Protein 7E0M (pdb70)

B-factor: mean 30.06, std 10.64, range [15.77, 100.34]

CATH classification: 3.30.870.10

Sequence (772 aa):
HHHHHRFDIPGYELVYTAPVETALQADDLRNTAEVWQQMFDAAKTRIDLGQFYVANQQGSLLDGVLQHLKAAGERGVKIRFLMEEKGIRLSTPETLEQLKAIPNLELRIIPYRRLSGGILHAKYLLVDGEQAFVGSQNFDWRALEHIHETGLRISDAGVVGQIQAIFEQDWRAQALLTADKPVPQLTYQPTAATPQGNYLVASPRAYNPAGVIDSQVELPRLLASAKQRVRVQVMDYAPLSYGPERSRPYYAVIDNALRSAAARGVQIELMVANWNTKKPDIAWLKSLALVPNVQIKVVTIPPASHGFIPFARVIHSKLMTIDGETAWVGTSNWTGGYLDNSRNLELVLHSPAMSQRLDTLYSQLWDSVYAEPIKLDYDYPAPKPGGEHRFDIPGYELVYTAPVETALQADDLRNTAEVWQQMFDAAKTRIDLGQFYVANQQGSLLDGVLQHLKAAGERGVKIRFLMEEKGIRLSTPETLEQLKAIPNLELRIIPYRRLSGGILHAKYLLVDGEQAFVGSQNFDWRALEHIHETGLRISDAGVVGQIQAIFEQDWRAQALLTADKPVPQLTYQPTAATPQGNYLVASPRAYNPAGVIDSQVELPRLLASAKQRVRVQVMMDYAPLSYGPERSRPYYAVIDNALRSAAARGVQIELMVANWNTKKPDIAWLKSLALVPNVQIKVVTIPPASHGFIPFARVIHSKLMTIDGETAWVGTSNWTGGYLDNSRNLELVLHSPAMSQRLDTLYSQLWDSVYAEPIKLDYDYPAPKPGGE

Foldseek 3Di:
DVQQQWDDDVFKTKEWDDAPPDPQDDRNHHHDLVVLLVLLQPFDAEKEWQAAAAADDPPFSLVSSLVSNLVSLVNVHAYEYEYEPVRVVVYDVVVVVSQVPRHNYDYFYAPLCVPQNFIAQWTKMAGPLQKMKTWQQGNYSQSRHFETIMIMIGRPNVQSNQVVLLSVLRVVVRVCVVVVHDRFFEDAAEDPDDDDFKHKAKDDRRRRHYHHHQVLVVLLVVLVPFDAEKEWEAQEAAQWDQDPPRDTDGHPSNVVSNLVSQVNVHAYEYEYELLRCAPPSVVVVLVVCVRHRYWYKYFFFDADPVDDDAQGRIYHWTWMAGPLFKIKGWNDGHYPRGSHRYIIMMMIGRHSSVSNVVVVSSCSRCVDPRIDTDDSPDNRPNDCSRHD/DWDDDVFKTKEWDDAPPFPQDDPHHHHDLVVLLVLLQPFDAEKEWQAAAAEDDPPFSLVSSLVSNLVSLVVPHAYEYEYEPVRVVVYDVVVVVSQVPRHNYDYFYAPLCVPQNFIAQWTKMAGPLQKMKTWQQGNYSQSRHFETIMIMIGRPNVQSNQVVVLRVLRSVVRVCVVVVHDRAWDDQDDDPDDDDAKHKAKDDRRRRPPPHHQPLVVLLVVLVPFDAEKEWEAQAAAQWDQDPPRDTDGHPSNVVSNLVSQVVPYAYEYEHELLNCAPPSVVRVLVSCPRHRYWYKYFAQDDDPVAFDAQGSIYHWTWMAGPLFKIKTWNDGHYPRGSHRYIIMMMIHRHSSVSVVVVVSSCSRCVDPRIDTDDSPDDRPNDDRRRD

Organism: NCBI:txid1348660

Structure (mmCIF, N/CA/C/O backbone):
data_7E0M
#
_entry.id   7E0M
#
_cell.length_a   78.780
_cell.length_b   97.570
_cell.length_c   117.030
_cell.angle_alpha   90.000
_cell.angle_beta   90.000
_cell.angle_gamma   90.000
#
_symmetry.space_group_name_H-M   'P 21 21 21'
#
loop_
_entity.id
_entity.type
_entity.pdbx_description
1 polymer Phospholipase
2 non-polymer 'SULFATE ION'
3 water water
#
loop_
_atom_site.group_PDB
_atom_site.id
_atom_site.type_symbol
_atom_site.label_atom_id
_atom_site.label_alt_id
_atom_site.label_comp_id
_atom_site.label_asym_id
_atom_site.label_entity_id
_atom_site.label_seq_id
_atom_site.pdbx_PDB_ins_code
_atom_site.Cartn_x
_atom_site.Cartn_y
_atom_site.Cartn_z
_atom_site.occupancy
_atom_site.B_iso_or_equiv
_atom_site.auth_seq_id
_atom_site.auth_comp_id
_atom_site.auth_asym_id
_atom_site.auth_atom_id
_atom_site.pdbx_PDB_model_num
ATOM 1 N N . HIS A 1 3 ? 48.42500 48.66300 34.28400 1.000 47.55280 -4 HIS A N 1
ATOM 2 C CA . HIS A 1 3 ? 49.24000 48.06300 33.23400 1.000 44.15699 -4 HIS A CA 1
ATOM 3 C C . HIS A 1 3 ? 50.60700 48.74600 33.36700 1.000 44.65231 -4 HIS A C 1
ATOM 4 O O . HIS A 1 3 ? 51.69500 48.15600 33.21800 1.000 41.11195 -4 HIS A O 1
ATOM 11 N N . HIS A 1 4 ? 50.48100 50.08000 33.50900 1.000 40.70759 -3 HIS A N 1
ATOM 12 C CA . HIS A 1 4 ? 51.55300 51.07600 33.57500 1.000 43.47566 -3 HIS A CA 1
ATOM 13 C C . HIS A 1 4 ? 52.57300 50.79100 34.67000 1.000 46.50395 -3 HIS A C 1
ATOM 14 O O . HIS A 1 4 ? 53.76600 51.08400 34.50600 1.000 41.76232 -3 HIS A O 1
ATOM 21 N N . HIS A 1 5 ? 52.15000 50.21200 35.78000 1.000 41.34466 -2 HIS A N 1
ATOM 22 C CA . HIS A 1 5 ? 53.11300 49.97600 36.84600 1.000 44.39405 -2 HIS A CA 1
ATOM 23 C C . HIS A 1 5 ? 53.72100 48.58300 36.82100 1.000 44.62481 -2 HIS A C 1
ATOM 24 O O . HIS A 1 5 ? 54.56800 48.28000 37.67000 1.000 44.47896 -2 HIS A O 1
ATOM 31 N N . HIS A 1 6 ? 53.37100 47.76900 35.83100 1.000 38.01421 -1 HIS A N 1
ATOM 32 C CA . HIS A 1 6 ? 54.03300 46.49300 35.62800 1.000 41.07833 -1 HIS A CA 1
ATOM 33 C C . HIS A 1 6 ? 55.47300 46.77400 35.21100 1.000 39.37757 -1 HIS A C 1
ATOM 34 O O . HIS A 1 6 ? 55.72000 47.55400 34.28500 1.000 39.73378 -1 HIS A O 1
ATOM 41 N N . HIS A 1 7 ? 56.42500 46.19900 35.93500 1.000 38.12523 0 HIS A N 1
ATOM 42 C CA . HIS A 1 7 ? 57.81400 46.62700 35.83400 1.000 36.06831 0 HIS A CA 1
ATOM 43 C C . HIS A 1 7 ? 58.68100 45.59900 35.11400 1.000 32.81861 0 HIS A C 1
ATOM 44 O O . HIS A 1 7 ? 59.89400 45.54300 35.33100 1.000 33.90982 0 HIS A O 1
ATOM 51 N N . ARG A 1 8 ? 58.07300 44.73800 34.30300 1.000 29.19229 1 ARG A N 1
ATOM 52 C CA . ARG A 1 8 ? 58.85900 43.83000 33.48000 1.000 30.70895 1 ARG A CA 1
ATOM 53 C C . ARG A 1 8 ? 58.11300 43.59400 32.17800 1.000 30.38284 1 ARG A C 1
ATOM 54 O O . ARG A 1 8 ? 56.92800 43.90700 32.04900 1.000 26.02778 1 ARG A O 1
ATOM 62 N N . PHE A 1 9 ? 58.82000 43.03900 31.20100 1.000 23.81811 2 PHE A N 1
ATOM 63 C CA . PHE A 1 9 ? 58.21900 42.72600 29.91000 1.000 20.91629 2 PHE A CA 1
ATOM 64 C C . PHE A 1 9 ? 58.58600 41.30300 29.54100 1.000 26.96387 2 PHE A C 1
ATOM 65 O O . PHE A 1 9 ? 59.77300 40.98100 29.39500 1.000 28.24603 2 PHE A O 1
ATOM 73 N N . ASP A 1 10 ? 57.57200 40.47500 29.34800 1.000 25.31809 3 ASP A N 1
ATOM 74 C CA . ASP A 1 10 ? 57.74700 39.07900 29.00900 1.000 24.54990 3 ASP A CA 1
ATOM 75 C C . ASP A 1 10 ? 56.87100 38.71900 27.82400 1.000 29.22465 3 ASP A C 1
ATOM 76 O O . ASP A 1 10 ? 55.77200 39.25600 27.65400 1.000 25.89721 3 ASP A O 1
ATOM 81 N N . ILE A 1 11 ? 57.33700 37.74300 27.05500 1.000 26.10945 4 ILE A N 1
ATOM 82 C CA . ILE A 1 11 ? 56.47500 36.91400 26.21600 1.000 25.01385 4 ILE A CA 1
ATOM 83 C C . ILE A 1 11 ? 56.70400 35.51200 26.77000 1.000 26.49308 4 ILE A C 1
ATOM 84 O O . ILE A 1 11 ? 57.62500 35.33300 27.59000 1.000 24.73090 4 ILE A O 1
ATOM 89 N N . PRO A 1 12 ? 55.91000 34.50400 26.40900 1.000 28.93696 5 PRO A N 1
ATOM 90 C CA . PRO A 1 12 ? 56.21100 33.14500 26.88600 1.000 30.12582 5 PRO A CA 1
ATOM 91 C C . PRO A 1 12 ? 57.64600 32.75900 26.54600 1.000 27.26076 5 PRO A C 1
ATOM 92 O O . PRO A 1 12 ? 58.07100 32.82300 25.38800 1.000 26.47592 5 PRO A O 1
ATOM 96 N N . GLY A 1 13 ? 58.40300 32.40700 27.58000 1.000 25.86202 6 GLY A N 1
ATOM 97 C CA . GLY A 1 13 ? 59.76000 31.92700 27.42100 1.000 29.53681 6 GLY A CA 1
ATOM 98 C C . GLY A 1 13 ? 60.83800 32.99500 27.38800 1.000 24.09629 6 GLY A C 1
ATOM 99 O O . GLY A 1 13 ? 62.02500 32.64800 27.42100 1.000 22.30023 6 GLY A O 1
ATOM 100 N N . TYR A 1 14 ? 60.48100 34.27800 27.28800 1.000 22.24270 7 TYR A N 1
ATOM 101 C CA . TYR A 1 14 ? 61.48500 35.32700 27.07700 1.000 22.61524 7 TYR A CA 1
ATOM 102 C C . TYR A 1 14 ? 61.12300 36.60800 27.80700 1.000 25.13883 7 TYR A C 1
ATOM 103 O O . TYR A 1 14 ? 59.99400 37.09100 27.69000 1.000 27.76422 7 TYR A O 1
ATOM 112 N N . GLU A 1 15 ? 62.08400 37.15400 28.54600 1.000 21.41358 8 GLU A N 1
ATOM 113 C CA . GLU A 1 15 ? 61.95700 38.45200 29.18900 1.000 22.72994 8 GLU A CA 1
ATOM 114 C C . GLU A 1 15 ? 62.95800 39.42700 28.58600 1.000 27.68368 8 GLU A C 1
ATOM 115 O O . GLU A 1 15 ? 64.15200 39.11800 28.50200 1.000 21.02258 8 GLU A O 1
ATOM 121 N N . LEU A 1 16 ? 62.49500 40.61700 28.22900 1.000 17.85814 9 LEU A N 1
ATOM 122 C CA . LEU A 1 16 ? 63.39600 41.64300 27.72000 1.000 20.41034 9 LEU A CA 1
ATOM 123 C C . LEU A 1 16 ? 64.07000 42.39500 28.86800 1.000 21.71077 9 LEU A C 1
ATOM 124 O O . LEU A 1 16 ? 63.39200 42.92800 29.75700 1.000 21.58918 9 LEU A O 1
ATOM 129 N N . VAL A 1 17 ? 65.40500 42.44900 28.84300 1.000 20.01383 10 VAL A N 1
ATOM 130 C CA . VAL A 1 17 ? 66.20500 43.01700 29.92500 1.000 20.70586 10 VAL A CA 1
ATOM 131 C C . VAL A 1 17 ? 67.04300 44.14400 29.33700 1.000 23.33144 10 VAL A C 1
ATOM 132 O O . VAL A 1 17 ? 67.65700 43.97700 28.27900 1.000 22.58768 10 VAL A O 1
ATOM 136 N N . TYR A 1 18 ? 67.08400 45.28700 30.02000 1.000 23.11863 11 TYR A N 1
ATOM 137 C CA . TYR A 1 18 ? 67.60600 46.48500 29.38300 1.000 23.43687 11 TYR A CA 1
ATOM 138 C C . TYR A 1 18 ? 68.33200 47.35300 30.38800 1.000 25.56155 11 TYR A C 1
ATOM 139 O O . TYR A 1 18 ? 67.83800 47.55900 31.49200 1.000 24.41541 11 TYR A O 1
ATOM 148 N N . THR A 1 19 ? 69.49600 47.86700 29.99600 1.000 23.32258 12 THR A N 1
ATOM 149 C CA . THR A 1 19 ? 70.14900 48.93400 30.75100 1.000 24.47437 12 THR A CA 1
ATOM 150 C C . THR A 1 19 ? 70.30800 50.16100 29.86600 1.000 22.43189 12 THR A C 1
ATOM 151 O O . THR A 1 19 ? 70.84600 50.06800 28.75800 1.000 20.74670 12 THR A O 1
ATOM 155 N N . ALA A 1 20 ? 69.86000 51.30000 30.36000 1.000 22.99185 13 ALA A N 1
ATOM 156 C CA . ALA A 1 20 ? 70.12500 52.57000 29.70800 1.000 23.30899 13 ALA A CA 1
ATOM 157 C C . ALA A 1 20 ? 71.30300 53.25100 30.38500 1.000 24.94643 13 ALA A C 1
ATOM 158 O O . ALA A 1 20 ? 71.51200 53.05000 31.58000 1.000 24.99372 13 ALA A O 1
ATOM 160 N N . PRO A 1 21 ? 72.12100 54.03500 29.67000 1.000 24.27861 14 PRO A N 1
ATOM 161 C CA . PRO A 1 21 ? 73.15500 54.82300 30.35300 1.000 22.75323 14 PRO A CA 1
ATOM 162 C C . PRO A 1 21 ? 72.49800 55.76600 31.35200 1.000 23.97684 14 PRO A C 1
ATOM 163 O O . PRO A 1 21 ? 71.50400 56.42300 31.03800 1.000 21.94445 14 PRO A O 1
ATOM 167 N N . VAL A 1 22 ? 73.08500 55.86300 32.54800 1.000 22.52442 15 VAL A N 1
ATOM 168 C CA . VAL A 1 22 ? 72.56400 56.82400 33.52000 1.000 22.99939 15 VAL A CA 1
ATOM 169 C C . VAL A 1 22 ? 72.70500 58.21400 32.93300 1.000 23.06377 15 VAL A C 1
ATOM 170 O O . VAL A 1 22 ? 73.57500 58.47100 32.09000 1.000 23.56530 15 VAL A O 1
ATOM 174 N N . GLU A 1 23 ? 71.81500 59.12100 33.35500 1.000 25.27349 16 GLU A N 1
ATOM 175 C CA . GLU A 1 23 ? 71.86100 60.51600 32.92200 1.000 26.66219 16 GLU A CA 1
ATOM 176 C C . GLU A 1 23 ? 71.52000 60.67800 31.45100 1.000 31.26072 16 GLU A C 1
ATOM 177 O O . GLU A 1 23 ? 72.03700 61.59400 30.79700 1.000 35.23709 16 GLU A O 1
ATOM 183 N N . THR A 1 24 ? 70.72700 59.76300 30.88800 1.000 27.17268 17 THR A N 1
ATOM 184 C CA . THR A 1 24 ? 70.18100 59.93100 29.54500 1.000 26.51964 17 THR A CA 1
ATOM 185 C C . THR A 1 24 ? 68.66800 59.79100 29.55000 1.000 25.53300 17 THR A C 1
ATOM 186 O O . THR A 1 24 ? 68.08200 59.14900 30.43000 1.000 26.95910 17 THR A O 1
ATOM 190 N N . ALA A 1 25 ? 68.04800 60.38400 28.53000 1.000 25.61574 18 ALA A N 1
ATOM 191 C CA . ALA A 1 25 ? 66.60800 60.30600 28.33300 1.000 29.07214 18 ALA A CA 1
ATOM 192 C C . ALA A 1 25 ? 66.24600 59.02600 27.58400 1.000 27.71621 18 ALA A C 1
ATOM 193 O O . ALA A 1 25 ? 65.49000 59.06200 26.60300 1.000 29.96628 18 ALA A O 1
ATOM 195 N N . LEU A 1 26 ? 66.75100 57.88100 28.07100 1.000 27.57239 19 LEU A N 1
ATOM 196 C CA . LEU A 1 26 ? 66.58400 56.58500 27.41500 1.000 25.42551 19 LEU A CA 1
ATOM 197 C C . LEU A 1 26 ? 66.06100 55.52500 28.38300 1.000 22.70946 19 LEU A C 1
ATOM 198 O O . LEU A 1 26 ? 66.14600 54.32600 28.09900 1.000 23.78917 19 LEU A O 1
ATOM 203 N N . GLN A 1 27 ? 65.49100 55.94400 29.51500 1.000 27.08393 20 GLN A N 1
ATOM 204 C CA . GLN A 1 27 ? 65.06300 55.01900 30.57100 1.000 26.81974 20 GLN A CA 1
ATOM 205 C C . GLN A 1 27 ? 63.78000 54.28400 30.15000 1.000 27.76883 20 GLN A C 1
ATOM 206 O O . GLN A 1 27 ? 62.98200 54.81100 29.37800 1.000 28.04091 20 GLN A O 1
ATOM 212 N N . ALA A 1 28 ? 63.67200 53.05600 30.59000 1.000 27.21269 21 ALA A N 1
ATOM 213 C CA . ALA A 1 28 ? 62.45900 52.28500 30.31100 1.000 31.03542 21 ALA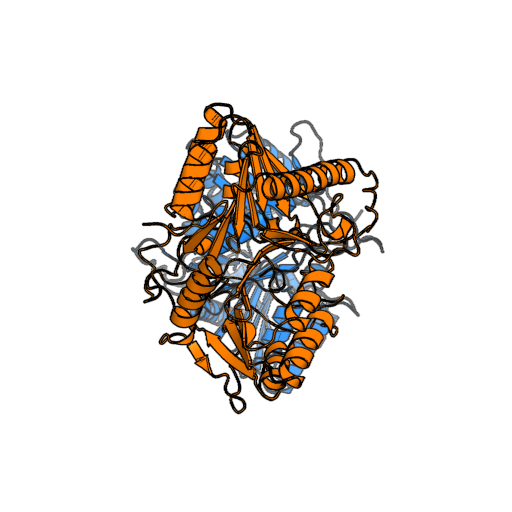 A CA 1
ATOM 214 C C . ALA A 1 28 ? 62.11900 51.63000 31.63100 1.000 34.51887 21 ALA A C 1
ATOM 215 O O . ALA A 1 28 ? 62.65200 50.60500 31.88800 1.000 30.93040 21 ALA A O 1
ATOM 217 N N . ASP A 1 29 ? 61.17200 52.18900 32.38900 1.000 38.78624 22 ASP A N 1
ATOM 218 C CA . ASP A 1 29 ? 60.81500 51.63800 33.73000 1.000 41.40212 22 ASP A CA 1
ATOM 219 C C . ASP A 1 29 ? 60.08300 50.30000 33.63400 1.000 41.26700 22 ASP A C 1
ATOM 220 O O . ASP A 1 29 ? 59.93300 49.67600 34.65600 1.000 53.08691 22 ASP A O 1
ATOM 225 N N . ASP A 1 30 ? 59.58900 49.92500 32.46700 1.000 31.07952 23 ASP A N 1
ATOM 226 C CA . ASP A 1 30 ? 58.89900 48.64400 32.27900 1.000 32.47394 23 ASP A CA 1
ATOM 227 C C . ASP A 1 30 ? 59.89000 47.52900 31.94300 1.000 30.62381 23 ASP A C 1
ATOM 228 O O . ASP A 1 30 ? 59.39800 46.45800 31.75600 1.000 31.27462 23 ASP A O 1
ATOM 233 N N . LEU A 1 31 ? 61.20600 47.77400 31.86500 1.000 22.54939 24 LEU A N 1
ATOM 234 C CA . LEU A 1 31 ? 62.07400 46.64600 31.54800 1.000 22.04270 24 LEU A CA 1
ATOM 235 C C . LEU A 1 31 ? 62.95800 46.46100 32.76600 1.000 25.24663 24 LEU A C 1
ATOM 236 O O . LEU A 1 31 ? 63.48200 47.44800 33.29500 1.000 29.77950 24 LEU A O 1
ATOM 241 N N . ARG A 1 32 ? 63.11900 45.22500 33.22200 1.000 20.78575 25 ARG A N 1
ATOM 242 C CA . ARG A 1 32 ? 64.03500 45.02400 34.32800 1.000 22.75774 25 ARG A CA 1
ATOM 243 C C . ARG A 1 32 ? 65.45200 45.28000 33.84900 1.000 29.87377 25 ARG A C 1
ATOM 244 O O . ARG A 1 32 ? 65.77100 45.08000 32.67700 1.000 24.30690 25 ARG A O 1
ATOM 252 N N . ASN A 1 33 ? 66.29200 45.76600 34.75300 1.000 26.04419 26 ASN A N 1
ATOM 253 C CA . ASN A 1 33 ? 67.64200 46.10500 34.33700 1.000 26.55977 26 ASN A CA 1
ATOM 254 C C . ASN A 1 33 ? 68.58500 44.92800 34.55900 1.000 24.28910 26 ASN A C 1
ATOM 255 O O . ASN A 1 33 ? 68.29000 43.97300 35.28600 1.000 23.05432 26 ASN A O 1
ATOM 260 N N . THR A 1 34 ? 69.73900 45.01400 33.90300 1.000 22.31516 27 THR A N 1
ATOM 261 C CA . THR A 1 34 ? 70.63200 43.86900 33.82400 1.000 24.70878 27 THR A CA 1
ATOM 262 C C . THR A 1 34 ? 71.05900 43.39800 35.21200 1.000 25.85932 27 THR A C 1
ATOM 263 O O . THR A 1 34 ? 71.01000 42.20000 35.51900 1.000 23.44502 27 THR A O 1
ATOM 267 N N . ALA A 1 35 ? 71.52200 44.32600 36.04800 1.000 23.35304 28 ALA A N 1
ATOM 268 C CA . ALA A 1 35 ? 72.08100 43.94500 37.34100 1.000 25.58033 28 ALA A CA 1
ATOM 269 C C . ALA A 1 35 ? 71.03700 43.24100 38.20100 1.000 24.87030 28 ALA A C 1
ATOM 270 O O . ALA A 1 35 ? 71.32000 42.20300 38.81200 1.000 25.06421 28 ALA A O 1
ATOM 272 N N . GLU A 1 36 ? 69.81300 43.78200 38.24300 1.000 26.92608 29 GLU A N 1
ATOM 273 C CA . GLU A 1 36 ? 68.78300 43.17400 39.08200 1.000 27.29532 29 GLU A CA 1
ATOM 274 C C . GLU A 1 36 ? 68.45500 41.77200 38.57200 1.000 26.15916 29 GLU A C 1
ATOM 275 O O . GLU A 1 36 ? 68.30200 40.82600 39.36000 1.000 25.88759 29 GLU A O 1
ATOM 281 N N . VAL A 1 37 ? 68.40500 41.60200 37.24700 1.000 23.69695 30 VAL A N 1
ATOM 282 C CA . VAL A 1 37 ? 68.08100 40.29000 36.69700 1.000 22.53509 30 VAL A CA 1
ATOM 283 C C . VAL A 1 37 ? 69.19700 39.29100 37.00000 1.000 22.99164 30 VAL A C 1
ATOM 284 O O . VAL A 1 37 ? 68.93000 38.15000 37.38300 1.000 25.83902 30 VAL A O 1
ATOM 288 N N . TRP A 1 38 ? 70.45500 39.67500 36.78400 1.000 22.46933 31 TRP A N 1
ATOM 289 C CA . TRP A 1 38 ? 71.55000 38.75000 37.07300 1.000 27.15025 31 TRP A CA 1
ATOM 290 C C . TRP A 1 38 ? 71.57000 38.34600 38.54700 1.000 24.10625 31 TRP A C 1
ATOM 291 O O . TRP A 1 38 ? 71.78100 37.17100 38.87400 1.000 27.00034 31 TRP A O 1
ATOM 302 N N . GLN A 1 39 ? 71.40600 39.30900 39.44900 1.000 24.10840 32 GLN A N 1
ATOM 303 C CA . GLN A 1 39 ? 71.40100 38.97900 40.87500 1.000 26.21922 32 GLN A CA 1
ATOM 304 C C . GLN A 1 39 ? 70.30600 37.98300 41.21500 1.000 27.23329 32 GLN A C 1
ATOM 305 O O . GLN A 1 39 ? 70.54400 37.01100 41.95000 1.000 27.51649 32 GLN A O 1
ATOM 311 N N . GLN A 1 40 ? 69.09700 38.20900 40.69000 1.000 26.01031 33 GLN A N 1
ATOM 312 C CA . GLN A 1 40 ? 68.00000 37.28400 40.95300 1.000 27.25979 33 GLN A CA 1
ATOM 313 C C . GLN A 1 40 ? 68.25100 35.91300 40.32600 1.000 28.90698 33 GLN A C 1
ATOM 314 O O . GLN A 1 40 ? 67.87800 34.88600 40.90500 1.000 28.93177 33 GLN A O 1
ATOM 320 N N . MET A 1 41 ? 68.84200 35.87300 39.12700 1.000 23.62744 34 MET A N 1
ATOM 321 C CA . MET A 1 41 ? 69.14500 34.58400 38.51000 1.000 24.81484 34 MET A CA 1
ATOM 322 C C . MET A 1 41 ? 70.14200 33.79800 39.35700 1.000 26.30665 34 MET A C 1
ATOM 323 O O . MET A 1 41 ? 70.00700 32.57700 39.49900 1.000 24.80474 34 MET A O 1
ATOM 328 N N . PHE A 1 42 ? 71.17900 34.47400 39.88900 1.000 24.25707 35 PHE A N 1
ATOM 329 C CA . PHE A 1 42 ? 72.15200 33.78600 40.74800 1.000 24.94081 35 PHE A CA 1
ATOM 330 C C . PHE A 1 42 ? 71.50500 33.33000 42.05400 1.000 29.23670 35 PHE A C 1
ATOM 331 O O . PHE A 1 42 ? 71.83200 32.25500 42.57100 1.000 28.97513 35 PHE A O 1
ATOM 339 N N . ASP A 1 43 ? 70.60400 34.14600 42.61000 1.000 27.05686 36 ASP A N 1
ATOM 340 C CA . ASP A 1 43 ? 69.94000 33.78800 43.86400 1.000 31.56669 36 ASP A CA 1
ATOM 341 C C . ASP A 1 43 ? 69.07300 32.55100 43.70400 1.000 32.95757 36 ASP A C 1
ATOM 342 O O . ASP A 1 43 ? 68.92400 31.76800 44.65200 1.000 34.63382 36 ASP A O 1
ATOM 347 N N . ALA A 1 44 ? 68.47600 32.37400 42.52700 1.000 25.38790 37 ALA A N 1
ATOM 348 C CA . ALA A 1 44 ? 67.61200 31.23600 42.26300 1.000 32.73476 37 ALA A CA 1
ATOM 349 C C . ALA A 1 44 ? 68.39600 29.97000 41.94500 1.000 29.55289 37 ALA A C 1
ATOM 350 O O . ALA A 1 44 ? 67.79800 28.88900 41.86900 1.000 31.23126 37 ALA A O 1
ATOM 352 N N . ALA A 1 45 ? 69.70800 30.07300 41.75000 1.000 28.36880 38 ALA A N 1
ATOM 353 C CA . ALA A 1 45 ? 70.47900 28.90400 41.35300 1.000 28.22442 38 ALA A CA 1
ATOM 354 C C . ALA A 1 45 ? 70.49600 27.86900 42.46600 1.000 31.54271 38 ALA A C 1
ATOM 355 O O . ALA A 1 45 ? 70.81100 28.18300 43.61700 1.000 30.56983 38 ALA A O 1
ATOM 357 N N . LYS A 1 46 ? 70.15200 26.63600 42.12500 1.000 31.26585 39 LYS A N 1
ATOM 358 C CA . LYS A 1 46 ? 70.23300 25.58600 43.12200 1.000 34.19872 39 LYS A CA 1
ATOM 359 C C . LYS A 1 46 ? 71.34300 24.58600 42.85500 1.000 35.19056 39 LYS A C 1
ATOM 360 O O . LYS A 1 46 ? 71.79500 23.92200 43.78800 1.000 35.84910 39 LYS A O 1
ATOM 366 N N . THR A 1 47 ? 71.84600 24.48900 41.62400 1.000 32.05747 40 THR A N 1
ATOM 367 C CA . THR A 1 47 ? 72.80200 23.43600 41.31000 1.000 34.64802 40 THR A CA 1
ATOM 368 C C . THR A 1 47 ? 74.02400 23.99300 40.59700 1.000 33.33735 40 THR A C 1
ATOM 369 O O . THR A 1 47 ? 75.14900 23.74600 41.03300 1.000 28.30555 40 THR A O 1
ATOM 373 N N . ARG A 1 48 ? 73.81300 24.71900 39.49700 1.000 29.33976 41 ARG A N 1
ATOM 374 C CA . ARG A 1 48 ? 74.89100 25.12600 38.60900 1.000 26.61076 41 ARG A CA 1
ATOM 375 C C . ARG A 1 48 ? 74.63600 26.52500 38.08300 1.000 27.56853 41 ARG A C 1
ATOM 376 O O . ARG A 1 48 ? 73.49700 26.87300 37.76800 1.000 24.40664 41 ARG A O 1
ATOM 384 N N . ILE A 1 49 ? 75.70500 27.31200 37.98600 1.000 23.24783 42 ILE A N 1
ATOM 385 C CA . ILE A 1 49 ? 75.72400 28.53100 37.19300 1.000 23.44578 42 ILE A CA 1
ATOM 386 C C . ILE A 1 49 ? 76.88700 28.41900 36.21500 1.000 25.58026 42 ILE A C 1
ATOM 387 O O . ILE A 1 49 ? 78.02000 28.13400 36.61400 1.000 23.18602 42 ILE A O 1
ATOM 392 N N . ASP A 1 50 ? 76.60700 28.63900 34.93800 1.000 24.48621 43 ASP A N 1
ATOM 393 C CA . ASP A 1 50 ? 77.62200 28.67700 33.88800 1.000 23.10039 43 ASP A CA 1
ATOM 394 C C . ASP A 1 50 ? 77.64200 30.06000 33.26000 1.000 24.39856 43 ASP A C 1
ATOM 395 O O . ASP A 1 50 ? 76.59000 30.66100 33.04100 1.000 20.90925 43 ASP A O 1
ATOM 400 N N . LEU A 1 51 ? 78.83900 30.59200 33.02500 1.000 21.24621 44 LEU A N 1
ATOM 401 C CA . LEU A 1 51 ? 78.97400 31.90200 32.41400 1.000 21.37079 44 LEU A CA 1
ATOM 402 C C . LEU A 1 51 ? 79.94700 31.79400 31.25700 1.000 21.70654 44 LEU A C 1
ATOM 403 O O . LEU A 1 51 ? 81.02800 31.22100 31.40000 1.000 20.93412 44 LEU A O 1
ATOM 408 N N . GLY A 1 52 ? 79.54400 32.32100 30.10800 1.000 22.11080 45 GLY A N 1
ATOM 409 C CA . GLY A 1 52 ? 80.44400 32.42500 28.97900 1.000 21.32634 45 GLY A CA 1
ATOM 410 C C . GLY A 1 52 ? 80.61600 33.89700 28.69500 1.000 22.89240 45 GLY A C 1
ATOM 411 O O . GLY A 1 52 ? 79.61100 34.59300 28.50600 1.000 23.76729 45 GLY A O 1
ATOM 412 N N . GLN A 1 53 ? 81.85600 34.40100 28.70900 1.000 21.20291 46 GLN A N 1
ATOM 413 C CA . GLN A 1 53 ? 82.07800 35.84500 28.65400 1.000 20.96810 46 GLN A CA 1
ATOM 414 C C . GLN A 1 53 ? 83.30600 36.16600 27.81100 1.000 22.64710 46 GLN A C 1
ATOM 415 O O . GLN A 1 53 ? 84.20900 35.34400 27.63200 1.000 23.12706 46 GLN A O 1
ATOM 421 N N . PHE A 1 54 ? 83.32300 37.39500 27.29800 1.000 20.45469 47 PHE A N 1
ATOM 422 C CA . PHE A 1 54 ? 84.48100 37.92300 26.58300 1.000 22.59081 47 PHE A CA 1
ATOM 423 C C . PHE A 1 54 ? 85.54200 38.39900 27.57600 1.000 24.17419 47 PHE A C 1
ATOM 424 O O . PHE A 1 54 ? 86.72000 38.02800 27.47800 1.000 20.68980 47 PHE A O 1
ATOM 432 N N . TYR A 1 55 ? 85.13900 39.19100 28.56000 1.000 20.86877 48 TYR A N 1
ATOM 433 C CA . TYR A 1 55 ? 86.08100 39.67700 29.56300 1.000 20.60504 48 TYR A CA 1
ATOM 434 C C . TYR A 1 55 ? 85.32100 40.02800 30.84100 1.000 23.81784 48 TYR A C 1
ATOM 435 O O . TYR A 1 55 ? 84.08800 39.98300 30.90000 1.000 24.84509 48 TYR A O 1
ATOM 444 N N . VAL A 1 56 ? 86.07500 40.41900 31.86600 1.000 23.81639 49 VAL A N 1
ATOM 445 C CA . VAL A 1 56 ? 85.51200 40.77400 33.16500 1.000 20.70477 49 VAL A CA 1
ATOM 446 C C . VAL A 1 56 ? 86.17800 42.07400 33.59600 1.000 24.81784 49 VAL A C 1
ATOM 447 O O . VAL A 1 56 ? 87.40000 42.10700 33.77600 1.000 23.70790 49 VAL A O 1
ATOM 451 N N . ALA A 1 57 ? 85.40100 43.14100 33.77500 1.000 22.53793 50 ALA A N 1
ATOM 452 C CA . ALA A 1 57 ? 85.97800 44.43100 34.15500 1.000 22.91038 50 ALA A CA 1
ATOM 453 C C . ALA A 1 57 ? 85.18200 45.00400 35.31500 1.000 24.86470 50 ALA A C 1
ATOM 454 O O . ALA A 1 57 ? 83.95000 45.02300 35.27100 1.000 21.10243 50 ALA A O 1
ATOM 456 N N . ASN A 1 58 ? 85.86800 45.46500 36.35700 1.000 27.24941 51 ASN A N 1
ATOM 457 C CA . ASN A 1 58 ? 85.14700 45.97500 37.52200 1.000 27.60910 51 ASN A CA 1
ATOM 458 C C . ASN A 1 58 ? 85.83500 47.21400 38.07200 1.000 29.48130 51 ASN A C 1
ATOM 459 O O . ASN A 1 58 ? 87.01400 47.46800 37.81300 1.000 31.88484 51 ASN A O 1
ATOM 464 N N . GLN A 1 59 ? 85.05100 48.00800 38.80000 1.000 28.75579 52 GLN A N 1
ATOM 465 C CA . GLN A 1 59 ? 85.51200 49.17900 39.53300 1.000 33.30808 52 GLN A CA 1
ATOM 466 C C . GLN A 1 59 ? 84.90900 49.10600 40.92300 1.000 34.67918 52 GLN A C 1
ATOM 467 O O . GLN A 1 59 ? 83.71400 48.83700 41.04500 1.000 31.53229 52 GLN A O 1
ATOM 473 N N . GLN A 1 60 ? 85.72000 49.28600 41.96800 1.000 34.66501 53 GLN A N 1
ATOM 474 C CA . GLN A 1 60 ? 85.16700 49.20600 43.32000 1.000 36.18142 53 GLN A CA 1
ATOM 475 C C . GLN A 1 60 ? 83.96500 50.13400 43.47000 1.000 34.36006 53 GLN A C 1
ATOM 476 O O . GLN A 1 60 ? 83.98300 51.27700 43.00900 1.000 37.06896 53 GLN A O 1
ATOM 482 N N . GLY A 1 61 ? 82.90600 49.61200 44.08700 1.000 34.68190 54 GLY A N 1
ATOM 483 C CA . GLY A 1 61 ? 81.69500 50.35900 44.36300 1.000 37.28467 54 GLY A CA 1
ATOM 484 C C . GLY A 1 61 ? 80.65700 50.33600 43.25800 1.000 35.58002 54 GLY A C 1
ATOM 485 O O . GLY A 1 61 ? 79.60700 50.97500 43.39800 1.000 32.10142 54 GLY A O 1
ATOM 486 N N . SER A 1 62 ? 80.93500 49.66400 42.14600 1.000 29.72959 55 SER A N 1
ATOM 487 C CA . SER A 1 62 ? 80.01200 49.61800 41.01400 1.000 30.21784 55 SER A CA 1
ATOM 488 C C . SER A 1 62 ? 78.82600 48.67600 41.27700 1.000 29.96287 55 SER A C 1
ATOM 489 O O . SER A 1 62 ? 78.77000 47.95400 42.27300 1.000 28.63337 55 SER A O 1
ATOM 492 N N . LEU A 1 63 ? 77.88100 48.63600 40.32300 1.000 26.43331 56 LEU A N 1
ATOM 493 C CA . LEU A 1 63 ? 76.78600 47.65600 40.35800 1.000 23.92058 56 LEU A CA 1
ATOM 494 C C . LEU A 1 63 ? 77.28100 46.22600 40.14200 1.000 25.95341 56 LEU A C 1
ATOM 495 O O . LEU A 1 63 ? 76.61900 45.24500 40.55500 1.000 25.34771 56 LEU A O 1
ATOM 500 N N . LEU A 1 64 ? 78.42100 46.07700 39.46600 1.000 24.91508 57 LEU A N 1
ATOM 501 C CA . LEU A 1 64 ? 78.94600 44.73400 39.30200 1.000 24.72571 57 LEU A CA 1
ATOM 502 C C . LEU A 1 64 ? 79.38000 44.16400 40.65700 1.000 28.46986 57 LEU A C 1
ATOM 503 O O . LEU A 1 64 ? 79.39900 42.94500 40.82800 1.000 28.71348 57 LEU A O 1
ATOM 508 N N . ASP A 1 65 ? 79.75100 45.01400 41.62500 1.000 30.15262 58 ASP A N 1
ATOM 509 C CA . ASP A 1 65 ? 80.04700 44.49800 42.96800 1.000 30.24718 58 ASP A CA 1
ATOM 510 C C . ASP A 1 65 ? 78.88700 43.68900 43.53300 1.000 29.83275 58 ASP A C 1
ATOM 511 O O . ASP A 1 65 ? 79.08900 42.60300 44.08600 1.000 28.69347 58 ASP A O 1
ATOM 516 N N . GLY A 1 66 ? 77.66300 44.22000 43.42100 1.000 29.45838 59 GLY A N 1
ATOM 517 C CA . GLY A 1 66 ? 76.49400 43.47400 43.85700 1.000 29.13290 59 GLY A CA 1
ATOM 518 C C . GLY A 1 66 ? 76.30700 42.19600 43.07100 1.000 28.73548 59 GLY A C 1
ATOM 519 O O . GLY A 1 66 ? 75.97700 41.14200 43.63700 1.000 31.34670 59 GLY A O 1
ATOM 520 N N . VAL A 1 67 ? 76.50900 42.26600 41.75300 1.000 24.54780 60 VAL A N 1
ATOM 521 C CA . VAL A 1 67 ? 76.41400 41.04000 40.95700 1.000 25.22751 60 VAL A CA 1
ATOM 522 C C . VAL A 1 67 ? 77.38200 39.97900 41.49000 1.000 27.11395 60 VAL A C 1
ATOM 523 O O . VAL A 1 67 ? 77.01000 38.81600 41.70400 1.000 24.80969 60 VAL A O 1
ATOM 527 N N . LEU A 1 68 ? 78.64000 40.37500 41.70800 1.000 24.21579 61 LEU A N 1
ATOM 528 C CA . LEU A 1 68 ? 79.68700 39.46000 42.17500 1.000 28.10564 61 LEU A CA 1
ATOM 529 C C . LEU A 1 68 ? 79.38400 38.92800 43.57200 1.000 28.69680 61 LEU A C 1
ATOM 530 O O . LEU A 1 68 ? 79.65000 37.76300 43.87600 1.000 31.65235 61 LEU A O 1
ATOM 535 N N . GLN A 1 69 ? 78.84500 39.78700 44.43200 1.000 29.28481 62 GLN A N 1
ATOM 536 C CA . GLN A 1 69 ? 78.32900 39.36700 45.73200 1.000 31.88315 62 GLN A CA 1
ATOM 537 C C . GLN A 1 69 ? 77.28100 38.27600 45.65300 1.000 33.89413 62 GLN A C 1
ATOM 538 O O . GLN A 1 69 ? 77.35700 37.28500 46.39100 1.000 31.14824 62 GLN A O 1
ATOM 544 N N . HIS A 1 70 ? 76.31100 38.41100 44.75600 1.000 26.84833 63 HIS A N 1
ATOM 545 C CA . HIS A 1 70 ? 75.32300 37.34500 44.62700 1.000 27.88083 63 HIS A CA 1
ATOM 546 C C . HIS A 1 70 ? 75.91600 36.07400 44.00600 1.000 25.23604 63 HIS A C 1
ATOM 547 O O . HIS A 1 70 ? 75.54400 34.95600 44.39200 1.000 27.43518 63 HIS A O 1
ATOM 554 N N . LEU A 1 71 ? 76.84700 36.21300 43.05100 1.000 24.67336 64 LEU A N 1
ATOM 555 C CA . LEU A 1 71 ? 77.51900 35.02600 42.51400 1.000 27.99804 64 LEU A CA 1
ATOM 556 C C . LEU A 1 71 ? 78.31800 34.30000 43.60200 1.000 28.39086 64 LEU A C 1
ATOM 557 O O . LEU A 1 71 ? 78.27800 33.06500 43.71400 1.000 27.10215 64 LEU A O 1
ATOM 562 N N . LYS A 1 72 ? 79.06200 35.05300 44.39600 1.000 26.29108 65 LYS A N 1
ATOM 563 C CA . LYS A 1 72 ? 79.80300 34.46800 45.50700 1.000 29.08463 65 LYS A CA 1
ATOM 564 C C . LYS A 1 72 ? 78.86000 33.77300 46.48300 1.000 29.28541 65 LYS A C 1
ATOM 565 O O . LYS A 1 72 ? 79.13600 32.65600 46.92800 1.000 28.68811 65 LYS A O 1
ATOM 571 N N . ALA A 1 73 ? 77.74000 34.42100 46.83500 1.000 29.20183 66 ALA A N 1
ATOM 572 C CA . ALA A 1 73 ? 76.78200 33.78600 47.73700 1.000 29.54900 66 ALA A CA 1
ATOM 573 C C . ALA A 1 73 ? 76.27200 32.47600 47.15800 1.000 33.44526 66 ALA A C 1
ATOM 574 O O . ALA A 1 73 ? 76.03800 31.51300 47.89900 1.000 31.04218 66 ALA A O 1
ATOM 576 N N . ALA A 1 74 ? 76.09600 32.41000 45.83500 1.000 29.30141 67 ALA A N 1
ATOM 577 C CA . ALA A 1 74 ? 75.66500 31.15100 45.23900 1.000 25.22675 67 ALA A CA 1
ATOM 578 C C . ALA A 1 74 ? 76.73700 30.08100 45.41300 1.000 26.65453 67 ALA A C 1
ATOM 579 O O . ALA A 1 74 ? 76.43500 28.94100 45.78800 1.000 30.14365 67 ALA A O 1
ATOM 581 N N . GLY A 1 75 ? 77.99200 30.42100 45.11300 1.000 28.03288 68 GLY A N 1
ATOM 582 C CA . GLY A 1 75 ? 79.08000 29.48000 45.36900 1.000 28.04195 68 GLY A CA 1
ATOM 583 C C . GLY A 1 75 ? 79.13400 29.01500 46.82200 1.000 33.52432 68 GLY A C 1
ATOM 584 O O . GLY A 1 75 ? 79.29100 27.82000 47.10500 1.000 31.24792 68 GLY A O 1
ATOM 585 N N . GLU A 1 76 ? 78.97900 29.95400 47.76400 1.000 29.65791 69 GLU A N 1
ATOM 586 C CA . GLU A 1 76 ? 79.00800 29.61200 49.18900 1.000 35.63881 69 GLU A CA 1
ATOM 587 C C . GLU A 1 76 ? 77.86700 28.67200 49.55900 1.000 38.37338 69 GLU A C 1
ATOM 588 O O . GLU A 1 76 ? 77.98400 27.88400 50.50600 1.000 39.87071 69 GLU A O 1
ATOM 594 N N . ARG A 1 77 ? 76.77100 28.72400 48.80900 1.000 32.16379 70 ARG A N 1
ATOM 595 C CA . ARG A 1 77 ? 75.62300 27.85900 49.01000 1.000 35.41807 70 ARG A CA 1
ATOM 596 C C . ARG A 1 77 ? 75.85200 26.46500 48.45000 1.000 33.77319 70 ARG A C 1
ATOM 597 O O . ARG A 1 77 ? 75.01300 25.58100 48.64600 1.000 33.47234 70 ARG A O 1
ATOM 605 N N . GLY A 1 78 ? 76.99700 26.22700 47.82600 1.000 29.66881 71 GLY A N 1
ATOM 606 C CA . GLY A 1 78 ? 77.28300 24.95000 47.21500 1.000 33.22247 71 GLY A CA 1
ATOM 607 C C . GLY A 1 78 ? 76.93000 24.86500 45.74000 1.000 31.58881 71 GLY A C 1
ATOM 608 O O . GLY A 1 78 ? 76.98400 23.77200 45.17100 1.000 33.02987 71 GLY A O 1
ATOM 609 N N . VAL A 1 79 ? 76.55400 25.97800 45.10600 1.000 30.55999 72 VAL A N 1
ATOM 610 C CA . VAL A 1 79 ? 76.31800 25.98100 43.66100 1.000 29.17463 72 VAL A CA 1
ATOM 611 C C . VAL A 1 79 ? 77.65400 25.89500 42.93400 1.000 28.51827 72 VAL A C 1
ATOM 612 O O . VAL A 1 79 ? 78.59100 26.64200 43.24400 1.000 27.70539 72 VAL A O 1
ATOM 616 N N . LYS A 1 80 ? 77.75900 24.94300 42.00300 1.000 27.83746 73 LYS A N 1
ATOM 617 C CA . LYS A 1 80 ? 78.93700 24.80300 41.15900 1.000 29.38031 73 LYS A CA 1
ATOM 618 C C . LYS A 1 80 ? 78.90800 25.86100 40.06200 1.000 26.40598 73 LYS A C 1
ATOM 619 O O . LYS A 1 80 ? 77.90200 26.00500 39.36500 1.000 25.01718 73 LYS A O 1
ATOM 625 N N . ILE A 1 81 ? 79.99500 26.62000 39.92100 1.000 26.12567 74 ILE A N 1
ATOM 626 C CA . ILE A 1 81 ? 80.06000 27.70400 38.94300 1.000 23.83726 74 ILE A CA 1
ATOM 627 C C . ILE A 1 81 ? 81.18100 27.43100 37.94800 1.000 23.80677 74 ILE A C 1
ATOM 628 O O . ILE A 1 81 ? 82.34300 27.22100 38.33100 1.000 26.12438 74 ILE A O 1
ATOM 633 N N . ARG A 1 82 ? 80.84300 27.46400 36.66300 1.000 22.86831 75 ARG A N 1
ATOM 634 C CA . ARG A 1 82 ? 81.83000 27.30700 35.60300 1.000 22.00764 75 ARG A CA 1
ATOM 635 C C . ARG A 1 82 ? 81.86900 28.58800 34.80500 1.000 25.15143 75 ARG A C 1
ATOM 636 O O . ARG A 1 82 ? 80.84100 29.00900 34.25300 1.000 22.53276 75 ARG A O 1
ATOM 644 N N . PHE A 1 83 ? 83.02700 29.24400 34.82500 1.000 21.54553 76 PHE A N 1
ATOM 645 C CA . PHE A 1 83 ? 83.23000 30.56000 34.18200 1.000 24.51919 76 PHE A CA 1
ATOM 646 C C . PHE A 1 83 ? 84.28000 30.40900 33.08700 1.000 25.39740 76 PHE A C 1
ATOM 647 O O . PHE A 1 83 ? 85.40100 30.19100 33.38700 1.000 24.91152 76 PHE A O 1
ATOM 655 N N . LEU A 1 84 ? 83.83800 30.55400 31.85300 1.000 20.16293 77 LEU A N 1
ATOM 656 C CA . LEU A 1 84 ? 84.62000 30.42000 30.63100 1.000 20.26696 77 LEU A CA 1
ATOM 657 C C . LEU A 1 84 ? 84.78700 31.80800 30.03000 1.000 21.34900 77 LEU A C 1
ATOM 658 O O . LEU A 1 84 ? 83.79600 32.50500 29.77900 1.000 20.64067 77 LEU A O 1
ATOM 663 N N . MET A 1 85 ? 86.03300 32.22000 29.81900 1.000 20.24097 78 MET A N 1
ATOM 664 C CA . MET A 1 85 ? 86.32600 33.56400 29.33500 1.000 21.04042 78 MET A CA 1
ATOM 665 C C . MET A 1 85 ? 87.30300 33.45200 28.17800 1.000 21.54468 78 MET A C 1
ATOM 666 O O . MET A 1 85 ? 88.10000 32.51900 28.13400 1.000 23.86024 78 MET A O 1
ATOM 671 N N . GLU A 1 86 ? 87.24600 34.41100 27.25300 1.000 19.84593 79 GLU A N 1
ATOM 672 C CA . GLU A 1 86 ? 88.15100 34.45700 26.10800 1.000 19.88466 79 GLU A CA 1
ATOM 673 C C . GLU A 1 86 ? 89.55400 34.90300 26.53800 1.000 21.93670 79 GLU A C 1
ATOM 674 O O . GLU A 1 86 ? 89.70200 35.88200 27.27100 1.000 20.56577 79 GLU A O 1
ATOM 680 N N . GLU A 1 87 ? 90.58500 34.22500 26.02300 1.000 22.56340 80 GLU A N 1
ATOM 681 C CA . GLU A 1 87 ? 91.96700 34.62700 26.31500 1.000 24.30088 80 GLU A CA 1
ATOM 682 C C . GLU A 1 87 ? 92.24600 36.05700 25.86300 1.000 24.18011 80 GLU A C 1
ATOM 683 O O . GLU A 1 87 ? 92.90700 36.82600 26.57700 1.000 28.10358 80 GLU A O 1
ATOM 689 N N . LYS A 1 88 ? 91.73400 36.44600 24.69200 1.000 25.57916 81 LYS A N 1
ATOM 690 C CA . LYS A 1 88 ? 91.93000 37.82000 24.23900 1.000 22.54188 81 LYS A CA 1
ATOM 691 C C . LYS A 1 88 ? 91.26200 38.82200 25.15400 1.000 22.33761 81 LYS A C 1
ATOM 692 O O . LYS A 1 88 ? 91.53700 40.02100 25.03700 1.000 26.81588 81 LYS A O 1
ATOM 698 N N . GLY A 1 89 ? 90.34800 38.36000 26.00900 1.000 21.35177 82 GLY A N 1
ATOM 699 C CA . GLY A 1 89 ? 89.69300 39.20100 26.99000 1.000 21.47072 82 GLY A CA 1
ATOM 700 C C . GLY A 1 89 ? 90.56700 39.55800 28.17600 1.000 25.64346 82 GLY A C 1
ATOM 701 O O . GLY A 1 89 ? 90.23400 40.48900 28.91900 1.000 22.11636 82 GLY A O 1
ATOM 702 N N . ILE A 1 90 ? 91.62900 38.78900 28.42200 1.000 20.33665 83 ILE A N 1
ATOM 703 C CA . ILE A 1 90 ? 92.47200 39.07300 29.58800 1.000 25.23488 83 ILE A CA 1
ATOM 704 C C . ILE A 1 90 ? 92.95400 40.51800 29.55900 1.000 26.35842 83 ILE A C 1
ATOM 705 O O . ILE A 1 90 ? 92.90300 41.23200 30.57400 1.000 27.38610 83 ILE A O 1
ATOM 710 N N . ARG A 1 91 ? 93.44700 40.96500 28.40300 1.000 24.29305 84 ARG A N 1
ATOM 711 C CA . ARG A 1 91 ? 93.95800 42.33000 28.28800 1.000 26.51749 84 ARG A CA 1
ATOM 712 C C . ARG A 1 91 ? 92.87300 43.36800 28.53400 1.000 30.87984 84 ARG A C 1
ATOM 713 O O . ARG A 1 91 ? 93.19500 44.53700 28.76800 1.000 31.21973 84 ARG A O 1
ATOM 721 N N . LEU A 1 92 ? 91.59900 42.98500 28.44100 1.000 26.18425 85 LEU A N 1
ATOM 722 C CA . LEU A 1 92 ? 90.48800 43.89000 28.71400 1.000 27.29146 85 LEU A CA 1
ATOM 723 C C . LEU A 1 92 ? 89.97300 43.78600 30.14200 1.000 24.86277 85 LEU A C 1
ATOM 724 O O . LEU A 1 92 ? 89.03800 44.50900 30.50200 1.000 26.95626 85 LEU A O 1
ATOM 729 N N . SER A 1 93 ? 90.49000 42.85200 30.92800 1.000 23.18915 86 SER A N 1
ATOM 730 C CA . SER A 1 93 ? 89.91500 42.49400 32.21200 1.000 24.03380 86 SER A CA 1
ATOM 731 C C . SER A 1 93 ? 90.61300 43.19900 33.36900 1.000 27.72594 86 SER A C 1
ATOM 732 O O . SER A 1 93 ? 91.71700 43.72400 33.23400 1.000 31.03553 86 SER A O 1
ATOM 735 N N . THR A 1 94 ? 89.91100 43.23900 34.50000 1.000 24.18411 87 THR A N 1
ATOM 736 C CA . THR A 1 94 ? 90.46400 43.70100 35.76800 1.000 24.64952 87 THR A CA 1
ATOM 737 C C . THR A 1 94 ? 91.09100 42.53200 36.51100 1.000 25.19664 87 THR A C 1
ATOM 738 O O . THR A 1 94 ? 90.35500 41.64700 36.98200 1.000 23.95999 87 THR A O 1
ATOM 742 N N . PRO A 1 95 ? 92.41400 42.48300 36.65400 1.000 27.18898 88 PRO A N 1
ATOM 743 C CA . PRO A 1 95 ? 93.03700 41.28400 37.23800 1.000 28.17328 88 PRO A CA 1
ATOM 744 C C . PRO A 1 95 ? 92.54600 40.96600 38.63900 1.000 29.23475 88 PRO A C 1
ATOM 745 O O . PRO A 1 95 ? 92.34300 39.78700 38.98000 1.000 33.30268 88 PRO A O 1
ATOM 749 N N . GLU A 1 96 ? 92.29900 42.00200 39.45000 1.000 27.70689 89 GLU A N 1
ATOM 750 C CA . GLU A 1 96 ? 91.79900 41.77200 40.80300 1.000 31.97046 89 GLU A CA 1
ATOM 751 C C . GLU A 1 96 ? 90.43700 41.08000 40.77200 1.000 32.07387 89 GLU A C 1
ATOM 752 O O . GLU A 1 96 ? 90.14700 40.23100 41.62500 1.000 27.90751 89 GLU A O 1
ATOM 758 N N . THR A 1 97 ? 89.60300 41.40000 39.78000 1.000 27.15231 90 THR A N 1
ATOM 759 C CA . THR A 1 97 ? 88.28400 40.77000 39.68900 1.000 28.30922 90 THR A CA 1
ATOM 760 C C . THR A 1 97 ? 88.40800 39.29700 39.30900 1.000 25.82399 90 THR A C 1
ATOM 761 O O . THR A 1 97 ? 87.63600 38.45800 39.78400 1.000 25.95083 90 THR A O 1
ATOM 765 N N . LEU A 1 98 ? 89.36700 38.96400 38.44000 1.000 29.00046 91 LEU A N 1
ATOM 766 C CA . LEU A 1 98 ? 89.60600 37.56400 38.10300 1.000 27.80479 91 LEU A CA 1
ATOM 767 C C . LEU A 1 98 ? 90.03700 36.78400 39.33900 1.000 31.16618 91 LEU A C 1
ATOM 768 O O . LEU A 1 98 ? 89.59300 35.64300 39.55400 1.000 30.21931 91 LEU A O 1
ATOM 773 N N . GLU A 1 99 ? 90.89100 37.38900 40.17800 1.000 29.60107 92 GLU A N 1
ATOM 774 C CA . GLU A 1 99 ? 91.26200 36.71600 41.42300 1.000 34.55767 92 GLU A CA 1
ATOM 775 C C . GLU A 1 99 ? 90.05100 36.56500 42.34500 1.000 27.64099 92 GLU A C 1
ATOM 776 O O . GLU A 1 99 ? 89.85200 35.50600 42.94900 1.000 30.88679 92 GLU A O 1
ATOM 782 N N . GLN A 1 100 ? 89.20200 37.58800 42.42500 1.000 27.61613 93 GLN A N 1
ATOM 783 C CA . GLN A 1 100 ? 87.98800 37.45600 43.22900 1.000 30.37284 93 GLN A CA 1
ATOM 784 C C . GLN A 1 100 ? 87.11400 36.30100 42.74700 1.000 29.09310 93 GLN A C 1
ATOM 785 O O . GLN A 1 100 ? 86.52600 35.57800 43.56500 1.000 27.77810 93 GLN A O 1
ATOM 791 N N . LEU A 1 101 ? 86.94500 36.16400 41.42300 1.000 26.89161 94 LEU A N 1
ATOM 792 C CA . LEU A 1 101 ? 86.15000 35.05800 40.88000 1.000 28.46575 94 LEU A CA 1
ATOM 793 C C . LEU A 1 101 ? 86.75400 33.72400 41.29900 1.000 28.61677 94 LEU A C 1
ATOM 794 O O . LEU A 1 101 ? 86.03200 32.82200 41.73500 1.000 27.09487 94 LEU A O 1
ATOM 799 N N . LYS A 1 102 ? 88.08400 33.56800 41.12400 1.000 25.95791 95 LYS A N 1
ATOM 800 C CA . LYS A 1 102 ? 88.71700 32.29400 41.46100 1.000 31.09738 95 LYS A CA 1
ATOM 801 C C . LYS A 1 102 ? 88.59900 31.98500 42.93900 1.000 30.98800 95 LYS A C 1
ATOM 802 O O . LYS A 1 102 ? 88.65100 30.80900 43.32100 1.000 32.95582 95 LYS A O 1
ATOM 808 N N . ALA A 1 103 ? 88.46700 33.00300 43.77600 1.000 29.59421 96 ALA A N 1
ATOM 809 C CA . ALA A 1 103 ? 88.31700 32.78200 45.21300 1.000 32.53647 96 ALA A CA 1
ATOM 810 C C . ALA A 1 103 ? 86.89400 32.39600 45.63200 1.000 32.00715 96 ALA A C 1
ATOM 811 O O . ALA A 1 103 ? 86.67600 32.06000 46.80300 1.000 32.09153 96 ALA A O 1
ATOM 813 N N . ILE A 1 104 ? 85.91700 32.45000 44.72900 1.000 28.53845 97 ILE A N 1
ATOM 814 C CA . ILE A 1 104 ? 84.56100 32.02600 45.09700 1.000 29.14046 97 ILE A CA 1
ATOM 815 C C . ILE A 1 104 ? 84.52600 30.51200 45.27300 1.000 29.73470 97 ILE A C 1
ATOM 816 O O . ILE A 1 104 ? 84.91500 29.77500 44.34900 1.000 29.04899 97 ILE A O 1
ATOM 821 N N . PRO A 1 105 ? 84.01000 30.00400 46.39400 1.000 32.00412 98 PRO A N 1
ATOM 822 C CA . PRO A 1 105 ? 83.89500 28.55100 46.56200 1.000 29.93739 98 PRO A CA 1
ATOM 823 C C . PRO A 1 105 ? 83.12800 27.92700 45.40700 1.000 30.49559 98 PRO A C 1
ATOM 824 O O . PRO A 1 105 ? 82.11500 28.46100 44.94800 1.000 26.09307 98 PRO A O 1
ATOM 828 N N . ASN A 1 106 ? 83.65300 26.81000 44.91300 1.000 29.04283 99 ASN A N 1
ATOM 829 C CA . ASN A 1 106 ? 83.01700 25.97500 43.90200 1.000 32.88105 99 ASN A CA 1
ATOM 830 C C . ASN A 1 106 ? 83.02600 26.60500 42.51500 1.000 29.50689 99 ASN A C 1
ATOM 831 O O . ASN A 1 106 ? 82.28300 26.15400 41.62800 1.000 28.31282 99 ASN A O 1
ATOM 836 N N . LEU A 1 107 ? 83.83000 27.64200 42.30400 1.000 28.49779 100 LEU A N 1
ATOM 837 C CA . LEU A 1 107 ? 83.98100 28.26200 40.98800 1.000 26.02720 100 LEU A CA 1
ATOM 838 C C . LEU A 1 107 ? 85.25600 27.77000 40.31100 1.000 27.55120 100 LEU A C 1
ATOM 839 O O . LEU A 1 107 ? 86.33000 27.74600 40.92400 1.000 29.51988 100 LEU A O 1
ATOM 844 N N . GLU A 1 108 ? 85.11700 27.34100 39.06200 1.000 25.01061 101 GLU A N 1
ATOM 845 C CA . GLU A 1 108 ? 86.22800 27.03700 38.17300 1.000 25.56763 101 GLU A CA 1
ATOM 846 C C . GLU A 1 108 ? 86.23900 28.06500 37.05700 1.000 26.28836 101 GLU A C 1
ATOM 847 O O . GLU A 1 108 ? 85.22100 28.24000 36.37800 1.000 22.82882 101 GLU A O 1
ATOM 853 N N . LEU A 1 109 ? 87.37700 28.72900 36.87400 1.000 23.43221 102 LEU A N 1
ATOM 854 C CA . LEU A 1 109 ? 87.56900 29.71800 35.81400 1.000 21.92714 102 LEU A CA 1
ATOM 855 C C . LEU A 1 109 ? 88.46800 29.10100 34.75200 1.000 27.09379 102 LEU A C 1
ATOM 856 O O . LEU A 1 109 ? 89.57200 28.64500 35.06900 1.000 28.05402 102 LEU A O 1
ATOM 861 N N . ARG A 1 110 ? 87.97700 29.02800 33.50800 1.000 22.81323 103 ARG A N 1
ATOM 862 C CA . ARG A 1 110 ? 88.76500 28.55300 32.37400 1.000 22.28644 103 ARG A CA 1
ATOM 863 C C . ARG A 1 110 ? 88.89600 29.64400 31.32400 1.000 27.22880 103 ARG A C 1
ATOM 864 O O . ARG A 1 110 ? 87.93000 30.35000 31.02000 1.000 25.59639 103 ARG A O 1
ATOM 872 N N . ILE A 1 111 ? 90.09000 29.76500 30.76700 1.000 20.73187 104 ILE A N 1
ATOM 873 C CA . ILE A 1 111 ? 90.39700 30.75800 29.75200 1.000 21.34246 104 ILE A CA 1
ATOM 874 C C . ILE A 1 111 ? 90.58900 30.00200 28.44800 1.000 25.37662 104 ILE A C 1
ATOM 875 O O . ILE A 1 111 ? 91.43600 29.10200 28.36300 1.000 27.08232 104 ILE A O 1
ATOM 880 N N . ILE A 1 112 ? 89.80700 30.35200 27.43900 1.000 21.70829 105 ILE A N 1
ATOM 881 C CA . ILE A 1 112 ? 89.84200 29.65200 26.16400 1.000 21.37081 105 ILE A CA 1
ATOM 882 C C . ILE A 1 112 ? 90.36500 30.59800 25.08900 1.000 24.20968 105 ILE A C 1
ATOM 883 O O . ILE A 1 112 ? 89.81600 31.69000 24.89800 1.000 21.97336 105 ILE A O 1
ATOM 888 N N . PRO A 1 113 ? 91.42800 30.22100 24.37400 1.000 25.97320 106 PRO A N 1
ATOM 889 C CA . PRO A 1 113 ? 91.88100 30.97600 23.19500 1.000 27.15923 106 PRO A CA 1
ATOM 890 C C . PRO A 1 113 ? 91.11300 30.54100 21.96000 1.000 25.35560 106 PRO A C 1
ATOM 891 O O . PRO A 1 113 ? 91.47800 29.55400 21.30400 1.000 25.99996 106 PRO A O 1
ATOM 895 N N . TYR A 1 114 ? 90.02100 31.24100 21.63700 1.000 22.82648 107 TYR A N 1
ATOM 896 C CA . TYR A 1 114 ? 89.03400 30.51500 20.87600 1.000 26.93237 107 TYR A CA 1
ATOM 897 C C . TYR A 1 114 ? 89.59000 30.52900 19.42900 1.000 26.49163 107 TYR A C 1
ATOM 898 O O . TYR A 1 114 ? 89.12100 29.81300 18.53500 1.000 28.12477 107 TYR A O 1
ATOM 907 N N . ARG A 1 115 ? 90.59100 31.40600 19.18500 1.000 27.03608 108 ARG A N 1
ATOM 908 C CA . ARG A 1 115 ? 91.26100 31.50200 17.88600 1.000 28.98428 108 ARG A CA 1
ATOM 909 C C . ARG A 1 115 ? 91.89000 30.17600 17.46000 1.000 29.76963 108 ARG A C 1
ATOM 910 O O . ARG A 1 115 ? 92.02200 29.91700 16.25900 1.000 28.06906 108 ARG A O 1
ATOM 918 N N . ARG A 1 116 ? 92.24800 29.31200 18.40600 1.000 24.37522 109 ARG A N 1
ATOM 919 C CA . ARG A 1 116 ? 92.80800 28.01000 18.05400 1.000 25.91278 109 ARG A CA 1
ATOM 920 C C . ARG A 1 116 ? 91.75400 27.08000 17.46500 1.000 31.02653 109 ARG A C 1
ATOM 921 O O . ARG A 1 116 ? 92.09500 26.00700 16.95100 1.000 25.42724 109 ARG A O 1
ATOM 929 N N . LEU A 1 117 ? 90.48100 27.45600 17.56800 1.000 27.72580 110 LEU A N 1
ATOM 930 C CA . LEU A 1 117 ? 89.38200 26.66800 17.04200 1.000 26.37150 110 LEU A CA 1
ATOM 931 C C . LEU A 1 117 ? 88.94100 27.20000 15.68500 1.000 29.39412 110 LEU A C 1
ATOM 932 O O . LEU A 1 117 ? 88.97700 26.48700 14.67900 1.000 36.51540 110 LEU A O 1
ATOM 937 N N . SER A 1 118 ? 88.48000 28.44400 15.64700 1.000 29.93063 111 SER A N 1
ATOM 938 C CA . SER A 1 118 ? 87.86700 28.98400 14.44200 1.000 29.52451 111 SER A CA 1
ATOM 939 C C . SER A 1 118 ? 88.51700 30.27800 13.98700 1.000 29.81514 111 SER A C 1
ATOM 940 O O . SER A 1 118 ? 88.09800 30.83700 12.97000 1.000 27.72365 111 SER A O 1
ATOM 943 N N . GLY A 1 119 ? 89.51500 30.77800 14.70900 1.000 28.04983 112 GLY A N 1
ATOM 944 C CA . GLY A 1 119 ? 90.22100 31.96600 14.28800 1.000 26.30365 112 GLY A CA 1
ATOM 945 C C . GLY A 1 119 ? 89.74200 33.25000 14.92900 1.000 27.90937 112 GLY A C 1
ATOM 946 O O . GLY A 1 119 ? 90.45400 34.25900 14.86800 1.000 27.52550 112 GLY A O 1
ATOM 947 N N . GLY A 1 120 ? 88.58600 33.24100 15.57800 1.000 24.41633 113 GLY A N 1
ATOM 948 C CA . GLY A 1 120 ? 88.06100 34.44600 16.18700 1.000 25.10516 113 GLY A CA 1
ATOM 949 C C . GLY A 1 120 ? 88.16600 34.41900 17.69700 1.000 25.37632 113 GLY A C 1
ATOM 950 O O . GLY A 1 120 ? 89.22600 34.09600 18.25800 1.000 24.96540 113 GLY A O 1
ATOM 951 N N . ILE A 1 121 ? 87.09200 34.81400 18.37500 1.000 21.07532 114 ILE A N 1
ATOM 952 C CA . ILE A 1 121 ? 87.09400 34.90600 19.82900 1.000 22.04129 114 ILE A CA 1
ATOM 953 C C . ILE A 1 121 ? 85.82000 34.29100 20.38600 1.000 23.83744 114 ILE A C 1
ATOM 954 O O . ILE A 1 121 ? 84.81000 34.13900 19.69200 1.000 20.69520 114 ILE A O 1
ATOM 959 N N . LEU A 1 122 ? 85.86300 33.97500 21.67400 1.000 19.31804 115 LEU A N 1
ATOM 960 C CA . LEU A 1 122 ? 84.63600 33.80400 22.44600 1.000 21.57688 115 LEU A CA 1
ATOM 961 C C . LEU A 1 122 ? 84.08400 35.18700 22.76500 1.000 23.81225 115 LEU A C 1
ATOM 962 O O . LEU A 1 122 ? 84.52600 35.85700 23.69400 1.000 22.55560 115 LEU A O 1
ATOM 967 N N . HIS A 1 123 ? 83.11300 35.62600 21.98400 1.000 20.99925 116 HIS A N 1
ATOM 968 C CA . HIS A 1 123 ? 82.56100 36.95900 22.14100 1.000 19.74118 116 HIS A CA 1
ATOM 969 C C . HIS A 1 123 ? 81.21200 36.93300 22.84100 1.000 23.13091 116 HIS A C 1
ATOM 970 O O . HIS A 1 123 ? 80.80300 37.95400 23.40000 1.000 22.53853 116 HIS A O 1
ATOM 977 N N . ALA A 1 124 ? 80.50500 35.81500 22.78400 1.000 19.03607 117 ALA A N 1
ATOM 978 C CA . ALA A 1 124 ? 79.19800 35.71700 23.39000 1.000 21.74312 117 ALA A CA 1
ATOM 979 C C . ALA A 1 124 ? 79.23500 36.07700 24.85600 1.000 22.40625 117 ALA A C 1
ATOM 980 O O . ALA A 1 124 ? 80.21600 35.84200 25.56600 1.000 23.28818 117 ALA A O 1
ATOM 982 N N . LYS A 1 125 ? 78.13800 36.67700 25.29800 1.000 22.04704 118 LYS A N 1
ATOM 983 C CA . LYS A 1 125 ? 77.94300 37.10400 26.70200 1.000 20.18076 118 LYS A CA 1
ATOM 984 C C . LYS A 1 125 ? 76.68400 36.39400 27.21900 1.000 19.88921 118 LYS A C 1
ATOM 985 O O . LYS A 1 125 ? 75.56200 36.82300 26.87200 1.000 21.35148 118 LYS A O 1
ATOM 991 N N . TYR A 1 126 ? 76.85000 35.32200 28.00400 1.000 19.89577 119 TYR A N 1
ATOM 992 C CA . TYR A 1 126 ? 75.68300 34.57700 28.38700 1.000 23.09381 119 TYR A CA 1
ATOM 993 C C . TYR A 1 126 ? 75.87200 33.89300 29.72800 1.000 21.98414 119 TYR A C 1
ATOM 994 O O . TYR A 1 126 ? 76.98400 33.70400 30.22500 1.000 20.21801 119 TYR A O 1
ATOM 1003 N N . LEU A 1 127 ? 74.72400 33.52200 30.30400 1.000 20.97402 120 LEU A N 1
ATOM 1004 C CA . LEU A 1 127 ? 74.61100 32.88200 31.61400 1.000 21.69510 120 LEU A CA 1
ATOM 1005 C C . LEU A 1 127 ? 73.66800 31.70700 31.46800 1.000 21.54298 120 LEU A C 1
ATOM 1006 O O . LEU A 1 127 ? 72.73800 31.75500 30.67300 1.000 20.99285 120 LEU A O 1
ATOM 1011 N N . LEU A 1 128 ? 73.93100 30.65800 32.22100 1.000 21.21073 121 LEU A N 1
ATOM 1012 C CA . LEU A 1 128 ? 73.03200 29.52600 32.34900 1.000 24.45288 121 LEU A CA 1
ATOM 1013 C C . LEU A 1 128 ? 72.85500 29.23700 33.82700 1.000 25.31180 121 LEU A C 1
ATOM 1014 O O . LEU A 1 128 ? 73.83300 29.24700 34.57200 1.000 24.40774 121 LEU A O 1
ATOM 1019 N N . VAL A 1 129 ? 71.62500 28.95800 34.25000 1.000 22.32338 122 VAL A N 1
ATOM 1020 C CA . VAL A 1 129 ? 71.34200 28.58600 35.64100 1.000 25.56840 122 VAL A CA 1
ATOM 1021 C C . VAL A 1 129 ? 70.56900 27.27300 35.63200 1.000 28.55462 122 VAL A C 1
ATOM 1022 O O . VAL A 1 129 ? 69.46100 27.20300 35.07300 1.000 25.03199 122 VAL A O 1
ATOM 1026 N N . ASP A 1 130 ? 71.17300 26.23300 36.22600 1.000 25.69925 123 ASP A N 1
ATOM 1027 C CA . ASP A 1 130 ? 70.56500 24.92200 36.45400 1.000 28.49838 123 ASP A CA 1
ATOM 1028 C C . ASP A 1 130 ? 70.10700 24.25100 35.16000 1.000 33.63090 123 ASP A C 1
ATOM 1029 O O . ASP A 1 130 ? 69.21900 23.39100 35.18800 1.000 31.30066 123 ASP A O 1
ATOM 1034 N N . GLY A 1 131 ? 70.66100 24.65100 34.01600 1.000 30.79106 124 GLY A N 1
ATOM 1035 C CA . GLY A 1 131 ? 70.16300 24.14800 32.75000 1.000 30.59032 124 GLY A CA 1
ATOM 1036 C C . GLY A 1 131 ? 68.70300 24.46100 32.49600 1.000 28.66276 124 GLY A C 1
ATOM 1037 O O . GLY A 1 131 ? 68.08900 23.86500 31.60900 1.000 34.21973 124 GLY A O 1
ATOM 1038 N N . GLU A 1 132 ? 68.15400 25.43000 33.20000 1.000 27.46944 125 GLU A N 1
ATOM 1039 C CA . GLU A 1 132 ? 66.74200 25.77300 33.15500 1.000 28.15603 125 GLU A CA 1
ATOM 1040 C C . GLU A 1 132 ? 66.50300 27.17600 32.64400 1.000 29.54703 125 GLU A C 1
ATOM 1041 O O . GLU A 1 132 ? 65.46200 27.43400 32.03300 1.000 23.32662 125 GLU A O 1
ATOM 1047 N N . GLN A 1 133 ? 67.41700 28.10300 32.92900 1.000 26.68425 126 GLN A N 1
ATOM 1048 C CA . GLN A 1 133 ? 67.26600 29.47300 32.46700 1.000 25.49515 126 GLN A CA 1
ATOM 1049 C C . GLN A 1 133 ? 68.58000 29.92200 31.86100 1.000 24.69894 126 GLN A C 1
ATOM 1050 O O . GLN A 1 133 ? 69.64200 29.40900 32.20800 1.000 22.51849 126 GLN A O 1
ATOM 1056 N N . ALA A 1 134 ? 68.48900 30.83800 30.91100 1.000 23.07131 127 ALA A N 1
ATOM 1057 C CA . ALA A 1 134 ? 69.68900 31.39500 30.30800 1.000 19.48662 127 ALA A CA 1
ATOM 1058 C C . ALA A 1 134 ? 69.51400 32.89600 30.21200 1.000 23.29142 127 ALA A C 1
ATOM 1059 O O . ALA A 1 134 ? 68.40700 33.40900 30.25700 1.000 21.90789 127 ALA A O 1
ATOM 1061 N N . PHE A 1 135 ? 70.62000 33.60000 30.10700 1.000 21.38532 128 PHE A N 1
ATOM 1062 C CA . PHE A 1 135 ? 70.62400 35.00100 29.72300 1.000 20.15008 128 PHE A CA 1
ATOM 1063 C C . PHE A 1 135 ? 71.54900 35.15300 28.53500 1.000 21.32736 128 PHE A C 1
ATOM 1064 O O . PHE A 1 135 ? 72.67200 34.63900 28.56500 1.000 21.02508 128 PHE A O 1
ATOM 1072 N N . VAL A 1 136 ? 71.08800 35.85200 27.49700 1.000 19.31914 129 VAL A N 1
ATOM 1073 C CA . VAL A 1 136 ? 71.93400 36.18000 26.35000 1.000 19.90075 129 VAL A CA 1
ATOM 1074 C C . VAL A 1 136 ? 71.76600 37.66100 26.06500 1.000 19.83739 129 VAL A C 1
ATOM 1075 O O . VAL A 1 136 ? 70.63900 38.14500 26.00900 1.000 21.42444 129 VAL A O 1
ATOM 1079 N N . GLY A 1 137 ? 72.86400 38.38700 25.89600 1.000 19.82295 130 GLY A N 1
ATOM 1080 C CA . GLY A 1 137 ? 72.68000 39.79100 25.60300 1.000 18.69455 130 GLY A CA 1
ATOM 1081 C C . GLY A 1 137 ? 73.95600 40.45900 25.15900 1.000 21.97981 130 GLY A C 1
ATOM 1082 O O . GLY A 1 137 ? 75.01300 39.83300 25.07900 1.000 20.67148 130 GLY A O 1
ATOM 1083 N N . SER A 1 138 ? 73.84700 41.76900 24.93200 1.000 20.04147 131 SER A N 1
ATOM 1084 C CA . SER A 1 138 ? 75.01400 42.56700 24.60200 1.000 21.87403 131 SER A CA 1
ATOM 1085 C C . SER A 1 138 ? 75.88600 42.83400 25.82300 1.000 24.29682 131 SER A C 1
ATOM 1086 O O . SER A 1 138 ? 77.05400 43.19700 25.64400 1.000 24.50333 131 SER A O 1
ATOM 1089 N N . GLN A 1 139 ? 75.35000 42.63200 27.03400 1.000 23.28794 132 GLN A N 1
ATOM 1090 C CA . GLN A 1 139 ? 75.98800 43.02800 28.29500 1.000 23.77072 132 GLN A CA 1
ATOM 1091 C C . GLN A 1 139 ? 77.20800 42.16000 28.58700 1.000 26.67202 132 GLN A C 1
ATOM 1092 O O . GLN A 1 139 ? 77.08000 40.96200 28.87000 1.000 25.63419 132 GLN A O 1
ATOM 1098 N N . ASN A 1 140 ? 78.38500 42.76600 28.53700 1.000 24.33992 133 ASN A N 1
ATOM 1099 C CA . ASN A 1 140 ? 79.59100 42.13700 29.05000 1.000 23.17694 133 ASN A CA 1
ATOM 1100 C C . ASN A 1 140 ? 79.56100 42.08400 30.57400 1.000 24.13792 133 ASN A C 1
ATOM 1101 O O . ASN A 1 140 ? 78.77800 42.76900 31.24100 1.000 23.91645 133 ASN A O 1
ATOM 1106 N N . PHE A 1 141 ? 80.43500 41.24300 31.12700 1.000 24.31683 134 PHE A N 1
ATOM 1107 C CA . PHE A 1 141 ? 80.57600 41.13000 32.58100 1.000 22.98197 134 PHE A CA 1
ATOM 1108 C C . PHE A 1 141 ? 81.45200 42.29400 33.05100 1.000 24.74617 134 PHE A C 1
ATOM 1109 O O . PHE A 1 141 ? 82.62700 42.14500 33.37400 1.000 23.35235 134 PHE A O 1
ATOM 1117 N N . ASP A 1 142 ? 80.85800 43.48900 33.02000 1.000 22.79379 135 ASP A N 1
ATOM 1118 C CA . ASP A 1 142 ? 81.59500 44.74900 32.97900 1.000 23.69137 135 ASP A CA 1
ATOM 1119 C C . ASP A 1 142 ? 80.74000 45.76200 33.72600 1.000 25.70118 135 ASP A C 1
ATOM 1120 O O . ASP A 1 142 ? 79.54200 45.86900 33.45400 1.000 23.63978 135 ASP A O 1
ATOM 1125 N N . TRP A 1 143 ? 81.33400 46.46100 34.70300 1.000 18.67337 136 TRP A N 1
ATOM 1126 C CA . TRP A 1 143 ? 80.55800 47.43300 35.47000 1.000 21.58827 136 TRP A CA 1
ATOM 1127 C C . TRP A 1 143 ? 79.92700 48.49500 34.57700 1.000 21.31628 136 TRP A C 1
ATOM 1128 O O . TRP A 1 143 ? 78.80200 48.94900 34.84000 1.000 23.47243 136 TRP A O 1
ATOM 1139 N N . ARG A 1 144 ? 80.59500 48.83900 33.47600 1.000 21.49053 137 ARG A N 1
ATOM 1140 C CA . ARG A 1 144 ? 80.07500 49.85300 32.57100 1.000 20.71045 137 ARG A CA 1
ATOM 1141 C C . ARG A 1 144 ? 78.82300 49.37700 31.84500 1.000 23.07979 137 ARG A C 1
ATOM 1142 O O . ARG A 1 144 ? 77.99900 50.19800 31.45400 1.000 20.43976 137 ARG A O 1
ATOM 1150 N N . ALA A 1 145 ? 78.68300 48.06700 31.63000 1.000 21.49159 138 ALA A N 1
ATOM 1151 C CA . ALA A 1 145 ? 77.51500 47.53100 30.95500 1.000 24.03916 138 ALA A CA 1
ATOM 1152 C C . ALA A 1 145 ? 76.28600 47.66200 31.82300 1.000 27.84113 138 ALA A C 1
ATOM 1153 O O . ALA A 1 145 ? 75.16400 47.48900 31.33500 1.000 25.51108 138 ALA A O 1
ATOM 1155 N N . LEU A 1 146 ? 76.48400 47.91500 33.11100 1.000 19.66130 139 LEU A N 1
ATOM 1156 C CA . LEU A 1 146 ? 75.40400 47.91100 34.06700 1.000 22.19283 139 LEU A CA 1
ATOM 1157 C C . LEU A 1 146 ? 74.90000 49.31400 34.35000 1.000 26.78939 139 LEU A C 1
ATOM 1158 O O . LEU A 1 146 ? 73.87100 49.46800 35.03300 1.000 27.58773 139 LEU A O 1
ATOM 1163 N N . GLU A 1 147 ? 75.58000 50.33000 33.80400 1.000 20.84985 140 GLU A N 1
ATOM 1164 C CA . GLU A 1 147 ? 75.40600 51.71300 34.23300 1.000 23.59311 140 GLU A CA 1
ATOM 1165 C C . GLU A 1 147 ? 75.55200 52.73800 33.12000 1.000 23.13615 140 GLU A C 1
ATOM 1166 O O . GLU A 1 147 ? 74.90400 53.78600 33.14900 1.000 25.55598 140 GLU A O 1
ATOM 1172 N N . HIS A 1 148 ? 76.44100 52.48500 32.16400 1.000 18.46509 141 HIS A N 1
ATOM 1173 C CA . HIS A 1 148 ? 76.89900 53.55000 31.28200 1.000 22.06524 141 HIS A CA 1
ATOM 1174 C C . HIS A 1 148 ? 76.69900 53.24900 29.80900 1.000 22.58223 141 HIS A C 1
ATOM 1175 O O . HIS A 1 148 ? 77.14700 54.03100 28.96400 1.000 22.53353 141 HIS A O 1
ATOM 1182 N N . ILE A 1 149 ? 76.01600 52.16900 29.47900 1.000 19.98741 142 ILE A N 1
ATOM 1183 C CA . ILE A 1 149 ? 75.93500 51.69400 28.10700 1.000 21.57191 142 ILE A CA 1
ATOM 1184 C C . ILE A 1 149 ? 74.49100 51.29900 27.81500 1.000 20.97973 142 ILE A C 1
ATOM 1185 O O . ILE A 1 149 ? 73.80400 50.73200 28.67300 1.000 21.29312 142 ILE A O 1
ATOM 1190 N N . HIS A 1 150 ? 74.02900 51.60500 26.60600 1.000 18.96280 143 HIS A N 1
ATOM 1191 C CA . HIS A 1 150 ? 72.73400 51.10400 26.14600 1.000 19.99429 143 HIS A CA 1
ATOM 1192 C C . HIS A 1 150 ? 72.88600 49.62300 25.81800 1.000 21.44745 143 HIS A C 1
ATOM 1193 O O . HIS A 1 150 ? 73.56700 49.27300 24.84900 1.000 22.04616 143 HIS A O 1
ATOM 1200 N N . GLU A 1 151 ? 72.23900 48.75400 26.59300 1.000 18.54002 144 GLU A N 1
ATOM 1201 C CA . GLU A 1 151 ? 72.48500 47.31900 26.54800 1.000 20.92053 144 GLU A CA 1
ATOM 1202 C C . GLU A 1 151 ? 71.15200 46.59200 26.55800 1.000 24.11578 144 GLU A C 1
ATOM 1203 O O . GLU A 1 151 ? 70.25600 46.96900 27.31600 1.000 21.56339 144 GLU A O 1
ATOM 1209 N N . THR A 1 152 ? 71.04300 45.51400 25.77700 1.000 21.58700 145 THR A N 1
ATOM 1210 C CA . THR A 1 152 ? 69.79600 44.75600 25.70200 1.000 21.47401 145 THR A CA 1
ATOM 1211 C C . THR A 1 152 ? 70.08900 43.26200 25.67400 1.000 21.91615 145 THR A C 1
ATOM 1212 O O . THR A 1 152 ? 70.97400 42.79800 24.94300 1.000 21.91139 145 THR A O 1
ATOM 1216 N N . GLY A 1 153 ? 69.29600 42.50800 26.42700 1.000 18.73908 146 GLY A N 1
ATOM 1217 C CA . GLY A 1 153 ? 69.44200 41.07200 26.46700 1.000 18.11126 146 GLY A CA 1
ATOM 1218 C C . GLY A 1 153 ? 68.10000 40.42800 26.74600 1.000 20.77103 146 GLY A C 1
ATOM 1219 O O . GLY A 1 153 ? 67.07300 41.10000 26.89200 1.000 19.98962 146 GLY A O 1
ATOM 1220 N N . LEU A 1 154 ? 68.11800 39.10200 26.80600 1.000 20.54017 147 LEU A N 1
ATOM 1221 C CA . LEU A 1 154 ? 66.92400 38.30400 27.04000 1.000 18.79362 147 LEU A CA 1
ATOM 1222 C C . LEU A 1 154 ? 67.22500 37.30800 28.14100 1.000 20.54795 147 LEU A C 1
ATOM 1223 O O . LEU A 1 154 ? 68.26400 36.63800 28.10300 1.000 19.89880 147 LEU A O 1
ATOM 1228 N N . ARG A 1 155 ? 66.32500 37.22500 29.12700 1.000 20.89609 148 ARG A N 1
ATOM 1229 C CA . ARG A 1 155 ? 66.31700 36.10000 30.04500 1.000 19.96645 148 ARG A CA 1
ATOM 1230 C C . ARG A 1 155 ? 65.37700 35.05600 29.46000 1.000 24.33096 148 ARG A C 1
ATOM 1231 O O . ARG A 1 155 ? 64.20600 35.34500 29.19200 1.000 23.09762 148 ARG A O 1
ATOM 1239 N N . ILE A 1 156 ? 65.88500 33.84900 29.27500 1.000 21.73693 149 ILE A N 1
ATOM 1240 C CA . ILE A 1 156 ? 65.25900 32.81100 28.47500 1.000 19.86827 149 ILE A CA 1
ATOM 1241 C C . ILE A 1 156 ? 64.86500 31.66500 29.38800 1.000 24.00398 149 ILE A C 1
ATOM 1242 O O . ILE A 1 156 ? 65.70200 31.13800 30.12900 1.000 20.95247 149 ILE A O 1
ATOM 1247 N N . SER A 1 157 ? 63.59600 31.26300 29.31800 1.000 24.58942 150 SER A N 1
ATOM 1248 C CA . SER A 1 157 ? 63.10800 30.08800 30.02900 1.000 24.76730 150 SER A CA 1
ATOM 1249 C C . SER A 1 157 ? 62.51500 29.05800 29.06500 1.000 31.02236 150 SER A C 1
ATOM 1250 O O . SER A 1 157 ? 61.97200 28.03900 29.50500 1.000 31.40611 150 SER A O 1
ATOM 1253 N N . ASP A 1 158 ? 62.61400 29.31200 27.76100 1.000 24.63610 151 ASP A N 1
ATOM 1254 C CA . ASP A 1 158 ? 62.23200 28.38400 26.69800 1.000 25.66329 151 ASP A CA 1
ATOM 1255 C C . ASP A 1 158 ? 63.17800 27.17800 26.74700 1.000 29.23522 151 ASP A C 1
ATOM 1256 O O . ASP A 1 158 ? 64.36500 27.29600 26.41700 1.000 25.18274 151 ASP A O 1
ATOM 1261 N N . ALA A 1 159 ? 62.66500 26.02400 27.20600 1.000 26.89582 152 ALA A N 1
ATOM 1262 C CA . ALA A 1 159 ? 63.52200 24.86800 27.48800 1.000 29.39448 152 ALA A CA 1
ATOM 1263 C C . ALA A 1 159 ? 64.34200 24.42900 26.27700 1.000 28.71539 152 ALA A C 1
ATOM 1264 O O . ALA A 1 159 ? 65.51900 24.06200 26.42200 1.000 28.00419 152 ALA A O 1
ATOM 1266 N N . GLY A 1 160 ? 63.74300 24.41700 25.08000 1.000 24.76068 153 GLY A N 1
ATOM 1267 C CA . GLY A 1 160 ? 64.49600 23.97900 23.90800 1.000 29.74998 153 GLY A CA 1
ATOM 1268 C C . GLY A 1 160 ? 65.72100 24.85000 23.68300 1.000 28.64870 153 GLY A C 1
ATOM 1269 O O . GLY A 1 160 ? 66.85000 24.35800 23.51900 1.000 28.19894 153 GLY A O 1
ATOM 1270 N N . VAL A 1 161 ? 65.52200 26.16400 23.75400 1.000 25.26821 154 VAL A N 1
ATOM 1271 C CA . VAL A 1 161 ? 66.61500 27.09300 23.51100 1.000 22.80108 154 VAL A CA 1
ATOM 1272 C C . VAL A 1 161 ? 67.64800 26.99900 24.62700 1.000 21.66156 154 VAL A C 1
ATOM 1273 O O . VAL A 1 161 ? 68.85600 27.03000 24.36600 1.000 23.63328 154 VAL A O 1
ATOM 1277 N N . VAL A 1 162 ? 67.20100 26.93200 25.88700 1.000 22.75501 155 VAL A N 1
ATOM 1278 C CA . VAL A 1 162 ? 68.15000 26.78600 26.99100 1.000 21.98362 155 VAL A CA 1
ATOM 1279 C C . VAL A 1 162 ? 68.98800 25.52600 26.80900 1.000 23.94546 155 VAL A C 1
ATOM 1280 O O . VAL A 1 162 ? 70.20000 25.52300 27.06000 1.000 24.36788 155 VAL A O 1
ATOM 1284 N N . GLY A 1 163 ? 68.36300 24.43700 26.37000 1.000 22.81188 156 GLY A N 1
ATOM 1285 C CA . GLY A 1 163 ? 69.12100 23.21400 26.13900 1.000 23.34304 156 GLY A CA 1
ATOM 1286 C C . GLY A 1 163 ? 70.20100 23.39100 25.08400 1.000 24.89766 156 GLY A C 1
ATOM 1287 O O . GLY A 1 163 ? 71.31000 22.86400 25.22000 1.000 26.02203 156 GLY A O 1
ATOM 1288 N N . GLN A 1 164 ? 69.90100 24.16300 24.03200 1.000 20.45558 157 GLN A N 1
ATOM 1289 C CA . GLN A 1 164 ? 70.90600 24.39000 22.99300 1.000 21.96515 157 GLN A CA 1
ATOM 1290 C C . GLN A 1 164 ? 72.04600 25.25700 23.51600 1.000 21.59350 157 GLN A C 1
ATOM 1291 O O . GLN A 1 164 ? 73.22100 24.98700 23.24000 1.000 20.83849 157 GLN A O 1
ATOM 1297 N N . ILE A 1 165 ? 71.71300 26.28000 24.30900 1.000 22.01054 158 ILE A N 1
ATOM 1298 C CA . ILE A 1 165 ? 72.75200 27.12700 24.88800 1.000 21.62172 158 ILE A CA 1
ATOM 1299 C C . ILE A 1 165 ? 73.61900 26.32500 25.85300 1.000 22.66675 158 ILE A C 1
ATOM 1300 O O . ILE A 1 165 ? 74.84700 26.46600 25.87100 1.000 20.92647 158 ILE A O 1
ATOM 1305 N N . GLN A 1 166 ? 72.99200 25.46900 26.65600 1.000 21.88964 159 GLN A N 1
ATOM 1306 C CA . GLN A 1 166 ? 73.72400 24.57200 27.53800 1.000 23.61714 159 GLN A CA 1
ATOM 1307 C C . GLN A 1 166 ? 74.67000 23.68600 26.73900 1.000 24.42754 159 GLN A C 1
ATOM 1308 O O . GLN A 1 166 ? 75.81700 23.46800 27.15500 1.000 21.45988 159 GLN A O 1
ATOM 1314 N N . ALA A 1 167 ? 74.20000 23.14000 25.60300 1.000 21.16353 160 ALA A N 1
ATOM 1315 C CA . ALA A 1 167 ? 75.05800 22.27600 24.78700 1.000 23.39952 160 ALA A CA 1
ATOM 1316 C C . ALA A 1 167 ? 76.24100 23.05100 24.22000 1.000 23.70246 160 ALA A C 1
ATOM 1317 O O . ALA A 1 167 ? 77.35200 22.51200 24.10500 1.000 21.43832 160 ALA A O 1
ATOM 1319 N N . ILE A 1 168 ? 76.01900 24.31500 23.84900 1.000 22.28189 161 ILE A N 1
ATOM 1320 C CA . ILE A 1 168 ? 77.11600 25.15600 23.36900 1.000 20.08236 161 ILE A CA 1
ATOM 1321 C C . ILE A 1 168 ? 78.13100 25.38900 24.48400 1.000 22.43127 161 ILE A C 1
ATOM 1322 O O . ILE A 1 168 ? 79.34900 25.28200 24.27400 1.000 21.21419 161 ILE A O 1
ATOM 1327 N N . PHE A 1 169 ? 77.64800 25.72400 25.68600 1.000 20.06635 162 PHE A N 1
ATOM 1328 C CA . PHE A 1 169 ? 78.57300 25.91100 26.79700 1.000 19.59097 162 PHE A CA 1
ATOM 1329 C C . PHE A 1 169 ? 79.38700 24.64400 27.03700 1.000 21.84997 162 PHE A C 1
ATOM 1330 O O . PHE A 1 169 ? 80.60100 24.71700 27.23900 1.000 20.83019 162 PHE A O 1
ATOM 1338 N N . GLU A 1 170 ? 78.72700 23.48000 27.06600 1.000 22.14280 163 GLU A N 1
ATOM 1339 C CA . GLU A 1 170 ? 79.43800 22.22800 27.33500 1.000 24.82270 163 GLU A CA 1
ATOM 1340 C C . GLU A 1 170 ? 80.50600 21.99200 26.28500 1.000 24.13693 163 GLU A C 1
ATOM 1341 O O . GLU A 1 170 ? 81.62200 21.55300 26.59400 1.000 23.36284 163 GLU A O 1
ATOM 1347 N N . GLN A 1 171 ? 80.14600 22.23100 25.02000 1.000 22.65222 164 GLN A N 1
ATOM 1348 C CA . GLN A 1 171 ? 81.08200 22.11100 23.91100 1.000 25.16876 164 GLN A CA 1
ATOM 1349 C C . GLN A 1 171 ? 82.31700 22.97500 24.13900 1.000 26.03978 164 GLN A C 1
ATOM 1350 O O . GLN A 1 171 ? 83.44800 22.49600 24.04100 1.000 22.68981 164 GLN A O 1
ATOM 1356 N N . ASP A 1 172 ? 82.12000 24.25200 24.47300 1.000 23.03590 165 ASP A N 1
ATOM 1357 C CA . ASP A 1 172 ? 83.26900 25.15000 24.59000 1.000 22.00829 165 ASP A CA 1
ATOM 1358 C C . ASP A 1 172 ? 84.07000 24.88600 25.87300 1.000 22.02472 165 ASP A C 1
ATOM 1359 O O . ASP A 1 172 ? 85.29900 25.01300 25.88100 1.000 20.36958 165 ASP A O 1
ATOM 1364 N N . TRP A 1 173 ? 83.39100 24.51400 26.95900 1.000 20.27374 166 TRP A N 1
ATOM 1365 C CA . TRP A 1 173 ? 84.06900 24.13100 28.19800 1.000 22.72360 166 TRP A CA 1
ATOM 1366 C C . TRP A 1 173 ? 85.02200 22.96000 27.96300 1.000 22.92820 166 TRP A C 1
ATOM 1367 O O . TRP A 1 173 ? 86.20500 22.98200 28.37800 1.000 22.13770 166 TRP A O 1
ATOM 1378 N N . ARG A 1 174 ? 84.50900 21.90400 27.31500 1.000 25.23457 167 ARG A N 1
ATOM 1379 C CA . ARG A 1 174 ? 85.35500 20.74400 27.06500 1.000 28.75588 167 ARG A CA 1
ATOM 1380 C C . ARG A 1 174 ? 86.44600 21.09200 26.05500 1.000 25.81693 167 ARG A C 1
ATOM 1381 O O . ARG A 1 174 ? 87.58800 20.61300 26.16900 1.000 25.49058 167 ARG A O 1
ATOM 1389 N N . ALA A 1 175 ? 86.11400 21.90600 25.04100 1.000 24.58319 168 ALA A N 1
ATOM 1390 C CA . ALA A 1 175 ? 87.14500 22.36300 24.10600 1.000 22.21524 168 ALA A CA 1
ATOM 1391 C C . ALA A 1 175 ? 88.27900 23.06900 24.84500 1.000 24.15811 168 ALA A C 1
ATOM 1392 O O . ALA A 1 175 ? 89.45600 22.89700 24.50200 1.000 23.68627 168 ALA A O 1
ATOM 1394 N N . GLN A 1 176 ? 87.95000 23.89400 25.84500 1.000 20.54680 169 GLN A N 1
ATOM 1395 C CA . GLN A 1 176 ? 89.02400 24.59800 26.54200 1.000 23.72991 169 GLN A CA 1
ATOM 1396 C C . GLN A 1 176 ? 89.96300 23.58700 27.17700 1.000 24.47474 169 GLN A C 1
ATOM 1397 O O . GLN A 1 176 ? 91.19700 23.72000 27.07100 1.000 25.88256 169 GLN A O 1
ATOM 1403 N N . ALA A 1 177 ? 89.39400 22.53700 27.78900 1.000 25.24123 170 ALA A N 1
ATOM 1404 C CA . ALA A 1 177 ? 90.26300 21.54900 28.44400 1.000 25.56458 170 ALA A CA 1
ATOM 1405 C C . ALA A 1 177 ? 91.11500 20.78900 27.42500 1.000 26.85601 170 ALA A C 1
ATOM 1406 O O . ALA A 1 177 ? 92.28700 20.47600 27.68700 1.000 27.73426 170 ALA A O 1
ATOM 1408 N N . LEU A 1 178 ? 90.54200 20.47900 26.26400 1.000 21.63670 171 LEU A N 1
ATOM 1409 C CA . LEU A 1 178 ? 91.30100 19.79500 25.21600 1.000 26.65955 171 LEU A CA 1
ATOM 1410 C C . LEU A 1 178 ? 92.44600 20.66400 24.69300 1.000 27.38671 171 LEU A C 1
ATOM 1411 O O . LEU A 1 178 ? 93.56700 20.17500 24.47100 1.000 26.25221 171 LEU A O 1
ATOM 1416 N N . LEU A 1 179 ? 92.17400 21.95000 24.46500 1.000 23.04057 172 LEU A N 1
ATOM 1417 C CA . LEU A 1 179 ? 93.21800 22.87200 24.01400 1.000 24.39914 172 LEU A CA 1
ATOM 1418 C C . LEU A 1 179 ? 94.32500 22.99800 25.05300 1.000 29.98813 172 LEU A C 1
ATOM 1419 O O . LEU A 1 179 ? 95.50600 23.08800 24.69600 1.000 27.53855 172 LEU A O 1
ATOM 1424 N N . THR A 1 180 ? 93.96300 23.04800 26.34000 1.000 28.10929 173 THR A N 1
ATOM 1425 C CA . THR A 1 180 ? 94.98500 23.14400 27.38700 1.000 30.37732 173 THR A CA 1
ATOM 1426 C C . THR A 1 180 ? 95.96200 21.96900 27.32200 1.000 35.41405 173 THR A C 1
ATOM 1427 O O . THR A 1 180 ? 97.14900 22.12700 27.63200 1.000 35.69760 173 THR A O 1
ATOM 1431 N N . ALA A 1 181 ? 95.47700 20.78600 26.95000 1.000 28.07404 174 ALA A N 1
ATOM 1432 C CA . ALA A 1 181 ? 96.29500 19.58400 26.83900 1.000 29.64826 174 ALA A CA 1
ATOM 1433 C C . ALA A 1 181 ? 96.87300 19.37100 25.44700 1.000 38.25604 174 ALA A C 1
ATOM 1434 O O . ALA A 1 181 ? 97.44400 18.30700 25.19400 1.000 37.92152 174 ALA A O 1
ATOM 1436 N N . ASP A 1 182 ? 96.76200 20.35600 24.55400 1.000 30.45788 175 ASP A N 1
ATOM 1437 C CA . ASP A 1 182 ? 97.16900 20.22400 23.15300 1.000 36.83108 175 ASP A CA 1
ATOM 1438 C C . ASP A 1 182 ? 96.63700 18.92700 22.52700 1.000 36.52246 175 ASP A C 1
ATOM 1439 O O . ASP A 1 182 ? 97.35500 18.17800 21.86400 1.000 33.14638 175 ASP A O 1
ATOM 1444 N N . LYS A 1 183 ? 95.31800 18.64700 22.75900 1.000 29.84316 176 LYS A N 1
ATOM 1445 C CA . LYS A 1 183 ? 94.52100 17.57400 22.17600 1.000 29.44087 176 LYS A CA 1
ATOM 1446 C C . LYS A 1 183 ? 93.63900 18.15900 21.08300 1.000 36.37222 176 LYS A C 1
ATOM 1447 O O . LYS A 1 183 ? 93.24200 19.32800 21.16000 1.000 30.01153 176 LYS A O 1
ATOM 1453 N N . PRO A 1 184 ? 93.30700 17.38300 20.05700 1.000 34.74430 177 PRO A N 1
ATOM 1454 C CA . PRO A 1 184 ? 92.46500 17.91300 18.97800 1.000 36.42916 177 PRO A CA 1
ATOM 1455 C C . PRO A 1 184 ? 91.06900 18.24900 19.48300 1.000 29.99960 177 PRO A C 1
ATOM 1456 O O . PRO A 1 184 ? 90.55600 17.63700 20.42600 1.000 31.06252 177 PRO A O 1
ATOM 1460 N N . VAL A 1 185 ? 90.48600 19.29200 18.90500 1.000 28.54484 178 VAL A N 1
ATOM 1461 C CA . VAL A 1 185 ? 89.07500 19.57200 19.15100 1.000 27.51828 178 VAL A CA 1
ATOM 1462 C C . VAL A 1 185 ? 88.32200 19.29600 17.85700 1.000 29.38083 178 VAL A C 1
ATOM 1463 O O . VAL A 1 185 ? 88.35500 20.12400 16.93600 1.000 29.90213 178 VAL A O 1
ATOM 1467 N N . PRO A 1 186 ? 87.66600 18.15200 17.73200 1.000 27.48184 179 PRO A N 1
ATOM 1468 C CA . PRO A 1 186 ? 86.99600 17.82300 16.46600 1.000 31.94447 179 PRO A CA 1
ATOM 1469 C C . PRO A 1 186 ? 85.88900 18.82200 16.13000 1.000 33.39549 179 PRO A C 1
ATOM 1470 O O . PRO A 1 186 ? 85.14900 19.27700 17.00700 1.000 32.18869 179 PRO A O 1
ATOM 1474 N N . GLN A 1 187 ? 85.79000 19.15800 14.84300 1.000 29.28768 180 GLN A N 1
ATOM 1475 C CA . GLN A 1 187 ? 84.68600 19.97500 14.35400 1.000 32.90543 180 GLN A CA 1
ATOM 1476 C C . GLN A 1 187 ? 83.40100 19.16400 14.39200 1.000 33.48708 180 GLN A C 1
ATOM 1477 O O . GLN A 1 187 ? 83.41600 17.93100 14.43400 1.000 34.13685 180 GLN A O 1
ATOM 1483 N N . LEU A 1 188 ? 82.28100 19.86500 14.45400 1.000 28.99478 181 LEU A N 1
ATOM 1484 C CA . LEU A 1 188 ? 80.98700 19.21200 14.56700 1.000 30.81795 181 LEU A CA 1
ATOM 1485 C C . LEU A 1 188 ? 80.33300 19.14400 13.19500 1.000 31.22611 181 LEU A C 1
ATOM 1486 O O . LEU A 1 188 ? 80.36000 20.11500 12.43000 1.000 30.16410 181 LEU A O 1
ATOM 1491 N N . THR A 1 189 ? 79.73600 17.99400 12.89000 1.000 31.18099 182 THR A N 1
ATOM 1492 C CA . THR A 1 189 ? 79.06300 17.84100 11.61000 1.000 34.27018 182 THR A CA 1
ATOM 1493 C C . THR A 1 189 ? 77.88500 18.80700 11.50700 1.000 28.85869 182 THR A C 1
ATOM 1494 O O . THR A 1 189 ? 77.06800 18.92600 12.42600 1.000 29.40537 182 THR A O 1
ATOM 1498 N N . TYR A 1 190 ? 77.77500 19.44500 10.34300 1.000 29.23901 183 TYR A N 1
ATOM 1499 C CA . TYR A 1 190 ? 76.70600 20.39300 10.02900 1.000 30.62451 183 TYR A CA 1
ATOM 1500 C C . TYR A 1 190 ? 75.50100 19.60300 9.55200 1.000 35.06363 183 TYR A C 1
ATOM 1501 O O . TYR A 1 190 ? 75.56000 18.97600 8.48400 1.000 38.28642 183 TYR A O 1
ATOM 1510 N N . GLN A 1 191 ? 74.40400 19.65600 10.31100 1.000 36.93438 184 GLN A N 1
ATOM 1511 C CA . GLN A 1 191 ? 73.27100 18.76300 10.10900 1.000 40.76573 184 GLN A CA 1
ATOM 1512 C C . GLN A 1 191 ? 72.01700 19.63300 10.15300 1.000 36.04831 184 GLN A C 1
ATOM 1513 O O . GLN A 1 191 ? 71.22100 19.50300 11.09500 1.000 38.64479 184 GLN A O 1
ATOM 1519 N N . PRO A 1 192 ? 71.82000 20.56700 9.20700 1.000 33.75824 185 PRO A N 1
ATOM 1520 C CA . PRO A 1 192 ? 70.68600 21.50100 9.36600 1.000 37.05097 185 PRO A CA 1
ATOM 1521 C C . PRO A 1 192 ? 69.34700 20.81900 9.11500 1.000 38.86257 185 PRO A C 1
ATOM 1522 O O . PRO A 1 192 ? 69.22600 19.95300 8.24500 1.000 40.57762 185 PRO A O 1
ATOM 1526 N N . THR A 1 193 ? 68.32400 21.25300 9.85500 1.000 41.22936 186 THR A N 1
ATOM 1527 C CA . THR A 1 193 ? 66.97100 20.77800 9.57600 1.000 46.85856 186 THR A CA 1
ATOM 1528 C C . THR A 1 193 ? 66.50400 21.38200 8.26100 1.000 49.40295 186 THR A C 1
ATOM 1529 O O . THR A 1 193 ? 66.71600 22.57300 8.00200 1.000 43.57515 186 THR A O 1
ATOM 1533 N N . ALA A 1 194 ? 65.86100 20.55100 7.43100 1.000 48.74044 187 ALA A N 1
ATOM 1534 C CA . ALA A 1 194 ? 65.35200 21.01700 6.14600 1.000 45.59734 187 ALA A CA 1
ATOM 1535 C C . ALA A 1 194 ? 64.18000 21.98300 6.28800 1.000 45.62386 187 ALA A C 1
ATOM 1536 O O . ALA A 1 194 ? 64.00000 22.85800 5.43400 1.000 44.11531 187 ALA A O 1
ATOM 1538 N N . ALA A 1 195 ? 63.37700 21.84400 7.34000 1.000 42.03828 188 ALA A N 1
ATOM 1539 C CA . ALA A 1 195 ? 62.24700 22.74100 7.55800 1.000 40.82843 188 ALA A CA 1
ATOM 1540 C C . ALA A 1 195 ? 62.71500 24.15900 7.87700 1.000 42.62233 188 ALA A C 1
ATOM 1541 O O . ALA A 1 195 ? 63.66300 24.35600 8.64300 1.000 38.62378 188 ALA A O 1
ATOM 1543 N N . THR A 1 196 ? 62.07200 25.14800 7.25800 1.000 39.71024 189 THR A N 1
ATOM 1544 C CA . THR A 1 196 ? 62.42300 26.53100 7.53800 1.000 39.50080 189 THR A CA 1
ATOM 1545 C C . THR A 1 196 ? 62.14300 26.84800 9.00700 1.000 37.04113 189 THR A C 1
ATOM 1546 O O . THR A 1 196 ? 61.11800 26.42400 9.55900 1.000 38.13035 189 THR A O 1
ATOM 1550 N N . PRO A 1 197 ? 63.03700 27.57700 9.66900 1.000 36.52161 190 PRO A N 1
ATOM 1551 C CA . PRO A 1 197 ? 62.85600 27.82400 11.10400 1.000 33.28788 190 PRO A CA 1
ATOM 1552 C C . PRO A 1 197 ? 61.55200 28.56600 11.34800 1.000 33.67832 190 PRO A C 1
ATOM 1553 O O . PRO A 1 197 ? 61.17700 29.46100 10.57400 1.000 37.81086 190 PRO A O 1
ATOM 1557 N N . GLN A 1 198 ? 60.90800 28.29500 12.46200 1.000 30.50271 191 GLN A N 1
ATOM 1558 C CA . GLN A 1 198 ? 59.67100 29.04400 12.76100 1.000 37.46770 191 GLN A CA 1
ATOM 1559 C C . GLN A 1 198 ? 59.66000 29.40700 14.23100 1.000 31.00081 191 GLN A C 1
ATOM 1560 O O . GLN A 1 198 ? 60.35400 28.78100 14.99500 1.000 35.07885 191 GLN A O 1
ATOM 1566 N N . GLY A 1 199 ? 58.89300 30.41100 14.57800 1.000 26.64810 192 GLY A N 1
ATOM 1567 C CA . GLY A 1 199 ? 58.73100 30.65100 16.00700 1.000 29.93262 192 GLY A CA 1
ATOM 1568 C C . GLY A 1 199 ? 59.92800 31.30900 16.69300 1.000 26.93816 192 GLY A C 1
ATOM 1569 O O . GLY A 1 199 ? 60.47300 32.29100 16.19700 1.000 24.83182 192 GLY A O 1
ATOM 1570 N N . ASN A 1 200 ? 60.33200 30.79500 17.85700 1.000 22.01565 193 ASN A N 1
ATOM 1571 C CA . ASN A 1 200 ? 61.44300 31.37300 18.62200 1.000 21.23129 193 ASN A CA 1
ATOM 1572 C C . ASN A 1 200 ? 62.58800 30.38400 18.65500 1.000 23.51708 193 ASN A C 1
ATOM 1573 O O . ASN A 1 200 ? 62.38500 29.22100 19.01200 1.000 23.99001 193 ASN A O 1
ATOM 1578 N N . TYR A 1 201 ? 63.79000 30.84300 18.30200 1.000 21.36308 194 TYR A N 1
ATOM 1579 C CA . TYR A 1 201 ? 64.89300 29.90600 18.22200 1.000 23.07854 194 TYR A CA 1
ATOM 1580 C C . TYR A 1 201 ? 66.23400 30.60900 18.34700 1.000 20.81429 194 TYR A C 1
ATOM 1581 O O . TYR A 1 201 ? 66.35700 31.82000 18.13900 1.000 19.72932 194 TYR A O 1
ATOM 1590 N N . LEU A 1 202 ? 67.20900 29.82500 18.78000 1.000 20.38755 195 LEU A N 1
ATOM 1591 C CA . LEU A 1 202 ? 68.59900 30.25000 18.85700 1.000 19.96271 195 LEU A CA 1
ATOM 1592 C C . LEU A 1 202 ? 69.24000 30.20500 17.48500 1.000 22.01454 195 LEU A C 1
ATOM 1593 O O . LEU A 1 202 ? 68.93700 29.31300 16.68400 1.000 19.80634 195 LEU A O 1
ATOM 1598 N N . VAL A 1 203 ? 70.12100 31.17000 17.20700 1.000 19.13177 196 VAL A N 1
ATOM 1599 C CA . VAL A 1 203 ? 71.11200 31.01200 16.15000 1.000 17.49100 196 VAL A CA 1
ATOM 1600 C C . VAL A 1 203 ? 72.48400 31.24900 16.77800 1.000 18.98036 196 VAL A C 1
ATOM 1601 O O . VAL A 1 203 ? 72.62200 31.92100 17.80300 1.000 20.80254 196 VAL A O 1
ATOM 1605 N N . ALA A 1 204 ? 73.50100 30.62400 16.20300 1.000 18.90093 197 ALA A N 1
ATOM 1606 C CA . ALA A 1 204 ? 74.80600 30.69400 16.83700 1.000 21.12931 197 ALA A CA 1
ATOM 1607 C C . ALA A 1 204 ? 75.90500 30.58500 15.79900 1.000 19.82847 197 ALA A C 1
ATOM 1608 O O . ALA A 1 204 ? 75.69900 30.11900 14.67500 1.000 19.25193 197 ALA A O 1
ATOM 1610 N N . SER A 1 205 ? 77.10100 30.95500 16.23700 1.000 19.04760 198 SER A N 1
ATOM 1611 C CA . SER A 1 205 ? 78.30900 30.81800 15.44800 1.000 19.88083 198 SER A CA 1
ATOM 1612 C C . SER A 1 205 ? 79.41100 30.34100 16.38000 1.000 19.06268 198 SER A C 1
ATOM 1613 O O . SER A 1 205 ? 79.33500 30.55500 17.59900 1.000 18.21762 198 SER A O 1
ATOM 1616 N N . PRO A 1 206 ? 80.47300 29.70400 15.83400 1.000 18.30960 199 PRO A N 1
ATOM 1617 C CA . PRO A 1 206 ? 80.67200 29.36700 14.42000 1.000 19.03782 199 PRO A CA 1
ATOM 1618 C C . PRO A 1 206 ? 80.10400 28.00900 14.09000 1.000 20.20512 199 PRO A C 1
ATOM 1619 O O . PRO A 1 206 ? 80.06600 27.15300 14.96600 1.000 22.42826 199 PRO A O 1
ATOM 1623 N N . ARG A 1 207 ? 79.68700 27.83500 12.83800 1.000 22.32324 200 ARG A N 1
ATOM 1624 C CA . ARG A 1 207 ? 79.10900 26.57000 12.38500 1.000 25.08976 200 ARG A CA 1
ATOM 1625 C C . ARG A 1 207 ? 79.91400 25.36400 12.86000 1.000 24.65060 200 ARG A C 1
ATOM 1626 O O . ARG A 1 207 ? 79.34500 24.36700 13.31900 1.000 20.66454 200 ARG A O 1
ATOM 1634 N N . ALA A 1 208 ? 81.24400 25.42800 12.71500 1.000 22.95364 201 ALA A N 1
ATOM 1635 C CA . ALA A 1 208 ? 82.08200 24.25800 12.96400 1.000 27.96145 201 ALA A CA 1
ATOM 1636 C C . ALA A 1 208 ? 81.99400 23.74900 14.39600 1.000 26.93351 201 ALA A C 1
ATOM 1637 O O . ALA A 1 208 ? 82.31100 22.57600 14.63900 1.000 27.11475 201 ALA A O 1
ATOM 1639 N N . TYR A 1 209 ? 81.54900 24.57500 15.35200 1.000 24.27974 202 TYR A N 1
ATOM 1640 C CA . TYR A 1 209 ? 81.42200 24.13900 16.74100 1.000 23.23887 202 TYR A CA 1
ATOM 1641 C C . TYR A 1 209 ? 80.00200 24.32200 17.25800 1.000 20.30968 202 TYR A C 1
ATOM 1642 O O . TYR A 1 209 ? 79.78600 24.46500 18.46300 1.000 23.78302 202 TYR A O 1
ATOM 1651 N N . ASN A 1 210 ? 79.03800 24.30600 16.36200 1.000 24.35938 203 AS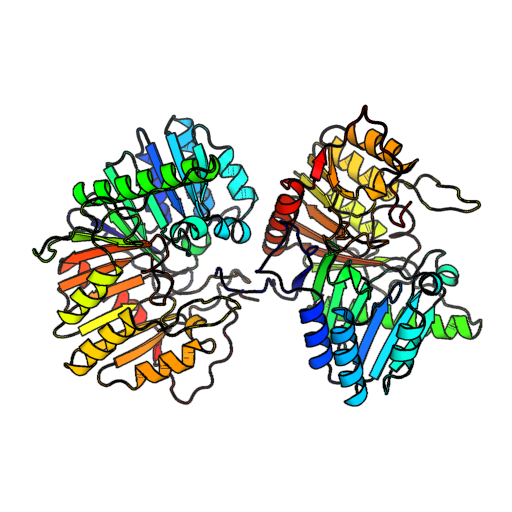N A N 1
ATOM 1652 C CA . ASN A 1 210 ? 77.63300 24.33600 16.75600 1.000 20.15402 203 ASN A CA 1
ATOM 1653 C C . ASN A 1 210 ? 77.12500 22.91200 16.93900 1.000 21.80356 203 ASN A C 1
ATOM 1654 O O . ASN A 1 210 ? 77.22000 22.10600 16.00700 1.000 25.80266 203 ASN A O 1
ATOM 1659 N N . PRO A 1 211 ? 76.55800 22.57500 18.09000 1.000 24.51813 204 PRO A N 1
ATOM 1660 C CA . PRO A 1 211 ? 75.96400 21.24400 18.25100 1.000 27.03676 204 PRO A CA 1
ATOM 1661 C C . PRO A 1 211 ? 74.84800 21.00700 17.23500 1.000 31.13543 204 PRO A C 1
ATOM 1662 O O . PRO A 1 211 ? 74.32300 21.93100 16.59600 1.000 23.22333 204 PRO A O 1
ATOM 1666 N N . ALA A 1 212 ? 74.51000 19.72800 17.08000 1.000 27.87000 205 ALA A N 1
ATOM 1667 C CA . ALA A 1 212 ? 73.59000 19.30600 16.02900 1.000 32.01784 205 ALA A CA 1
ATOM 1668 C C . ALA A 1 212 ? 72.27100 20.04300 16.15100 1.000 26.61572 205 ALA A C 1
ATOM 1669 O O . ALA A 1 212 ? 71.70000 20.12200 17.23600 1.000 30.35284 205 ALA A O 1
ATOM 1671 N N . GLY A 1 213 ? 71.77200 20.56300 15.02800 1.000 32.98111 206 GLY A N 1
ATOM 1672 C CA . GLY A 1 213 ? 70.48400 21.23000 15.04100 1.000 33.72584 206 GLY A CA 1
ATOM 1673 C C . GLY A 1 213 ? 70.51100 22.69400 15.45100 1.000 31.67338 206 GLY A C 1
ATOM 1674 O O . GLY A 1 213 ? 69.46400 23.35300 15.40400 1.000 34.30959 206 GLY A O 1
ATOM 1675 N N . VAL A 1 214 ? 71.64500 23.21600 15.89900 1.000 26.10550 207 VAL A N 1
ATOM 1676 C CA . VAL A 1 214 ? 71.74200 24.64300 16.19900 1.000 23.73038 207 VAL A CA 1
ATOM 1677 C C . VAL A 1 214 ? 71.88000 25.38400 14.87300 1.000 23.79495 207 VAL A C 1
ATOM 1678 O O . VAL A 1 214 ? 72.74700 25.05700 14.04800 1.000 21.71406 207 VAL A O 1
ATOM 1682 N N . ILE A 1 215 ? 70.99800 26.35400 14.64500 1.000 22.91104 208 ILE A N 1
ATOM 1683 C CA . ILE A 1 215 ? 70.99900 27.09000 13.38800 1.000 20.72904 208 ILE A CA 1
ATOM 1684 C C . ILE A 1 215 ? 72.23600 27.97800 13.30500 1.000 21.14739 208 ILE A C 1
ATOM 1685 O O . ILE A 1 215 ? 72.57100 28.69400 14.25600 1.000 20.11601 208 ILE A O 1
ATOM 1690 N N . ASP A 1 216 ? 72.92800 27.92300 12.15900 1.000 20.92937 209 ASP A N 1
ATOM 1691 C CA . ASP A 1 216 ? 74.07900 28.77600 11.87200 1.000 20.05347 209 ASP A CA 1
ATOM 1692 C C . ASP A 1 216 ? 73.60000 30.21300 11.62900 1.000 22.46521 209 ASP A C 1
ATOM 1693 O O . ASP A 1 216 ? 72.85700 30.46200 10.67900 1.000 21.46939 209 ASP A O 1
ATOM 1698 N N . SER A 1 217 ? 74.02100 31.16100 12.48100 1.000 19.82527 210 SER A N 1
ATOM 1699 C CA . SER A 1 217 ? 73.56300 32.54400 12.34600 1.000 19.47030 210 SER A CA 1
ATOM 1700 C C . SER A 1 217 ? 74.00700 33.15700 11.02800 1.000 20.54994 210 SER A C 1
ATOM 1701 O O . SER A 1 217 ? 73.33800 34.05500 10.50000 1.000 20.27843 210 SER A O 1
ATOM 1704 N N . GLN A 1 218 ? 75.15100 32.71900 10.49400 1.000 18.71943 211 GLN A N 1
ATOM 1705 C CA . GLN A 1 218 ? 75.60800 33.29400 9.24300 1.000 21.90653 211 GLN A CA 1
ATOM 1706 C C . GLN A 1 218 ? 74.71300 32.86900 8.07900 1.000 20.96903 211 GLN A C 1
ATOM 1707 O O . GLN A 1 218 ? 74.72000 33.52400 7.03800 1.000 21.20790 211 GLN A O 1
ATOM 1713 N N . VAL A 1 219 ? 73.96500 31.77700 8.23400 1.000 21.32789 212 VAL A N 1
ATOM 1714 C CA . VAL A 1 219 ? 72.95800 31.39000 7.24900 1.000 20.80414 212 VAL A CA 1
ATOM 1715 C C . VAL A 1 219 ? 71.64700 32.09800 7.52600 1.000 24.13250 212 VAL A C 1
ATOM 1716 O O . VAL A 1 219 ? 70.98700 32.60200 6.60700 1.000 22.07842 212 VAL A O 1
ATOM 1720 N N . GLU A 1 220 ? 71.25500 32.14500 8.80600 1.000 23.15238 213 GLU A N 1
ATOM 1721 C CA . GLU A 1 220 ? 69.93000 32.62300 9.17100 1.000 23.72466 213 GLU A CA 1
ATOM 1722 C C . GLU A 1 220 ? 69.77500 34.12400 8.97200 1.000 22.63674 213 GLU A C 1
ATOM 1723 O O . GLU A 1 220 ? 68.69400 34.58300 8.57800 1.000 21.47141 213 GLU A O 1
ATOM 1729 N N . LEU A 1 221 ? 70.79800 34.91800 9.29100 1.000 20.64733 214 LEU A N 1
ATOM 1730 C CA . LEU A 1 221 ? 70.59600 36.35700 9.14500 1.000 22.43998 214 LEU A CA 1
ATOM 1731 C C . LEU A 1 221 ? 70.29400 36.71500 7.69400 1.000 20.38890 214 LEU A C 1
ATOM 1732 O O . LEU A 1 221 ? 69.29900 37.41900 7.45000 1.000 21.09535 214 LEU A O 1
ATOM 1737 N N . PRO A 1 222 ? 71.05600 36.27500 6.69600 1.000 19.06433 215 PRO A N 1
ATOM 1738 C CA . PRO A 1 222 ? 70.63200 36.58000 5.31700 1.000 21.22936 215 PRO A CA 1
ATOM 1739 C C . PRO A 1 222 ? 69.27200 35.99600 4.94300 1.000 22.23670 215 PRO A C 1
ATOM 1740 O O . PRO A 1 222 ? 68.55500 36.64300 4.18600 1.000 19.94846 215 PRO A O 1
ATOM 1744 N N . ARG A 1 223 ? 68.88100 34.81800 5.45100 1.000 23.89724 216 ARG A N 1
ATOM 1745 C CA . ARG A 1 223 ? 67.54400 34.29100 5.14500 1.000 22.09178 216 ARG A CA 1
ATOM 1746 C C . ARG A 1 223 ? 66.45600 35.22000 5.67500 1.000 21.01443 216 ARG A C 1
ATOM 1747 O O . ARG A 1 223 ? 65.46100 35.51200 4.98100 1.000 22.64653 216 ARG A O 1
ATOM 1755 N N . LEU A 1 224 ? 66.64200 35.69700 6.91400 1.000 19.81095 217 LEU A N 1
ATOM 1756 C CA . LEU A 1 224 ? 65.68200 36.59400 7.54000 1.000 19.70022 217 LEU A CA 1
ATOM 1757 C C . LEU A 1 224 ? 65.57600 37.88400 6.75400 1.000 21.12341 217 LEU A C 1
ATOM 1758 O O . LEU A 1 224 ? 64.46200 38.38700 6.51700 1.000 20.62684 217 LEU A O 1
ATOM 1763 N N . LEU A 1 225 ? 66.72600 38.42800 6.33600 1.000 19.74901 218 LEU A N 1
ATOM 1764 C CA . LEU A 1 225 ? 66.70500 39.67600 5.58400 1.000 18.91747 218 LEU A CA 1
ATOM 1765 C C . LEU A 1 225 ? 66.05500 39.47400 4.21900 1.000 20.08931 218 LEU A C 1
ATOM 1766 O O . LEU A 1 225 ? 65.34800 40.36100 3.74100 1.000 20.09960 218 LEU A O 1
ATOM 1771 N N . ALA A 1 226 ? 66.27700 38.31200 3.58200 1.000 17.14007 219 ALA A N 1
ATOM 1772 C CA . ALA A 1 226 ? 65.63500 38.03600 2.29500 1.000 20.64674 219 ALA A CA 1
ATOM 1773 C C . ALA A 1 226 ? 64.12400 37.95600 2.43900 1.000 21.53014 219 ALA A C 1
ATOM 1774 O O . ALA A 1 226 ? 63.39900 38.22600 1.47300 1.000 23.39530 219 ALA A O 1
ATOM 1776 N N . SER A 1 227 ? 63.63000 37.62400 3.63100 1.000 23.18612 220 SER A N 1
ATOM 1777 C CA . SER A 1 227 ? 62.18200 37.49900 3.81000 1.000 21.14512 220 SER A CA 1
ATOM 1778 C C . SER A 1 227 ? 61.49900 38.81400 4.18200 1.000 23.82980 220 SER A C 1
ATOM 1779 O O . SER A 1 227 ? 60.25600 38.87600 4.18800 1.000 26.35092 220 SER A O 1
ATOM 1782 N N . ALA A 1 228 ? 62.26400 39.86800 4.46300 1.000 20.04228 221 ALA A N 1
ATOM 1783 C CA . ALA A 1 228 ? 61.67800 41.15000 4.83100 1.000 21.61247 221 ALA A CA 1
ATOM 1784 C C . ALA A 1 228 ? 60.88100 41.73700 3.67400 1.000 22.25020 221 ALA A C 1
ATOM 1785 O O . ALA A 1 228 ? 61.34100 41.74300 2.53100 1.000 21.14542 221 ALA A O 1
ATOM 1787 N N . LYS A 1 229 ? 59.70700 42.30000 3.99500 1.000 21.78814 222 LYS A N 1
ATOM 1788 C CA . LYS A 1 229 ? 58.80000 42.85200 2.99600 1.000 26.06122 222 LYS A CA 1
ATOM 1789 C C . LYS A 1 229 ? 58.64700 44.36300 3.06900 1.000 27.86747 222 LYS A C 1
ATOM 1790 O O . LYS A 1 229 ? 58.34200 44.98400 2.04300 1.000 27.49832 222 LYS A O 1
ATOM 1796 N N . GLN A 1 230 ? 58.85800 44.97000 4.23800 1.000 23.63511 223 GLN A N 1
ATOM 1797 C CA . GLN A 1 230 ? 58.49800 46.36900 4.42200 1.000 25.19324 223 GLN A CA 1
ATOM 1798 C C . GLN A 1 230 ? 59.61800 47.17600 5.05200 1.000 20.94842 223 GLN A C 1
ATOM 1799 O O . GLN A 1 230 ? 60.00600 48.21300 4.51400 1.000 23.11438 223 GLN A O 1
ATOM 1805 N N . ARG A 1 231 ? 60.10400 46.75000 6.21800 1.000 23.72310 224 ARG A N 1
ATOM 1806 C CA . ARG A 1 231 ? 61.08900 47.55000 6.94600 1.000 21.90097 224 ARG A CA 1
ATOM 1807 C C . ARG A 1 231 ? 61.98600 46.67200 7.81100 1.000 19.99750 224 ARG A C 1
ATOM 1808 O O . ARG A 1 231 ? 61.52000 45.75800 8.48900 1.000 21.78400 224 ARG A O 1
ATOM 1816 N N . VAL A 1 232 ? 63.27900 46.93500 7.74300 1.000 22.61330 225 VAL A N 1
ATOM 1817 C CA . VAL A 1 232 ? 64.26100 46.32400 8.62100 1.000 20.50263 225 VAL A CA 1
ATOM 1818 C C . VAL A 1 232 ? 64.84600 47.44300 9.46800 1.000 18.49360 225 VAL A C 1
ATOM 1819 O O . VAL A 1 232 ? 65.30700 48.45500 8.92700 1.000 22.32393 225 VAL A O 1
ATOM 1823 N N . ARG A 1 233 ? 64.81900 47.28000 10.78800 1.000 20.66525 226 ARG A N 1
ATOM 1824 C CA . ARG A 1 233 ? 65.47600 48.22200 11.68600 1.000 18.36016 226 ARG A CA 1
ATOM 1825 C C . ARG A 1 233 ? 66.60200 47.49500 12.39900 1.000 19.79606 226 ARG A C 1
ATOM 1826 O O . ARG A 1 233 ? 66.37300 46.43600 12.99200 1.000 24.04985 226 ARG A O 1
ATOM 1834 N N . VAL A 1 234 ? 67.79900 48.07900 12.37000 1.000 19.09239 227 VAL A N 1
ATOM 1835 C CA . VAL A 1 234 ? 68.99600 47.46800 12.93400 1.000 16.53164 227 VAL A CA 1
ATOM 1836 C C . VAL A 1 234 ? 69.65800 48.46100 13.86900 1.000 17.77706 227 VAL A C 1
ATOM 1837 O O . VAL A 1 234 ? 69.82700 49.63400 13.52000 1.000 17.75426 227 VAL A O 1
ATOM 1841 N N . GLN A 1 235 ? 70.08500 47.95200 15.01300 1.000 18.99626 228 GLN A N 1
ATOM 1842 C CA . GLN A 1 235 ? 70.90500 48.74800 15.94400 1.000 19.40309 228 GLN A CA 1
ATOM 1843 C C . GLN A 1 235 ? 72.09500 47.87900 16.33300 1.000 18.94154 228 GLN A C 1
ATOM 1844 O O . GLN A 1 235 ? 71.86700 46.79200 16.70100 1.000 17.23479 228 GLN A O 1
ATOM 1850 N N . VAL A 1 236 ? 73.30300 48.36800 16.11600 1.000 20.44808 229 VAL A N 1
ATOM 1851 C CA . VAL A 1 236 ? 74.52100 47.68600 16.53600 1.000 18.76769 229 VAL A CA 1
ATOM 1852 C C . VAL A 1 236 ? 75.46100 48.74300 17.08600 1.000 22.20273 229 VAL A C 1
ATOM 1853 O O . VAL A 1 236 ? 75.21300 49.94300 16.96700 1.000 24.88725 229 VAL A O 1
ATOM 1857 N N . MET A 1 237 ? 76.55900 48.29200 17.68700 1.000 24.33970 230 MET A N 1
ATOM 1858 C CA . MET A 1 237 ? 77.60500 49.25500 17.98300 1.000 22.34259 230 MET A CA 1
ATOM 1859 C C . MET A 1 237 ? 78.34200 49.58800 16.71500 1.000 25.02387 230 MET A C 1
ATOM 1860 O O . MET A 1 237 ? 78.47100 50.76600 16.35200 1.000 27.29863 230 MET A O 1
ATOM 1865 N N . ASP A 1 238 ? 78.74300 48.53300 15.99400 1.000 24.18465 231 ASP A N 1
ATOM 1866 C CA . ASP A 1 238 ? 79.57500 48.60800 14.80400 1.000 23.24174 231 ASP A CA 1
ATOM 1867 C C . ASP A 1 238 ? 78.89600 47.93100 13.62700 1.000 19.80834 231 ASP A C 1
ATOM 1868 O O . ASP A 1 238 ? 78.45000 46.79300 13.73800 1.000 20.11591 231 ASP A O 1
ATOM 1873 N N . TYR A 1 239 ? 78.87800 48.60600 12.48800 1.000 21.55160 232 TYR A N 1
ATOM 1874 C CA . TYR A 1 239 ? 78.48600 48.00600 11.22400 1.000 23.27459 232 TYR A CA 1
ATOM 1875 C C . TYR A 1 239 ? 79.63500 48.25000 10.26000 1.000 21.03528 232 TYR A C 1
ATOM 1876 O O . TYR A 1 239 ? 80.00600 49.40300 10.02700 1.000 21.41732 232 TYR A O 1
ATOM 1885 N N . ALA A 1 240 ? 80.15400 47.18000 9.64700 1.000 20.69243 233 ALA A N 1
ATOM 1886 C CA . ALA A 1 240 ? 81.15200 47.37200 8.59300 1.000 21.75886 233 ALA A CA 1
ATOM 1887 C C . ALA A 1 240 ? 81.20200 46.11800 7.74500 1.000 20.86743 233 ALA A C 1
ATOM 1888 O O . ALA A 1 240 ? 81.22800 45.01500 8.30400 1.000 22.61025 233 ALA A O 1
ATOM 1890 N N . PRO A 1 241 ? 81.24600 46.23800 6.41600 1.000 20.19724 234 PRO A N 1
ATOM 1891 C CA . PRO A 1 241 ? 81.41800 45.07500 5.53500 1.000 20.13633 234 PRO A CA 1
ATOM 1892 C C . PRO A 1 241 ? 82.88700 44.66700 5.44800 1.000 20.50478 234 PRO A C 1
ATOM 1893 O O . PRO A 1 241 ? 83.45400 44.51600 4.35300 1.000 19.70748 234 PRO A O 1
ATOM 1897 N N . LEU A 1 242 ? 83.50500 44.47100 6.61000 1.000 19.79726 235 LEU A N 1
ATOM 1898 C CA . LEU A 1 242 ? 84.93800 44.25600 6.72100 1.000 21.48904 235 LEU A CA 1
ATOM 1899 C C . LEU A 1 242 ? 85.20000 43.25500 7.82300 1.000 22.24482 235 LEU A C 1
ATOM 1900 O O . LEU A 1 242 ? 84.44700 43.17700 8.80000 1.000 23.40134 235 LEU A O 1
ATOM 1905 N N . SER A 1 243 ? 86.26900 42.49500 7.65200 1.000 21.19944 236 SER A N 1
ATOM 1906 C CA . SER A 1 243 ? 86.83800 41.66000 8.69500 1.000 22.10731 236 SER A CA 1
ATOM 1907 C C . SER A 1 243 ? 88.10700 42.31900 9.22600 1.000 29.47903 236 SER A C 1
ATOM 1908 O O . SER A 1 243 ? 88.65000 43.23900 8.61400 1.000 26.83958 236 SER A O 1
ATOM 1911 N N . TYR A 1 244 ? 88.58500 41.83000 10.37200 1.000 33.06595 237 TYR A N 1
ATOM 1912 C CA . TYR A 1 244 ? 89.89400 42.21600 10.90200 1.000 39.07078 237 TYR A CA 1
ATOM 1913 C C . TYR A 1 244 ? 90.83400 41.06000 10.58500 1.000 36.75843 237 TYR A C 1
ATOM 1914 O O . TYR A 1 244 ? 90.74700 39.99600 11.20500 1.000 39.48712 237 TYR A O 1
ATOM 1923 N N . GLY A 1 245 ? 91.68800 41.25000 9.57100 1.000 38.47918 238 GLY A N 1
ATOM 1924 C CA . GLY A 1 245 ? 92.62400 40.24000 9.12400 1.000 43.09721 238 GLY A CA 1
ATOM 1925 C C . GLY A 1 245 ? 94.06700 40.47900 9.56800 1.000 51.84945 238 GLY A C 1
ATOM 1926 O O . GLY A 1 245 ? 94.36300 41.40200 10.33700 1.000 50.58520 238 GLY A O 1
ATOM 1927 N N . PRO A 1 246 ? 94.98500 39.63300 9.08200 1.000 53.08348 239 PRO A N 1
ATOM 1928 C CA . PRO A 1 246 ? 96.43100 39.77700 9.37000 1.000 62.36373 239 PRO A CA 1
ATOM 1929 C C . PRO A 1 246 ? 97.00700 41.13400 8.96400 1.000 65.99342 239 PRO A C 1
ATOM 1930 O O . PRO A 1 246 ? 96.40100 41.90600 8.22300 1.000 63.06156 239 PRO A O 1
ATOM 1934 N N . GLU A 1 247 ? 98.15000 41.46200 9.58400 1.000 66.65943 240 GLU A N 1
ATOM 1935 C CA . GLU A 1 247 ? 98.95000 42.68900 9.44400 1.000 71.95024 240 GLU A CA 1
ATOM 1936 C C . GLU A 1 247 ? 98.00300 43.89300 9.43600 1.000 67.71618 240 GLU A C 1
ATOM 1937 O O . GLU A 1 247 ? 98.17300 44.82400 8.63900 1.000 67.89510 240 GLU A O 1
ATOM 1943 N N . ARG A 1 248 ? 96.98900 43.89800 10.30100 1.000 64.40309 241 ARG A N 1
ATOM 1944 C CA . ARG A 1 248 ? 96.07800 45.03200 10.45800 1.000 64.62384 241 ARG A CA 1
ATOM 1945 C C . ARG A 1 248 ? 95.18200 45.22300 9.23400 1.000 56.47916 241 ARG A C 1
ATOM 1946 O O . ARG A 1 248 ? 94.51300 46.25700 9.11900 1.000 53.11055 241 ARG A O 1
ATOM 1954 N N . SER A 1 249 ? 95.16500 44.26100 8.30800 1.000 53.69690 242 SER A N 1
ATOM 1955 C CA . SER A 1 249 ? 94.31300 44.36100 7.12700 1.000 43.13251 242 SER A CA 1
ATOM 1956 C C . SER A 1 249 ? 92.83700 44.26400 7.50300 1.000 40.54020 242 SER A C 1
ATOM 1957 O O . SER A 1 249 ? 92.46800 43.71600 8.54900 1.000 35.05436 242 SER A O 1
ATOM 1960 N N . ARG A 1 250 ? 91.98900 44.82200 6.63300 1.000 33.69027 243 ARG A N 1
ATOM 1961 C CA . ARG A 1 250 ? 90.53600 44.82100 6.80900 1.000 28.04978 243 ARG A CA 1
ATOM 1962 C C . ARG A 1 250 ? 89.92000 44.31700 5.50500 1.000 25.08478 243 ARG A C 1
ATOM 1963 O O . ARG A 1 250 ? 89.44400 45.11600 4.69700 1.000 27.72590 243 ARG A O 1
ATOM 1971 N N . PRO A 1 251 ? 89.94700 43.00500 5.25400 1.000 25.61415 244 PRO A N 1
ATOM 1972 C CA . PRO A 1 251 ? 89.36300 42.47500 4.01000 1.000 24.93603 244 PRO A CA 1
ATOM 1973 C C . PRO A 1 251 ? 87.85500 42.67200 3.97000 1.000 26.28772 244 PRO A C 1
ATOM 1974 O O . PRO A 1 251 ? 87.18700 42.72600 5.00800 1.000 23.02005 244 PRO A O 1
ATOM 1978 N N . TYR A 1 252 ? 87.32600 42.79300 2.74700 1.000 19.35574 245 TYR A N 1
ATOM 1979 C CA . TYR A 1 252 ? 85.88200 42.91900 2.55500 1.000 21.58510 245 TYR A CA 1
ATOM 1980 C C . TYR A 1 252 ? 85.15500 41.68200 3.09100 1.000 22.96339 245 TYR A C 1
ATOM 1981 O O . TYR A 1 252 ? 85.63400 40.55000 2.97000 1.000 26.67683 245 TYR A O 1
ATOM 1990 N N . TYR A 1 253 ? 83.99100 41.90700 3.70600 1.000 19.49415 246 TYR A N 1
ATOM 1991 C CA . TYR A 1 253 ? 83.12200 40.84400 4.20400 1.000 21.08730 246 TYR A CA 1
ATOM 1992 C C . TYR A 1 253 ? 81.71600 41.12200 3.70000 1.000 18.72956 246 TYR A C 1
ATOM 1993 O O . TYR A 1 253 ? 81.11300 42.12900 4.08200 1.000 19.22495 246 TYR A O 1
ATOM 2002 N N . ALA A 1 254 ? 81.19600 40.24800 2.84600 1.000 18.55200 247 ALA A N 1
ATOM 2003 C CA . ALA A 1 254 ? 80.03000 40.60900 2.03900 1.000 22.12460 247 ALA A CA 1
ATOM 2004 C C . ALA A 1 254 ? 78.70300 40.08300 2.57200 1.000 21.08082 247 ALA A C 1
ATOM 2005 O O . ALA A 1 254 ? 77.66400 40.59000 2.14700 1.000 19.90731 247 ALA A O 1
ATOM 2007 N N . VAL A 1 255 ? 78.71100 39.07200 3.45100 1.000 17.32817 248 VAL A N 1
ATOM 2008 C CA . VAL A 1 255 ? 77.50700 38.28200 3.77200 1.000 21.74821 248 VAL A CA 1
ATOM 2009 C C . VAL A 1 255 ? 76.34600 39.18800 4.19900 1.000 23.12547 248 VAL A C 1
ATOM 2010 O O . VAL A 1 255 ? 75.23500 39.16400 3.62500 1.000 22.89171 248 VAL A O 1
ATOM 2014 N N . ILE A 1 256 ? 76.59200 40.02100 5.21000 1.000 20.44151 249 ILE A N 1
ATOM 2015 C CA . ILE A 1 256 ? 75.50900 40.82500 5.76600 1.000 20.61866 249 ILE A CA 1
ATOM 2016 C C . ILE A 1 256 ? 75.17100 41.96800 4.82500 1.000 22.06467 249 ILE A C 1
ATOM 2017 O O . ILE A 1 256 ? 73.99300 42.26500 4.58200 1.000 20.55933 249 ILE A O 1
ATOM 2022 N N . ASP A 1 257 ? 76.20900 42.65700 4.33800 1.000 20.96918 250 ASP A N 1
ATOM 2023 C CA . ASP A 1 257 ? 76.00900 43.80900 3.46900 1.000 21.44645 250 ASP A CA 1
ATOM 2024 C C . ASP A 1 257 ? 75.25000 43.42400 2.20400 1.000 21.25335 250 ASP A C 1
ATOM 2025 O O . ASP A 1 257 ? 74.37400 44.17100 1.74900 1.000 21.03727 250 ASP A O 1
ATOM 2030 N N . ASN A 1 258 ? 75.58100 42.27200 1.61000 1.000 17.38004 251 ASN A N 1
ATOM 2031 C CA . ASN A 1 258 ? 74.80800 41.79200 0.47000 1.000 19.90734 251 ASN A CA 1
ATOM 2032 C C . ASN A 1 258 ? 73.34700 41.62300 0.83400 1.000 20.13978 251 ASN A C 1
ATOM 2033 O O . ASN A 1 258 ? 72.46600 41.95400 0.02400 1.000 19.86359 251 ASN A O 1
ATOM 2038 N N . ALA A 1 259 ? 73.06700 41.05400 2.01300 1.000 19.91914 252 ALA A N 1
ATOM 2039 C CA . ALA A 1 259 ? 71.65700 40.86400 2.38200 1.000 19.88772 252 ALA A CA 1
ATOM 2040 C C . ALA A 1 259 ? 70.92100 42.19800 2.58800 1.000 20.63961 252 ALA A C 1
ATOM 2041 O O . ALA A 1 259 ? 69.74200 42.33900 2.20400 1.000 19.77657 252 ALA A O 1
ATOM 2043 N N . LEU A 1 260 ? 71.59300 43.18800 3.18700 1.000 17.57988 253 LEU A N 1
ATOM 2044 C CA . LEU A 1 260 ? 70.96600 44.49600 3.39200 1.000 19.44175 253 LEU A CA 1
ATOM 2045 C C . LEU A 1 260 ? 70.73500 45.21200 2.07100 1.000 18.93383 253 LEU A C 1
ATOM 2046 O O . LEU A 1 260 ? 69.65300 45.76800 1.83300 1.000 17.31344 253 LEU A O 1
ATOM 2051 N N . ARG A 1 261 ? 71.74900 45.22500 1.20100 1.000 19.28579 254 ARG A N 1
ATOM 2052 C CA . ARG A 1 261 ? 71.60200 45.86100 -0.09900 1.000 18.52354 254 ARG A CA 1
ATOM 2053 C C . ARG A 1 261 ? 70.54100 45.15400 -0.93100 1.000 18.87395 254 ARG A C 1
ATOM 2054 O O . ARG A 1 261 ? 69.81600 45.80200 -1.68600 1.000 18.98532 254 ARG A O 1
ATOM 2062 N N . SER A 1 262 ? 70.46200 43.82200 -0.84600 1.000 17.97180 255 SER A N 1
ATOM 2063 C CA . SER A 1 262 ? 69.42100 43.10900 -1.57400 1.000 17.75217 255 SER A CA 1
ATOM 2064 C C . SER A 1 262 ? 68.04300 43.51500 -1.08200 1.000 19.92967 255 SER A C 1
ATOM 2065 O O . SER A 1 262 ? 67.13300 43.74700 -1.88800 1.000 20.73107 255 SER A O 1
ATOM 2068 N N . ALA A 1 263 ? 67.86800 43.60400 0.23800 1.000 17.13443 256 ALA A N 1
ATOM 2069 C CA . ALA A 1 263 ? 66.57300 44.02200 0.77400 1.000 18.87947 256 ALA A CA 1
ATOM 2070 C C . ALA A 1 263 ? 66.23800 45.44000 0.32200 1.000 20.93770 256 ALA A C 1
ATOM 2071 O O . ALA A 1 263 ? 65.10600 45.72300 -0.10000 1.000 20.94239 256 ALA A O 1
ATOM 2073 N N . ALA A 1 264 ? 67.22100 46.34000 0.37600 1.000 19.30009 257 ALA A N 1
ATOM 2074 C CA . ALA A 1 264 ? 66.99600 47.70600 -0.08100 1.000 19.70294 257 ALA A CA 1
ATOM 2075 C C . ALA A 1 264 ? 66.60700 47.72800 -1.55400 1.000 20.37905 257 ALA A C 1
ATOM 2076 O O . ALA A 1 264 ? 65.69600 48.46500 -1.95900 1.000 20.12183 257 ALA A O 1
ATOM 2078 N N . ALA A 1 265 ? 67.26100 46.90000 -2.36500 1.000 19.43079 258 ALA A N 1
ATOM 2079 C CA . ALA A 1 265 ? 66.96000 46.88800 -3.79100 1.000 20.48851 258 ALA A CA 1
ATOM 2080 C C . ALA A 1 265 ? 65.55700 46.35800 -4.06600 1.000 20.49960 258 ALA A C 1
ATOM 2081 O O . ALA A 1 265 ? 64.97200 46.68600 -5.10500 1.000 19.90401 258 ALA A O 1
ATOM 2083 N N . ARG A 1 266 ? 64.99800 45.54300 -3.15900 1.000 18.15549 259 ARG A N 1
ATOM 2084 C CA . ARG A 1 266 ? 63.61900 45.08400 -3.31300 1.000 19.95095 259 ARG A CA 1
ATOM 2085 C C . ARG A 1 266 ? 62.62800 46.12200 -2.81000 1.000 24.76559 259 ARG A C 1
ATOM 2086 O O . ARG A 1 266 ? 61.41700 45.92200 -2.95200 1.000 23.97419 259 ARG A O 1
ATOM 2094 N N . GLY A 1 267 ? 63.10900 47.26000 -2.32800 1.000 20.79757 260 GLY A N 1
ATOM 2095 C CA . GLY A 1 267 ? 62.24800 48.32100 -1.85100 1.000 23.33341 260 GLY A CA 1
ATOM 2096 C C . GLY A 1 267 ? 61.98100 48.27700 -0.36200 1.000 24.68642 260 GLY A C 1
ATOM 2097 O O . GLY A 1 267 ? 61.13500 49.03900 0.12300 1.000 25.75245 260 GLY A O 1
ATOM 2098 N N . VAL A 1 268 ? 62.67100 47.40900 0.37900 1.000 19.94582 261 VAL A N 1
ATOM 2099 C CA . VAL A 1 268 ? 62.50400 47.34800 1.82900 1.000 21.37711 261 VAL A CA 1
ATOM 2100 C C . VAL A 1 268 ? 63.20000 48.55500 2.44100 1.000 22.19076 261 VAL A C 1
ATOM 2101 O O . VAL A 1 268 ? 64.32200 48.90000 2.05500 1.000 22.05977 261 VAL A O 1
ATOM 2105 N N . GLN A 1 269 ? 62.53000 49.22900 3.37000 1.000 20.03475 262 GLN A N 1
ATOM 2106 C CA . GLN A 1 269 ? 63.14400 50.36700 4.04200 1.000 23.23722 262 GLN A CA 1
ATOM 2107 C C . GLN A 1 269 ? 64.13000 49.83800 5.07600 1.000 22.39726 262 GLN A C 1
ATOM 2108 O O . GLN A 1 269 ? 63.80200 48.91500 5.82400 1.000 19.47647 262 GLN A O 1
ATOM 2114 N N . ILE A 1 270 ? 65.34300 50.38500 5.10100 1.000 20.64720 263 ILE A N 1
ATOM 2115 C CA . ILE A 1 270 ? 66.37400 49.95400 6.03500 1.000 20.25751 263 ILE A CA 1
ATOM 2116 C C . ILE A 1 270 ? 66.64400 51.11600 6.97200 1.000 19.87385 263 ILE A C 1
ATOM 2117 O O . ILE A 1 270 ? 66.87800 52.23900 6.50900 1.000 22.95436 263 ILE A O 1
ATOM 2122 N N . GLU A 1 271 ? 66.58700 50.86200 8.27700 1.000 21.18677 264 GLU A N 1
ATOM 2123 C CA . GLU A 1 271 ? 67.02200 51.84000 9.26500 1.000 19.65032 264 GLU A CA 1
ATOM 2124 C C . GLU A 1 271 ? 68.18200 51.21900 10.02200 1.000 18.25200 264 GLU A C 1
ATOM 2125 O O . GLU A 1 271 ? 68.11500 50.05200 10.42600 1.000 19.41131 264 GLU A O 1
ATOM 2131 N N . LEU A 1 272 ? 69.25000 51.97900 10.15100 1.000 18.10781 265 LEU A N 1
ATOM 2132 C CA . LEU A 1 272 ? 70.43700 51.45900 10.84400 1.000 19.31677 265 LEU A CA 1
ATOM 2133 C C . LEU A 1 272 ? 70.93800 52.49800 11.83600 1.000 22.13532 265 LEU A C 1
ATOM 2134 O O . LEU A 1 272 ? 71.07200 53.61300 11.45800 1.000 21.46178 265 LEU A O 1
ATOM 2139 N N . MET A 1 273 ? 71.13800 52.07500 13.07300 1.000 20.72516 266 MET A N 1
ATOM 2140 C CA . MET A 1 273 ? 71.73400 52.94100 14.10500 1.000 20.43126 266 MET A CA 1
ATOM 2141 C C . MET A 1 273 ? 73.07500 52.33400 14.51800 1.000 22.28902 266 MET A C 1
ATOM 2142 O O . MET A 1 273 ? 73.11900 51.17700 14.73400 1.000 21.68079 266 MET A O 1
ATOM 2147 N N . VAL A 1 274 ? 74.12500 53.14100 14.53200 1.000 20.35330 267 VAL A N 1
ATOM 2148 C CA . VAL A 1 274 ? 75.43700 52.72300 15.00000 1.000 20.82964 267 VAL A CA 1
ATOM 2149 C C . VAL A 1 274 ? 75.94500 53.71900 16.03600 1.000 22.06594 267 VAL A C 1
ATOM 2150 O O . VAL A 1 274 ? 75.45100 54.84200 16.15200 1.000 19.32900 267 VAL A O 1
ATOM 2154 N N . ALA A 1 275 ? 76.96400 53.29500 16.77700 1.000 19.22771 268 ALA A N 1
ATOM 2155 C CA . ALA A 1 275 ? 77.61000 54.19000 17.72500 1.000 23.50421 268 ALA A CA 1
ATOM 2156 C C . ALA A 1 275 ? 78.52300 55.16900 16.99900 1.000 22.30379 268 ALA A C 1
ATOM 2157 O O . ALA A 1 275 ? 79.01400 54.89800 15.89700 1.000 23.62676 268 ALA A O 1
ATOM 2159 N N . ASN A 1 276 ? 78.78800 56.30900 17.64500 1.000 21.75292 269 ASN A N 1
ATOM 2160 C CA . ASN A 1 276 ? 79.80000 57.21500 17.09400 1.000 25.90699 269 ASN A CA 1
ATOM 2161 C C . ASN A 1 276 ? 81.19300 56.58200 17.00800 1.000 24.16755 269 ASN A C 1
ATOM 2162 O O . ASN A 1 276 ? 82.00500 57.04700 16.19200 1.000 25.36168 269 ASN A O 1
ATOM 2167 N N . TRP A 1 277 ? 81.47700 55.52100 17.78400 1.000 21.14318 270 TRP A N 1
ATOM 2168 C CA . TRP A 1 277 ? 82.77000 54.83700 17.69200 1.000 25.16894 270 TRP A CA 1
ATOM 2169 C C . TRP A 1 277 ? 83.01200 54.28200 16.28800 1.000 29.12875 270 TRP A C 1
ATOM 2170 O O . TRP A 1 277 ? 84.17000 54.10100 15.86900 1.000 29.42722 270 TRP A O 1
ATOM 2181 N N . ASN A 1 278 ? 81.91400 54.01900 15.59700 1.000 23.70234 271 ASN A N 1
ATOM 2182 C CA . ASN A 1 278 ? 81.88700 53.42800 14.24100 1.000 27.86619 271 ASN A CA 1
ATOM 2183 C C . ASN A 1 278 ? 82.22000 54.49300 13.19500 1.000 28.55233 271 ASN A C 1
ATOM 2184 O O . ASN A 1 278 ? 82.30900 54.12300 12.08300 1.000 31.05315 271 ASN A O 1
ATOM 2189 N N . THR A 1 279 ? 82.35100 55.77000 13.55600 1.000 25.89873 272 THR A N 1
ATOM 2190 C CA . THR A 1 279 ? 82.69000 56.78100 12.56100 1.000 22.82207 272 THR A CA 1
ATOM 2191 C C . THR A 1 279 ? 84.19600 56.91600 12.39200 1.000 26.58227 272 THR A C 1
ATOM 2192 O O . THR A 1 279 ? 84.65000 57.86000 11.74400 1.000 25.69094 272 THR A O 1
ATOM 2196 N N . LYS A 1 280 ? 84.97000 55.99100 12.95000 1.000 23.86055 273 LYS A N 1
ATOM 2197 C CA . LYS A 1 280 ? 86.39100 55.94300 12.65000 1.000 26.70285 273 LYS A CA 1
ATOM 2198 C C . LYS A 1 280 ? 86.63900 55.51200 11.19600 1.000 26.90025 273 LYS A C 1
ATOM 2199 O O . LYS A 1 280 ? 85.78300 54.92700 10.52900 1.000 29.06764 273 LYS A O 1
ATOM 2205 N N . LYS A 1 281 ? 87.83900 55.82600 10.70000 1.000 27.49659 274 LYS A N 1
ATOM 2206 C CA . LYS A 1 281 ? 88.29300 55.31000 9.41000 1.000 29.48552 274 LYS A CA 1
ATOM 2207 C C . LYS A 1 281 ? 88.84500 53.90500 9.56400 1.000 29.51777 274 LYS A C 1
ATOM 2208 O O . LYS A 1 281 ? 89.34000 53.54300 10.62700 1.000 32.47996 274 LYS A O 1
ATOM 2214 N N . PRO A 1 282 ? 88.69400 53.07200 8.53500 1.000 31.84840 275 PRO A N 1
ATOM 2215 C CA . PRO A 1 282 ? 88.00700 53.38500 7.27700 1.000 31.26047 275 PRO A CA 1
ATOM 2216 C C . PRO A 1 282 ? 86.49000 53.18700 7.32200 1.000 25.84053 275 PRO A C 1
ATOM 2217 O O . PRO A 1 282 ? 85.79100 53.37400 6.32600 1.000 27.40484 275 PRO A O 1
ATOM 2221 N N . ASP A 1 283 ? 86.00400 52.76800 8.49100 1.000 26.01471 276 ASP A N 1
ATOM 2222 C CA . ASP A 1 283 ? 84.65100 52.22600 8.55000 1.000 24.63524 276 ASP A CA 1
ATOM 2223 C C . ASP A 1 283 ? 83.63400 53.28600 8.07000 1.000 23.44673 276 ASP A C 1
ATOM 2224 O O . ASP A 1 283 ? 82.59400 52.96100 7.47800 1.000 23.80151 276 ASP A O 1
ATOM 2229 N N . ILE A 1 284 ? 83.84800 54.56100 8.44900 1.000 21.20565 277 ILE A N 1
ATOM 2230 C CA . ILE A 1 284 ? 82.91500 55.63800 8.10200 1.000 22.01658 277 ILE A CA 1
ATOM 2231 C C . ILE A 1 284 ? 82.69700 55.74100 6.58900 1.000 22.45543 277 ILE A C 1
ATOM 2232 O O . ILE A 1 284 ? 81.59600 56.08600 6.13400 1.000 24.03103 277 ILE A O 1
ATOM 2237 N N . ALA A 1 285 ? 83.73500 55.47500 5.78800 1.000 21.40677 278 ALA A N 1
ATOM 2238 C CA . ALA A 1 285 ? 83.59100 55.58100 4.33800 1.000 24.52820 278 ALA A CA 1
ATOM 2239 C C . ALA A 1 285 ? 82.58800 54.55900 3.82400 1.000 22.63721 278 ALA A C 1
ATOM 2240 O O . ALA A 1 285 ? 81.70300 54.88600 3.02600 1.000 20.62838 278 ALA A O 1
ATOM 2242 N N . TRP A 1 286 ? 82.71300 53.31300 4.27700 1.000 20.82678 279 TRP A N 1
ATOM 2243 C CA . TRP A 1 286 ? 81.74800 52.27800 3.92600 1.000 23.34000 279 TRP A CA 1
ATOM 2244 C C . TRP A 1 286 ? 80.35800 52.58700 4.46400 1.000 21.77855 279 TRP A C 1
ATOM 2245 O O . TRP A 1 286 ? 79.34900 52.23700 3.83300 1.000 21.40023 279 TRP A O 1
ATOM 2256 N N . LEU A 1 287 ? 80.27500 53.23300 5.62900 1.000 22.53486 280 LEU A N 1
ATOM 2257 C CA . LEU A 1 287 ? 78.96800 53.60000 6.14900 1.000 23.28387 280 LEU A CA 1
ATOM 2258 C C . LEU A 1 287 ? 78.31900 54.67100 5.26900 1.000 22.92773 280 LEU A C 1
ATOM 2259 O O . LEU A 1 287 ? 77.12100 54.60900 4.97500 1.000 20.85949 280 LEU A O 1
ATOM 2264 N N . LYS A 1 288 ? 79.09900 55.65200 4.81900 1.000 21.53418 281 LYS A N 1
ATOM 2265 C CA . LYS A 1 288 ? 78.56400 56.64400 3.88500 1.000 22.33288 281 LYS A CA 1
ATOM 2266 C C . LYS A 1 288 ? 78.13000 55.96900 2.58700 1.000 21.63426 281 LYS A C 1
ATOM 2267 O O . LYS A 1 288 ? 77.06000 56.27300 2.03100 1.000 21.65679 281 LYS A O 1
ATOM 2273 N N . SER A 1 289 ? 78.93800 55.01200 2.12500 1.000 21.94871 282 SER A N 1
ATOM 2274 C CA . SER A 1 289 ? 78.58200 54.23000 0.94100 1.000 21.18442 282 SER A CA 1
ATOM 2275 C C . SER A 1 289 ? 77.20800 53.59300 1.11500 1.000 19.12334 282 SER A C 1
ATOM 2276 O O . SER A 1 289 ? 76.37000 53.63900 0.20400 1.000 20.60599 282 SER A O 1
ATOM 2279 N N . LEU A 1 290 ? 76.97100 52.96400 2.27900 1.000 19.24214 283 LEU A N 1
ATOM 2280 C CA . LEU A 1 290 ? 75.65800 52.35000 2.53000 1.000 19.99349 283 LEU A CA 1
ATOM 2281 C C . LEU A 1 290 ? 74.55800 53.39800 2.60900 1.000 20.98987 283 LEU A C 1
ATOM 2282 O O . LEU A 1 290 ? 73.40700 53.13800 2.21800 1.000 21.02335 283 LEU A O 1
ATOM 2287 N N . ALA A 1 291 ? 74.88200 54.58300 3.12000 1.000 20.76692 284 ALA A N 1
ATOM 2288 C CA . ALA A 1 291 ? 73.86300 55.62600 3.20900 1.000 26.03433 284 ALA A CA 1
ATOM 2289 C C . ALA A 1 291 ? 73.37700 56.08100 1.82900 1.000 24.94696 284 ALA A C 1
ATOM 2290 O O . ALA A 1 291 ? 72.28700 56.65400 1.73100 1.000 25.74716 284 ALA A O 1
ATOM 2292 N N . LEU A 1 292 ? 74.15000 55.87500 0.76700 1.000 21.09579 285 LEU A N 1
ATOM 2293 C CA . LEU A 1 292 ? 73.60500 56.25800 -0.54100 1.000 21.10791 285 LEU A CA 1
ATOM 2294 C C . LEU A 1 292 ? 72.72100 55.19400 -1.18500 1.000 23.50669 285 LEU A C 1
ATOM 2295 O O . LEU A 1 292 ? 72.12500 55.44700 -2.24200 1.000 24.14862 285 LEU A O 1
ATOM 2300 N N . VAL A 1 293 ? 72.64000 54.01200 -0.60300 1.000 22.75791 286 VAL A N 1
ATOM 2301 C CA . VAL A 1 293 ? 71.80100 52.94600 -1.16500 1.000 20.90799 286 VAL A CA 1
ATOM 2302 C C . VAL A 1 293 ? 70.33100 53.35400 -1.05500 1.000 20.81065 286 VAL A C 1
ATOM 2303 O O . VAL A 1 293 ? 69.91900 53.90800 -0.00700 1.000 19.31091 286 VAL A O 1
ATOM 2307 N N . PRO A 1 294 ? 69.51000 53.14400 -2.09400 1.000 21.00591 287 PRO A N 1
ATOM 2308 C CA . PRO A 1 294 ? 68.08600 53.49900 -1.99200 1.000 22.90127 287 PRO A CA 1
ATOM 2309 C C . PRO A 1 294 ? 67.42000 52.85000 -0.78300 1.000 20.86501 287 PRO A C 1
ATOM 2310 O O . PRO A 1 294 ? 67.67000 51.68600 -0.45900 1.000 21.70438 287 PRO A O 1
ATOM 2314 N N . ASN A 1 295 ? 66.61200 53.63500 -0.07600 1.000 19.87901 288 ASN A N 1
ATOM 2315 C CA . ASN A 1 295 ? 65.72500 53.15800 0.97800 1.000 21.62344 288 ASN A CA 1
ATOM 2316 C C . ASN A 1 295 ? 66.46200 52.94600 2.29400 1.000 21.62593 288 ASN A C 1
ATOM 2317 O O . ASN A 1 295 ? 65.87400 52.36000 3.20800 1.000 20.93331 288 ASN A O 1
ATOM 2322 N N . VAL A 1 296 ? 67.71100 53.39500 2.41400 1.000 19.02647 289 VAL A N 1
ATOM 2323 C CA . VAL A 1 296 ? 68.51600 53.22100 3.61900 1.000 19.95245 289 VAL A CA 1
ATOM 2324 C C . VAL A 1 296 ? 68.58500 54.55800 4.34100 1.000 21.97347 289 VAL A C 1
ATOM 2325 O O . VAL A 1 296 ? 68.81400 55.61000 3.72300 1.000 24.95890 289 VAL A O 1
ATOM 2329 N N . GLN A 1 297 ? 68.40500 54.51000 5.65300 1.000 18.46223 290 GLN A N 1
ATOM 2330 C CA . GLN A 1 297 ? 68.61900 55.65300 6.52400 1.000 23.37872 290 GLN A CA 1
ATOM 2331 C C . GLN A 1 297 ? 69.55300 55.20200 7.63600 1.000 22.94654 290 GLN A C 1
ATOM 2332 O O . GLN A 1 297 ? 69.27800 54.19300 8.29100 1.000 21.37220 290 GLN A O 1
ATOM 2338 N N . ILE A 1 298 ? 70.60700 55.96700 7.89600 1.000 21.65919 291 ILE A N 1
ATOM 2339 C CA . ILE A 1 298 ? 71.55800 55.64400 8.95400 1.000 21.41274 291 ILE A CA 1
ATOM 2340 C C . ILE A 1 298 ? 71.60200 56.80900 9.92700 1.000 20.81470 291 ILE A C 1
ATOM 2341 O O . ILE A 1 298 ? 71.71300 57.97000 9.51100 1.000 23.64457 291 ILE A O 1
ATOM 2346 N N . LYS A 1 299 ? 71.55600 56.49800 11.21600 1.000 19.67426 292 LYS A N 1
ATOM 2347 C CA . LYS A 1 299 ? 71.85100 57.47900 12.24600 1.000 21.81956 292 LYS A CA 1
ATOM 2348 C C . LYS A 1 299 ? 73.04000 57.02900 13.09100 1.000 22.47594 292 LYS A C 1
ATOM 2349 O O . LYS A 1 299 ? 73.25700 55.83100 13.33200 1.000 24.47992 292 LYS A O 1
ATOM 2355 N N . VAL A 1 300 ? 73.79700 58.01200 13.54300 1.000 20.77890 293 VAL A N 1
ATOM 2356 C CA . VAL A 1 300 ? 74.93600 57.80500 14.41200 1.000 18.81022 293 VAL A CA 1
ATOM 2357 C C . VAL A 1 300 ? 74.50300 58.28300 15.78800 1.000 21.59084 293 VAL A C 1
ATOM 2358 O O . VAL A 1 300 ? 73.93300 59.37500 15.91400 1.000 22.03916 293 VAL A O 1
ATOM 2362 N N . VAL A 1 301 ? 74.72500 57.45800 16.81200 1.000 18.73602 294 VAL A N 1
ATOM 2363 C CA . VAL A 1 301 ? 74.28700 57.76700 18.17400 1.000 21.93347 294 VAL A CA 1
ATOM 2364 C C . VAL A 1 301 ? 75.49400 58.15500 19.00800 1.000 22.07514 294 VAL A C 1
ATOM 2365 O O . VAL A 1 301 ? 76.48300 57.41100 19.06900 1.000 21.99706 294 VAL A O 1
ATOM 2369 N N . THR A 1 302 ? 75.38900 59.28900 19.69800 1.000 20.83179 295 THR A N 1
ATOM 2370 C CA . THR A 1 302 ? 76.41600 59.75300 20.62500 1.000 21.50405 295 THR A CA 1
ATOM 2371 C C . THR A 1 302 ? 75.81900 59.88600 22.02200 1.000 22.51422 295 THR A C 1
ATOM 2372 O O . THR A 1 302 ? 74.88600 60.66600 22.23600 1.000 23.48907 295 THR A O 1
ATOM 2376 N N . ILE A 1 303 ? 76.31700 59.08700 22.95500 1.000 22.58200 296 ILE A N 1
ATOM 2377 C CA . ILE A 1 303 ? 75.90000 59.17800 24.35400 1.000 23.78435 296 ILE A CA 1
ATOM 2378 C C . ILE A 1 303 ? 76.81800 60.17800 25.06600 1.000 23.66480 296 ILE A C 1
ATOM 2379 O O . ILE A 1 303 ? 78.04300 60.03100 25.01200 1.000 24.17356 296 ILE A O 1
ATOM 2384 N N . PRO A 1 304 ? 76.27100 61.21000 25.73800 1.000 28.21682 297 PRO A N 1
ATOM 2385 C CA . PRO A 1 304 ? 77.15600 62.20200 26.35600 1.000 25.82603 297 PRO A CA 1
ATOM 2386 C C . PRO A 1 304 ? 77.91600 61.60500 27.55400 1.000 27.53952 297 PRO A C 1
ATOM 2387 O O . PRO A 1 304 ? 77.44400 60.66100 28.18500 1.000 26.68525 297 PRO A O 1
ATOM 2391 N N . PRO A 1 305 ? 79.08900 62.18300 27.85800 1.000 27.80879 298 PRO A N 1
ATOM 2392 C CA . PRO A 1 305 ? 79.80800 61.77100 29.08000 1.000 28.12822 298 PRO A CA 1
ATOM 2393 C C . PRO A 1 305 ? 78.95700 61.88300 30.34100 1.000 28.77141 298 PRO A C 1
ATOM 2394 O O . PRO A 1 305 ? 78.05100 62.71600 30.45000 1.000 28.79807 298 PRO A O 1
ATOM 2398 N N . ALA A 1 306 ? 79.24200 60.99900 31.29600 1.000 27.55716 299 ALA A N 1
ATOM 2399 C CA . ALA A 1 306 ? 78.62100 61.09500 32.60900 1.000 27.32026 299 ALA A CA 1
ATOM 2400 C C . ALA A 1 306 ? 79.10900 62.36100 33.30700 1.000 28.20177 299 ALA A C 1
ATOM 2401 O O . ALA A 1 306 ? 80.20800 62.85100 33.05200 1.000 29.20438 299 ALA A O 1
ATOM 2403 N N . SER A 1 307 ? 78.26500 62.91200 34.17300 1.000 30.06016 300 SER A N 1
ATOM 2404 C CA . SER A 1 307 ? 78.56600 64.21600 34.76600 1.000 32.43545 300 SER A CA 1
ATOM 2405 C C . SER A 1 307 ? 79.82600 64.21700 35.62200 1.000 34.22642 300 SER A C 1
ATOM 2406 O O . SER A 1 307 ? 80.52200 65.23300 35.68500 1.000 38.78294 300 SER A O 1
ATOM 2409 N N . HIS A 1 308 ? 80.12200 63.12200 36.30900 1.000 33.90462 301 HIS A N 1
ATOM 2410 C CA . HIS A 1 308 ? 81.30400 63.08100 37.16500 1.000 38.00369 301 HIS A CA 1
ATOM 2411 C C . HIS A 1 308 ? 82.61800 62.98800 36.39100 1.000 40.83041 301 HIS A C 1
ATOM 2412 O O . HIS A 1 308 ? 83.68100 63.16700 36.99200 1.000 42.17435 301 HIS A O 1
ATOM 2419 N N . GLY A 1 309 ? 82.58800 62.67600 35.10100 1.000 36.19060 302 GLY A N 1
ATOM 2420 C CA . GLY A 1 309 ? 83.80800 62.69700 34.30900 1.000 37.99694 302 GLY A CA 1
ATOM 2421 C C . GLY A 1 309 ? 83.93900 61.61500 33.25500 1.000 35.74024 302 GLY A C 1
ATOM 2422 O O . GLY A 1 309 ? 83.11600 60.70100 33.17800 1.000 32.99021 302 GLY A O 1
ATOM 2423 N N . PHE A 1 310 ? 84.96100 61.74800 32.41300 1.000 34.01372 303 PHE A N 1
ATOM 2424 C CA . PHE A 1 310 ? 85.22800 60.78200 31.35600 1.000 33.00276 303 PHE A CA 1
ATOM 2425 C C . PHE A 1 310 ? 85.42900 59.37400 31.90300 1.000 34.35005 303 PHE A C 1
ATOM 2426 O O . PHE A 1 310 ? 86.12600 59.16400 32.90300 1.000 32.79699 303 PHE A O 1
ATOM 2434 N N . ILE A 1 311 ? 84.80600 58.40500 31.22800 1.000 27.68554 304 ILE A N 1
ATOM 2435 C CA . ILE A 1 311 ? 84.98000 56.99100 31.52400 1.000 28.59546 304 ILE A CA 1
ATOM 2436 C C . ILE A 1 311 ? 85.41700 56.26300 30.25500 1.000 28.94530 304 ILE A C 1
ATOM 2437 O O . ILE A 1 311 ? 84.69300 56.28400 29.25500 1.000 27.66720 304 ILE A O 1
ATOM 2442 N N . PRO A 1 312 ? 86.59100 55.62900 30.24000 1.000 30.79741 305 PRO A N 1
ATOM 2443 C CA . PRO A 1 312 ? 87.05600 54.94000 29.02900 1.000 30.89733 305 PRO A CA 1
ATOM 2444 C C . PRO A 1 312 ? 86.13000 53.79600 28.65300 1.000 28.48289 305 PRO A C 1
ATOM 2445 O O . PRO A 1 312 ? 85.62900 53.07100 29.51400 1.000 28.45731 305 PRO A O 1
ATOM 2449 N N . PHE A 1 313 ? 85.88800 53.66200 27.34900 1.000 23.91304 306 PHE A N 1
ATOM 2450 C CA . PHE A 1 313 ? 85.08100 52.57100 26.78500 1.000 25.23516 306 PHE A CA 1
ATOM 2451 C C . PHE A 1 313 ? 83.72600 52.47000 27.48500 1.000 27.12693 306 PHE A C 1
ATOM 2452 O O . PHE A 1 313 ? 83.28300 51.40100 27.91900 1.000 28.73345 306 PHE A O 1
ATOM 2460 N N . ALA A 1 314 ? 83.06100 53.61400 27.59300 1.000 27.98766 307 ALA A N 1
ATOM 2461 C CA . ALA A 1 314 ? 81.71600 53.66400 28.13700 1.000 27.66315 307 ALA A CA 1
ATOM 2462 C C . ALA A 1 314 ? 80.98400 54.80700 27.45200 1.000 26.95328 307 ALA A C 1
ATOM 2463 O O . ALA A 1 314 ? 81.54600 55.50500 26.60200 1.000 24.77403 307 ALA A O 1
ATOM 2465 N N . ARG A 1 315 ? 79.72900 55.02000 27.86600 1.000 24.65539 308 ARG A N 1
ATOM 2466 C CA . ARG A 1 315 ? 78.86400 56.06000 27.31200 1.000 20.33936 308 ARG A CA 1
ATOM 2467 C C . ARG A 1 315 ? 78.69700 55.85100 25.80100 1.000 23.14354 308 ARG A C 1
ATOM 2468 O O . ARG A 1 315 ? 79.18300 56.61600 24.96700 1.000 24.50916 308 ARG A O 1
ATOM 2476 N N . VAL A 1 316 ? 78.01200 54.76100 25.46900 1.000 22.40906 309 VAL A N 1
ATOM 2477 C CA . VAL A 1 316 ? 77.95700 54.31800 24.08500 1.000 19.17763 309 VAL A CA 1
ATOM 2478 C C . VAL A 1 316 ? 76.75500 53.40000 23.97600 1.000 20.49533 309 VAL A C 1
ATOM 2479 O O . VAL A 1 316 ? 76.24400 52.91000 24.99200 1.000 20.54998 309 VAL A O 1
ATOM 2483 N N . ILE A 1 317 ? 76.27900 53.14900 22.75900 1.000 18.76144 310 ILE A N 1
ATOM 2484 C CA . ILE A 1 317 ? 75.25200 52.13500 22.56700 1.000 18.09188 310 ILE A CA 1
ATOM 2485 C C . ILE A 1 317 ? 75.91600 50.82100 22.18200 1.000 23.05769 310 ILE A C 1
ATOM 2486 O O . ILE A 1 317 ? 76.86300 50.78100 21.38600 1.000 22.09268 310 ILE A O 1
ATOM 2491 N N . HIS A 1 318 ? 75.39400 49.75600 22.76900 1.000 20.02437 311 HIS A N 1
ATOM 2492 C CA . HIS A 1 318 ? 75.98200 48.41500 22.62800 1.000 23.85718 311 HIS A CA 1
ATOM 2493 C C . HIS A 1 318 ? 74.93800 47.37300 22.24400 1.000 26.72776 311 HIS A C 1
ATOM 2494 O O . HIS A 1 318 ? 75.33300 46.35700 21.74800 1.000 26.95486 311 HIS A O 1
ATOM 2501 N N . SER A 1 319 ? 73.65100 47.66300 22.39600 1.000 21.51686 312 SER A N 1
ATOM 2502 C CA . SER A 1 319 ? 72.59900 46.72100 22.03500 1.000 21.46581 312 SER A CA 1
ATOM 2503 C C . SER A 1 319 ? 72.75800 46.26300 20.58300 1.000 19.91683 312 SER A C 1
ATOM 2504 O O . SER A 1 319 ? 73.11400 47.06900 19.70500 1.000 22.36281 312 SER A O 1
ATOM 2507 N N . LYS A 1 320 ? 72.53500 44.95700 20.33800 1.000 18.40269 313 LYS A N 1
ATOM 2508 C CA . LYS A 1 320 ? 72.57400 44.38100 18.97300 1.000 19.04110 313 LYS A CA 1
ATOM 2509 C C . LYS A 1 320 ? 71.15900 43.88800 18.69000 1.000 21.32205 313 LYS A C 1
ATOM 2510 O O . LYS A 1 320 ? 70.82700 42.74400 19.03600 1.000 20.47654 313 LYS A O 1
ATOM 2516 N N . LEU A 1 321 ? 70.34800 44.72700 18.03700 1.000 18.64170 314 LEU A N 1
ATOM 2517 C CA . LEU A 1 321 ? 68.92100 44.49900 17.87200 1.000 22.99347 314 LEU A CA 1
ATOM 2518 C C . LEU A 1 321 ? 68.55000 44.57400 16.39900 1.000 19.34794 314 LEU A C 1
ATOM 2519 O O . LEU A 1 321 ? 69.11600 45.34600 15.63700 1.000 20.16846 314 LEU A O 1
ATOM 2524 N N . MET A 1 322 ? 67.52300 43.82900 16.04000 1.000 19.17733 315 MET A N 1
ATOM 2525 C CA . MET A 1 322 ? 66.89100 43.99500 14.73900 1.000 17.94843 315 MET A CA 1
ATOM 2526 C C . MET A 1 322 ? 65.40900 43.69600 14.87000 1.000 19.65616 315 MET A C 1
ATOM 2527 O O . MET A 1 322 ? 65.01500 42.81600 15.63600 1.000 21.83470 315 MET A O 1
ATOM 2532 N N . THR A 1 323 ? 64.58900 44.47000 14.17100 1.000 20.44869 316 THR A N 1
ATOM 2533 C CA . THR A 1 323 ? 63.21000 44.08400 13.92300 1.000 18.54458 316 THR A CA 1
ATOM 2534 C C . THR A 1 323 ? 62.97100 44.04600 12.42600 1.000 20.98609 316 THR A C 1
ATOM 2535 O O . THR A 1 323 ? 63.52800 44.85300 11.67200 1.000 19.96238 316 THR A O 1
ATOM 2539 N N . ILE A 1 324 ? 62.14600 43.09200 12.00600 1.000 19.15500 317 ILE A N 1
ATOM 2540 C CA . ILE A 1 324 ? 61.71800 42.97100 10.62200 1.000 19.56967 317 ILE A CA 1
ATOM 2541 C C . ILE A 1 324 ? 60.20000 43.06200 10.57700 1.000 22.37059 317 ILE A C 1
ATOM 2542 O O . ILE A 1 324 ? 59.50900 42.24400 11.20000 1.000 22.17502 317 ILE A O 1
ATOM 2547 N N . ASP A 1 325 ? 59.68800 44.06000 9.84400 1.000 21.53386 318 ASP A N 1
ATOM 2548 C CA . ASP A 1 325 ? 58.26200 44.15800 9.50800 1.000 25.36947 318 ASP A CA 1
ATOM 2549 C C . ASP A 1 325 ? 57.39600 44.28500 10.76500 1.000 28.13205 318 ASP A C 1
ATOM 2550 O O . ASP A 1 325 ? 56.22100 43.91400 10.77000 1.000 26.43280 318 ASP A O 1
ATOM 2555 N N . GLY A 1 326 ? 58.00100 44.79700 11.83300 1.000 26.52321 319 GLY A N 1
ATOM 2556 C CA . GLY A 1 326 ? 57.37300 44.89600 13.13900 1.000 28.04270 319 GLY A CA 1
ATOM 2557 C C . GLY A 1 326 ? 56.87900 43.59100 13.72300 1.000 28.96187 319 GLY A C 1
ATOM 2558 O O . GLY A 1 326 ? 56.13000 43.61000 14.71100 1.000 29.57916 319 GLY A O 1
ATOM 2559 N N . GLU A 1 327 ? 57.33900 42.45600 13.19200 1.000 24.39554 320 GLU A N 1
ATOM 2560 C CA . GLU A 1 327 ? 56.80600 41.13900 13.52500 1.000 24.47299 320 GLU A CA 1
ATOM 2561 C C . GLU A 1 327 ? 57.87100 40.16800 14.00200 1.000 29.97144 320 GLU A C 1
ATOM 2562 O O . GLU A 1 327 ? 57.54700 39.19100 14.69100 1.000 25.74461 320 GLU A O 1
ATOM 2568 N N . THR A 1 328 ? 59.11600 40.35100 13.55700 1.000 25.33511 321 THR A N 1
ATOM 2569 C CA . THR A 1 328 ? 60.21100 39.45600 13.92800 1.000 22.76732 321 THR A CA 1
ATOM 2570 C C . THR A 1 328 ? 61.26800 40.26200 14.66800 1.000 25.16440 321 THR A C 1
ATOM 2571 O O . THR A 1 328 ? 61.56900 41.39800 14.28200 1.000 23.76996 321 THR A O 1
ATOM 2575 N N . ALA A 1 329 ? 61.79100 39.69600 15.75300 1.000 19.86983 322 ALA A N 1
ATOM 2576 C CA . ALA A 1 329 ? 62.80700 40.34100 16.57200 1.000 21.72030 322 ALA A CA 1
ATOM 2577 C C . ALA A 1 329 ? 64.09500 39.52500 16.59100 1.000 22.74936 322 ALA A C 1
ATOM 2578 O O . ALA A 1 329 ? 64.06800 38.30100 16.56600 1.000 21.83534 322 ALA A O 1
ATOM 2580 N N . TRP A 1 330 ? 65.21600 40.23300 16.66000 1.000 22.68667 323 TRP A N 1
ATOM 2581 C CA . TRP A 1 330 ? 66.58000 39.72400 16.75800 1.000 23.31212 323 TRP A CA 1
ATOM 2582 C C . TRP A 1 330 ? 67.26100 40.40200 17.93000 1.000 20.90581 323 TRP A C 1
ATOM 2583 O O . TRP A 1 330 ? 67.35200 41.62900 17.94200 1.000 21.98314 323 TRP A O 1
ATOM 2594 N N . VAL A 1 331 ? 67.77500 39.63400 18.88800 1.000 17.54092 324 VAL A N 1
ATOM 2595 C CA . VAL A 1 331 ? 68.58000 40.20300 19.97500 1.000 21.05705 324 VAL A CA 1
ATOM 2596 C C . VAL A 1 331 ? 69.83300 39.35500 20.07200 1.000 22.17688 324 VAL A C 1
ATOM 2597 O O . VAL A 1 331 ? 69.74100 38.14500 20.29300 1.000 19.66369 324 VAL A O 1
ATOM 2601 N N . GLY A 1 332 ? 71.00000 39.96000 19.88200 1.000 24.71277 325 GLY A N 1
ATOM 2602 C CA . GLY A 1 332 ? 72.19500 39.16100 19.72300 1.000 21.05537 325 GLY A CA 1
ATOM 2603 C C . GLY A 1 332 ? 73.40100 39.68600 20.47400 1.000 21.65727 325 GLY A C 1
ATOM 2604 O O . GLY A 1 332 ? 73.34100 40.69900 21.17500 1.000 21.34911 325 GLY A O 1
ATOM 2605 N N . THR A 1 333 ? 74.49400 38.93200 20.34200 1.000 19.66287 326 THR A N 1
ATOM 2606 C CA . THR A 1 333 ? 75.77700 39.29900 20.92000 1.000 17.46249 326 THR A CA 1
ATOM 2607 C C . THR A 1 333 ? 76.72800 39.89500 19.89400 1.000 20.47674 326 THR A C 1
ATOM 2608 O O . THR A 1 333 ? 77.78600 40.40900 20.27700 1.000 19.17754 326 THR A O 1
ATOM 2612 N N . SER A 1 334 ? 76.37800 39.85200 18.60400 1.000 20.78341 327 SER A N 1
ATOM 2613 C CA . SER A 1 334 ? 77.29700 40.16600 17.51200 1.000 23.43080 327 SER A CA 1
ATOM 2614 C C . SER A 1 334 ? 77.08800 41.58200 16.99500 1.000 21.77593 327 SER A C 1
ATOM 2615 O O . SER A 1 334 ? 75.95400 41.95500 16.67700 1.000 20.45188 327 SER A O 1
ATOM 2618 N N . ASN A 1 335 ? 78.18300 42.31200 16.78400 1.000 24.06645 328 ASN A N 1
ATOM 2619 C CA . ASN A 1 335 ? 78.11300 43.43700 15.86500 1.000 22.60473 328 ASN A CA 1
ATOM 2620 C C . ASN A 1 335 ? 78.09800 42.91600 14.43600 1.000 21.32936 328 ASN A C 1
ATOM 2621 O O . ASN A 1 335 ? 78.36000 41.73800 14.18400 1.000 23.15483 328 ASN A O 1
ATOM 2626 N N . TRP A 1 336 ? 77.78900 43.80100 13.49200 1.000 19.31244 329 TRP A N 1
ATOM 2627 C CA . TRP A 1 336 ? 77.54600 43.36500 12.11500 1.000 19.89927 329 TRP A CA 1
ATOM 2628 C C . TRP A 1 336 ? 78.74300 43.70800 11.23000 1.000 19.46870 329 TRP A C 1
ATOM 2629 O O . TRP A 1 336 ? 78.71000 44.56100 10.33700 1.000 23.26340 329 TRP A O 1
ATOM 2640 N N . THR A 1 337 ? 79.83000 43.01100 11.52600 1.000 22.83152 330 THR A N 1
ATOM 2641 C CA . THR A 1 337 ? 81.04800 43.04600 10.73000 1.000 19.38044 330 THR A CA 1
ATOM 2642 C C . THR A 1 337 ? 81.49300 41.60800 10.52300 1.000 18.11567 330 THR A C 1
ATOM 2643 O O . THR A 1 337 ? 80.90500 40.66700 11.08000 1.000 20.70542 330 THR A O 1
ATOM 2647 N N . GLY A 1 338 ? 82.52200 41.42300 9.70600 1.000 20.18062 331 GLY A N 1
ATOM 2648 C CA . GLY A 1 338 ? 83.17200 40.12600 9.65800 1.000 19.65814 331 GLY A CA 1
ATOM 2649 C C . GLY A 1 338 ? 83.82800 39.80500 10.99000 1.000 23.17546 331 GLY A C 1
ATOM 2650 O O . GLY A 1 338 ? 84.20400 40.69300 11.76200 1.000 23.05362 331 GLY A O 1
ATOM 2651 N N . GLY A 1 339 ? 83.93500 38.50700 11.26900 1.000 20.67050 332 GLY A N 1
ATOM 2652 C CA . GLY A 1 339 ? 84.55200 38.01000 12.48700 1.000 26.95933 332 GLY A CA 1
ATOM 2653 C C . GLY A 1 339 ? 83.54200 37.47700 13.49700 1.000 29.76978 332 GLY A C 1
ATOM 2654 O O . GLY A 1 339 ? 83.78800 36.44500 14.12600 1.000 38.80865 332 GLY A O 1
ATOM 2655 N N . TYR A 1 340 ? 82.33900 38.04000 13.53300 1.000 19.64365 333 TYR A N 1
ATOM 2656 C CA . TYR A 1 340 ? 81.32500 37.61500 14.50500 1.000 21.10030 333 TYR A CA 1
ATOM 2657 C C . TYR A 1 340 ? 80.57700 36.35500 14.13000 1.000 24.57854 333 TYR A C 1
ATOM 2658 O O . TYR A 1 340 ? 80.51500 35.40900 14.92700 1.000 22.11979 333 TYR A O 1
ATOM 2667 N N . LEU A 1 341 ? 79.91900 36.36000 12.98400 1.000 20.43414 334 LEU A N 1
ATOM 2668 C CA . LEU A 1 341 ? 79.07700 35.23500 12.62700 1.000 20.99883 334 LEU A CA 1
ATOM 2669 C C . LEU A 1 341 ? 79.85600 34.12200 11.95800 1.000 20.43074 334 LEU A C 1
ATOM 2670 O O . LEU A 1 341 ? 79.30900 33.03000 11.78400 1.000 20.97506 334 LEU A O 1
ATOM 2675 N N . ASP A 1 342 ? 81.09100 34.38100 11.52900 1.000 22.25998 335 ASP A N 1
ATOM 2676 C CA . ASP A 1 342 ? 81.84000 33.37200 10.78700 1.000 22.80595 335 ASP A CA 1
ATOM 2677 C C . ASP A 1 342 ? 82.82400 32.60200 11.66800 1.000 27.11403 335 ASP A C 1
ATOM 2678 O O . ASP A 1 342 ? 82.84900 31.36700 11.64900 1.000 29.23716 335 ASP A O 1
ATOM 2683 N N . ASN A 1 343 ? 83.64900 33.29200 12.44000 1.000 24.07040 336 ASN A N 1
ATOM 2684 C CA . ASN A 1 343 ? 84.74100 32.59500 13.10700 1.000 24.15312 336 ASN A CA 1
ATOM 2685 C C . ASN A 1 343 ? 84.79500 32.82000 14.61600 1.000 25.52608 336 ASN A C 1
ATOM 2686 O O . ASN A 1 343 ? 85.80300 32.46600 15.24700 1.000 25.01915 336 ASN A O 1
ATOM 2691 N N . SER A 1 344 ? 83.75200 33.40100 15.21200 1.000 19.01017 337 SER A N 1
ATOM 2692 C CA . SER A 1 344 ? 83.70900 33.64300 16.64600 1.000 20.44059 337 SER A CA 1
ATOM 2693 C C . SER A 1 344 ? 82.48500 32.95700 17.24400 1.000 20.14006 337 SER A C 1
ATOM 2694 O O . SER A 1 344 ? 81.49500 32.68100 16.55100 1.000 17.55974 337 SER A O 1
ATOM 2697 N N . ARG A 1 345 ? 82.57500 32.64900 18.53300 1.000 17.08056 338 ARG A N 1
ATOM 2698 C CA . ARG A 1 345 ? 81.42000 32.16900 19.27600 1.000 16.95581 338 ARG A CA 1
ATOM 2699 C C . ARG A 1 345 ? 80.53600 33.34900 19.61400 1.000 20.78282 338 ARG A C 1
ATOM 2700 O O . ARG A 1 345 ? 80.92500 34.21800 20.41500 1.000 18.71418 338 ARG A O 1
ATOM 2708 N N . ASN A 1 346 ? 79.34100 33.35500 19.01800 1.000 18.97444 339 ASN A N 1
ATOM 2709 C CA . ASN A 1 346 ? 78.33500 34.37200 19.25500 1.000 20.18808 339 ASN A CA 1
ATOM 2710 C C . ASN A 1 346 ? 76.98200 33.66300 19.27900 1.000 19.94856 339 ASN A C 1
ATOM 2711 O O . ASN A 1 346 ? 76.84900 32.56600 18.73200 1.000 18.50534 339 ASN A O 1
ATOM 2716 N N . LEU A 1 347 ? 75.99100 34.28500 19.93100 1.000 19.73310 340 LEU A N 1
ATOM 2717 C CA . LEU A 1 347 ? 74.64000 33.73900 20.09500 1.000 20.77617 340 LEU A CA 1
ATOM 2718 C C . LEU A 1 347 ? 73.65000 34.81200 19.70700 1.000 20.98971 340 LEU A C 1
ATOM 2719 O O . LEU A 1 347 ? 73.88200 35.99700 20.01500 1.000 18.19127 340 LEU A O 1
ATOM 2724 N N . GLU A 1 348 ? 72.58400 34.47100 19.02100 1.000 20.56752 341 GLU A N 1
ATOM 2725 C CA . GLU A 1 348 ? 71.57000 35.49200 18.72200 1.000 22.16693 341 GLU A CA 1
ATOM 2726 C C . GLU A 1 348 ? 70.19700 34.84000 18.91800 1.000 21.67492 341 GLU A C 1
ATOM 2727 O O . GLU A 1 348 ? 70.07300 33.67100 18.67300 1.000 20.59037 341 GLU A O 1
ATOM 2733 N N . LEU A 1 349 ? 69.23200 35.60200 19.39300 1.000 21.49425 342 LEU A N 1
ATOM 2734 C CA . LEU A 1 349 ? 67.88600 35.02700 19.51600 1.000 20.09655 342 LEU A CA 1
ATOM 2735 C C . LEU A 1 349 ? 66.97800 35.60100 18.43400 1.000 21.93552 342 LEU A C 1
ATOM 2736 O O . LEU A 1 349 ? 66.96100 36.82400 18.21900 1.000 20.96436 342 LEU A O 1
ATOM 2741 N N . VAL A 1 350 ? 66.24300 34.72100 17.75000 1.000 19.45861 343 VAL A N 1
ATOM 2742 C CA . VAL A 1 350 ? 65.25000 35.11800 16.75500 1.000 20.28157 343 VAL A CA 1
ATOM 2743 C C . VAL A 1 350 ? 63.87900 34.81000 17.33900 1.000 20.92950 343 VAL A C 1
ATOM 2744 O O . VAL A 1 350 ? 63.58500 33.66100 17.68000 1.000 19.75873 343 VAL A O 1
ATOM 2748 N N . LEU A 1 351 ? 63.04900 35.82700 17.47000 1.000 20.61806 344 LEU A N 1
ATOM 2749 C CA . LEU A 1 351 ? 61.71700 35.67700 18.05400 1.000 21.56990 344 LEU A CA 1
ATOM 2750 C C . LEU A 1 351 ? 60.68900 36.13100 17.03100 1.000 23.77050 344 LEU A C 1
ATOM 2751 O O . LEU A 1 351 ? 60.57700 37.32600 16.74900 1.000 25.15838 344 LEU A O 1
ATOM 2756 N N . HIS A 1 352 ? 59.96100 35.18900 16.44100 1.000 24.29867 345 HIS A N 1
ATOM 2757 C CA . HIS A 1 352 ? 58.83300 35.56200 15.58900 1.000 21.60057 345 HIS A CA 1
ATOM 2758 C C . HIS A 1 352 ? 57.63800 35.86800 16.48900 1.000 27.92618 345 HIS A C 1
ATOM 2759 O O . HIS A 1 352 ? 56.69800 35.08700 16.64100 1.000 26.96336 345 HIS A O 1
ATOM 2766 N N . SER A 1 353 ? 57.70400 37.04900 17.09700 1.000 21.29999 346 SER A N 1
ATOM 2767 C CA . SER A 1 353 ? 56.81600 37.45600 18.18100 1.000 25.43935 346 SER A CA 1
ATOM 2768 C C . SER A 1 353 ? 56.40200 38.89300 17.91800 1.000 24.87583 346 SER A C 1
ATOM 2769 O O . SER A 1 353 ? 57.21400 39.81700 18.10700 1.000 23.03323 346 SER A O 1
ATOM 2772 N N . PRO A 1 354 ? 55.17000 39.13000 17.46900 1.000 26.60779 347 PRO A N 1
ATOM 2773 C CA . PRO A 1 354 ? 54.72500 40.52500 17.33200 1.000 27.14339 347 PRO A CA 1
ATOM 2774 C C . PRO A 1 354 ? 54.85000 41.31000 18.62600 1.000 24.39167 347 PRO A C 1
ATOM 2775 O O . PRO A 1 354 ? 55.26100 42.47000 18.57700 1.000 24.02424 347 PRO A O 1
ATOM 2779 N N . ALA A 1 355 ? 54.56500 40.70400 19.78400 1.000 24.79154 348 ALA A N 1
ATOM 2780 C CA . ALA A 1 355 ? 54.63800 41.43300 21.05200 1.000 22.79847 348 ALA A CA 1
ATOM 2781 C C . ALA A 1 355 ? 56.06200 41.90700 21.35000 1.000 23.25113 348 ALA A C 1
ATOM 2782 O O . ALA A 1 355 ? 56.29600 43.07900 21.70600 1.000 20.29166 348 ALA A O 1
ATOM 2784 N N . MET A 1 356 ? 57.03100 41.00300 21.21200 1.000 21.77973 349 MET A N 1
ATOM 2785 C CA . MET A 1 356 ? 58.41500 41.38000 21.48400 1.000 22.35716 349 MET A CA 1
ATOM 2786 C C . MET A 1 356 ? 58.91000 42.38600 20.45500 1.000 21.94392 349 MET A C 1
ATOM 2787 O O . MET A 1 356 ? 59.61700 43.33700 20.80400 1.000 24.02906 349 MET A O 1
ATOM 2792 N N . SER A 1 357 ? 58.55300 42.18400 19.17700 1.000 19.26905 350 SER A N 1
ATOM 2793 C CA . SER A 1 357 ? 58.97100 43.10700 18.12300 1.000 22.06027 350 SER A CA 1
ATOM 2794 C C . SER A 1 357 ? 58.42500 44.50600 18.35400 1.000 24.60191 350 SER A C 1
ATOM 2795 O O . SER A 1 357 ? 59.12000 45.49500 18.10100 1.000 21.79221 350 SER A O 1
ATOM 2798 N N . GLN A 1 358 ? 57.16500 44.61000 18.77900 1.000 22.36638 351 GLN A N 1
ATOM 2799 C CA . GLN A 1 358 ? 56.57400 45.91100 19.05900 1.000 20.58731 351 GLN A CA 1
ATOM 2800 C C . GLN A 1 358 ? 57.30400 46.59900 20.20400 1.000 18.04761 351 GLN A C 1
ATOM 2801 O O . GLN A 1 358 ? 57.57300 47.80300 20.13800 1.000 21.38847 351 GLN A O 1
ATOM 2807 N N . ARG A 1 359 ? 57.59200 45.86100 21.29200 1.000 18.79040 352 ARG A N 1
ATOM 2808 C CA . ARG A 1 359 ? 58.31700 46.49500 22.39800 1.000 23.48538 352 ARG A CA 1
ATOM 2809 C C . ARG A 1 359 ? 59.72400 46.90100 21.96200 1.000 24.35101 352 ARG A C 1
ATOM 2810 O O . ARG A 1 359 ? 60.22500 47.97900 22.32400 1.000 21.11818 352 ARG A O 1
ATOM 2818 N N . LEU A 1 360 ? 60.37600 46.06100 21.16100 1.000 22.41546 353 LEU A N 1
ATOM 2819 C CA . LEU A 1 360 ? 61.70500 46.42600 20.67400 1.000 19.69715 353 LEU A CA 1
ATOM 2820 C C . LEU A 1 360 ? 61.64200 47.59900 19.70500 1.000 20.33903 353 LEU A C 1
ATOM 2821 O O . LEU A 1 360 ? 62.54000 48.43600 19.70400 1.000 21.14491 353 LEU A O 1
ATOM 2826 N N . ASP A 1 361 ? 60.58500 47.69200 18.89500 1.000 21.82660 354 ASP A N 1
ATOM 2827 C CA . ASP A 1 361 ? 60.42300 48.84000 18.01100 1.000 21.77002 354 ASP A CA 1
ATOM 2828 C C . ASP A 1 361 ? 60.20600 50.11200 18.81000 1.000 20.78247 354 ASP A C 1
ATOM 2829 O O . ASP A 1 361 ? 60.66700 51.18200 18.40500 1.000 20.17301 354 ASP A O 1
ATOM 2834 N N . THR A 1 362 ? 59.50500 50.01400 19.94500 1.000 19.65722 355 THR A N 1
ATOM 2835 C CA . THR A 1 362 ? 59.36900 51.18400 20.81500 1.000 18.38739 355 THR A CA 1
ATOM 2836 C C . THR A 1 362 ? 60.72100 51.60300 21.37500 1.000 22.50103 355 THR A C 1
ATOM 2837 O O . THR A 1 362 ? 61.06500 52.79600 21.38200 1.000 21.74331 355 THR A O 1
ATOM 2841 N N . LEU A 1 363 ? 61.52200 50.62700 21.79900 1.000 19.63061 356 LEU A N 1
ATOM 2842 C CA . LEU A 1 363 ? 62.86300 50.92700 22.30400 1.000 21.97586 356 LEU A CA 1
ATOM 2843 C C . LEU A 1 363 ? 63.73800 51.53600 21.20700 1.000 19.56895 356 LEU A C 1
ATOM 2844 O O . LEU A 1 363 ? 64.47100 52.52600 21.42800 1.000 22.32237 356 LEU A O 1
ATOM 2849 N N . TYR A 1 364 ? 63.61300 50.99800 19.99300 1.000 18.34016 357 TYR A N 1
ATOM 2850 C CA . TYR A 1 364 ? 64.39600 51.48400 18.87300 1.000 21.55310 357 TYR A CA 1
ATOM 2851 C C . TYR A 1 364 ? 64.00900 52.91600 18.56200 1.000 22.32103 357 TYR A C 1
ATOM 2852 O O . TYR A 1 364 ? 64.87700 53.77400 18.39900 1.000 20.78762 357 TYR A O 1
ATOM 2861 N N . SER A 1 365 ? 62.69600 53.18400 18.49500 1.000 22.66295 358 SER A N 1
ATOM 2862 C CA . SER A 1 365 ? 62.18800 54.52400 18.20200 1.000 22.09707 358 SER A CA 1
ATOM 2863 C C . SER A 1 365 ? 62.61400 55.51800 19.26500 1.000 23.29471 358 SER A C 1
ATOM 2864 O O . SER A 1 365 ? 62.91200 56.67600 18.95700 1.000 23.62631 358 SER A O 1
ATOM 2867 N N . GLN A 1 366 ? 62.58500 55.09800 20.52900 1.000 21.56762 359 GLN A N 1
ATOM 2868 C CA . GLN A 1 366 ? 63.06800 55.94600 21.61300 1.000 22.94802 359 GLN A CA 1
ATOM 2869 C C . GLN A 1 366 ? 64.47700 56.43600 21.31600 1.000 23.48097 359 GLN A C 1
ATOM 2870 O O . GLN A 1 366 ? 64.78500 57.62600 21.45900 1.000 24.09917 359 GLN A O 1
ATOM 2876 N N . LEU A 1 367 ? 65.34800 55.52700 20.87700 1.000 22.88383 360 LEU A N 1
ATOM 2877 C CA . LEU A 1 367 ? 66.71500 55.97300 20.59600 1.000 18.98998 360 LEU A CA 1
ATOM 2878 C C . LEU A 1 367 ? 66.79700 56.77500 19.28600 1.000 23.74979 360 LEU A C 1
ATOM 2879 O O . LEU A 1 367 ? 67.45500 57.82000 19.22100 1.000 22.41156 360 LEU A O 1
ATOM 2884 N N . TRP A 1 368 ? 66.14900 56.27700 18.23500 1.000 21.17238 361 TRP A N 1
ATOM 2885 C CA . TRP A 1 368 ? 66.12900 56.91200 16.91600 1.000 23.93648 361 TRP A CA 1
ATOM 2886 C C . TRP A 1 368 ? 65.60700 58.34200 16.98600 1.000 26.36597 361 TRP A C 1
ATOM 2887 O O . TRP A 1 368 ? 66.06900 59.22600 16.24600 1.000 24.49802 361 TRP A O 1
ATOM 2898 N N . ASP A 1 369 ? 64.61700 58.57800 17.84200 1.000 22.14372 362 ASP A N 1
ATOM 2899 C CA . ASP A 1 369 ? 63.94600 59.86800 17.94200 1.000 27.26567 362 ASP A CA 1
ATOM 2900 C C . ASP A 1 369 ? 64.60600 60.78300 18.97000 1.000 25.94757 362 ASP A C 1
ATOM 2901 O O . ASP A 1 369 ? 64.13700 61.90900 19.17200 1.000 29.51752 362 ASP A O 1
ATOM 2906 N N . SER A 1 370 ? 65.65100 60.31500 19.64200 1.000 21.47931 363 SER A N 1
ATOM 2907 C CA . SER A 1 370 ? 66.24800 61.05200 20.74700 1.000 24.90176 363 SER A CA 1
ATOM 2908 C C . SER A 1 370 ? 67.23700 62.09100 20.23700 1.000 22.94059 363 SER A C 1
ATOM 2909 O O . SER A 1 370 ? 67.67400 62.07300 19.08500 1.000 24.19647 363 SER A O 1
ATOM 2912 N N . VAL A 1 371 ? 67.64100 62.97400 21.15300 1.000 25.57974 364 VAL A N 1
ATOM 2913 C CA . VAL A 1 371 ? 68.66000 63.96700 20.86000 1.000 26.75190 364 VAL A CA 1
ATOM 2914 C C . VAL A 1 371 ? 70.02300 63.33700 20.66300 1.000 24.71627 364 VAL A C 1
ATOM 2915 O O . VAL A 1 371 ? 70.93300 64.01500 20.18800 1.000 28.93932 364 VAL A O 1
ATOM 2919 N N . TYR A 1 372 ? 70.18800 62.05100 21.00700 1.000 21.99412 365 TYR A N 1
ATOM 2920 C CA . TYR A 1 372 ? 71.48800 61.39000 20.89700 1.000 21.24978 365 TYR A CA 1
ATOM 2921 C C . TYR A 1 372 ? 71.74700 60.84800 19.50000 1.000 23.30393 365 TYR A C 1
ATOM 2922 O O . TYR A 1 372 ? 72.90400 60.58200 19.15900 1.000 25.73416 365 TYR A O 1
ATOM 2931 N N . ALA A 1 373 ? 70.70000 60.65100 18.70100 1.000 21.87547 366 ALA A N 1
ATOM 2932 C CA . ALA A 1 373 ? 70.82800 60.06300 17.37800 1.000 24.33281 366 ALA A CA 1
ATOM 2933 C C . ALA A 1 373 ? 70.77200 61.17700 16.35100 1.000 28.21311 366 ALA A C 1
ATOM 2934 O O . ALA A 1 373 ? 69.96700 62.10000 16.47700 1.000 29.03274 366 ALA A O 1
ATOM 2936 N N . GLU A 1 374 ? 71.65700 61.12500 15.36200 1.000 26.87376 367 GLU A N 1
ATOM 2937 C CA . GLU A 1 374 ? 71.54900 62.10500 14.28700 1.000 25.41588 367 GLU A CA 1
ATOM 2938 C C . GLU A 1 374 ? 71.90700 61.47200 12.95100 1.000 23.27912 367 GLU A C 1
ATOM 2939 O O . GLU A 1 374 ? 72.73600 60.55700 12.89300 1.000 23.27366 367 GLU A O 1
ATOM 2945 N N . PRO A 1 375 ? 71.27200 61.91700 11.87400 1.000 23.64720 368 PRO A N 1
ATOM 2946 C CA . PRO A 1 375 ? 71.55400 61.36300 10.54500 1.000 23.09775 368 PRO A CA 1
ATOM 2947 C C . PRO A 1 375 ? 73.03300 61.41800 10.20500 1.000 23.74640 368 PRO A C 1
ATOM 2948 O O . PRO A 1 375 ? 73.74100 62.37000 10.54500 1.000 26.32186 368 PRO A O 1
ATOM 2952 N N . ILE A 1 376 ? 73.51400 60.36200 9.55600 1.000 23.60504 369 ILE A N 1
ATOM 2953 C CA . ILE A 1 376 ? 74.84600 60.41200 8.98700 1.000 22.09820 369 ILE A CA 1
ATOM 2954 C C . ILE A 1 376 ? 74.94000 61.62600 8.06500 1.000 25.73457 369 ILE A C 1
ATOM 2955 O O . ILE A 1 376 ? 73.96100 62.01500 7.41100 1.000 27.16770 369 ILE A O 1
ATOM 2960 N N . LYS A 1 377 ? 76.09800 62.28300 8.07700 1.000 25.42107 370 LYS A N 1
ATOM 2961 C CA . LYS A 1 377 ? 76.33400 63.50400 7.30000 1.000 27.28935 370 LYS A CA 1
ATOM 2962 C C . LYS A 1 377 ? 77.36500 63.16400 6.23600 1.000 25.36605 370 LYS A C 1
ATOM 2963 O O . LYS A 1 377 ? 78.54000 62.96900 6.54900 1.000 28.50333 370 LYS A O 1
ATOM 2969 N N . LEU A 1 378 ? 76.90600 63.05500 4.99000 1.000 28.35222 371 LEU A N 1
ATOM 2970 C CA . LEU A 1 378 ? 77.76100 62.59100 3.90100 1.000 26.84658 371 LEU A CA 1
ATOM 2971 C C . LEU A 1 378 ? 78.97100 63.49600 3.69000 1.000 31.63022 371 LEU A C 1
ATOM 2972 O O . LEU A 1 378 ? 80.05800 63.01500 3.34200 1.000 33.78818 371 LEU A O 1
ATOM 2977 N N . ASP A 1 379 ? 78.81400 64.79200 3.92200 1.000 33.91418 372 ASP A N 1
ATOM 2978 C CA . ASP A 1 379 ? 79.84400 65.77900 3.60800 1.000 40.16226 372 ASP A CA 1
ATOM 2979 C C . ASP A 1 379 ? 80.77800 66.06200 4.78100 1.000 38.22522 372 ASP A C 1
ATOM 2980 O O . ASP A 1 379 ? 81.71100 66.85500 4.63200 1.000 39.79467 372 ASP A O 1
ATOM 2985 N N . TYR A 1 380 ? 80.54200 65.44400 5.93400 1.000 32.38993 373 TYR A N 1
ATOM 2986 C CA . TYR A 1 380 ? 81.22700 65.78600 7.17500 1.000 32.68002 373 TYR A CA 1
ATOM 2987 C C . TYR A 1 380 ? 82.43500 64.87900 7.40000 1.000 33.79971 373 TYR A C 1
ATOM 2988 O O . TYR A 1 380 ? 82.35400 63.65600 7.22500 1.000 30.80944 373 TYR A O 1
ATOM 2997 N N . ASP A 1 381 ? 83.56100 65.48300 7.77100 1.000 29.99164 374 ASP A N 1
ATOM 2998 C CA . ASP A 1 381 ? 84.76900 64.73200 8.10300 1.000 32.84001 374 ASP A CA 1
ATOM 2999 C C . ASP A 1 381 ? 84.68200 64.37800 9.57900 1.000 36.28193 374 ASP A C 1
ATOM 3000 O O . ASP A 1 381 ? 84.92700 65.21800 10.44900 1.000 34.80424 374 ASP A O 1
ATOM 3005 N N . TYR A 1 382 ? 84.27400 63.15000 9.86200 1.000 31.53479 375 TYR A N 1
ATOM 3006 C CA . TYR A 1 382 ? 84.05600 62.74400 11.23800 1.000 31.75002 375 TYR A CA 1
ATOM 3007 C C . TYR A 1 382 ? 85.38400 62.69800 11.98900 1.000 30.89453 375 TYR A C 1
ATOM 3008 O O . TYR A 1 382 ? 86.33500 62.06000 11.51900 1.000 31.91169 375 TYR A O 1
ATOM 3017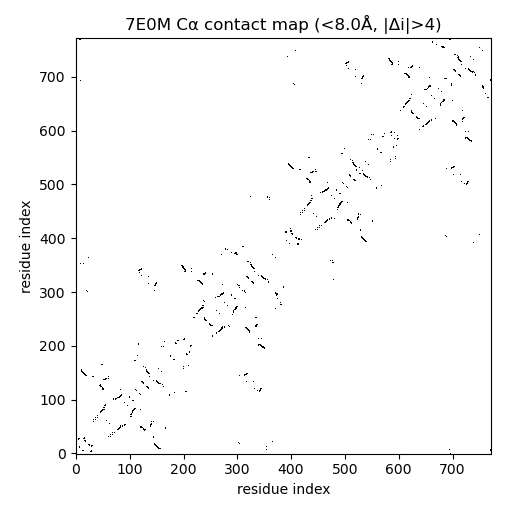 N N . PRO A 1 383 ? 85.50300 63.38300 13.12800 1.000 31.81630 376 PRO A N 1
ATOM 3018 C CA . PRO A 1 383 ? 86.73100 63.27000 13.91500 1.000 37.83861 376 PRO A CA 1
ATOM 3019 C C . PRO A 1 383 ? 86.90400 61.84200 14.39900 1.000 37.46585 376 PRO A C 1
ATOM 3020 O O . PRO A 1 383 ? 85.92700 61.12200 14.63500 1.000 37.42745 376 PRO A O 1
ATOM 3024 N N . ALA A 1 384 ? 88.16000 61.44000 14.55000 1.000 35.25720 377 ALA A N 1
ATOM 3025 C CA . ALA A 1 384 ? 88.46000 60.11700 15.06500 1.000 38.15658 377 ALA A CA 1
ATOM 3026 C C . ALA A 1 384 ? 87.79400 59.95600 16.42700 1.000 38.60593 377 ALA A C 1
ATOM 3027 O O . ALA A 1 384 ? 87.97900 60.81900 17.30000 1.000 39.55793 377 ALA A O 1
ATOM 3029 N N . PRO A 1 385 ? 86.95400 58.93800 16.62100 1.000 34.34499 378 PRO A N 1
ATOM 3030 C CA . PRO A 1 385 ? 86.41200 58.70800 17.95700 1.000 35.71216 378 PRO A CA 1
ATOM 3031 C C . PRO A 1 385 ? 87.58000 58.37900 18.86100 1.000 33.08743 378 PRO A C 1
ATOM 3032 O O . PRO A 1 385 ? 88.59500 57.83300 18.42300 1.000 39.22903 378 PRO A O 1
ATOM 3036 N N . LYS A 1 386 ? 87.44700 58.69800 20.12900 1.000 36.39950 379 LYS A N 1
ATOM 3037 C CA . LYS A 1 386 ? 88.51500 58.40000 21.07600 1.000 37.03867 379 LYS A CA 1
ATOM 3038 C C . LYS A 1 386 ? 87.86800 57.66700 22.23800 1.000 33.35897 379 LYS A C 1
ATOM 3039 O O . LYS A 1 386 ? 87.74000 58.22000 23.33500 1.000 36.57103 379 LYS A O 1
ATOM 3045 N N . PRO A 1 387 ? 87.44400 56.41100 22.02900 1.000 31.20893 380 PRO A N 1
ATOM 3046 C CA . PRO A 1 387 ? 86.68000 55.72400 23.08700 1.000 34.49491 380 PRO A CA 1
ATOM 3047 C C . PRO A 1 387 ? 87.47900 55.56600 24.36100 1.000 34.32418 380 PRO A C 1
ATOM 3048 O O . PRO A 1 387 ? 86.88700 55.53700 25.44400 1.000 35.46601 380 PRO A O 1
ATOM 3052 N N . GLY A 1 388 ? 88.80900 55.44400 24.25700 1.000 34.12555 381 GLY A N 1
ATOM 3053 C CA . GLY A 1 388 ? 89.77900 55.37000 25.33800 1.000 34.93708 381 GLY A CA 1
ATOM 3054 C C . GLY A 1 388 ? 90.21200 56.69900 25.88400 1.000 35.77651 381 GLY A C 1
ATOM 3055 O O . GLY A 1 388 ? 90.94500 56.79100 26.87600 1.000 40.84308 381 GLY A O 1
ATOM 3056 N N . GLY A 1 389 ? 89.76000 57.75600 25.24200 1.000 36.26959 382 GLY A N 1
ATOM 3057 C CA . GLY A 1 389 ? 90.34300 59.05500 25.45000 1.000 43.71294 382 GLY A CA 1
ATOM 3058 C C . GLY A 1 389 ? 91.53200 59.30900 24.53400 1.000 47.95264 382 GLY A C 1
ATOM 3059 O O . GLY A 1 389 ? 92.30200 58.41500 24.16900 1.000 54.50816 382 GLY A O 1
ATOM 3060 N N . GLU A 1 390 ? 91.51400 60.51800 23.99200 1.000 58.85774 383 GLU A N 1
ATOM 3061 C CA . GLU A 1 390 ? 92.64200 61.45300 24.07200 1.000 62.41145 383 GLU A CA 1
ATOM 3062 C C . GLU A 1 390 ? 94.05300 60.94900 24.14500 1.000 59.66451 383 GLU A C 1
ATOM 3063 O O . GLU A 1 390 ? 94.72800 60.69000 23.13900 1.000 58.66991 383 GLU A O 1
ATOM 3069 N N . HIS B 1 7 ? 17.97400 45.85900 19.87000 1.000 39.34662 0 HIS B N 1
ATOM 3070 C CA . HIS B 1 7 ? 19.34700 45.36200 19.93000 1.000 42.16672 0 HIS B CA 1
ATOM 3071 C C . HIS B 1 7 ? 20.28400 46.34400 20.63000 1.000 42.25595 0 HIS B C 1
ATOM 3072 O O . HIS B 1 7 ? 21.49800 46.20900 20.55000 1.000 42.18844 0 HIS B O 1
ATOM 3079 N N . ARG B 1 8 ? 19.70300 47.30300 21.35200 1.000 37.47596 1 ARG B N 1
ATOM 3080 C CA . ARG B 1 8 ? 20.44700 48.26100 22.16300 1.000 35.23332 1 ARG B CA 1
ATOM 3081 C C . ARG B 1 8 ? 19.67800 48.62400 23.43200 1.000 36.03693 1 ARG B C 1
ATOM 3082 O O . ARG B 1 8 ? 18.50100 48.30400 23.59700 1.000 32.69222 1 ARG B O 1
ATOM 3090 N N . PHE B 1 9 ? 20.39200 49.27000 24.35600 1.000 31.26536 2 PHE B N 1
ATOM 3091 C CA . PHE B 1 9 ? 19.80300 49.75000 25.60000 1.000 31.05196 2 PHE B CA 1
ATOM 3092 C C . PHE B 1 9 ? 20.17800 51.20300 25.79200 1.000 34.80314 2 PHE B C 1
ATOM 3093 O O . PHE B 1 9 ? 21.36700 51.56400 25.77700 1.000 29.02329 2 PHE B O 1
ATOM 3101 N N . ASP B 1 10 ? 19.15900 52.00900 25.96600 1.000 30.98116 3 ASP B N 1
ATOM 3102 C CA . ASP B 1 10 ? 19.43200 53.42700 26.20600 1.000 32.53989 3 ASP B CA 1
ATOM 3103 C C . ASP B 1 10 ? 18.35200 54.03200 27.08400 1.000 33.34322 3 ASP B C 1
ATOM 3104 O O . ASP B 1 10 ? 17.31700 53.44100 27.28800 1.000 35.46281 3 ASP B O 1
ATOM 3109 N N . ILE B 1 11 ? 18.75300 55.10800 27.70100 1.000 30.81845 4 ILE B N 1
ATOM 3110 C CA . ILE B 1 11 ? 17.84700 56.04500 28.33100 1.000 29.13811 4 ILE B CA 1
ATOM 3111 C C . ILE B 1 11 ? 18.04100 57.35600 27.58100 1.000 33.01875 4 ILE B C 1
ATOM 3112 O O . ILE B 1 11 ? 19.00200 57.48100 26.80000 1.000 29.80622 4 ILE B O 1
ATOM 3117 N N . PRO B 1 12 ? 17.16300 58.35100 27.75700 1.000 32.81498 5 PRO B N 1
ATOM 3118 C CA . PRO B 1 12 ? 17.40200 59.63500 27.08600 1.000 31.57044 5 PRO B CA 1
ATOM 3119 C C . PRO B 1 12 ? 18.79900 60.15300 27.37400 1.000 30.63256 5 PRO B C 1
ATOM 3120 O O . PRO B 1 12 ? 19.18400 60.33900 28.53400 1.000 31.19502 5 PRO B O 1
ATOM 3124 N N . GLY B 1 13 ? 19.56200 60.37700 26.30100 1.000 31.02736 6 GLY B N 1
ATOM 3125 C CA . GLY B 1 13 ? 20.89700 60.92100 26.36800 1.000 30.86082 6 GLY B CA 1
ATOM 3126 C C . GLY B 1 13 ? 22.01200 59.90000 26.51800 1.000 25.79425 6 GLY B C 1
ATOM 3127 O O . GLY B 1 13 ? 23.17200 60.25800 26.29500 1.000 26.99102 6 GLY B O 1
ATOM 3128 N N . TYR B 1 14 ? 21.70500 58.63700 26.83700 1.000 27.62374 7 TYR B N 1
ATOM 3129 C CA . TYR B 1 14 ? 22.74300 57.64700 27.15000 1.000 26.59069 7 TYR B CA 1
ATOM 3130 C C . TYR B 1 14 ? 22.44100 56.27200 26.58300 1.000 27.50616 7 TYR B C 1
ATOM 3131 O O . TYR B 1 14 ? 21.36800 55.72200 26.82200 1.000 31.16874 7 TYR B O 1
ATOM 3140 N N . GLU B 1 15 ? 23.41200 55.70000 25.87800 1.000 26.60353 8 GLU B N 1
ATOM 3141 C CA . GLU B 1 15 ? 23.34800 54.31700 25.42400 1.000 27.03580 8 GLU B CA 1
ATOM 3142 C C . GLU B 1 15 ? 24.42900 53.51900 26.13700 1.000 25.25146 8 GLU B C 1
ATOM 3143 O O . GLU B 1 15 ? 25.59300 53.93000 26.13800 1.000 21.59921 8 GLU B O 1
ATOM 3149 N N . LEU B 1 16 ? 24.04700 52.38000 26.71700 1.000 24.56453 9 LEU B N 1
ATOM 3150 C CA . LEU B 1 16 ? 25.02000 51.48500 27.35300 1.000 22.76155 9 LEU B CA 1
ATOM 3151 C C . LEU B 1 16 ? 25.69100 50.61100 26.29800 1.000 26.38572 9 LEU B C 1
ATOM 3152 O O . LEU B 1 16 ? 25.01200 49.92500 25.52700 1.000 24.60026 9 LEU B O 1
ATOM 3157 N N . VAL B 1 17 ? 27.02200 50.60700 26.28000 1.000 23.01164 10 VAL B N 1
ATOM 3158 C CA . VAL B 1 17 ? 27.80800 49.92100 25.25900 1.000 20.05203 10 VAL B CA 1
ATOM 3159 C C . VAL B 1 17 ? 28.69800 48.90700 25.96000 1.000 24.82194 10 VAL B C 1
ATOM 3160 O O . VAL B 1 17 ? 29.34400 49.23900 26.95600 1.000 21.46580 10 VAL B O 1
ATOM 3164 N N . TYR B 1 18 ? 28.75200 47.68600 25.44100 1.000 21.09363 11 TYR B N 1
ATOM 3165 C CA . TYR B 1 18 ? 29.35400 46.59500 26.19200 1.000 22.12534 11 TYR B CA 1
ATOM 3166 C C . TYR B 1 18 ? 30.09200 45.63800 25.26900 1.000 25.59095 11 TYR B C 1
ATOM 3167 O O . TYR B 1 18 ? 29.59900 45.29100 24.18800 1.000 27.08081 11 TYR B O 1
ATOM 3176 N N . THR B 1 19 ? 31.28900 45.23100 25.69100 1.000 23.57768 12 THR B N 1
ATOM 3177 C CA . THR B 1 19 ? 31.98900 44.12200 25.06100 1.000 24.35145 12 THR B CA 1
ATOM 3178 C C . THR B 1 19 ? 32.24600 43.05400 26.11000 1.000 25.59919 12 THR B C 1
ATOM 3179 O O . THR B 1 19 ? 32.73200 43.36400 27.20400 1.000 23.79209 12 THR B O 1
ATOM 3183 N N . ALA B 1 20 ? 31.91200 41.83500 25.78700 1.000 24.19377 13 ALA B N 1
ATOM 3184 C CA . ALA B 1 20 ? 32.27100 40.66400 26.57200 1.000 25.06215 13 ALA B CA 1
ATOM 3185 C C . ALA B 1 20 ? 33.51800 40.00000 25.99000 1.000 22.40961 13 ALA B C 1
ATOM 3186 O O . ALA B 1 20 ? 33.76600 40.08200 24.78700 1.000 23.19063 13 ALA B O 1
ATOM 3188 N N . PRO B 1 21 ? 34.35400 39.36400 26.79900 1.000 24.47713 14 PRO B N 1
ATOM 3189 C CA . PRO B 1 21 ? 35.45100 38.58000 26.23300 1.000 24.34947 14 PRO B CA 1
ATOM 3190 C C . PRO B 1 21 ? 34.88800 37.46500 25.36500 1.000 26.23189 14 PRO B C 1
ATOM 3191 O O . PRO B 1 21 ? 33.91500 36.80200 25.74200 1.000 25.10431 14 PRO B O 1
ATOM 3195 N N . VAL B 1 22 ? 35.51500 37.25100 24.20500 1.000 23.23807 15 VAL B N 1
ATOM 3196 C CA . VAL B 1 22 ? 35.09000 36.14700 23.35100 1.000 25.27028 15 VAL B CA 1
ATOM 3197 C C . VAL B 1 22 ? 35.29300 34.83800 24.10800 1.000 26.84315 15 VAL B C 1
ATOM 3198 O O . VAL B 1 22 ? 36.14700 34.73600 24.99200 1.000 23.10092 15 VAL B O 1
ATOM 3202 N N . GLU B 1 23 ? 34.47800 33.83000 23.77400 1.000 25.31344 16 GLU B N 1
ATOM 3203 C CA . GLU B 1 23 ? 34.57100 32.50300 24.37900 1.000 25.96526 16 GLU B CA 1
ATOM 3204 C C . GLU B 1 23 ? 34.18600 32.51000 25.85400 1.000 27.19481 16 GLU B C 1
ATOM 3205 O O . GLU B 1 23 ? 34.63000 31.65400 26.62200 1.000 29.14315 16 GLU B O 1
ATOM 3211 N N . THR B 1 24 ? 33.38300 33.47300 26.28500 1.000 21.85811 17 THR B N 1
ATOM 3212 C CA . THR B 1 24 ? 32.81900 33.41200 27.62200 1.000 25.43782 17 THR B CA 1
ATOM 3213 C C . THR B 1 24 ? 31.30800 33.48700 27.51100 1.000 23.63063 17 THR B C 1
ATOM 3214 O O . THR B 1 24 ? 30.75800 33.99200 26.53200 1.000 24.54430 17 THR B O 1
ATOM 3218 N N . ALA B 1 25 ? 30.64100 32.96900 28.52900 1.000 22.84950 18 ALA B N 1
ATOM 3219 C CA . ALA B 1 25 ? 29.18000 33.02200 28.57300 1.000 24.89880 18 ALA B CA 1
ATOM 3220 C C . ALA B 1 25 ? 28.69600 34.33900 29.18500 1.000 25.87076 18 ALA B C 1
ATOM 3221 O O . ALA B 1 25 ? 27.92400 34.36800 30.13900 1.000 27.54243 18 ALA B O 1
ATOM 3223 N N . LEU B 1 26 ? 29.18500 35.45700 28.64000 1.000 24.50624 19 LEU B N 1
ATOM 3224 C CA . LEU B 1 26 ? 28.92900 36.77500 29.21400 1.000 24.87462 19 LEU B CA 1
ATOM 3225 C C . LEU B 1 26 ? 28.36200 37.72100 28.16800 1.000 24.92370 19 LEU B C 1
ATOM 3226 O O . LEU B 1 26 ? 28.36600 38.94300 28.37500 1.000 28.50954 19 LEU B O 1
ATOM 3231 N N . GLN B 1 27 ? 27.86300 37.17400 27.06000 1.000 23.28064 20 GLN B N 1
ATOM 3232 C CA . GLN B 1 27 ? 27.33400 37.98800 25.97500 1.000 25.44557 20 GLN B CA 1
ATOM 3233 C C . GLN B 1 27 ? 26.00100 38.61000 26.39000 1.000 26.45404 20 GLN B C 1
ATOM 3234 O O . GLN B 1 27 ? 25.27200 38.07500 27.23200 1.000 25.92751 20 GLN B O 1
ATOM 3240 N N . ALA B 1 28 ? 25.69500 39.76500 25.80900 1.000 27.30559 21 ALA B N 1
ATOM 3241 C CA . ALA B 1 28 ? 24.44000 40.46700 26.07200 1.000 29.01324 21 ALA B CA 1
ATOM 3242 C C . ALA B 1 28 ? 23.86000 40.87900 24.72100 1.000 30.72107 21 ALA B C 1
ATOM 3243 O O . ALA B 1 28 ? 24.35100 41.81100 24.08000 1.000 31.36590 21 ALA B O 1
ATOM 3245 N N . ASP B 1 29 ? 22.83400 40.15200 24.27800 1.000 34.53152 22 ASP B N 1
ATOM 3246 C CA . ASP B 1 29 ? 22.29600 40.34200 22.93100 1.000 39.88436 22 ASP B CA 1
ATOM 3247 C C . ASP B 1 29 ? 21.64800 41.71300 22.75300 1.000 38.60175 22 ASP B C 1
ATOM 3248 O O . ASP B 1 29 ? 21.53600 42.21100 21.62200 1.000 39.49294 22 ASP B O 1
ATOM 3253 N N . ASP B 1 30 ? 21.26700 42.35300 23.85000 1.000 26.22535 23 ASP B N 1
ATOM 3254 C CA . ASP B 1 30 ? 20.56200 43.62600 23.80600 1.000 29.35751 23 ASP B CA 1
ATOM 3255 C C . ASP B 1 30 ? 21.46700 44.84900 23.92800 1.000 33.42903 23 ASP B C 1
ATOM 3256 O O . ASP B 1 30 ? 20.94800 45.96700 24.02000 1.000 31.17898 23 ASP B O 1
ATOM 3261 N N . LEU B 1 31 ? 22.78100 44.67800 24.05000 1.000 29.35112 24 LEU B N 1
ATOM 3262 C CA . LEU B 1 31 ? 23.69500 45.80900 24.11200 1.000 26.95653 24 LEU B CA 1
ATOM 3263 C C . LEU B 1 31 ? 24.56000 45.84700 22.86300 1.000 25.07129 24 LEU B C 1
ATOM 3264 O O . LEU B 1 31 ? 25.08900 44.81900 22.43300 1.000 29.67038 24 LEU B O 1
ATOM 3269 N N . ARG B 1 32 ? 24.71400 47.02700 22.287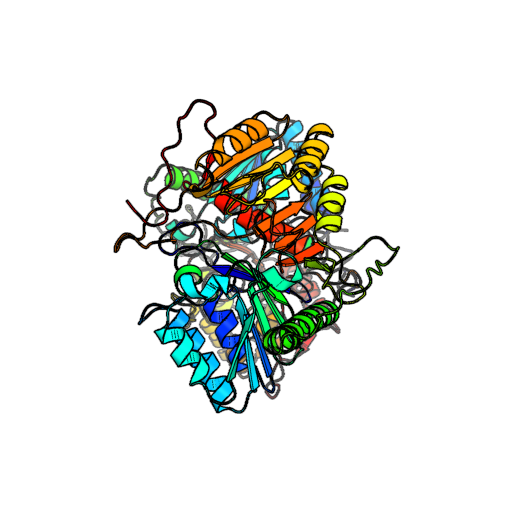00 1.000 22.83245 25 ARG B N 1
ATOM 3270 C CA . ARG B 1 32 ? 25.63200 47.16200 21.17700 1.000 24.30684 25 ARG B CA 1
ATOM 3271 C C . ARG B 1 32 ? 27.06000 47.07000 21.68600 1.000 28.91198 25 ARG B C 1
ATOM 3272 O O . ARG B 1 32 ? 27.35900 47.46200 22.81500 1.000 27.68896 25 ARG B O 1
ATOM 3280 N N . ASN B 1 33 ? 27.93800 46.54200 20.84600 1.000 24.51553 26 ASN B N 1
ATOM 3281 C CA . ASN B 1 33 ? 29.31200 46.32700 21.27500 1.000 25.78360 26 ASN B CA 1
ATOM 3282 C C . ASN B 1 33 ? 30.18400 47.51700 20.89700 1.000 23.38742 26 ASN B C 1
ATOM 3283 O O . ASN B 1 33 ? 29.85300 48.30900 20.01200 1.000 24.86183 26 ASN B O 1
ATOM 3288 N N . THR B 1 34 ? 31.34400 47.60300 21.55200 1.000 22.46363 27 THR B N 1
ATOM 3289 C CA . THR B 1 34 ? 32.19100 48.78300 21.40100 1.000 20.73931 27 THR B CA 1
ATOM 3290 C C . THR B 1 34 ? 32.57300 49.03500 19.94500 1.000 23.09141 27 THR B C 1
ATOM 3291 O O . THR B 1 34 ? 32.55300 50.18200 19.48100 1.000 21.59465 27 THR B O 1
ATOM 3295 N N . ALA B 1 35 ? 33.01000 47.98900 19.23600 1.000 22.29829 28 ALA B N 1
ATOM 3296 C CA . ALA B 1 35 ? 33.54000 48.20100 17.89200 1.000 26.83809 28 ALA B CA 1
ATOM 3297 C C . ALA B 1 35 ? 32.47300 48.80700 16.96100 1.000 26.06864 28 ALA B C 1
ATOM 3298 O O . ALA B 1 35 ? 32.74700 49.78500 16.25000 1.000 29.04481 28 ALA B O 1
ATOM 3300 N N . GLU B 1 36 ? 31.24700 48.26700 16.96700 1.000 26.00508 29 GLU B N 1
ATOM 3301 C CA . GLU B 1 36 ? 30.21500 48.82700 16.09800 1.000 29.43554 29 GLU B CA 1
ATOM 3302 C C . GLU B 1 36 ? 29.88300 50.24700 16.47500 1.000 31.50909 29 GLU B C 1
ATOM 3303 O O . GLU B 1 36 ? 29.71600 51.09200 15.58700 1.000 26.87589 29 GLU B O 1
ATOM 3309 N N . VAL B 1 37 ? 29.81900 50.55300 17.77100 1.000 25.09937 30 VAL B N 1
ATOM 3310 C CA . VAL B 1 37 ? 29.44800 51.90400 18.17200 1.000 23.49552 30 VAL B CA 1
ATOM 3311 C C . VAL B 1 37 ? 30.51400 52.90100 17.71800 1.000 26.56522 30 VAL B C 1
ATOM 3312 O O . VAL B 1 37 ? 30.18200 53.95000 17.16700 1.000 27.11031 30 VAL B O 1
ATOM 3316 N N . TRP B 1 38 ? 31.80600 52.60200 17.95300 1.000 25.41341 31 TRP B N 1
ATOM 3317 C CA . TRP B 1 38 ? 32.87500 53.49700 17.50500 1.000 26.35978 31 TRP B CA 1
ATOM 3318 C C . TRP B 1 38 ? 32.86900 53.67800 15.98600 1.000 28.46452 31 TRP B C 1
ATOM 3319 O O . TRP B 1 38 ? 33.02700 54.80200 15.48800 1.000 24.26329 31 TRP B O 1
ATOM 3330 N N . GLN B 1 39 ? 32.72900 52.58200 15.23200 1.000 25.15745 32 GLN B N 1
ATOM 3331 C CA . GLN B 1 39 ? 32.67500 52.71600 13.77600 1.000 30.89581 32 GLN B CA 1
ATOM 3332 C C . GLN B 1 39 ? 31.53600 53.63900 13.34800 1.000 29.49187 32 GLN B C 1
ATOM 3333 O O . GLN B 1 39 ? 31.72900 54.54500 12.52200 1.000 30.75154 32 GLN B O 1
ATOM 3339 N N . GLN B 1 40 ? 30.35100 53.44300 13.92600 1.000 28.97113 33 GLN B N 1
ATOM 3340 C CA . GLN B 1 40 ? 29.20800 54.27200 13.55000 1.000 28.52719 33 GLN B CA 1
ATOM 3341 C C . GLN B 1 40 ? 29.40700 55.71800 13.98300 1.000 32.99324 33 GLN B C 1
ATOM 3342 O O . GLN B 1 40 ? 29.05400 56.64600 13.24900 1.000 30.08801 33 GLN B O 1
ATOM 3348 N N . MET B 1 41 ? 29.99400 55.93200 15.16500 1.000 29.57614 34 MET B N 1
ATOM 3349 C CA . MET B 1 41 ? 30.25400 57.29200 15.62200 1.000 28.47205 34 MET B CA 1
ATOM 3350 C C . MET B 1 41 ? 31.19700 58.01600 14.66300 1.000 28.74709 34 MET B C 1
ATOM 3351 O O . MET B 1 41 ? 30.97800 59.19100 14.33600 1.000 29.94580 34 MET B O 1
ATOM 3356 N N . PHE B 1 42 ? 32.25500 57.33500 14.20200 1.000 28.50972 35 PHE B N 1
ATOM 3357 C CA . PHE B 1 42 ? 33.18600 57.97000 13.27000 1.000 24.33923 35 PHE B CA 1
ATOM 3358 C C . PHE B 1 42 ? 32.50800 58.22800 11.92700 1.000 32.22716 35 PHE B C 1
ATOM 3359 O O . PHE B 1 42 ? 32.76100 59.25100 11.27300 1.000 28.76062 35 PHE B O 1
ATOM 3367 N N . ASP B 1 43 ? 31.65000 57.30500 11.49900 1.000 31.53386 36 ASP B N 1
ATOM 3368 C CA . ASP B 1 43 ? 30.97600 57.46200 10.21100 1.000 35.56088 36 ASP B CA 1
ATOM 3369 C C . ASP B 1 43 ? 30.06000 58.67700 10.20500 1.000 35.74764 36 ASP B C 1
ATOM 3370 O O . ASP B 1 43 ? 29.92300 59.34800 9.17500 1.000 39.71759 36 ASP B O 1
ATOM 3375 N N . ALA B 1 44 ? 29.44700 58.98500 11.34800 1.000 35.30455 37 ALA B N 1
ATOM 3376 C CA . ALA B 1 44 ? 28.51200 60.09700 11.45600 1.000 38.52662 37 ALA B CA 1
ATOM 3377 C C . ALA B 1 44 ? 29.20300 61.44500 11.60200 1.000 35.78309 37 ALA B C 1
ATOM 3378 O O . ALA B 1 44 ? 28.52000 62.47400 11.58300 1.000 37.50051 37 ALA B O 1
ATOM 3380 N N . ALA B 1 45 ? 30.52100 61.46600 11.79500 1.000 34.83461 38 ALA B N 1
ATOM 3381 C CA . ALA B 1 45 ? 31.22300 62.72000 12.02000 1.000 29.65923 38 ALA B CA 1
ATOM 3382 C C . ALA B 1 45 ? 31.16200 63.60500 10.78200 1.000 36.95185 38 ALA B C 1
ATOM 3383 O O . ALA B 1 45 ? 31.52600 63.18200 9.67900 1.000 33.85816 38 ALA B O 1
ATOM 3385 N N . LYS B 1 46 ? 30.77000 64.86000 10.98600 1.000 35.59329 39 LYS B N 1
ATOM 3386 C CA . LYS B 1 46 ? 30.69300 65.84800 9.91500 1.000 36.21016 39 LYS B CA 1
ATOM 3387 C C . LYS B 1 46 ? 31.88500 66.79500 9.90800 1.000 37.51413 39 LYS B C 1
ATOM 3388 O O . LYS B 1 46 ? 32.33300 67.21700 8.83900 1.000 35.33684 39 LYS B O 1
ATOM 3394 N N . THR B 1 47 ? 32.45800 67.08400 11.07800 1.000 29.82387 40 THR B N 1
ATOM 3395 C CA . THR B 1 47 ? 33.41200 68.17200 11.23700 1.000 31.11140 40 THR B CA 1
ATOM 3396 C C . THR B 1 47 ? 34.65100 67.79100 12.04700 1.000 30.71187 40 THR B C 1
ATOM 3397 O O . THR B 1 47 ? 35.78000 68.12100 11.67300 1.000 28.51645 40 THR B O 1
ATOM 3401 N N . ARG B 1 48 ? 34.43600 67.19500 13.21700 1.000 35.49758 41 ARG B N 1
ATOM 3402 C CA . ARG B 1 48 ? 35.51800 67.00500 14.17000 1.000 29.00955 41 ARG B CA 1
ATOM 3403 C C . ARG B 1 48 ? 35.34100 65.67700 14.89900 1.000 28.20611 41 ARG B C 1
ATOM 3404 O O . ARG B 1 48 ? 34.21900 65.29400 15.24400 1.000 28.39196 41 ARG B O 1
ATOM 3412 N N . ILE B 1 49 ? 36.45800 64.98300 15.12900 1.000 27.29951 42 ILE B N 1
ATOM 3413 C CA . ILE B 1 49 ? 36.53800 63.88500 16.08600 1.000 24.51597 42 ILE B CA 1
ATOM 3414 C C . ILE B 1 49 ? 37.68900 64.19300 17.02600 1.000 23.51903 42 ILE B C 1
ATOM 3415 O O . ILE B 1 49 ? 38.79000 64.53300 16.57900 1.000 28.14117 42 ILE B O 1
ATOM 3420 N N . ASP B 1 50 ? 37.43100 64.11000 18.32500 1.000 24.21064 43 ASP B N 1
ATOM 3421 C CA . ASP B 1 50 ? 38.46900 64.28600 19.32700 1.000 23.42903 43 ASP B CA 1
ATOM 3422 C C . ASP B 1 50 ? 38.57100 62.99200 20.11500 1.000 23.67074 43 ASP B C 1
ATOM 3423 O O . ASP B 1 50 ? 37.56100 62.35200 20.38200 1.000 21.21066 43 ASP B O 1
ATOM 3428 N N . LEU B 1 51 ? 39.78900 62.56600 20.42100 1.000 21.64107 44 LEU B N 1
ATOM 3429 C CA . LEU B 1 51 ? 39.98500 61.33400 21.16900 1.000 22.55267 44 LEU B CA 1
ATOM 3430 C C . LEU B 1 51 ? 40.93700 61.63900 22.30800 1.000 21.65890 44 LEU B C 1
ATOM 3431 O O . LEU B 1 51 ? 41.95000 62.29900 22.09100 1.000 24.39410 44 LEU B O 1
ATOM 3436 N N . GLY B 1 52 ? 40.59100 61.20300 23.51800 1.000 22.09327 45 GLY B N 1
ATOM 3437 C CA . GLY B 1 52 ? 41.49100 61.26800 24.65700 1.000 20.56686 45 GLY B CA 1
ATOM 3438 C C . GLY B 1 52 ? 41.76000 59.84600 25.09400 1.000 23.83501 45 GLY B C 1
ATOM 3439 O O . GLY B 1 52 ? 40.81200 59.11500 25.38300 1.000 23.51855 45 GLY B O 1
ATOM 3440 N N . GLN B 1 53 ? 43.02200 59.41500 25.10900 1.000 20.32966 46 GLN B N 1
ATOM 3441 C CA . GLN B 1 53 ? 43.32400 58.00700 25.31100 1.000 20.48859 46 GLN B CA 1
ATOM 3442 C C . GLN B 1 53 ? 44.59000 57.86100 26.14400 1.000 22.71756 46 GLN B C 1
ATOM 3443 O O . GLN B 1 53 ? 45.45600 58.73500 26.15600 1.000 21.05569 46 GLN B O 1
ATOM 3449 N N . PHE B 1 54 ? 44.68500 56.72400 26.81600 1.000 20.96390 47 PHE B N 1
ATOM 3450 C CA . PHE B 1 54 ? 45.87700 56.34800 27.57000 1.000 22.72486 47 PHE B CA 1
ATOM 3451 C C . PHE B 1 54 ? 46.95100 55.79700 26.63400 1.000 22.79514 47 PHE B C 1
ATOM 3452 O O . PHE B 1 54 ? 48.11100 56.21600 26.68700 1.000 23.12097 47 PHE B O 1
ATOM 3460 N N . TYR B 1 55 ? 46.58200 54.87400 25.75100 1.000 18.50258 48 TYR B N 1
ATOM 3461 C CA . TYR B 1 55 ? 47.54100 54.29300 24.81800 1.000 21.78159 48 TYR B CA 1
ATOM 3462 C C . TYR B 1 55 ? 46.77800 53.74500 23.61500 1.000 21.27368 48 TYR B C 1
ATOM 3463 O O . TYR B 1 55 ? 45.55200 53.77600 23.56400 1.000 22.01309 48 TYR B O 1
ATOM 3472 N N . VAL B 1 56 ? 47.52000 53.25000 22.63500 1.000 23.60394 49 VAL B N 1
ATOM 3473 C CA . VAL B 1 56 ? 46.93600 52.73700 21.40800 1.000 21.43564 49 VAL B CA 1
ATOM 3474 C C . VAL B 1 56 ? 47.61800 51.41700 21.08600 1.000 23.99898 49 VAL B C 1
ATOM 3475 O O . VAL B 1 56 ? 48.84600 51.37300 20.97600 1.000 24.32206 49 VAL B O 1
ATOM 3479 N N . ALA B 1 57 ? 46.85100 50.33500 20.98300 1.000 21.09965 50 ALA B N 1
ATOM 3480 C CA . ALA B 1 57 ? 47.47600 49.04100 20.70700 1.000 24.34836 50 ALA B CA 1
ATOM 3481 C C . ALA B 1 57 ? 46.66700 48.29200 19.65400 1.000 25.08960 50 ALA B C 1
ATOM 3482 O O . ALA B 1 57 ? 45.45300 48.15400 19.78700 1.000 24.04986 50 ALA B O 1
ATOM 3484 N N . ASN B 1 58 ? 47.33400 47.74500 18.64800 1.000 26.28552 51 ASN B N 1
ATOM 3485 C CA . ASN B 1 58 ? 46.60200 47.11100 17.56100 1.000 29.55654 51 ASN B CA 1
ATOM 3486 C C . ASN B 1 58 ? 47.26000 45.80300 17.16100 1.000 33.41908 51 ASN B C 1
ATOM 3487 O O . ASN B 1 58 ? 48.43400 45.55800 17.44600 1.000 31.12769 51 ASN B O 1
ATOM 3492 N N . GLN B 1 59 ? 46.44200 44.93700 16.56200 1.000 36.52580 52 GLN B N 1
ATOM 3493 C CA . GLN B 1 59 ? 46.85800 43.69000 15.93500 1.000 39.24494 52 GLN B CA 1
ATOM 3494 C C . GLN B 1 59 ? 46.18200 43.61800 14.57600 1.000 40.10163 52 GLN B C 1
ATOM 3495 O O . GLN B 1 59 ? 44.99000 43.92200 14.46100 1.000 39.98654 52 GLN B O 1
ATOM 3501 N N . GLN B 1 60 ? 46.95800 43.32400 13.53700 1.000 43.22723 53 GLN B N 1
ATOM 3502 C CA . GLN B 1 60 ? 46.39400 43.26000 12.19500 1.000 47.21303 53 GLN B CA 1
ATOM 3503 C C . GLN B 1 60 ? 45.24800 42.25000 12.18500 1.000 37.60095 53 GLN B C 1
ATOM 3504 O O . GLN B 1 60 ? 45.36500 41.16600 12.76200 1.000 42.14356 53 GLN B O 1
ATOM 3510 N N . GLY B 1 61 ? 44.12700 42.62500 11.57600 1.000 38.98706 54 GLY B N 1
ATOM 3511 C CA . GLY B 1 61 ? 42.96300 41.76500 11.45000 1.000 43.73709 54 GLY B CA 1
ATOM 3512 C C . GLY B 1 61 ? 41.98000 41.83900 12.60500 1.000 38.05187 54 GLY B C 1
ATOM 3513 O O . GLY B 1 61 ? 40.92600 41.18600 12.55100 1.000 38.58706 54 GLY B O 1
ATOM 3514 N N . SER B 1 62 ? 42.28400 42.62000 13.63700 1.000 32.20908 55 SER B N 1
ATOM 3515 C CA . SER B 1 62 ? 41.41900 42.74300 14.79700 1.000 34.92688 55 SER B CA 1
ATOM 3516 C C . SER B 1 62 ? 40.20000 43.61400 14.47800 1.000 31.66361 55 SER B C 1
ATOM 3517 O O . SER B 1 62 ? 40.10600 44.23800 13.42100 1.000 31.86622 55 SER B O 1
ATOM 3520 N N . LEU B 1 63 ? 39.29100 43.71200 15.45700 1.000 29.86507 56 LEU B N 1
ATOM 3521 C CA . LEU B 1 63 ? 38.15400 44.62700 15.33600 1.000 27.30690 56 LEU B CA 1
ATOM 3522 C C . LEU B 1 63 ? 38.60200 46.08300 15.38400 1.000 27.76490 56 LEU B C 1
ATOM 3523 O O . LEU B 1 63 ? 38.00200 46.96000 14.73300 1.000 30.15115 56 LEU B O 1
ATOM 3528 N N . LEU B 1 64 ? 39.67100 46.35700 16.12800 1.000 28.24215 57 LEU B N 1
ATOM 3529 C CA . LEU B 1 64 ? 40.18100 47.72100 16.17200 1.000 29.95743 57 LEU B CA 1
ATOM 3530 C C . LEU B 1 64 ? 40.71800 48.13300 14.82100 1.000 31.64206 57 LEU B C 1
ATOM 3531 O O . LEU B 1 64 ? 40.70400 49.31100 14.46500 1.000 28.14850 57 LEU B O 1
ATOM 3536 N N . ASP B 1 65 ? 41.22000 47.18100 14.06400 1.000 31.88786 58 ASP B N 1
ATOM 3537 C CA . ASP B 1 65 ? 41.78900 47.52100 12.77900 1.000 37.67740 58 ASP B CA 1
ATOM 3538 C C . ASP B 1 65 ? 40.65700 48.11300 11.88000 1.000 31.49287 58 ASP B C 1
ATOM 3539 O O . ASP B 1 65 ? 40.84300 49.12800 11.19800 1.000 32.23844 58 ASP B O 1
ATOM 3544 N N . GLY B 1 66 ? 39.43800 47.54100 11.94400 1.000 32.06259 59 GLY B N 1
ATOM 3545 C CA . GLY B 1 66 ? 38.27100 48.15200 11.28700 1.000 32.19063 59 GLY B CA 1
ATOM 3546 C C . GLY B 1 66 ? 37.87700 49.51000 11.86500 1.000 32.66764 59 GLY B C 1
ATOM 3547 O O . GLY B 1 66 ? 37.50100 50.43600 11.13100 1.000 33.99303 59 GLY B O 1
ATOM 3548 N N . VAL B 1 67 ? 37.90700 49.63700 13.19500 1.000 30.93309 60 VAL B N 1
ATOM 3549 C CA . VAL B 1 67 ? 37.66500 50.95600 13.80000 1.000 28.62621 60 VAL B CA 1
ATOM 3550 C C . VAL B 1 67 ? 38.62200 51.98600 13.20500 1.000 26.68809 60 VAL B C 1
ATOM 3551 O O . VAL B 1 67 ? 38.23800 53.10800 12.83900 1.000 26.72593 60 VAL B O 1
ATOM 3555 N N . LEU B 1 68 ? 39.89300 51.62000 13.12700 1.000 26.59635 61 LEU B N 1
ATOM 3556 C CA . LEU B 1 68 ? 40.88700 52.52200 12.58400 1.000 25.35489 61 LEU B CA 1
ATOM 3557 C C . LEU B 1 68 ? 40.57000 52.83500 11.14500 1.000 31.12518 61 LEU B C 1
ATOM 3558 O O . LEU B 1 68 ? 40.88600 53.92500 10.65800 1.000 31.22803 61 LEU B O 1
ATOM 3563 N N . GLN B 1 69 ? 39.99100 51.87800 10.42500 1.000 30.82544 62 GLN B N 1
ATOM 3564 C CA . GLN B 1 69 ? 39.83900 52.18200 9.02200 1.000 35.83590 62 GLN B CA 1
ATOM 3565 C C . GLN B 1 69 ? 38.73800 53.23000 8.87100 1.000 32.69017 62 GLN B C 1
ATOM 3566 O O . GLN B 1 69 ? 38.79500 54.08900 7.98600 1.000 34.70520 62 GLN B O 1
ATOM 3572 N N . HIS B 1 70 ? 37.69400 53.12600 9.71400 1.000 30.25383 63 HIS B N 1
ATOM 3573 C CA . HIS B 1 70 ? 36.61800 54.12300 9.71800 1.000 30.82421 63 HIS B CA 1
ATOM 3574 C C . HIS B 1 70 ? 37.11000 55.49300 10.19000 1.000 31.76910 63 HIS B C 1
ATOM 3575 O O . HIS B 1 70 ? 36.67200 56.53900 9.67600 1.000 31.37876 63 HIS B O 1
ATOM 3582 N N . LEU B 1 71 ? 38.02400 55.51900 11.16200 1.000 27.19446 64 LEU B N 1
ATOM 3583 C CA . LEU B 1 71 ? 38.63400 56.79400 11.53400 1.000 29.87836 64 LEU B CA 1
ATOM 3584 C C . LEU B 1 71 ? 39.41200 57.39000 10.35800 1.000 30.26957 64 LEU B C 1
ATOM 3585 O O . LEU B 1 71 ? 39.32100 58.59900 10.07800 1.000 29.44942 64 LEU B O 1
ATOM 3590 N N . LYS B 1 72 ? 40.17900 56.55300 9.65600 1.000 30.09906 65 LYS B N 1
ATOM 3591 C CA . LYS B 1 72 ? 40.90200 57.01400 8.47600 1.000 33.78826 65 LYS B CA 1
ATOM 3592 C C . LYS B 1 72 ? 39.94100 57.57400 7.43000 1.000 33.16286 65 LYS B C 1
ATOM 3593 O O . LYS B 1 72 ? 40.20400 58.62500 6.84200 1.000 35.75609 65 LYS B O 1
ATOM 3599 N N . ALA B 1 73 ? 38.83500 56.86800 7.16800 1.000 33.58430 66 ALA B N 1
ATOM 3600 C CA . ALA B 1 73 ? 37.84900 57.35800 6.20000 1.000 35.25830 66 ALA B CA 1
ATOM 3601 C C . ALA B 1 73 ? 37.26400 58.70600 6.61400 1.000 38.43762 66 ALA B C 1
ATOM 3602 O O . ALA B 1 73 ? 36.96700 59.54600 5.75200 1.000 31.94988 66 ALA B O 1
ATOM 3604 N N . ALA B 1 74 ? 37.07800 58.93100 7.92000 1.000 32.81359 67 ALA B N 1
ATOM 3605 C CA . ALA B 1 74 ? 36.59000 60.23400 8.36800 1.000 33.08321 67 ALA B CA 1
ATOM 3606 C C . ALA B 1 74 ? 37.60700 61.31800 8.04400 1.000 34.76694 67 ALA B C 1
ATOM 3607 O O . ALA B 1 74 ? 37.25600 62.38500 7.51800 1.000 34.29288 67 ALA B O 1
ATOM 3609 N N . GLY B 1 75 ? 38.87800 61.06200 8.36500 1.000 32.29309 68 GLY B N 1
ATOM 3610 C CA . GLY B 1 75 ? 39.93500 61.99100 7.98700 1.000 32.09590 68 GLY B CA 1
ATOM 3611 C C . GLY B 1 75 ? 39.98300 62.26900 6.48800 1.000 38.79205 68 GLY B C 1
ATOM 3612 O O . GLY B 1 75 ? 40.25400 63.39600 6.05900 1.000 33.44614 68 GLY B O 1
ATOM 3613 N N . GLU B 1 76 ? 39.80800 61.22400 5.67800 1.000 36.17870 69 GLU B N 1
ATOM 3614 C CA . GLU B 1 76 ? 39.84100 61.36900 4.22200 1.000 40.91322 69 GLU B CA 1
ATOM 3615 C C . GLU B 1 76 ? 38.70500 62.23000 3.68400 1.000 40.07041 69 GLU B C 1
ATOM 3616 O O . GLU B 1 76 ? 38.87600 62.90000 2.66000 1.000 46.20937 69 GLU B O 1
ATOM 3622 N N . ARG B 1 77 ? 37.53900 62.21600 4.31900 1.000 38.04670 70 ARG B N 1
ATOM 3623 C CA . ARG B 1 77 ? 36.44500 63.07400 3.87500 1.000 38.09331 70 ARG B CA 1
ATOM 3624 C C . ARG B 1 77 ? 36.51500 64.47900 4.48400 1.000 39.76694 70 ARG B C 1
ATOM 3625 O O . ARG B 1 77 ? 35.57300 65.26900 4.33200 1.000 41.80623 70 ARG B O 1
ATOM 3633 N N . GLY B 1 78 ? 37.60700 64.78900 5.18000 1.000 35.50061 71 GLY B N 1
ATOM 3634 C CA . GLY B 1 78 ? 37.88000 66.10900 5.71000 1.000 39.53043 71 GLY B CA 1
ATOM 3635 C C . GLY B 1 78 ? 37.54500 66.35100 7.16600 1.000 35.67057 71 GLY B C 1
ATOM 3636 O O . GLY B 1 78 ? 37.66700 67.49500 7.62100 1.000 32.33155 71 GLY B O 1
ATOM 3637 N N . VAL B 1 79 ? 37.18200 65.31400 7.92300 1.000 34.13459 72 VAL B N 1
ATOM 3638 C CA . VAL B 1 79 ? 36.96500 65.47800 9.35600 1.000 31.67874 72 VAL B CA 1
ATOM 3639 C C . VAL B 1 79 ? 38.29900 65.74700 10.03200 1.000 29.76610 72 VAL B C 1
ATOM 3640 O O . VAL B 1 79 ? 39.28100 65.02000 9.82100 1.000 29.16991 72 VAL B O 1
ATOM 3644 N N . LYS B 1 80 ? 38.35700 66.82900 10.80800 1.000 31.44603 73 LYS B N 1
ATOM 3645 C CA . LYS B 1 80 ? 39.54800 67.14000 11.59000 1.000 29.27608 73 LYS B CA 1
ATOM 3646 C C . LYS B 1 80 ? 39.56600 66.25900 12.83500 1.000 24.59016 73 LYS B C 1
ATOM 3647 O O . LYS B 1 80 ? 38.57500 66.17400 13.55800 1.000 26.23453 73 LYS B O 1
ATOM 3653 N N . ILE B 1 81 ? 40.67500 65.56600 13.05600 1.000 28.61862 74 ILE B N 1
ATOM 3654 C CA . ILE B 1 81 ? 40.79100 64.63600 14.17000 1.000 24.78998 74 ILE B CA 1
ATOM 3655 C C . ILE B 1 81 ? 41.88100 65.14100 15.09500 1.000 24.46394 74 ILE B C 1
ATOM 3656 O O . ILE B 1 81 ? 42.99200 65.43300 14.64900 1.000 26.39680 74 ILE B O 1
ATOM 3661 N N . ARG B 1 82 ? 41.56000 65.26000 16.37800 1.000 26.05420 75 ARG B N 1
ATOM 3662 C CA . ARG B 1 82 ? 42.53900 65.61400 17.38900 1.000 21.44989 75 ARG B CA 1
ATOM 3663 C C . ARG B 1 82 ? 42.66500 64.41400 18.31400 1.000 20.54927 75 ARG B C 1
ATOM 3664 O O . ARG B 1 82 ? 41.70400 64.04800 18.98600 1.000 23.06793 75 ARG B O 1
ATOM 3672 N N . PHE B 1 83 ? 43.84000 63.81200 18.33900 1.000 25.70278 76 PHE B N 1
ATOM 3673 C CA . PHE B 1 83 ? 44.08800 62.60300 19.10900 1.000 25.13323 76 PHE B CA 1
ATOM 3674 C C . PHE B 1 83 ? 45.06600 62.97800 20.21000 1.000 21.48186 76 PHE B C 1
ATOM 3675 O O . PHE B 1 83 ? 46.21900 63.29800 19.92800 1.000 24.07260 76 PHE B O 1
ATOM 3683 N N . LEU B 1 84 ? 44.60000 62.94100 21.45700 1.000 22.28515 77 LEU B N 1
ATOM 3684 C CA . LEU B 1 84 ? 45.39100 63.29300 22.63400 1.000 18.65962 77 LEU B CA 1
ATOM 3685 C C . LEU B 1 84 ? 45.70400 62.02400 23.41700 1.000 18.72635 77 LEU B C 1
ATOM 3686 O O . LEU B 1 84 ? 44.78700 61.31600 23.84100 1.000 23.53861 77 LEU B O 1
ATOM 3691 N N . MET B 1 85 ? 46.99000 61.75600 23.64500 1.000 20.73488 78 MET B N 1
ATOM 3692 C CA . MET B 1 85 ? 47.38000 60.51100 24.29600 1.000 20.89099 78 MET B CA 1
ATOM 3693 C C . MET B 1 85 ? 48.38300 60.78800 25.40300 1.000 21.27952 78 MET B C 1
ATOM 3694 O O . MET B 1 85 ? 49.24600 61.66100 25.26600 1.000 21.47408 78 MET B O 1
ATOM 3699 N N . GLU B 1 86 ? 48.34300 59.94400 26.44000 1.000 19.20845 79 GLU B N 1
ATOM 3700 C CA . GLU B 1 86 ? 49.27000 60.03300 27.56400 1.000 21.09967 79 GLU B CA 1
ATOM 3701 C C . GLU B 1 86 ? 50.68800 59.64900 27.15700 1.000 22.40388 79 GLU B C 1
ATOM 3702 O O . GLU B 1 86 ? 50.89700 58.62200 26.50600 1.000 22.87156 79 GLU B O 1
ATOM 3708 N N . GLU B 1 87 ? 51.67100 60.44800 27.59400 1.000 21.57397 80 GLU B N 1
ATOM 3709 C CA . GLU B 1 87 ? 53.07300 60.14600 27.29500 1.000 24.32037 80 GLU B CA 1
ATOM 3710 C C . GLU B 1 87 ? 53.49300 58.79400 27.85100 1.000 27.73654 80 GLU B C 1
ATOM 3711 O O . GLU B 1 87 ? 54.19500 58.03400 27.17300 1.000 24.12284 80 GLU B O 1
ATOM 3717 N N . LYS B 1 88 ? 53.06500 58.47100 29.07600 1.000 22.41255 81 LYS B N 1
ATOM 3718 C CA . LYS B 1 88 ? 53.37100 57.15700 29.63600 1.000 27.61278 81 LYS B CA 1
ATOM 3719 C C . LYS B 1 88 ? 52.74400 56.04100 28.83000 1.000 20.87931 81 LYS B C 1
ATOM 3720 O O . LYS B 1 88 ? 53.11500 54.87500 29.01200 1.000 25.04446 81 LYS B O 1
ATOM 3726 N N . GLY B 1 89 ? 51.77500 56.37100 27.97200 1.000 21.43188 82 GLY B N 1
ATOM 3727 C CA . GLY B 1 89 ? 51.14600 55.40300 27.09600 1.000 20.25793 82 GLY B CA 1
ATOM 3728 C C . GLY B 1 89 ? 52.02100 54.96800 25.93500 1.000 24.19222 82 GLY B C 1
ATOM 3729 O O . GLY B 1 89 ? 51.75000 53.92400 25.32900 1.000 23.99917 82 GLY B O 1
ATOM 3730 N N . ILE B 1 90 ? 53.03400 55.76200 25.58100 1.000 22.98026 83 ILE B N 1
ATOM 3731 C CA . ILE B 1 90 ? 53.87300 55.40200 24.43200 1.000 24.68518 83 ILE B CA 1
ATOM 3732 C C . ILE B 1 90 ? 54.44700 54.00300 24.59300 1.000 22.79705 83 ILE B C 1
ATOM 3733 O O . ILE B 1 90 ? 54.36700 53.18400 23.67300 1.000 24.50035 83 ILE B O 1
ATOM 3738 N N . ARG B 1 91 ? 55.01600 53.70400 25.76200 1.000 22.80695 84 ARG B N 1
ATOM 3739 C CA . ARG B 1 91 ? 55.63700 52.40200 25.98200 1.000 28.22535 84 ARG B CA 1
ATOM 3740 C C . ARG B 1 91 ? 54.62200 51.27100 25.91600 1.000 28.37589 84 ARG B C 1
ATOM 3741 O O . ARG B 1 91 ? 55.00900 50.11900 25.68600 1.000 27.43457 84 ARG B O 1
ATOM 3749 N N . LEU B 1 92 ? 53.32900 51.57300 26.09100 1.000 24.90329 85 LEU B N 1
ATOM 3750 C CA . LEU B 1 92 ? 52.29200 50.55600 26.05300 1.000 24.97072 85 LEU B CA 1
ATOM 3751 C C . LEU B 1 92 ? 51.70000 50.39800 24.67000 1.000 24.17999 85 LEU B C 1
ATOM 3752 O O . LEU B 1 92 ? 50.84600 49.52400 24.45900 1.000 24.97981 85 LEU B O 1
ATOM 3757 N N . SER B 1 93 ? 52.0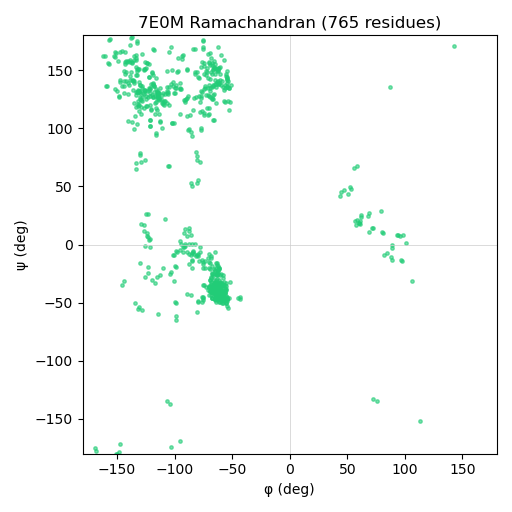9100 51.25200 23.74800 1.000 23.01436 86 SER B N 1
ATOM 3758 C CA . SER B 1 93 ? 51.42800 51.35500 22.46500 1.000 23.94586 86 SER B CA 1
ATOM 3759 C C . SER B 1 93 ? 52.12100 50.47500 21.44000 1.000 22.30343 86 SER B C 1
ATOM 3760 O O . SER B 1 93 ? 53.27400 50.07100 21.60800 1.000 27.18355 86 SER B O 1
ATOM 3763 N N . THR B 1 94 ? 51.39600 50.16500 20.39000 1.000 22.95597 87 THR B N 1
ATOM 3764 C CA . THR B 1 94 ? 51.95900 49.50600 19.21700 1.000 23.41862 87 THR B CA 1
ATOM 3765 C C . THR B 1 94 ? 52.49700 50.60000 18.30400 1.000 24.50284 87 THR B C 1
ATOM 3766 O O . THR B 1 94 ? 51.71500 51.40800 17.79000 1.000 25.89410 87 THR B O 1
ATOM 3770 N N . PRO B 1 95 ? 53.82100 50.71100 18.13300 1.000 24.17255 88 PRO B N 1
ATOM 3771 C CA . PRO B 1 95 ? 54.37500 51.87900 17.41200 1.000 27.60383 88 PRO B CA 1
ATOM 3772 C C . PRO B 1 95 ? 53.86200 52.02200 15.97900 1.000 28.81376 88 PRO B C 1
ATOM 3773 O O . PRO B 1 95 ? 53.65700 53.15400 15.49800 1.000 31.21356 88 PRO B O 1
ATOM 3777 N N . GLU B 1 96 ? 53.59600 50.89900 15.30500 1.000 27.43958 89 GLU B N 1
ATOM 3778 C CA . GLU B 1 96 ? 53.03000 50.95000 13.96100 1.000 33.93658 89 GLU B CA 1
ATOM 3779 C C . GLU B 1 96 ? 51.68900 51.66900 13.96800 1.000 30.72630 89 GLU B C 1
ATOM 3780 O O . GLU B 1 96 ? 51.34900 52.39000 13.02300 1.000 33.19719 89 GLU B O 1
ATOM 3786 N N . THR B 1 97 ? 50.90900 51.49000 15.03000 1.000 32.47886 90 THR B N 1
ATOM 3787 C CA . THR B 1 97 ? 49.59300 52.11000 15.05900 1.000 28.59927 90 THR B CA 1
ATOM 3788 C C . THR B 1 97 ? 49.71700 53.61500 15.21000 1.000 27.29522 90 THR B C 1
ATOM 3789 O O . THR B 1 97 ? 48.93800 54.37700 14.61700 1.000 30.50870 90 THR B O 1
ATOM 3793 N N . LEU B 1 98 ? 50.70600 54.05400 15.99200 1.000 25.83797 91 LEU B N 1
ATOM 3794 C CA . LEU B 1 98 ? 50.95600 55.47800 16.15000 1.000 28.90064 91 LEU B CA 1
ATOM 3795 C C . LEU B 1 98 ? 51.30000 56.09400 14.80200 1.000 34.53873 91 LEU B C 1
ATOM 3796 O O . LEU B 1 98 ? 50.79600 57.17300 14.44300 1.000 31.34920 91 LEU B O 1
ATOM 3801 N N . GLU B 1 99 ? 52.12100 55.39100 14.02100 1.000 30.69672 92 GLU B N 1
ATOM 3802 C CA . GLU B 1 99 ? 52.44100 55.88400 12.68100 1.000 35.50366 92 GLU B CA 1
ATOM 3803 C C . GLU B 1 99 ? 51.21900 55.87000 11.75700 1.000 32.27616 92 GLU B C 1
ATOM 3804 O O . GLU B 1 99 ? 51.04200 56.79100 10.95100 1.000 34.96732 92 GLU B O 1
ATOM 3810 N N . GLN B 1 100 ? 50.37000 54.84300 11.84100 1.000 30.46015 93 GLN B N 1
ATOM 3811 C CA . GLN B 1 100 ? 49.15400 54.84600 11.02700 1.000 34.52629 93 GLN B CA 1
ATOM 3812 C C . GLN B 1 100 ? 48.24600 56.01800 11.38000 1.000 34.52100 93 GLN B C 1
ATOM 3813 O O . GLN B 1 100 ? 47.68300 56.66100 10.48900 1.000 30.76522 93 GLN B O 1
ATOM 3819 N N . LEU B 1 101 ? 48.05800 56.28100 12.67700 1.000 30.05677 94 LEU B N 1
ATOM 3820 C CA . LEU B 1 101 ? 47.26400 57.43300 13.09900 1.000 29.68802 94 LEU B CA 1
ATOM 3821 C C . LEU B 1 101 ? 47.83300 58.72100 12.51900 1.000 29.29663 94 LEU B C 1
ATOM 3822 O O . LEU B 1 101 ? 47.10100 59.52800 11.92800 1.000 30.38975 94 LEU B O 1
ATOM 3827 N N . LYS B 1 102 ? 49.14800 58.91600 12.65300 1.000 27.99821 95 LYS B N 1
ATOM 3828 C CA . LYS B 1 102 ? 49.74400 60.15900 12.17000 1.000 35.07789 95 LYS B CA 1
ATOM 3829 C C . LYS B 1 102 ? 49.58600 60.32000 10.66200 1.000 37.42502 95 LYS B C 1
ATOM 3830 O O . LYS B 1 102 ? 49.62700 61.44700 10.15300 1.000 33.30864 95 LYS B O 1
ATOM 3836 N N . ALA B 1 103 ? 49.42200 59.21200 9.93400 1.000 36.95222 96 ALA B N 1
ATOM 3837 C CA . ALA B 1 103 ? 49.24600 59.26300 8.48500 1.000 35.89461 96 ALA B CA 1
ATOM 3838 C C . ALA B 1 103 ? 47.80800 59.54300 8.05600 1.000 38.69445 96 ALA B C 1
ATOM 3839 O O . ALA B 1 103 ? 47.56900 59.75100 6.86000 1.000 36.06086 96 ALA B O 1
ATOM 3841 N N . ILE B 1 104 ? 46.85000 59.55000 8.97800 1.000 32.67001 97 ILE B N 1
ATOM 3842 C CA . ILE B 1 104 ? 45.46800 59.86000 8.59200 1.000 32.58292 97 ILE B CA 1
ATOM 3843 C C . ILE B 1 104 ? 45.36700 61.34100 8.23100 1.000 32.87155 97 ILE B C 1
ATOM 3844 O O . ILE B 1 104 ? 45.80700 62.20000 9.01500 1.000 27.78758 97 ILE B O 1
ATOM 3849 N N . PRO B 1 105 ? 44.82700 61.68700 7.05600 1.000 33.13008 98 PRO B N 1
ATOM 3850 C CA . PRO B 1 105 ? 44.66000 63.10300 6.70600 1.000 34.10960 98 PRO B CA 1
ATOM 3851 C C . PRO B 1 105 ? 43.83100 63.83000 7.75700 1.000 28.15170 98 PRO B C 1
ATOM 3852 O O . PRO B 1 105 ? 42.83200 63.30900 8.25900 1.000 33.05857 98 PRO B O 1
ATOM 3856 N N . ASN B 1 106 ? 44.27600 65.03400 8.10500 1.000 31.75291 99 ASN B N 1
ATOM 3857 C CA . ASN B 1 106 ? 43.57500 65.93700 9.00900 1.000 32.58406 99 ASN B CA 1
ATOM 3858 C C . ASN B 1 106 ? 43.61400 65.46000 10.45200 1.000 33.71393 99 ASN B C 1
ATOM 3859 O O . ASN B 1 106 ? 42.82200 65.94200 11.27600 1.000 29.69300 99 ASN B O 1
ATOM 3864 N N . LEU B 1 107 ? 44.48300 64.50600 10.77500 1.000 31.28796 100 LEU B N 1
ATOM 3865 C CA . LEU B 1 107 ? 44.66200 64.05000 12.14700 1.000 32.48323 100 LEU B CA 1
ATOM 3866 C C . LEU B 1 107 ? 45.90900 64.69300 12.73600 1.000 32.25520 100 LEU B C 1
ATOM 3867 O O . LEU B 1 107 ? 46.98200 64.68500 12.12000 1.000 29.42861 100 LEU B O 1
ATOM 3872 N N . GLU B 1 108 ? 45.75700 65.26600 13.92400 1.000 28.33880 101 GLU B N 1
ATOM 3873 C CA . GLU B 1 108 ? 46.87000 65.74600 14.71900 1.000 26.95347 101 GLU B CA 1
ATOM 3874 C C . GLU B 1 108 ? 46.97500 64.91000 15.98400 1.000 27.56097 101 GLU B C 1
ATOM 3875 O O . GLU B 1 108 ? 45.99300 64.79000 16.72100 1.000 27.24022 101 GLU B O 1
ATOM 3881 N N . LEU B 1 109 ? 48.15200 64.34700 16.22800 1.000 27.00866 102 LEU B N 1
ATOM 3882 C CA . LEU B 1 109 ? 48.42300 63.52600 17.40600 1.000 30.71380 102 LEU B CA 1
ATOM 3883 C C . LEU B 1 109 ? 49.25600 64.34200 18.38400 1.000 26.27961 102 LEU B C 1
ATOM 3884 O O . LEU B 1 109 ? 50.33800 64.81600 18.03500 1.000 30.09620 102 LEU B O 1
ATOM 3889 N N . ARG B 1 110 ? 48.73900 64.54800 19.59000 1.000 24.24029 103 ARG B N 1
ATOM 3890 C CA . ARG B 1 110 ? 49.47900 65.22800 20.63700 1.000 20.96492 103 ARG B CA 1
ATOM 3891 C C . ARG B 1 110 ? 49.68100 64.29500 21.81900 1.000 22.74943 103 ARG B C 1
ATOM 3892 O O . ARG B 1 110 ? 48.74100 63.64200 22.27600 1.000 25.12798 103 ARG B O 1
ATOM 3900 N N . ILE B 1 111 ? 50.88900 64.29600 22.35200 1.000 21.90721 104 ILE B N 1
ATOM 3901 C CA . ILE B 1 111 ? 51.23900 63.42200 23.46000 1.000 24.43916 104 ILE B CA 1
ATOM 3902 C C . ILE B 1 111 ? 51.44700 64.31000 24.67700 1.000 25.57745 104 ILE B C 1
ATOM 3903 O O . ILE B 1 111 ? 52.26000 65.23700 24.64400 1.000 23.21011 104 ILE B O 1
ATOM 3908 N N . ILE B 1 112 ? 50.68900 64.05900 25.73500 1.000 21.73063 105 ILE B N 1
ATOM 3909 C CA . ILE B 1 112 ? 50.69500 64.90600 26.92000 1.000 19.69315 105 ILE B CA 1
ATOM 3910 C C . ILE B 1 112 ? 51.27000 64.12000 28.09400 1.000 25.70124 105 ILE B C 1
ATOM 3911 O O . ILE B 1 112 ? 50.78200 63.02200 28.39300 1.000 22.39342 105 ILE B O 1
ATOM 3916 N N . PRO B 1 113 ? 52.30100 64.63900 28.75800 1.000 25.07485 106 PRO B N 1
ATOM 3917 C CA . PRO B 1 113 ? 52.81500 64.04800 30.00800 1.000 25.49950 106 PRO B CA 1
ATOM 3918 C C . PRO B 1 113 ? 52.03700 64.57000 31.20500 1.000 24.81311 106 PRO B C 1
ATOM 3919 O O . PRO B 1 113 ? 52.30400 65.67000 31.70800 1.000 25.34697 106 PRO B O 1
ATOM 3923 N N . TYR B 1 114 ? 51.03500 63.82800 31.67500 1.000 22.24253 107 TYR B N 1
ATOM 3924 C CA . TYR B 1 114 ? 50.04200 64.57900 32.39000 1.000 21.99852 107 TYR B CA 1
ATOM 3925 C C . TYR B 1 114 ? 50.68800 64.71700 33.80000 1.000 26.15059 107 TYR B C 1
ATOM 3926 O O . TYR B 1 114 ? 50.18800 65.41100 34.68600 1.000 27.70651 107 TYR B O 1
ATOM 3935 N N . ARG B 1 115 ? 51.79800 63.96200 34.01200 1.000 23.32426 108 ARG B N 1
ATOM 3936 C CA . ARG B 1 115 ? 52.64700 64.02100 35.21100 1.000 26.48883 108 ARG B CA 1
ATOM 3937 C C . ARG B 1 115 ? 53.08500 65.44200 35.51900 1.000 30.69472 108 ARG B C 1
ATOM 3938 O O . ARG B 1 115 ? 53.25800 65.81900 36.68300 1.000 31.07159 108 ARG B O 1
ATOM 3946 N N . ARG B 1 116 ? 53.25600 66.24300 34.48900 1.000 28.93446 109 ARG B N 1
ATOM 3947 C CA . ARG B 1 116 ? 53.72500 67.60500 34.64700 1.000 29.92082 109 ARG B CA 1
ATOM 3948 C C . ARG B 1 116 ? 52.61700 68.51300 35.16200 1.000 26.19875 109 ARG B C 1
ATOM 3949 O O . ARG B 1 116 ? 52.89800 69.63600 35.58400 1.000 30.06460 109 ARG B O 1
ATOM 3957 N N . LEU B 1 117 ? 51.36700 68.04500 35.14200 1.000 25.34596 110 LEU B N 1
ATOM 3958 C CA . LEU B 1 117 ? 50.23000 68.84700 35.57600 1.000 26.33810 110 LEU B CA 1
ATOM 3959 C C . LEU B 1 117 ? 49.83500 68.48100 37.00200 1.000 29.67551 110 LEU B C 1
ATOM 3960 O O . LEU B 1 117 ? 49.98500 69.28100 37.92900 1.000 35.91404 110 LEU B O 1
ATOM 3965 N N . SER B 1 118 ? 49.37800 67.25200 37.19800 1.000 26.55284 111 SER B N 1
ATOM 3966 C CA . SER B 1 118 ? 48.84200 66.84000 38.48400 1.000 28.41279 111 SER B CA 1
ATOM 3967 C C . SER B 1 118 ? 49.59900 65.65500 39.06600 1.000 27.56556 111 SER B C 1
ATOM 3968 O O . SER B 1 118 ? 49.29200 65.23800 40.18500 1.000 28.18358 111 SER B O 1
ATOM 3971 N N . GLY B 1 119 ? 50.59700 65.12100 38.35700 1.000 26.42780 112 GLY B N 1
ATOM 3972 C CA . GLY B 1 119 ? 51.42600 64.04300 38.85900 1.000 25.42069 112 GLY B CA 1
ATOM 3973 C C . GLY B 1 119 ? 51.02600 62.65300 38.39100 1.000 27.14279 112 GLY B C 1
ATOM 3974 O O . GLY B 1 119 ? 51.83600 61.72700 38.49400 1.000 24.81390 112 GLY B O 1
ATOM 3975 N N . GLY B 1 120 ? 49.83500 62.49100 37.83600 1.000 22.90989 113 GLY B N 1
ATOM 3976 C CA . GLY B 1 120 ? 49.34700 61.19200 37.36000 1.000 24.35746 113 GLY B CA 1
ATOM 3977 C C . GLY B 1 120 ? 49.40400 61.07400 35.84700 1.000 26.77301 113 GLY B C 1
ATOM 3978 O O . GLY B 1 120 ? 50.38600 61.46200 35.20200 1.000 21.64173 113 GLY B O 1
ATOM 3979 N N . ILE B 1 121 ? 48.34800 60.52200 35.26200 1.000 21.17875 114 ILE B N 1
ATOM 3980 C CA . ILE B 1 121 ? 48.34200 60.24500 33.83500 1.000 20.78830 114 ILE B CA 1
ATOM 3981 C C . ILE B 1 121 ? 47.03600 60.72900 33.24400 1.000 21.40167 114 ILE B C 1
ATOM 3982 O O . ILE B 1 121 ? 46.03900 60.91100 33.94500 1.000 18.90752 114 ILE B O 1
ATOM 3987 N N . LEU B 1 122 ? 47.04300 60.90700 31.92900 1.000 20.49727 115 LEU B N 1
ATOM 3988 C CA . LEU B 1 122 ? 45.80000 60.94000 31.16700 1.000 18.48220 115 LEU B CA 1
ATOM 3989 C C . LEU B 1 122 ? 45.32500 59.49900 31.02300 1.000 23.35037 115 LEU B C 1
ATOM 3990 O O . LEU B 1 122 ? 45.84300 58.73600 30.21000 1.000 24.19307 115 LEU B O 1
ATOM 3995 N N . HIS B 1 123 ? 44.36900 59.10900 31.84700 1.000 19.90028 116 HIS B N 1
ATOM 3996 C CA . HIS B 1 123 ? 43.86800 57.74700 31.86500 1.000 20.47559 116 HIS B CA 1
ATOM 3997 C C . HIS B 1 123 ? 42.51700 57.62000 31.20100 1.000 22.82438 116 HIS B C 1
ATOM 3998 O O . HIS B 1 123 ? 42.13300 56.50700 30.79500 1.000 24.39687 116 HIS B O 1
ATOM 4005 N N . ALA B 1 124 ? 41.75600 58.71700 31.17100 1.000 22.22732 117 ALA B N 1
ATOM 4006 C CA . ALA B 1 124 ? 40.42400 58.69600 30.61500 1.000 22.66100 117 ALA B CA 1
ATOM 4007 C C . ALA B 1 124 ? 40.47500 58.17200 29.20400 1.000 23.06901 117 ALA B C 1
ATOM 4008 O O . ALA B 1 124 ? 41.45000 58.37000 28.48200 1.000 24.75789 117 ALA B O 1
ATOM 4010 N N . LYS B 1 125 ? 39.43300 57.44300 28.84600 1.000 23.54117 118 LYS B N 1
ATOM 4011 C CA . LYS B 1 125 ? 39.26300 56.81000 27.51500 1.000 21.09556 118 LYS B CA 1
ATOM 4012 C C . LYS B 1 125 ? 37.96400 57.36800 26.91900 1.000 22.49123 118 LYS B C 1
ATOM 4013 O O . LYS B 1 125 ? 36.86200 56.93400 27.33600 1.000 22.89783 118 LYS B O 1
ATOM 4019 N N . TYR B 1 126 ? 38.07100 58.32300 25.99500 1.000 18.44078 119 TYR B N 1
ATOM 4020 C CA . TYR B 1 126 ? 36.84800 58.94100 25.54200 1.000 21.48515 119 TYR B CA 1
ATOM 4021 C C . TYR B 1 126 ? 36.99700 59.45200 24.12200 1.000 22.48144 119 TYR B C 1
ATOM 4022 O O . TYR B 1 126 ? 38.09900 59.66000 23.61000 1.000 20.53698 119 TYR B O 1
ATOM 4031 N N . LEU B 1 127 ? 35.83300 59.68600 23.51100 1.000 23.52901 120 LEU B N 1
ATOM 4032 C CA . LEU B 1 127 ? 35.68600 60.13000 22.13300 1.000 24.32615 120 LEU B CA 1
ATOM 4033 C C . LEU B 1 127 ? 34.70100 61.28300 22.14100 1.000 23.40663 120 LEU B C 1
ATOM 4034 O O . LEU B 1 127 ? 33.77400 61.29000 22.94900 1.000 23.73581 120 LEU B O 1
ATOM 4039 N N . LEU B 1 128 ? 34.91800 62.25300 21.25600 1.000 24.69939 121 LEU B N 1
ATOM 4040 C CA . LEU B 1 128 ? 33.97300 63.33100 21.00600 1.000 20.97589 121 LEU B CA 1
ATOM 4041 C C . LEU B 1 128 ? 33.75100 63.43700 19.50800 1.000 23.62073 121 LEU B C 1
ATOM 4042 O O . LEU B 1 128 ? 34.71200 63.36500 18.74000 1.000 23.52947 121 LEU B O 1
ATOM 4047 N N . VAL B 1 129 ? 32.49800 63.62000 19.08800 1.000 24.94905 122 VAL B N 1
ATOM 4048 C CA . VAL B 1 129 ? 32.18900 63.79600 17.66900 1.000 27.48151 122 VAL B CA 1
ATOM 4049 C C . VAL B 1 129 ? 31.33400 65.04700 17.51900 1.000 24.92403 122 VAL B C 1
ATOM 4050 O O . VAL B 1 129 ? 30.23400 65.12200 18.08700 1.000 25.28934 122 VAL B O 1
ATOM 4054 N N . ASP B 1 130 ? 31.86600 66.02600 16.78600 1.000 30.15527 123 ASP B N 1
ATOM 4055 C CA . ASP B 1 130 ? 31.19100 67.26100 16.39300 1.000 34.45727 123 ASP B CA 1
ATOM 4056 C C . ASP B 1 130 ? 30.74400 68.09700 17.59700 1.000 38.93783 123 ASP B C 1
ATOM 4057 O O . ASP B 1 130 ? 29.90600 68.99600 17.46000 1.000 37.64514 123 ASP B O 1
ATOM 4062 N N . GLY B 1 131 ? 31.31000 67.84200 18.77600 1.000 37.22348 124 GLY B N 1
ATOM 4063 C CA . GLY B 1 131 ? 30.82500 68.48300 19.98500 1.000 29.18374 124 GLY B CA 1
ATOM 4064 C C . GLY B 1 131 ? 29.38400 68.16200 20.30500 1.000 33.12070 124 GLY B C 1
ATOM 4065 O O . GLY B 1 131 ? 28.74700 68.88200 21.07700 1.000 35.03350 124 GLY B O 1
ATOM 4066 N N . GLU B 1 132 ? 28.85700 67.07600 19.74600 1.000 30.23945 125 GLU B N 1
ATOM 4067 C CA . GLU B 1 132 ? 27.46700 66.68500 19.88400 1.000 29.05784 125 GLU B CA 1
ATOM 4068 C C . GLU B 1 132 ? 27.28800 65.33600 20.54000 1.000 26.84916 125 GLU B C 1
ATOM 4069 O O . GLU B 1 132 ? 26.23700 65.08900 21.13800 1.000 31.84276 125 GLU B O 1
ATOM 4075 N N . GLN B 1 133 ? 28.23700 64.41800 20.36400 1.000 28.03073 126 GLN B N 1
ATOM 4076 C CA . GLN B 1 133 ? 28.16100 63.12100 21.02300 1.000 24.89235 126 GLN B CA 1
ATOM 4077 C C . GLN B 1 133 ? 29.50900 62.79900 21.64300 1.000 22.16137 126 GLN B C 1
ATOM 4078 O O . GLN B 1 133 ? 30.54100 63.27100 21.18400 1.000 24.69473 126 GLN B O 1
ATOM 4084 N N . ALA B 1 134 ? 29.48100 62.00100 22.70300 1.000 26.62101 127 ALA B N 1
ATOM 4085 C CA . ALA B 1 134 ? 30.70700 61.56600 23.35000 1.000 24.58311 127 ALA B CA 1
ATOM 4086 C C . ALA B 1 134 ? 30.61900 60.07300 23.60700 1.000 24.23854 127 ALA B C 1
ATOM 4087 O O . ALA B 1 134 ? 29.54500 59.48800 23.62600 1.000 22.54370 127 ALA B O 1
ATOM 4089 N N . PHE B 1 135 ? 31.76800 59.44400 23.78100 1.000 21.74251 128 PHE B N 1
ATOM 4090 C CA . PHE B 1 135 ? 31.81100 58.10200 24.32800 1.000 21.39056 128 PHE B CA 1
ATOM 4091 C C . PHE B 1 135 ? 32.74800 58.15200 25.51800 1.000 20.15000 128 PHE B C 1
ATOM 4092 O O . PHE B 1 135 ? 33.82500 58.74600 25.42000 1.000 22.80711 128 PHE B O 1
ATOM 4100 N N . VAL B 1 136 ? 32.33300 57.57400 26.63800 1.000 19.56707 129 VAL B N 1
ATOM 4101 C CA . VAL B 1 136 ? 33.21800 57.43700 27.79500 1.000 19.99121 129 VAL B CA 1
ATOM 4102 C C . VAL B 1 136 ? 33.12200 56.00500 28.28600 1.000 23.26284 129 VAL B C 1
ATOM 4103 O O . VAL B 1 136 ? 32.01800 55.49100 28.44100 1.000 23.62399 129 VAL B O 1
ATOM 4107 N N . GLY B 1 137 ? 34.26000 55.35800 28.54800 1.000 20.94374 130 GLY B N 1
ATOM 4108 C CA . GLY B 1 137 ? 34.12800 53.99800 29.04000 1.000 18.73330 130 GLY B CA 1
ATOM 4109 C C . GLY B 1 137 ? 35.44900 53.46800 29.54400 1.000 21.14596 130 GLY B C 1
ATOM 4110 O O . GLY B 1 137 ? 36.45500 54.17700 29.57100 1.000 21.17509 130 GLY B O 1
ATOM 4111 N N . SER B 1 138 ? 35.42800 52.19000 29.92300 1.000 19.51193 131 SER B N 1
ATOM 4112 C CA . SER B 1 138 ? 36.64900 51.50000 30.33100 1.000 23.32235 131 SER B CA 1
ATOM 4113 C C . SER B 1 138 ? 37.52900 51.15300 29.13500 1.000 24.05956 131 SER B C 1
ATOM 4114 O O . SER B 1 138 ? 38.69900 50.80400 29.32500 1.000 23.30261 131 SER B O 1
ATOM 4117 N N . GLN B 1 139 ? 36.98300 51.21600 27.91600 1.000 22.96394 132 GLN B N 1
ATOM 4118 C CA . GLN B 1 139 ? 37.65300 50.70700 26.71400 1.000 22.55056 132 GLN B CA 1
ATOM 4119 C C . GLN B 1 139 ? 38.83700 51.58000 26.30300 1.000 25.72696 132 GLN B C 1
ATOM 4120 O O . GLN B 1 139 ? 38.65900 52.70000 25.81500 1.000 25.22958 132 GLN B O 1
ATOM 4126 N N . ASN B 1 140 ? 40.05100 51.04700 26.42900 1.000 23.34083 133 ASN B N 1
ATOM 4127 C CA . ASN B 1 140 ? 41.18500 51.67600 25.76800 1.000 24.86179 133 ASN B CA 1
ATOM 4128 C C . ASN B 1 140 ? 41.08800 51.51800 24.24900 1.000 25.59108 133 ASN B C 1
ATOM 4129 O O . ASN B 1 140 ? 40.32500 50.70300 23.72000 1.000 23.14427 133 ASN B O 1
ATOM 4134 N N . PHE B 1 141 ? 41.89600 52.31800 23.54800 1.000 25.30235 134 PHE B N 1
ATOM 4135 C CA . PHE B 1 141 ? 42.01700 52.24500 22.09100 1.000 25.44510 134 PHE B CA 1
ATOM 4136 C C . PHE B 1 141 ? 42.91300 51.05300 21.75400 1.000 20.98419 134 PHE B C 1
ATOM 4137 O O . PHE B 1 141 ? 44.05400 51.19000 21.32400 1.000 23.72119 134 PHE B O 1
ATOM 4145 N N . ASP B 1 142 ? 42.36500 49.85800 21.97700 1.000 24.26028 135 ASP B N 1
ATOM 4146 C CA . ASP B 1 142 ? 43.18400 48.66700 22.15200 1.000 21.83948 135 ASP B CA 1
ATOM 4147 C C . ASP B 1 142 ? 42.38200 47.50800 21.59500 1.000 22.28604 135 ASP B C 1
ATOM 4148 O O . ASP B 1 142 ? 41.22000 47.32600 21.96800 1.000 24.03048 135 ASP B O 1
ATOM 4153 N N . TRP B 1 143 ? 42.98400 46.73700 20.68400 1.000 21.44502 136 TRP B N 1
ATOM 4154 C CA . TRP B 1 143 ? 42.23000 45.64800 20.06400 1.000 23.46894 136 TRP B CA 1
ATOM 4155 C C . TRP B 1 143 ? 41.71200 44.67600 21.11500 1.000 19.57534 136 TRP B C 1
ATOM 4156 O O . TRP B 1 143 ? 40.65800 44.05800 20.93100 1.000 22.39965 136 TRP B O 1
ATOM 4167 N N . ARG B 1 144 ? 42.42900 44.55100 22.24400 1.000 23.21186 137 ARG B N 1
ATOM 4168 C CA . ARG B 1 144 ? 42.01800 43.63300 23.30100 1.000 20.59820 137 ARG B CA 1
ATOM 4169 C C . ARG B 1 144 ? 40.75500 44.12600 23.98800 1.000 20.23614 137 ARG B C 1
ATOM 4170 O O . ARG B 1 144 ? 39.92800 43.32100 24.42100 1.000 20.84517 137 ARG B O 1
ATOM 4178 N N . ALA B 1 145 ? 40.56600 45.44500 24.03700 1.000 20.03222 138 ALA B N 1
ATOM 4179 C CA . ALA B 1 145 ? 39.37400 46.01800 24.62600 1.000 24.66311 138 ALA B CA 1
ATOM 4180 C C . ALA B 1 145 ? 38.14500 45.70100 23.80300 1.000 25.58834 138 ALA B C 1
ATOM 4181 O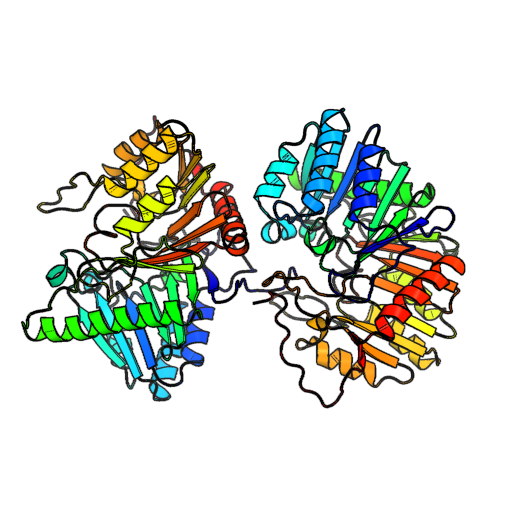 O . ALA B 1 145 ? 37.02200 45.80500 24.31900 1.000 25.85759 138 ALA B O 1
ATOM 4183 N N . LEU B 1 146 ? 38.33000 45.31200 22.54300 1.000 24.52073 139 LEU B N 1
ATOM 4184 C CA . LEU B 1 146 ? 37.20200 45.10800 21.66200 1.000 24.23670 139 LEU B CA 1
ATOM 4185 C C . LEU B 1 146 ? 36.82100 43.64500 21.55500 1.000 25.21753 139 LEU B C 1
ATOM 4186 O O . LEU B 1 146 ? 35.81100 43.32800 20.92100 1.000 25.44216 139 LEU B O 1
ATOM 4191 N N . GLU B 1 147 ? 37.60500 42.75100 22.15900 1.000 23.47977 140 GLU B N 1
ATOM 4192 C CA . GLU B 1 147 ? 37.47000 41.31300 21.93300 1.000 25.39865 140 GLU B CA 1
ATOM 4193 C C . GLU B 1 147 ? 37.73600 40.45700 23.15900 1.000 24.37266 140 GLU B C 1
ATOM 4194 O O . GLU B 1 147 ? 37.18500 39.35600 23.24200 1.000 24.25555 140 GLU B O 1
ATOM 4200 N N . HIS B 1 148 ? 38.61400 40.86300 24.07600 1.000 22.60002 141 HIS B N 1
ATOM 4201 C CA . HIS B 1 148 ? 39.11700 39.91400 25.05500 1.000 20.64095 141 HIS B CA 1
ATOM 4202 C C . HIS B 1 148 ? 38.88500 40.37800 26.48600 1.000 22.61007 141 HIS B C 1
ATOM 4203 O O . HIS B 1 148 ? 39.43100 39.79800 27.42400 1.000 21.10505 141 HIS B O 1
ATOM 4210 N N . ILE B 1 149 ? 38.11400 41.43000 26.67700 1.000 16.66473 142 ILE B N 1
ATOM 4211 C CA . ILE B 1 149 ? 37.99200 42.06100 27.97700 1.000 18.53730 142 ILE B CA 1
ATOM 4212 C C . ILE B 1 149 ? 36.53400 42.42300 28.21000 1.000 19.20215 142 ILE B C 1
ATOM 4213 O O . ILE B 1 149 ? 35.83600 42.84900 27.28600 1.000 21.02381 142 ILE B O 1
ATOM 4218 N N . HIS B 1 150 ? 36.07800 42.24600 29.44800 1.000 19.96233 143 HIS B N 1
ATOM 4219 C CA . HIS B 1 150 ? 34.77100 42.73300 29.88600 1.000 20.00005 143 HIS B CA 1
ATOM 4220 C C . HIS B 1 150 ? 34.87500 44.24100 30.05200 1.000 21.05244 143 HIS B C 1
ATOM 4221 O O . HIS B 1 150 ? 35.52900 44.72600 30.98900 1.000 20.59659 143 HIS B O 1
ATOM 4228 N N . GLU B 1 151 ? 34.19100 44.97900 29.18200 1.000 18.30400 144 GLU B N 1
ATOM 4229 C CA . GLU B 1 151 ? 34.38400 46.41500 29.04400 1.000 20.50192 144 GLU B CA 1
ATOM 4230 C C . GLU B 1 151 ? 33.01300 47.07200 28.94200 1.000 20.95918 144 GLU B C 1
ATOM 4231 O O . GLU B 1 151 ? 32.14100 46.56200 28.23000 1.000 19.93358 144 GLU B O 1
ATOM 4237 N N . THR B 1 152 ? 32.85100 48.24200 29.56400 1.000 20.50338 145 THR B N 1
ATOM 4238 C CA . THR B 1 152 ? 31.55000 48.91400 29.55400 1.000 21.92666 145 THR B CA 1
ATOM 4239 C C . THR B 1 152 ? 31.75900 50.40900 29.38200 1.000 22.36635 145 THR B C 1
ATOM 4240 O O . THR B 1 152 ? 32.63600 50.99000 30.03100 1.000 22.35209 145 THR B O 1
ATOM 4244 N N . GLY B 1 153 ? 30.91500 51.03800 28.55800 1.000 20.01633 146 GLY B N 1
ATOM 4245 C CA . GLY B 1 153 ? 30.98800 52.46500 28.32500 1.000 20.16520 146 GLY B CA 1
ATOM 4246 C C . GLY B 1 153 ? 29.61300 53.01300 27.98600 1.000 22.21016 146 GLY B C 1
ATOM 4247 O O . GLY B 1 153 ? 28.62200 52.28700 27.95100 1.000 18.93140 146 GLY B O 1
ATOM 4248 N N . LEU B 1 154 ? 29.56200 54.31400 27.75000 1.000 24.47111 147 LEU B N 1
ATOM 4249 C CA . LEU B 1 154 ? 28.32300 55.01600 27.44700 1.000 25.79377 147 LEU B CA 1
ATOM 4250 C C . LEU B 1 154 ? 28.55400 55.87300 26.22100 1.000 25.31753 147 LEU B C 1
ATOM 4251 O O . LEU B 1 154 ? 29.57000 56.57400 26.13600 1.000 21.95218 147 LEU B O 1
ATOM 4256 N N . ARG B 1 155 ? 27.64100 55.79800 25.25700 1.000 21.77781 148 ARG B N 1
ATOM 4257 C CA . ARG B 1 155 ? 27.58100 56.81400 24.22400 1.000 23.37036 148 ARG B CA 1
ATOM 4258 C C . ARG B 1 155 ? 26.61800 57.89100 24.70800 1.000 22.34970 148 ARG B C 1
ATOM 4259 O O . ARG B 1 155 ? 25.46100 57.58800 25.01900 1.000 26.15958 148 ARG B O 1
ATOM 4267 N N . ILE B 1 156 ? 27.09000 59.13400 24.75600 1.000 23.00222 149 ILE B N 1
ATOM 4268 C CA . ILE B 1 156 ? 26.41100 60.23200 25.43600 1.000 25.28271 149 ILE B CA 1
ATOM 4269 C C . ILE B 1 156 ? 25.93000 61.19200 24.37100 1.000 23.71662 149 ILE B C 1
ATOM 4270 O O . ILE B 1 156 ? 26.71800 61.66500 23.55400 1.000 25.03207 149 ILE B O 1
ATOM 4275 N N . SER B 1 157 ? 24.65800 61.53400 24.42100 1.000 27.34566 150 SER B N 1
ATOM 4276 C CA . SER B 1 157 ? 24.13800 62.55700 23.53300 1.000 29.87361 150 SER B CA 1
ATOM 4277 C C . SER B 1 157 ? 23.50200 63.70400 24.30700 1.000 34.97264 150 SER B C 1
ATOM 4278 O O . SER B 1 157 ? 22.98800 64.64600 23.69400 1.000 34.05433 150 SER B O 1
ATOM 4281 N N . ASP B 1 158 ? 23.58000 63.65800 25.63700 1.000 28.98038 151 ASP B N 1
ATOM 4282 C CA . ASP B 1 158 ? 23.14500 64.70800 26.55800 1.000 31.21495 151 ASP B CA 1
ATOM 4283 C C . ASP B 1 158 ? 24.04000 65.93800 26.36800 1.000 32.87179 151 ASP B C 1
ATOM 4284 O O . ASP B 1 158 ? 25.21700 65.92600 26.74900 1.000 28.89997 151 ASP B O 1
ATOM 4289 N N . ALA B 1 159 ? 23.48300 66.99400 25.75300 1.000 31.52797 152 ALA B N 1
ATOM 4290 C CA . ALA B 1 159 ? 24.27700 68.15100 25.33700 1.000 31.92338 152 ALA B CA 1
ATOM 4291 C C . ALA B 1 159 ? 25.05300 68.79200 26.48800 1.000 28.51946 152 ALA B C 1
ATOM 4292 O O . ALA B 1 159 ? 26.15600 69.29700 26.27200 1.000 33.56629 152 ALA B O 1
ATOM 4294 N N . GLY B 1 160 ? 24.46200 68.88900 27.68100 1.000 32.29162 153 GLY B N 1
ATOM 4295 C CA . GLY B 1 160 ? 25.18600 69.49800 28.79100 1.000 31.73586 153 GLY B CA 1
ATOM 4296 C C . GLY B 1 160 ? 26.43800 68.71100 29.14300 1.000 29.95808 153 GLY B C 1
ATOM 4297 O O . GLY B 1 160 ? 27.52700 69.27500 29.31700 1.000 34.14556 153 GLY B O 1
ATOM 4298 N N . VAL B 1 161 ? 26.30500 67.38900 29.22200 1.000 29.33855 154 VAL B N 1
ATOM 4299 C CA . VAL B 1 161 ? 27.45100 66.56200 29.57300 1.000 26.65190 154 VAL B CA 1
ATOM 4300 C C . VAL B 1 161 ? 28.46500 66.54900 28.44000 1.000 27.82137 154 VAL B C 1
ATOM 4301 O O . VAL B 1 161 ? 29.67700 66.67000 28.67900 1.000 26.37007 154 VAL B O 1
ATOM 4305 N N . VAL B 1 162 ? 27.99800 66.40500 27.18900 1.000 26.71421 155 VAL B N 1
ATOM 4306 C CA . VAL B 1 162 ? 28.91500 66.43800 26.05000 1.000 24.44598 155 VAL B CA 1
ATOM 4307 C C . VAL B 1 162 ? 29.68700 67.74800 26.03900 1.000 27.57528 155 VAL B C 1
ATOM 4308 O O . VAL B 1 162 ? 30.88200 67.77400 25.73500 1.000 25.52280 155 VAL B O 1
ATOM 4312 N N . GLY B 1 163 ? 29.01200 68.85900 26.36200 1.000 28.36122 156 GLY B N 1
ATOM 4313 C CA . GLY B 1 163 ? 29.70200 70.13800 26.43500 1.000 27.22386 156 GLY B CA 1
ATOM 4314 C C . GLY B 1 163 ? 30.78400 70.15400 27.50400 1.000 26.49244 156 GLY B C 1
ATOM 4315 O O . GLY B 1 163 ? 31.85800 70.72200 27.30300 1.000 26.71179 156 GLY B O 1
ATOM 4316 N N . GLN B 1 164 ? 30.51900 69.51900 28.65000 1.000 24.56030 157 GLN B N 1
ATOM 4317 C CA . GLN B 1 164 ? 31.55700 69.49900 29.67900 1.000 26.34456 157 GLN B CA 1
ATOM 4318 C C . GLN B 1 164 ? 32.73700 68.63000 29.25600 1.000 24.36175 157 GLN B C 1
ATOM 4319 O O . GLN B 1 164 ? 33.89500 68.97000 29.52500 1.000 23.25358 157 GLN B O 1
ATOM 4325 N N . ILE B 1 165 ? 32.46000 67.49300 28.62000 1.000 25.24130 158 ILE B N 1
ATOM 4326 C CA . ILE B 1 165 ? 33.53900 66.63900 28.13000 1.000 23.88924 158 ILE B CA 1
ATOM 4327 C C . ILE B 1 165 ? 34.34200 67.36800 27.06500 1.000 24.54487 158 ILE B C 1
ATOM 4328 O O . ILE B 1 165 ? 35.57400 67.28000 27.01900 1.000 23.32339 158 ILE B O 1
ATOM 4333 N N . GLN B 1 166 ? 33.65900 68.10900 26.18700 1.000 25.21684 159 GLN B N 1
ATOM 4334 C CA . GLN B 1 166 ? 34.36400 68.89400 25.18400 1.000 23.17369 159 GLN B CA 1
ATOM 4335 C C . GLN B 1 166 ? 35.27500 69.91200 25.86600 1.000 23.82647 159 GLN B C 1
ATOM 4336 O O . GLN B 1 166 ? 36.40200 70.14300 25.42800 1.000 26.58212 159 GLN B O 1
ATOM 4342 N N . ALA B 1 167 ? 34.76600 70.57900 26.91200 1.000 26.53552 160 ALA B N 1
ATOM 4343 C CA . ALA B 1 167 ? 35.55700 71.59700 27.60300 1.000 25.44794 160 ALA B CA 1
ATOM 4344 C C . ALA B 1 167 ? 36.77800 70.97300 28.26900 1.000 25.40676 160 ALA B C 1
ATOM 4345 O O . ALA B 1 167 ? 37.87100 71.55800 28.27500 1.000 23.82580 160 ALA B O 1
ATOM 4347 N N . ILE B 1 168 ? 36.61900 69.76400 28.80200 1.000 24.07089 161 ILE B N 1
ATOM 4348 C CA . ILE B 1 168 ? 37.78000 69.05900 29.35400 1.000 21.18978 161 ILE B CA 1
ATOM 4349 C C . ILE B 1 168 ? 38.79100 68.77000 28.25200 1.000 21.64746 161 ILE B C 1
ATOM 4350 O O . ILE B 1 168 ? 40.01300 68.94400 28.43300 1.000 21.84172 161 ILE B O 1
ATOM 4355 N N . PHE B 1 169 ? 38.31100 68.30100 27.09800 1.000 21.08892 162 PHE B N 1
ATOM 4356 C CA . PHE B 1 169 ? 39.24700 68.04300 26.00800 1.000 22.70922 162 PHE B CA 1
ATOM 4357 C C . PHE B 1 169 ? 39.98400 69.31600 25.61100 1.000 23.20533 162 PHE B C 1
ATOM 4358 O O . PHE B 1 169 ? 41.20300 69.30100 25.41400 1.000 20.73165 162 PHE B O 1
ATOM 4366 N N . GLU B 1 170 ? 39.25300 70.42700 25.44600 1.000 25.25628 163 GLU B N 1
ATOM 4367 C CA . GLU B 1 170 ? 39.91800 71.67000 25.03700 1.000 27.68421 163 GLU B CA 1
ATOM 4368 C C . GLU B 1 170 ? 40.97300 72.08600 26.05600 1.000 21.93707 163 GLU B C 1
ATOM 4369 O O . GLU B 1 170 ? 42.07300 72.52500 25.68400 1.000 23.63230 163 GLU B O 1
ATOM 4375 N N . GLN B 1 171 ? 40.64000 71.96000 27.34700 1.000 23.30805 164 GLN B N 1
ATOM 4376 C CA . GLN B 1 171 ? 41.58000 72.26300 28.42200 1.000 23.49748 164 GLN B CA 1
ATOM 4377 C C . GLN B 1 171 ? 42.87000 71.45900 28.25900 1.000 22.87001 164 GLN B C 1
ATOM 4378 O O . GLN B 1 171 ? 43.97200 72.01400 28.31300 1.000 20.57441 164 GLN B O 1
ATOM 4384 N N . ASP B 1 172 ? 42.74900 70.13700 28.07400 1.000 21.20536 165 ASP B N 1
ATOM 4385 C CA . ASP B 1 172 ? 43.94700 69.28700 28.02600 1.000 20.06860 165 ASP B CA 1
ATOM 4386 C C . ASP B 1 172 ? 44.71200 69.42200 26.69700 1.000 20.62981 165 ASP B C 1
ATOM 4387 O O . ASP B 1 172 ? 45.94700 69.32700 26.67500 1.000 23.06275 165 ASP B O 1
ATOM 4392 N N . TRP B 1 173 ? 43.99800 69.61400 25.59000 1.000 23.80186 166 TRP B N 1
ATOM 4393 C CA . TRP B 1 173 ? 44.62300 69.85800 24.29100 1.000 24.49785 166 TRP B CA 1
ATOM 4394 C C . TRP B 1 173 ? 45.49600 71.10600 24.34700 1.000 21.89139 166 TRP B C 1
ATOM 4395 O O . TRP B 1 173 ? 46.67800 71.10100 23.94500 1.000 21.97946 166 TRP B O 1
ATOM 4406 N N . ARG B 1 174 ? 44.93400 72.18200 24.89800 1.000 25.10300 167 ARG B N 1
ATOM 4407 C CA . ARG B 1 174 ? 45.68700 73.41500 25.06200 1.000 24.39549 167 ARG B CA 1
ATOM 4408 C C . ARG B 1 174 ? 46.83100 73.23600 26.06500 1.000 26.05738 167 ARG B C 1
ATOM 4409 O O . ARG B 1 174 ? 47.92200 73.76700 25.85200 1.000 23.35171 167 ARG B O 1
ATOM 4417 N N . ALA B 1 175 ? 46.59800 72.51800 27.18200 1.000 24.21473 168 ALA B N 1
ATOM 4418 C CA . ALA B 1 175 ? 47.67300 72.27000 28.13400 1.000 23.44964 168 ALA B CA 1
ATOM 4419 C C . ALA B 1 175 ? 48.85800 71.59500 27.45300 1.000 23.29668 168 ALA B C 1
ATOM 4420 O O . ALA B 1 175 ? 50.01600 71.92400 27.73400 1.000 24.67222 168 ALA B O 1
ATOM 4422 N N . GLN B 1 176 ? 48.58400 70.63200 26.57400 1.000 21.30918 169 GLN B N 1
ATOM 4423 C CA . GLN B 1 176 ? 49.67700 69.94300 25.90000 1.000 23.68908 169 GLN B CA 1
ATOM 4424 C C . GLN B 1 176 ? 50.48300 70.94000 25.08300 1.000 24.81578 169 GLN B C 1
ATOM 4425 O O . GLN B 1 176 ? 51.72300 70.89700 25.07300 1.000 24.35404 169 GLN B O 1
ATOM 4431 N N . ALA B 1 177 ? 49.78800 71.85600 24.39300 1.000 24.33634 170 ALA B N 1
ATOM 4432 C CA . ALA B 1 177 ? 50.53500 72.82800 23.58400 1.000 25.05734 170 ALA B CA 1
ATOM 4433 C C . ALA B 1 177 ? 51.33200 73.78000 24.47600 1.000 26.40197 170 ALA B C 1
ATOM 4434 O O . ALA B 1 177 ? 52.44700 74.18800 24.12900 1.000 27.20715 170 ALA B O 1
ATOM 4436 N N . LEU B 1 178 ? 50.77700 74.14900 25.62900 1.000 25.98426 171 LEU B N 1
ATOM 4437 C CA . LEU B 1 178 ? 51.49900 75.01800 26.55500 1.000 23.81708 171 LEU B CA 1
ATOM 4438 C C . LEU B 1 178 ? 52.74400 74.32900 27.07900 1.000 27.38921 171 LEU B C 1
ATOM 4439 O O . LEU B 1 178 ? 53.83000 74.91600 27.07200 1.000 29.10509 171 LEU B O 1
ATOM 4444 N N . LEU B 1 179 ? 52.61900 73.05600 27.48000 1.000 26.21247 172 LEU B N 1
ATOM 4445 C CA . LEU B 1 179 ? 53.78400 72.31100 27.95500 1.000 25.96803 172 LEU B CA 1
ATOM 4446 C C . LEU B 1 179 ? 54.83900 72.21300 26.86500 1.000 30.51647 172 LEU B C 1
ATOM 4447 O O . LEU B 1 179 ? 56.03900 72.35400 27.13700 1.000 32.96678 172 LEU B O 1
ATOM 4452 N N . THR B 1 180 ? 54.41100 71.96000 25.62800 1.000 30.50040 173 THR B N 1
ATOM 4453 C CA . THR B 1 180 ? 55.36700 71.88100 24.52700 1.000 30.68262 173 THR B CA 1
ATOM 4454 C C . THR B 1 180 ? 56.12200 73.19600 24.36100 1.000 36.02125 173 THR B C 1
ATOM 4455 O O . THR B 1 180 ? 57.32700 73.19700 24.08800 1.000 36.50084 173 THR B O 1
ATOM 4459 N N . ALA B 1 181 ? 55.44800 74.32800 24.57800 1.000 32.59053 174 ALA B N 1
ATOM 4460 C CA . ALA B 1 181 ? 56.07700 75.63900 24.43200 1.000 34.57596 174 ALA B CA 1
ATOM 4461 C C . ALA B 1 181 ? 56.77300 76.11800 25.71300 1.000 37.36303 174 ALA B C 1
ATOM 4462 O O . ALA B 1 181 ? 57.12100 77.30600 25.80800 1.000 36.05382 174 ALA B O 1
ATOM 4464 N N . ASP B 1 182 ? 56.98400 75.21300 26.67600 1.000 32.74451 175 ASP B N 1
ATOM 4465 C CA . ASP B 1 182 ? 57.56300 75.52200 27.99100 1.000 36.34122 175 ASP B CA 1
ATOM 4466 C C . ASP B 1 182 ? 56.85300 76.69500 28.67600 1.000 36.23198 175 ASP B C 1
ATOM 4467 O O . ASP B 1 182 ? 57.48000 77.56700 29.28500 1.000 34.58322 175 ASP B O 1
ATOM 4472 N N . LYS B 1 183 ? 55.54500 76.69800 28.60800 1.000 33.07344 176 LYS B N 1
ATOM 4473 C CA . LYS B 1 183 ? 54.73100 77.67900 29.30600 1.000 35.62804 176 LYS B CA 1
ATOM 4474 C C . LYS B 1 183 ? 54.04400 77.03800 30.50400 1.000 39.32992 176 LYS B C 1
ATOM 4475 O O . LYS B 1 183 ? 53.71000 75.85100 30.47100 1.000 34.21135 176 LYS B O 1
ATOM 4481 N N . PRO B 1 184 ? 53.78600 77.77900 31.57300 1.000 40.98416 177 PRO B N 1
ATOM 4482 C CA . PRO B 1 184 ? 53.03100 77.19300 32.68700 1.000 39.26805 177 PRO B CA 1
ATOM 4483 C C . PRO B 1 184 ? 51.59300 76.91200 32.26600 1.000 34.72907 177 PRO B C 1
ATOM 4484 O O . PRO B 1 184 ? 51.00900 77.64200 31.46100 1.000 34.91767 177 PRO B O 1
ATOM 4488 N N . VAL B 1 185 ? 51.02400 75.84500 32.82400 1.000 29.86297 178 VAL B N 1
ATOM 4489 C CA . VAL B 1 185 ? 49.61700 75.51100 32.60500 1.000 27.01395 178 VAL B CA 1
ATOM 4490 C C . VAL B 1 185 ? 48.85700 75.95300 33.84700 1.000 31.82334 178 VAL B C 1
ATOM 4491 O O . VAL B 1 185 ? 48.98700 75.32900 34.91000 1.000 29.64156 178 VAL B O 1
ATOM 4495 N N . PRO B 1 186 ? 48.12600 77.06100 33.78300 1.000 30.10471 179 PRO B N 1
ATOM 4496 C CA . PRO B 1 186 ? 47.46700 77.58300 34.98700 1.000 29.09401 179 PRO B CA 1
ATOM 4497 C C . PRO B 1 186 ? 46.46900 76.58300 35.54800 1.000 29.94021 179 PRO B C 1
ATOM 4498 O O . PRO B 1 186 ? 45.74500 75.90800 34.81000 1.000 29.71100 179 PRO B O 1
ATOM 4502 N N . GLN B 1 187 ? 46.46400 76.47300 36.86800 1.000 26.47378 180 GLN B N 1
ATOM 4503 C CA . GLN B 1 187 ? 45.48100 75.67400 37.58000 1.000 29.34546 180 GLN B CA 1
ATOM 4504 C C . GLN B 1 187 ? 44.14500 76.40600 37.66700 1.000 29.49609 180 GLN B C 1
ATOM 4505 O O . GLN B 1 187 ? 44.07700 77.64200 37.64200 1.000 30.01822 180 GLN B O 1
ATOM 4511 N N . LEU B 1 188 ? 43.07600 75.62800 37.75800 1.000 26.85780 181 LEU B N 1
ATOM 4512 C CA . LEU B 1 188 ? 41.71600 76.16000 37.76100 1.000 29.74520 181 LEU B CA 1
ATOM 4513 C C . LEU B 1 188 ? 41.15400 76.18600 39.18600 1.000 33.62856 181 LEU B C 1
ATOM 4514 O O . LEU B 1 188 ? 41.41300 75.27400 39.97200 1.000 38.38012 181 LEU B O 1
ATOM 4519 N N . THR B 1 189 ? 40.42500 77.25600 39.52500 1.000 43.81694 182 THR B N 1
ATOM 4520 C CA . THR B 1 189 ? 39.72700 77.37800 40.81400 1.000 45.99079 182 THR B CA 1
ATOM 4521 C C . THR B 1 189 ? 38.60600 76.35200 40.98300 1.000 51.64213 182 THR B C 1
ATOM 4522 O O . THR B 1 189 ? 37.89500 76.00500 40.03900 1.000 47.08268 182 THR B O 1
ATOM 4526 N N . TYR B 1 190 ? 38.47600 75.83300 42.20400 1.000 56.72336 183 TYR B N 1
ATOM 4527 C CA . TYR B 1 190 ? 37.38400 74.93500 42.57300 1.000 56.67585 183 TYR B CA 1
ATOM 4528 C C . TYR B 1 190 ? 36.25500 75.75600 43.21300 1.000 61.61434 183 TYR B C 1
ATOM 4529 O O . TYR B 1 190 ? 36.43000 76.29900 44.31100 1.000 54.37410 183 TYR B O 1
ATOM 4538 N N . GLN B 1 191 ? 35.10000 75.86100 42.53900 1.000 64.36960 184 GLN B N 1
ATOM 4539 C CA . GLN B 1 191 ? 33.97400 76.66600 43.03400 1.000 67.18088 184 GLN B CA 1
ATOM 4540 C C . GLN B 1 191 ? 32.64300 75.92400 42.93500 1.000 69.33623 184 GLN B C 1
ATOM 4541 O O . GLN B 1 191 ? 31.76800 76.28000 42.13400 1.000 69.25447 184 GLN B O 1
ATOM 4547 N N . PRO B 1 192 ? 32.45000 74.89800 43.76300 1.000 69.36304 185 PRO B N 1
ATOM 4548 C CA . PRO B 1 192 ? 31.20200 74.12400 43.73200 1.000 72.16323 185 PRO B CA 1
ATOM 4549 C C . PRO B 1 192 ? 30.02500 74.85600 44.36100 1.000 73.85131 185 PRO B C 1
ATOM 4550 O O . PRO B 1 192 ? 30.17100 75.76500 45.18200 1.000 69.07721 185 PRO B O 1
ATOM 4554 N N . THR B 1 193 ? 28.84300 74.48500 43.89000 1.000 75.49053 186 THR B N 1
ATOM 4555 C CA . THR B 1 193 ? 27.56200 74.89500 44.44700 1.000 80.76364 186 THR B CA 1
ATOM 4556 C C . THR B 1 193 ? 27.12800 74.05800 45.65400 1.000 79.34761 186 THR B C 1
ATOM 4557 O O . THR B 1 193 ? 27.41500 72.86000 45.74300 1.000 77.38510 186 THR B O 1
ATOM 4561 N N . ALA B 1 194 ? 26.43100 74.71200 46.59600 1.000 81.52774 187 ALA B N 1
ATOM 4562 C CA . ALA B 1 194 ? 25.79800 74.00300 47.70600 1.000 81.42300 187 ALA B CA 1
ATOM 4563 C C . ALA B 1 194 ? 24.68300 73.08000 47.22100 1.000 80.14902 187 ALA B C 1
ATOM 4564 O O . ALA B 1 194 ? 24.29400 72.15600 47.95100 1.000 77.63288 187 ALA B O 1
ATOM 4566 N N . ALA B 1 195 ? 24.12000 73.35000 46.03300 1.000 77.14239 188 ALA B N 1
ATOM 4567 C CA . ALA B 1 195 ? 23.06800 72.50700 45.44900 1.000 72.70221 188 ALA B CA 1
ATOM 4568 C C . ALA B 1 195 ? 23.63200 71.12400 45.15800 1.000 65.44694 188 ALA B C 1
ATOM 4569 O O . ALA B 1 195 ? 24.58200 70.99700 44.38500 1.000 61.41229 188 ALA B O 1
ATOM 4571 N N . THR B 1 196 ? 23.04200 70.08100 45.73000 1.000 62.53583 189 THR B N 1
ATOM 4572 C CA . THR B 1 196 ? 23.55200 68.73900 45.48900 1.000 59.24630 189 THR B CA 1
ATOM 4573 C C . THR B 1 196 ? 23.27000 68.36400 44.04300 1.000 54.63060 189 THR B C 1
ATOM 4574 O O . THR B 1 196 ? 22.19500 68.69200 43.52000 1.000 48.25413 189 THR B O 1
ATOM 4578 N N . PRO B 1 197 ? 24.16800 67.65800 43.37800 1.000 44.70205 190 PRO B N 1
ATOM 4579 C CA . PRO B 1 197 ? 23.83300 67.20300 42.02400 1.000 44.28339 190 PRO B CA 1
ATOM 4580 C C . PRO B 1 197 ? 22.63200 66.24200 41.95200 1.000 41.26579 190 PRO B C 1
ATOM 4581 O O . PRO B 1 197 ? 22.31000 65.49700 42.89100 1.000 62.81691 190 PRO B O 1
ATOM 4585 N N . GLN B 1 198 ? 21.94600 66.36000 40.80300 1.000 39.75846 191 GLN B N 1
ATOM 4586 C CA . GLN B 1 198 ? 20.83500 65.54300 40.32300 1.000 42.71278 191 GLN B CA 1
ATOM 4587 C C . GLN B 1 198 ? 20.83800 65.30400 38.82300 1.000 32.06337 191 GLN B C 1
ATOM 4588 O O . GLN B 1 198 ? 21.55000 65.94100 38.04100 1.000 37.88647 191 GLN B O 1
ATOM 4594 N N . GLY B 1 199 ? 19.99700 64.31600 38.48300 1.000 31.49361 192 GLY B N 1
ATOM 4595 C CA . GLY B 1 199 ? 19.79700 63.83200 37.14200 1.000 34.06546 192 GLY B CA 1
ATOM 4596 C C . GLY B 1 199 ? 21.02800 63.04700 36.75900 1.000 31.06529 192 GLY B C 1
ATOM 4597 O O . GLY B 1 199 ? 21.56200 62.21900 37.51100 1.000 29.03793 192 GLY B O 1
ATOM 4598 N N . ASN B 1 200 ? 21.49500 63.35700 35.57400 1.000 28.04950 193 ASN B N 1
ATOM 4599 C CA . ASN B 1 200 ? 22.62600 62.71200 34.94300 1.000 29.15068 193 ASN B CA 1
ATOM 4600 C C . ASN B 1 200 ? 23.72400 63.74700 34.81400 1.000 29.31329 193 ASN B C 1
ATOM 4601 O O . ASN B 1 200 ? 23.47300 64.86000 34.34000 1.000 27.77697 193 ASN B O 1
ATOM 4606 N N . TYR B 1 201 ? 24.94000 63.39500 35.23300 1.000 22.66568 194 TYR B N 1
ATOM 4607 C CA . TYR B 1 201 ? 25.97500 64.40400 35.19300 1.000 22.39476 194 TYR B CA 1
ATOM 4608 C C . TYR B 1 201 ? 27.33800 63.74200 35.14800 1.000 21.17083 194 TYR B C 1
ATOM 4609 O O . TYR B 1 201 ? 27.50400 62.57900 35.52500 1.000 20.76043 194 TYR B O 1
ATOM 4618 N N . LEU B 1 202 ? 28.27700 64.49100 34.60200 1.000 24.31641 195 LEU B N 1
ATOM 4619 C CA . LEU B 1 202 ? 29.67500 64.11400 34.56300 1.000 23.40778 195 LEU B CA 1
ATOM 4620 C C . LEU B 1 202 ? 30.32200 64.40200 35.91000 1.000 26.31962 195 LEU B C 1
ATOM 4621 O O . LEU B 1 202 ? 29.96800 65.37500 36.58200 1.000 22.27970 195 LEU B O 1
ATOM 4626 N N . VAL B 1 203 ? 31.25100 63.54200 36.32300 1.000 21.63681 196 VAL B N 1
ATOM 4627 C CA . VAL B 1 203 ? 32.21500 63.90200 37.35500 1.000 20.45532 196 VAL B CA 1
ATOM 4628 C C . VAL B 1 203 ? 33.59000 63.62500 36.76700 1.000 21.09687 196 VAL B C 1
ATOM 4629 O O . VAL B 1 203 ? 33.73700 62.78000 35.88000 1.000 21.48070 196 VAL B O 1
ATOM 4633 N N . ALA B 1 204 ? 34.59600 64.37300 37.21500 1.000 16.43121 197 ALA B N 1
ATOM 4634 C CA . ALA B 1 204 ? 35.89800 64.22600 36.57400 1.000 19.65384 197 ALA B CA 1
ATOM 4635 C C . ALA B 1 204 ? 37.00200 64.54800 37.55000 1.000 21.77186 197 ALA B C 1
ATOM 4636 O O . ALA B 1 204 ? 36.77800 65.14500 38.60600 1.000 21.80938 197 ALA B O 1
ATOM 4638 N N . SER B 1 205 ? 38.20400 64.16300 37.15500 1.000 20.63645 198 SER B N 1
ATOM 4639 C CA . SER B 1 205 ? 39.42500 64.47000 37.88000 1.000 20.76741 198 SER B CA 1
ATOM 4640 C C . SER B 1 205 ? 40.47600 64.87800 36.86000 1.000 19.87493 198 SER B C 1
ATOM 4641 O O . SER B 1 205 ? 40.37600 64.51000 35.68300 1.000 18.89432 198 SER B O 1
ATOM 4644 N N . PRO B 1 206 ? 41.51100 65.64000 37.28000 1.000 19.69250 199 PRO B N 1
ATOM 4645 C CA . PRO B 1 206 ? 41.70000 66.17000 38.64000 1.000 22.94991 199 PRO B CA 1
ATOM 4646 C C . PRO B 1 206 ? 41.05900 67.54500 38.84500 1.000 23.44958 199 PRO B C 1
ATOM 4647 O O . PRO B 1 206 ? 40.98800 68.34100 37.89500 1.000 20.42252 199 PRO B O 1
ATOM 4651 N N . ARG B 1 207 ? 40.63900 67.81000 40.08100 1.000 23.47368 200 ARG B N 1
ATOM 4652 C CA . ARG B 1 207 ? 40.02200 69.08400 40.44300 1.000 24.36237 200 ARG B CA 1
ATOM 4653 C C . ARG B 1 207 ? 40.74200 70.28200 39.83300 1.000 25.14100 200 ARG B C 1
ATOM 4654 O O . ARG B 1 207 ? 40.10500 71.20200 39.31200 1.000 23.97358 200 ARG B O 1
ATOM 4662 N N . ALA B 1 208 ? 42.07700 70.30100 39.93100 1.000 25.10435 201 ALA B N 1
ATOM 4663 C CA . ALA B 1 208 ? 42.87500 71.45300 39.51300 1.000 22.97764 201 ALA B CA 1
ATOM 4664 C C . ALA B 1 208 ? 42.76600 71.76200 38.02500 1.000 25.49427 201 ALA B C 1
ATOM 4665 O O . ALA B 1 208 ? 43.17200 72.85200 37.61200 1.000 25.28693 201 ALA B O 1
ATOM 4667 N N . TYR B 1 209 ? 42.29900 70.82600 37.20400 1.000 22.21324 202 TYR B N 1
ATOM 4668 C CA . TYR B 1 209 ? 42.14000 71.08700 35.77600 1.000 22.89020 202 TYR B CA 1
ATOM 4669 C C . TYR B 1 209 ? 40.71600 70.81200 35.30200 1.000 22.24573 202 TYR B C 1
ATOM 4670 O O . TYR B 1 209 ? 40.48700 70.53800 34.11600 1.000 24.63080 202 TYR B O 1
ATOM 4679 N N . ASN B 1 210 ? 39.74000 70.91700 36.20800 1.000 22.89781 203 ASN B N 1
ATOM 4680 C CA . ASN B 1 210 ? 38.34000 70.74700 35.83300 1.000 21.77009 203 ASN B CA 1
ATOM 4681 C C . ASN B 1 210 ? 37.75700 72.10400 35.45600 1.000 24.41833 203 ASN B C 1
ATOM 4682 O O . ASN B 1 210 ? 37.80200 73.02900 36.27000 1.000 24.35736 203 ASN B O 1
ATOM 4687 N N . PRO B 1 211 ? 37.22300 72.27100 34.25100 1.000 25.60703 204 PRO B N 1
ATOM 4688 C CA . PRO B 1 211 ? 36.57400 73.53800 33.88100 1.000 26.68238 204 PRO B CA 1
ATOM 4689 C C . PRO B 1 211 ? 35.36500 73.82700 34.75200 1.000 29.91911 204 PRO B C 1
ATOM 4690 O O . PRO B 1 211 ? 34.91400 73.00000 35.54400 1.000 28.90895 204 PRO B O 1
ATOM 4694 N N . ALA B 1 212 ? 34.85300 75.05000 34.60400 1.000 32.17178 205 ALA B N 1
ATOM 4695 C CA . ALA B 1 212 ? 33.74300 75.53500 35.41200 1.000 33.27673 205 ALA B CA 1
ATOM 4696 C C . ALA B 1 212 ? 32.58100 74.55800 35.36700 1.000 30.88465 205 ALA B C 1
ATOM 4697 O O . ALA B 1 212 ? 32.24300 74.03400 34.30500 1.000 31.53200 205 ALA B O 1
ATOM 4699 N N . GLY B 1 213 ? 32.01500 74.27600 36.54300 1.000 29.69688 206 GLY B N 1
ATOM 4700 C CA . GLY B 1 213 ? 30.82900 73.45800 36.67000 1.000 31.75003 206 GLY B CA 1
ATOM 4701 C C . GLY B 1 213 ? 31.06200 71.96400 36.64700 1.000 30.70390 206 GLY B C 1
ATOM 4702 O O . GLY B 1 213 ? 30.12300 71.20200 36.91000 1.000 31.54352 206 GLY B O 1
ATOM 4703 N N . VAL B 1 214 ? 32.27000 71.50900 36.32900 1.000 24.22348 207 VAL B N 1
ATOM 4704 C CA . VAL B 1 214 ? 32.55000 70.07900 36.34100 1.000 23.48682 207 VAL B CA 1
ATOM 4705 C C . VAL B 1 214 ? 32.75000 69.62900 37.78900 1.000 24.14713 207 VAL B C 1
ATOM 4706 O O . VAL B 1 214 ? 33.63800 70.13100 38.49000 1.000 30.48054 207 VAL B O 1
ATOM 4710 N N . ILE B 1 215 ? 31.93800 68.66400 38.22200 1.000 21.58740 208 ILE B N 1
ATOM 4711 C CA . ILE B 1 215 ? 31.99700 68.12900 39.57800 1.000 25.49975 208 ILE B CA 1
ATOM 4712 C C . ILE B 1 215 ? 33.26000 67.29000 39.76800 1.000 24.24905 208 ILE B C 1
ATOM 4713 O O . ILE B 1 215 ? 33.62300 66.47800 38.91000 1.000 25.63910 208 ILE B O 1
ATOM 4718 N N . ASP B 1 216 ? 33.94600 67.50800 40.89500 1.000 22.43897 209 ASP B N 1
ATOM 4719 C CA . ASP B 1 216 ? 35.12300 66.73800 41.29300 1.000 21.68963 209 ASP B CA 1
ATOM 4720 C C . ASP B 1 216 ? 34.72200 65.32100 41.69400 1.000 23.04169 209 ASP B C 1
ATOM 4721 O O . ASP B 1 216 ? 33.99700 65.13400 42.67400 1.000 21.01956 209 ASP B O 1
ATOM 4726 N N . SER B 1 217 ? 35.21000 64.31500 40.95500 1.000 20.63767 210 SER B N 1
ATOM 4727 C CA . SER B 1 217 ? 34.82800 62.93000 41.24400 1.000 22.61800 210 SER B CA 1
ATOM 4728 C C . SER B 1 217 ? 35.29800 62.47400 42.61600 1.000 20.39534 210 SER B C 1
ATOM 4729 O O . SER B 1 217 ? 34.66500 61.60300 43.23700 1.000 22.25288 210 SER B O 1
ATOM 4732 N N . GLN B 1 218 ? 36.42500 63.01300 43.09100 1.000 19.69823 211 GLN B N 1
ATOM 4733 C CA . GLN B 1 218 ? 36.94400 62.59800 44.38200 1.000 18.75934 211 GLN B CA 1
ATOM 4734 C C . GLN B 1 218 ? 36.06000 63.06900 45.53700 1.000 22.57113 211 GLN B C 1
ATOM 4735 O O . GLN B 1 218 ? 36.14000 62.50400 46.63200 1.000 22.85728 211 GLN B O 1
ATOM 4741 N N . VAL B 1 219 ? 35.24000 64.09500 45.31500 1.000 22.50355 212 VAL B N 1
ATOM 4742 C CA . VAL B 1 219 ? 34.24100 64.54500 46.28500 1.000 22.82442 212 VAL B CA 1
ATOM 4743 C C . VAL B 1 219 ? 32.91400 63.82100 46.09000 1.000 21.98827 212 VAL B C 1
ATOM 4744 O O . VAL B 1 219 ? 32.25800 63.41500 47.05800 1.000 19.92161 212 VAL B O 1
ATOM 4748 N N . GLU B 1 220 ? 32.51100 63.66400 44.82500 1.000 22.45116 213 GLU B N 1
ATOM 4749 C CA . GLU B 1 220 ? 31.19800 63.12500 44.51400 1.000 24.45548 213 GLU B CA 1
ATOM 4750 C C . GLU B 1 220 ? 31.09300 61.64600 44.86700 1.000 23.15499 213 GLU B C 1
ATOM 4751 O O . GLU B 1 220 ? 30.05000 61.21100 45.36600 1.000 23.10679 213 GLU B O 1
ATOM 4757 N N . LEU B 1 221 ? 32.14000 60.84200 44.61400 1.000 20.38736 214 LEU B N 1
ATOM 4758 C CA . LEU B 1 221 ? 31.99100 59.41900 44.92400 1.000 21.37987 214 LEU B CA 1
ATOM 4759 C C . LEU B 1 221 ? 31.71400 59.20100 46.41700 1.000 23.81940 214 LEU B C 1
ATOM 4760 O O . LEU B 1 221 ? 30.74700 58.49400 46.75000 1.000 23.44291 214 LEU B O 1
ATOM 4765 N N . PRO B 1 222 ? 32.47100 59.77800 47.35500 1.000 21.56862 215 PRO B N 1
ATOM 4766 C CA . PRO B 1 222 ? 32.07500 59.62200 48.77000 1.000 22.57390 215 PRO B CA 1
ATOM 4767 C C . PRO B 1 222 ? 30.68600 60.18300 49.09000 1.000 25.02132 215 PRO B C 1
ATOM 4768 O O . PRO B 1 222 ? 29.99200 59.62100 49.94500 1.000 23.07739 215 PRO B O 1
ATOM 4772 N N . ARG B 1 223 ? 30.25500 61.26000 48.43100 1.000 22.46283 216 ARG B N 1
ATOM 4773 C CA . ARG B 1 223 ? 28.92000 61.79700 48.69000 1.000 25.09753 216 ARG B CA 1
ATOM 4774 C C . ARG B 1 223 ? 27.84400 60.78900 48.28900 1.000 24.27877 216 ARG B C 1
ATOM 4775 O O . ARG B 1 223 ? 26.90100 60.52100 49.05200 1.000 25.15727 216 ARG B O 1
ATOM 4783 N N . LEU B 1 224 ? 28.00900 60.18100 47.10100 1.000 23.04337 217 LEU B N 1
ATOM 4784 C CA . LEU B 1 224 ? 27.04400 59.19500 46.61900 1.000 25.52588 217 LEU B CA 1
ATOM 4785 C C . LEU B 1 224 ? 26.99500 58.01300 47.56300 1.000 24.50995 217 LEU B C 1
ATOM 4786 O O . LEU B 1 224 ? 25.91200 57.51100 47.90200 1.000 23.77137 217 LEU B O 1
ATOM 4791 N N . LEU B 1 225 ? 28.16900 57.55500 47.99700 1.000 22.84866 218 LEU B N 1
ATOM 4792 C CA . LEU B 1 225 ? 28.21200 56.41300 48.89100 1.000 21.19927 218 LEU B CA 1
ATOM 4793 C C . LEU B 1 225 ? 27.58900 56.74600 50.23700 1.000 21.73124 218 LEU B C 1
ATOM 4794 O O . LEU B 1 225 ? 26.98400 55.86900 50.86800 1.000 23.28462 218 LEU B O 1
ATOM 4799 N N . ALA B 1 226 ? 27.75400 57.98700 50.70300 1.000 19.81016 219 ALA B N 1
ATOM 4800 C CA . ALA B 1 226 ? 27.15300 58.40700 51.96700 1.000 24.06095 219 ALA B CA 1
ATOM 4801 C C . ALA B 1 226 ? 25.63800 58.43000 51.88100 1.000 29.30086 219 ALA B C 1
ATOM 4802 O O . ALA B 1 226 ? 24.96400 58.31600 52.91400 1.000 27.04845 219 ALA B O 1
ATOM 4804 N N . SER B 1 227 ? 25.09200 58.59200 50.67700 1.000 26.31203 220 SER B N 1
ATOM 4805 C CA . SER B 1 227 ? 23.63900 58.61300 50.52400 1.000 26.50095 220 SER B CA 1
ATOM 4806 C C . SER B 1 227 ? 23.03600 57.22300 50.30000 1.000 28.11193 220 SER B C 1
ATOM 4807 O O . SER B 1 227 ? 21.80500 57.09300 50.25200 1.000 29.13985 220 SER B O 1
ATOM 4810 N N . ALA B 1 228 ? 23.85700 56.18600 50.13900 1.000 25.90384 221 ALA B N 1
ATOM 4811 C CA . ALA B 1 228 ? 23.33900 54.83500 49.94200 1.000 27.09752 221 ALA B CA 1
ATOM 4812 C C . ALA B 1 228 ? 22.57400 54.33500 51.16400 1.000 27.80236 221 ALA B C 1
ATOM 4813 O O . ALA B 1 228 ? 23.00500 54.49600 52.30800 1.000 24.07839 221 ALA B O 1
ATOM 4815 N N . LYS B 1 229 ? 21.45000 53.67700 50.91100 1.000 26.18000 222 LYS B N 1
ATOM 4816 C CA . LYS B 1 229 ? 20.58900 53.19800 51.97600 1.000 29.35631 222 LYS B CA 1
ATOM 4817 C C . LYS B 1 229 ? 20.48400 51.68700 52.02900 1.000 29.32244 222 LYS B C 1
ATOM 4818 O O . LYS B 1 229 ? 20.26000 51.13600 53.11100 1.000 31.03054 222 LYS B O 1
ATOM 4824 N N . GLN B 1 230 ? 20.65100 50.99500 50.90300 1.000 28.11005 223 GLN B N 1
ATOM 4825 C CA . GLN B 1 230 ? 20.32600 49.57300 50.87800 1.000 28.81502 223 GLN B CA 1
ATOM 4826 C C . GLN B 1 230 ? 21.45400 48.71100 50.32800 1.000 26.20064 223 GLN B C 1
ATOM 4827 O O . GLN B 1 230 ? 21.89000 47.76400 50.99900 1.000 26.63984 223 GLN B O 1
ATOM 4833 N N . ARG B 1 231 ? 21.90800 49.00000 49.10900 1.000 25.80207 224 ARG B N 1
ATOM 4834 C CA . ARG B 1 231 ? 22.90600 48.14300 48.47800 1.000 23.90401 224 ARG B CA 1
ATOM 4835 C C . ARG B 1 231 ? 23.78300 48.96400 47.54600 1.000 23.42806 224 ARG B C 1
ATOM 4836 O O . ARG B 1 231 ? 23.28400 49.73000 46.71600 1.000 24.22467 224 ARG B O 1
ATOM 4844 N N . VAL B 1 232 ? 25.08500 48.77500 47.67300 1.000 20.65537 225 VAL B N 1
ATOM 4845 C CA . VAL B 1 232 ? 26.06200 49.34200 46.75400 1.000 22.79092 225 VAL B CA 1
ATOM 4846 C C . VAL B 1 232 ? 26.73500 48.17200 46.05500 1.000 22.54774 225 VAL B C 1
ATOM 4847 O O . VAL B 1 232 ? 27.24400 47.26600 46.72000 1.000 24.35710 225 VAL B O 1
ATOM 4851 N N . ARG B 1 233 ? 26.72400 48.17600 44.73100 1.000 19.93940 226 ARG B N 1
ATOM 4852 C CA . ARG B 1 233 ? 27.44700 47.19400 43.94400 1.000 20.51469 226 ARG B CA 1
ATOM 4853 C C . ARG B 1 233 ? 28.54600 47.91300 43.18900 1.000 21.96615 226 ARG B C 1
ATOM 4854 O O . ARG B 1 233 ? 28.29000 48.93800 42.55200 1.000 22.52446 226 ARG B O 1
ATOM 4862 N N . VAL B 1 234 ? 29.76400 47.38400 43.27300 1.000 19.58274 227 VAL B N 1
ATOM 4863 C CA . VAL B 1 234 ? 30.92700 47.96700 42.61900 1.000 17.70628 227 VAL B CA 1
ATOM 4864 C C . VAL B 1 234 ? 31.61000 46.87400 41.81500 1.000 16.32401 227 VAL B C 1
ATOM 4865 O O . VAL B 1 234 ? 31.79400 45.75600 42.30700 1.000 19.31364 227 VAL B O 1
ATOM 4869 N N . GLN B 1 235 ? 31.97600 47.19300 40.58200 1.000 17.72476 228 GLN B N 1
ATOM 4870 C CA . GLN B 1 235 ? 32.85400 46.36800 39.77300 1.000 18.27502 228 GLN B CA 1
ATOM 4871 C C . GLN B 1 235 ? 33.96600 47.25200 39.25200 1.000 20.35857 228 GLN B C 1
ATOM 4872 O O . GLN B 1 235 ? 33.69500 48.30100 38.67200 1.000 21.55524 228 GLN B O 1
ATOM 4878 N N . VAL B 1 236 ? 35.20700 46.83800 39.46800 1.000 22.64749 229 VAL B N 1
ATOM 4879 C CA . VAL B 1 236 ? 36.37700 47.50300 38.93200 1.000 17.65410 229 VAL B CA 1
ATOM 4880 C C . VAL B 1 236 ? 37.34600 46.42000 38.47600 1.000 22.95601 229 VAL B C 1
ATOM 4881 O O . VAL B 1 236 ? 37.11300 45.22600 38.69100 1.000 23.64617 229 VAL B O 1
ATOM 4885 N N A MET B 1 237 ? 38.50300 46.85400 37.98600 0.792 22.99000 230 MET B N 1
ATOM 4886 N N B MET B 1 237 ? 38.50400 46.85500 38.00400 0.208 22.94827 230 MET B N 1
ATOM 4887 C CA A MET B 1 237 ? 39.54800 45.86300 37.64800 0.792 22.76119 230 MET B CA 1
ATOM 4888 C CA B MET B 1 237 ? 39.52000 45.84400 37.65300 0.208 22.77294 230 MET B CA 1
ATOM 4889 C C A MET B 1 237 ? 40.30200 45.66000 38.95900 0.792 24.52776 230 MET B C 1
ATOM 4890 C C B MET B 1 237 ? 40.36500 45.66100 38.91900 0.208 24.43867 230 MET B C 1
ATOM 4891 O O A MET B 1 237 ? 40.34000 44.55100 39.44900 0.792 24.32282 230 MET B O 1
ATOM 4892 O O B MET B 1 237 ? 40.35300 44.56400 39.44000 0.208 24.32678 230 MET B O 1
ATOM 4901 N N . ASP B 1 238 ? 40.65700 46.76500 39.60700 1.000 23.80988 231 ASP B N 1
ATOM 4902 C CA . ASP B 1 238 ? 41.34400 46.62200 40.87700 1.000 27.18379 231 ASP B CA 1
ATOM 4903 C C . ASP B 1 238 ? 40.82200 47.64000 41.88600 1.000 23.78277 231 ASP B C 1
ATOM 4904 O O . ASP B 1 238 ? 40.43100 48.76900 41.55600 1.000 21.50083 231 ASP B O 1
ATOM 4909 N N . TYR B 1 239 ? 40.75200 47.16800 43.11400 1.000 19.17119 232 TYR B N 1
ATOM 4910 C CA . TYR B 1 239 ? 40.41700 47.95800 44.28200 1.000 21.16543 232 TYR B CA 1
ATOM 4911 C C . TYR B 1 239 ? 41.57800 47.86600 45.26000 1.000 23.75522 232 TYR B C 1
ATOM 4912 O O . TYR B 1 239 ? 41.98300 46.76500 45.62000 1.000 24.18424 232 TYR B O 1
ATOM 4921 N N . ALA B 1 240 ? 42.08200 49.01600 45.72300 1.000 23.18572 233 ALA B N 1
ATOM 4922 C CA . ALA B 1 240 ? 43.06800 48.97400 46.80400 1.000 20.43006 233 ALA B CA 1
ATOM 4923 C C . ALA B 1 240 ? 43.08700 50.31900 47.49900 1.000 18.66590 233 ALA B C 1
ATOM 4924 O O . ALA B 1 240 ? 43.11800 51.34500 46.81300 1.000 18.95358 233 ALA B O 1
ATOM 4926 N N . PRO B 1 241 ? 43.11700 50.36600 48.83200 1.000 20.55660 234 PRO B N 1
ATOM 4927 C CA . PRO B 1 241 ? 43.23900 51.66800 49.50600 1.000 21.97570 234 PRO B CA 1
ATOM 4928 C C . PRO B 1 241 ? 44.68500 52.15600 49.51400 1.000 22.18327 234 PRO B C 1
ATOM 4929 O O . PRO B 1 241 ? 45.26900 52.46100 50.57100 1.000 17.69918 234 PRO B O 1
ATOM 4933 N N . LEU B 1 242 ? 45.27400 52.23600 48.32200 1.000 19.41333 235 LEU B N 1
ATOM 4934 C CA . LEU B 1 242 ? 46.70100 52.50900 48.17700 1.000 20.42879 235 LEU B CA 1
ATOM 4935 C C . LEU B 1 242 ? 46.93200 53.41000 46.97700 1.000 22.45076 235 LEU B C 1
ATOM 4936 O O . LEU B 1 242 ? 46.19800 53.35000 45.99400 1.000 19.83870 235 LEU B O 1
ATOM 4941 N N . SER B 1 243 ? 47.96200 54.23600 47.07100 1.000 19.51974 236 SER B N 1
ATOM 4942 C CA . SER B 1 243 ? 48.46800 55.03500 45.97000 1.000 22.08053 236 SER B CA 1
ATOM 4943 C C . SER B 1 243 ? 49.74600 54.41200 45.42600 1.000 26.99914 236 SER B C 1
ATOM 4944 O O . SER B 1 243 ? 50.30400 53.47700 45.99700 1.000 24.05399 236 SER B O 1
ATOM 4947 N N . TYR B 1 244 ? 50.19100 54.93400 44.29900 1.000 26.91108 237 TYR B N 1
ATOM 4948 C CA . TYR B 1 244 ? 51.47900 54.57200 43.71200 1.000 34.73828 237 TYR B CA 1
ATOM 4949 C C . TYR B 1 244 ? 52.40500 55.70500 44.10200 1.000 33.84139 237 TYR B C 1
ATOM 4950 O O . TYR B 1 244 ? 52.34600 56.79800 43.53200 1.000 35.15932 237 TYR B O 1
ATOM 4959 N N . GLY B 1 245 ? 53.26200 55.45800 45.07300 1.000 35.67930 238 GLY B N 1
ATOM 4960 C CA . GLY B 1 245 ? 54.02900 56.55400 45.55500 1.000 33.51622 238 GLY B CA 1
ATOM 4961 C C . GLY B 1 245 ? 55.32900 56.53100 44.82600 1.000 45.34791 238 GLY B C 1
ATOM 4962 O O . GLY B 1 245 ? 55.62800 55.58700 44.07100 1.000 41.70842 238 GLY B O 1
ATOM 4963 N N . PRO B 1 246 ? 56.45000 57.34800 45.22000 1.000 42.76310 239 PRO B N 1
ATOM 4964 C CA . PRO B 1 246 ? 58.07300 57.49400 44.78000 1.000 53.93502 239 PRO B CA 1
ATOM 4965 C C . PRO B 1 246 ? 58.61900 56.10200 45.11300 1.000 52.67656 239 PRO B C 1
ATOM 4966 O O . PRO B 1 246 ? 58.14400 55.48200 45.99100 1.000 50.28092 239 PRO B O 1
ATOM 4970 N N . GLU B 1 247 ? 59.66400 55.67500 44.42000 1.000 55.56633 240 GLU B N 1
ATOM 4971 C CA . GLU B 1 247 ? 60.38400 54.39100 44.64800 1.000 53.43640 240 GLU B CA 1
ATOM 4972 C C . GLU B 1 247 ? 59.47700 53.17100 44.87500 1.000 49.78505 240 GLU B C 1
ATOM 4973 O O . GLU B 1 247 ? 59.77500 52.38200 45.75800 1.000 49.59229 240 GLU B O 1
ATOM 4979 N N . ARG B 1 248 ? 58.43700 53.00500 44.06800 1.000 46.12789 241 ARG B N 1
ATOM 4980 C CA . ARG B 1 248 ? 57.53300 51.82000 44.13300 1.000 48.81571 241 ARG B CA 1
ATOM 4981 C C . ARG B 1 248 ? 56.87700 51.60400 45.50400 1.000 40.67400 241 ARG B C 1
ATOM 4982 O O . ARG B 1 248 ? 56.45000 50.52300 45.79200 1.000 38.61796 241 ARG B O 1
ATOM 4990 N N . SER B 1 249 ? 56.83100 52.64000 46.30700 1.000 36.48667 242 SER B N 1
ATOM 4991 C CA . SER B 1 249 ? 56.07500 52.65900 47.56100 1.000 33.08441 242 SER B CA 1
ATOM 4992 C C . SER B 1 249 ? 54.57500 52.67800 47.26400 1.000 31.36342 242 SER B C 1
ATOM 4993 O O . SER B 1 249 ? 54.13700 53.09400 46.18000 1.000 29.63323 242 SER B O 1
ATOM 4996 N N . ARG B 1 250 ? 53.77400 52.22200 48.23600 1.000 27.45959 243 ARG B N 1
ATOM 4997 C CA . ARG B 1 250 ? 52.30900 52.20400 48.11300 1.000 23.84450 243 ARG B CA 1
ATOM 4998 C C . ARG B 1 250 ? 51.68200 52.84200 49.34700 1.000 22.74050 243 ARG B C 1
ATOM 4999 O O . ARG B 1 250 ? 51.22200 52.13200 50.25000 1.000 23.56168 243 ARG B O 1
ATOM 5007 N N . PRO B 1 251 ? 51.66900 54.16900 49.43000 1.000 22.48568 244 PRO B N 1
ATOM 5008 C CA . PRO B 1 251 ? 51.07900 54.82400 50.60200 1.000 25.34041 244 PRO B CA 1
ATOM 5009 C C . PRO B 1 251 ? 49.57600 54.60900 50.67600 1.000 21.57221 244 PRO B C 1
ATOM 5010 O O . PRO B 1 251 ? 48.88700 54.44600 49.66400 1.000 20.57767 244 PRO B O 1
ATOM 5014 N N . TYR B 1 252 ? 49.07700 54.60000 51.90400 1.000 19.41576 245 TYR B N 1
ATOM 5015 C CA . TYR B 1 252 ? 47.64200 54.45900 52.12200 1.000 22.09046 245 TYR B CA 1
ATOM 5016 C C . TYR B 1 252 ? 46.87900 55.57900 51.43700 1.000 22.51927 245 TYR B C 1
ATOM 5017 O O . TYR B 1 252 ? 47.31300 56.73800 51.43500 1.000 21.95811 245 TYR B O 1
ATOM 5026 N N . TYR B 1 253 ? 45.73000 55.21400 50.85200 1.000 16.18783 246 TYR B N 1
ATOM 5027 C CA . TYR B 1 253 ? 44.78900 56.12700 50.22300 1.000 18.60229 246 TYR B CA 1
ATOM 5028 C C . TYR B 1 253 ? 43.39600 55.84000 50.78600 1.000 22.67044 246 TYR B C 1
ATOM 5029 O O . TYR B 1 253 ? 42.82500 54.77900 50.52300 1.000 19.08361 246 TYR B O 1
ATOM 5038 N N . ALA B 1 254 ? 42.84200 56.77800 51.54400 1.000 16.97375 247 ALA B N 1
ATOM 5039 C CA . ALA B 1 254 ? 41.70200 56.46300 52.41000 1.000 20.83842 247 ALA B CA 1
ATOM 5040 C C . ALA B 1 254 ? 40.33900 56.83800 51.83400 1.000 19.40647 247 ALA B C 1
ATOM 5041 O O . ALA B 1 254 ? 39.33400 56.32300 52.32000 1.000 21.76045 247 ALA B O 1
ATOM 5043 N N . VAL B 1 255 ? 40.28400 57.73200 50.84600 1.000 19.48734 248 VAL B N 1
ATOM 5044 C CA . VAL B 1 255 ? 39.03600 58.41400 50.46400 1.000 20.39042 248 VAL B CA 1
ATOM 5045 C C . VAL B 1 255 ? 37.92200 57.40700 50.16200 1.000 20.40055 248 VAL B C 1
ATOM 5046 O O . VAL B 1 255 ? 36.79100 57.48600 50.69000 1.000 21.50997 248 VAL B O 1
ATOM 5050 N N . ILE B 1 256 ? 38.21100 56.46200 49.27900 1.000 19.63341 249 ILE B N 1
ATOM 5051 C CA . ILE B 1 256 ? 37.15700 55.57200 48.81900 1.000 17.25367 249 ILE B CA 1
ATOM 5052 C C . ILE B 1 256 ? 36.85900 54.53900 49.88700 1.000 20.86951 249 ILE B C 1
ATOM 5053 O O . ILE B 1 256 ? 35.70100 54.18800 50.14400 1.000 22.28044 249 ILE B O 1
ATOM 5058 N N . ASP B 1 257 ? 37.92000 53.97300 50.44000 1.000 20.90387 250 ASP B N 1
ATOM 5059 C CA . ASP B 1 257 ? 37.78400 52.94200 51.44600 1.000 18.75415 250 ASP B CA 1
ATOM 5060 C C . ASP B 1 257 ? 37.01700 53.46900 52.65300 1.000 20.13104 250 ASP B C 1
ATOM 5061 O O . ASP B 1 257 ? 36.18700 52.75400 53.22200 1.000 19.80580 250 ASP B O 1
ATOM 5066 N N . ASN B 1 258 ? 37.28600 54.71700 53.05900 1.000 17.43942 251 ASN B N 1
ATOM 5067 C CA . ASN B 1 258 ? 36.50100 55.31400 54.12900 1.000 20.36830 251 ASN B CA 1
ATOM 5068 C C . ASN B 1 258 ? 35.03600 55.36200 53.74200 1.000 23.00729 251 ASN B C 1
ATOM 5069 O O . ASN B 1 258 ? 34.17300 55.06100 54.56500 1.000 19.76167 251 ASN B O 1
ATOM 5074 N N . ALA B 1 259 ? 34.73300 55.74900 52.49200 1.000 20.90298 252 ALA B N 1
ATOM 5075 C CA . ALA B 1 259 ? 33.31400 55.83700 52.12500 1.000 18.59080 252 ALA B CA 1
ATOM 5076 C C . ALA B 1 259 ? 32.63300 54.45900 52.10300 1.000 20.91775 252 ALA B C 1
ATOM 5077 O O . ALA B 1 259 ? 31.47800 54.31900 52.52500 1.000 23.70044 252 ALA B O 1
ATOM 5079 N N . LEU B 1 260 ? 33.33100 53.42600 51.62900 1.000 20.98144 253 LEU B N 1
ATOM 5080 C CA . LEU B 1 260 ? 32.76000 52.08000 51.61100 1.000 23.28753 253 LEU B CA 1
ATOM 5081 C C . LEU B 1 260 ? 32.57100 51.53400 53.02300 1.000 23.62171 253 LEU B C 1
ATOM 5082 O O . LEU B 1 260 ? 31.51700 50.96000 53.33900 1.000 22.12169 253 LEU B O 1
ATOM 5087 N N . ARG B 1 261 ? 33.58900 51.67300 53.88100 1.000 19.56219 254 ARG B N 1
ATOM 5088 C CA . ARG B 1 261 ? 33.46200 51.19400 55.24900 1.000 20.97313 254 ARG B CA 1
ATOM 5089 C C . ARG B 1 261 ? 32.36800 51.96100 55.97900 1.000 21.49860 254 ARG B C 1
ATOM 5090 O O . ARG B 1 261 ? 31.63400 51.37900 56.78000 1.000 20.91197 254 ARG B O 1
ATOM 5098 N N . SER B 1 262 ? 32.24100 53.27000 55.72300 1.000 22.65013 255 SER B N 1
ATOM 5099 C CA . SER B 1 262 ? 31.16300 54.04200 56.34100 1.000 19.96471 255 SER B CA 1
ATOM 5100 C C . SER B 1 262 ? 29.79200 53.51200 55.92600 1.000 21.85023 255 SER B C 1
ATOM 5101 O O . SER B 1 262 ? 28.88600 53.34900 56.76800 1.000 22.66550 255 SER B O 1
ATOM 5104 N N . ALA B 1 263 ? 29.62400 53.23300 54.63000 1.000 19.96362 256 ALA B N 1
ATOM 5105 C CA . ALA B 1 263 ? 28.35000 52.68900 54.16000 1.000 21.46446 256 ALA B CA 1
ATOM 5106 C C . ALA B 1 263 ? 28.07800 51.34600 54.81000 1.000 22.10532 256 ALA B C 1
ATOM 5107 O O . ALA B 1 263 ? 26.96200 51.09100 55.29500 1.000 20.91703 256 ALA B O 1
ATOM 5109 N N . ALA B 1 264 ? 29.09700 50.48500 54.86500 1.000 20.49080 257 ALA B N 1
ATOM 5110 C CA . ALA B 1 264 ? 28.92600 49.18600 55.50300 1.000 22.77554 257 ALA B CA 1
ATOM 5111 C C . ALA B 1 264 ? 28.55100 49.34700 56.97000 1.000 22.27181 257 ALA B C 1
ATOM 5112 O O . ALA B 1 264 ? 27.69100 48.61600 57.47900 1.000 22.87803 257 ALA B O 1
ATOM 5114 N N . ALA B 1 265 ? 29.15400 50.32400 57.65600 1.000 19.28215 258 ALA B N 1
ATOM 5115 C CA . ALA B 1 265 ? 28.89700 50.49600 59.07800 1.000 19.34411 258 ALA B CA 1
ATOM 5116 C C . ALA B 1 265 ? 27.47400 50.96100 59.32400 1.000 25.46537 258 ALA B C 1
ATOM 5117 O O . ALA B 1 265 ? 26.92600 50.73200 60.40800 1.000 22.38477 258 ALA B O 1
ATOM 5119 N N . ARG B 1 266 ? 26.87400 51.66200 58.37500 1.000 22.64436 259 ARG B N 1
ATOM 5120 C CA . ARG B 1 266 ? 25.49500 52.01600 58.64500 1.000 27.13475 259 ARG B CA 1
ATOM 5121 C C . ARG B 1 266 ? 24.49900 50.95700 58.11500 1.000 28.31159 259 ARG B C 1
ATOM 5122 O O . ARG B 1 266 ? 23.28400 51.18900 58.11300 1.000 25.38922 259 ARG B O 1
ATOM 5130 N N . GLY B 1 267 ? 24.99400 49.78000 57.74900 1.000 23.71860 260 GLY B N 1
ATOM 5131 C CA . GLY B 1 267 ? 24.17000 48.63800 57.43400 1.000 25.62897 260 GLY B CA 1
ATOM 5132 C C . GLY B 1 267 ? 23.87800 48.43700 55.96700 1.000 25.01994 260 GLY B C 1
ATOM 5133 O O . GLY B 1 267 ? 23.15800 47.49500 55.61500 1.000 29.07120 260 GLY B O 1
ATOM 5134 N N . VAL B 1 268 ? 24.51400 49.21400 55.09900 1.000 22.24193 261 VAL B N 1
ATOM 5135 C CA . VAL B 1 268 ? 24.34500 49.06100 53.65800 1.000 23.92338 261 VAL B CA 1
ATOM 5136 C C . VAL B 1 268 ? 25.08700 47.81800 53.19500 1.000 26.69519 261 VAL B C 1
ATOM 5137 O O . VAL B 1 268 ? 26.22900 47.57900 53.61000 1.000 23.23853 261 VAL B O 1
ATOM 5141 N N . GLN B 1 269 ? 24.43800 47.00600 52.34900 1.000 24.41849 262 GLN B N 1
ATOM 5142 C CA . GLN B 1 269 ? 25.11200 45.84300 51.78700 1.000 24.76608 262 GLN B CA 1
ATOM 5143 C C . GLN B 1 269 ? 26.06100 46.31200 50.69300 1.000 24.16085 262 GLN B C 1
ATOM 5144 O O . GLN B 1 269 ? 25.67600 47.09200 49.81600 1.000 22.51481 262 GLN B O 1
ATOM 5150 N N . ILE B 1 270 ? 27.29700 45.83600 50.74700 1.000 25.14971 263 ILE B N 1
ATOM 5151 C CA . ILE B 1 270 ? 28.32100 46.20400 49.78100 1.000 24.19154 263 ILE B CA 1
ATOM 5152 C C . ILE B 1 270 ? 28.67700 44.94800 49.01100 1.000 23.06263 263 ILE B C 1
ATOM 5153 O O . ILE B 1 270 ? 28.96400 43.90500 49.61700 1.000 26.33937 263 ILE B O 1
ATOM 5158 N N . GLU B 1 271 ? 28.63400 45.04200 47.69000 1.000 20.73909 264 GLU B N 1
ATOM 5159 C CA . GLU B 1 271 ? 29.09600 43.99900 46.78700 1.000 21.48658 264 GLU B CA 1
ATOM 5160 C C . GLU B 1 271 ? 30.22900 44.55900 45.94500 1.000 22.01416 264 GLU B C 1
ATOM 5161 O O . GLU B 1 271 ? 30.08400 45.61800 45.32400 1.000 20.07904 264 GLU B O 1
ATOM 5167 N N . LEU B 1 272 ? 31.35500 43.85800 45.94200 1.000 22.43808 265 LEU B N 1
ATOM 5168 C CA . LEU B 1 272 ? 32.54000 44.29700 45.22000 1.000 19.36783 265 LEU B CA 1
ATOM 5169 C C . LEU B 1 272 ? 33.05300 43.14600 44.38400 1.000 20.14888 265 LEU B C 1
ATOM 5170 O O . LEU B 1 272 ? 33.27800 42.04700 44.89900 1.000 22.10746 265 LEU B O 1
ATOM 5175 N N . MET B 1 273 ? 33.24000 43.41100 43.10000 1.000 20.68174 266 MET B N 1
ATOM 5176 C CA . MET B 1 273 ? 33.73000 42.43200 42.14200 1.000 21.89461 266 MET B CA 1
ATOM 5177 C C . MET B 1 273 ? 34.99400 42.99100 41.49700 1.000 19.75408 266 MET B C 1
ATOM 5178 O O . MET B 1 273 ? 34.99800 44.13200 41.03000 1.000 20.79565 266 MET B O 1
ATOM 5183 N N . VAL B 1 274 ? 36.08100 42.20800 41.52800 1.000 21.26634 267 VAL B N 1
ATOM 5184 C CA . VAL B 1 274 ? 37.38000 42.65600 41.03300 1.000 18.85369 267 VAL B CA 1
ATOM 5185 C C . VAL B 1 274 ? 37.96900 41.55900 40.16100 1.000 18.38651 267 VAL B C 1
ATOM 5186 O O . VAL B 1 274 ? 37.54500 40.40500 40.21300 1.000 20.26830 267 VAL B O 1
ATOM 5190 N N . ALA B 1 275 ? 38.97300 41.93500 39.36400 1.000 18.48044 268 ALA B N 1
ATOM 5191 C CA . ALA B 1 275 ? 39.69900 40.99000 38.53400 1.000 17.44412 268 ALA B CA 1
ATOM 5192 C C . ALA B 1 275 ? 40.64400 40.15700 39.38500 1.000 20.65897 268 ALA B C 1
ATOM 5193 O O . ALA B 1 275 ? 41.08800 40.57600 40.45800 1.000 21.68616 268 ALA B O 1
ATOM 5195 N N . ASN B 1 276 ? 40.98800 38.96700 38.88100 1.000 19.85466 269 ASN B N 1
ATOM 5196 C CA . ASN B 1 276 ? 41.99600 38.16800 39.58000 1.000 20.23024 269 ASN B CA 1
ATOM 5197 C C . ASN B 1 276 ? 43.34800 38.86100 39.64800 1.000 21.88829 269 ASN B C 1
ATOM 5198 O O . ASN B 1 276 ? 44.11600 38.61000 40.58700 1.000 23.26561 269 ASN B O 1
ATOM 5203 N N . TRP B 1 277 ? 43.61600 39.80200 38.75200 1.000 20.74388 270 TRP B N 1
ATOM 5204 C CA . TRP B 1 277 ? 44.86600 40.53500 38.85700 1.000 24.89715 270 TRP B CA 1
ATOM 5205 C C . TRP B 1 277 ? 44.89700 41.24900 40.18700 1.000 26.46116 270 TRP B C 1
ATOM 5206 O O . TRP B 1 277 ? 45.97500 41.64600 40.65700 1.000 24.21879 270 TRP B O 1
ATOM 5217 N N . ASN B 1 278 ? 43.76100 41.58000 40.77900 1.000 20.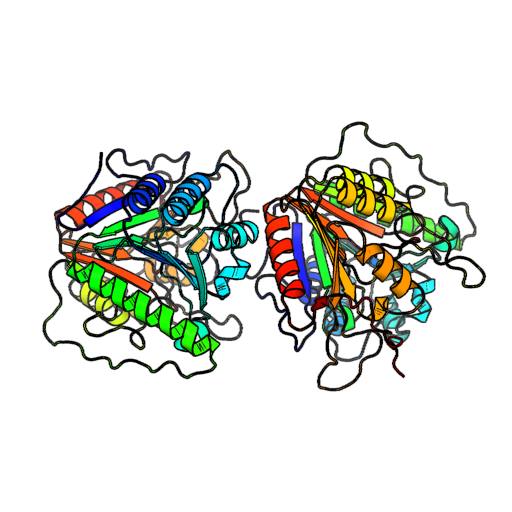78848 271 ASN B N 1
ATOM 5218 C CA . ASN B 1 278 ? 43.75100 42.39400 42.02400 1.000 22.00670 271 ASN B CA 1
ATOM 5219 C C . ASN B 1 278 ? 44.28900 41.57300 43.19400 1.000 25.60961 271 ASN B C 1
ATOM 5220 O O . ASN B 1 278 ? 44.47400 42.07000 44.27700 1.000 25.70039 271 ASN B O 1
ATOM 5225 N N . THR B 1 279 ? 44.49000 40.31200 42.94100 1.000 19.90143 272 THR B N 1
ATOM 5226 C CA . THR B 1 279 ? 44.89800 39.39000 44.02000 1.000 24.44600 272 THR B CA 1
ATOM 5227 C C . THR B 1 279 ? 46.39200 39.28200 44.22200 1.000 26.53791 272 THR B C 1
ATOM 5228 O O . THR B 1 279 ? 46.87200 38.43400 44.99000 1.000 23.03411 272 THR B O 1
ATOM 5232 N N . LYS B 1 280 ? 47.14800 40.11000 43.53200 1.000 23.39881 273 LYS B N 1
ATOM 5233 C CA . LYS B 1 280 ? 48.58700 40.27900 43.78600 1.000 24.23266 273 LYS B CA 1
ATOM 5234 C C . LYS B 1 280 ? 48.84100 40.90300 45.16900 1.000 25.68122 273 LYS B C 1
ATOM 5235 O O . LYS B 1 280 ? 47.93900 41.50500 45.75700 1.000 22.04666 273 LYS B O 1
ATOM 5241 N N . LYS B 1 281 ? 50.03600 40.69100 45.68000 1.000 26.44509 274 LYS B N 1
ATOM 5242 C CA . LYS B 1 281 ? 50.47700 41.39600 46.88200 1.000 29.37917 274 LYS B CA 1
ATOM 5243 C C . LYS B 1 281 ? 50.96000 42.78600 46.52000 1.000 31.04607 274 LYS B C 1
ATOM 5244 O O . LYS B 1 281 ? 51.47000 43.01100 45.41800 1.000 29.87929 274 LYS B O 1
ATOM 5250 N N . PRO B 1 282 ? 50.77500 43.73500 47.43500 1.000 26.50007 275 PRO B N 1
ATOM 5251 C CA . PRO B 1 282 ? 50.12800 43.57000 48.75000 1.000 29.06990 275 PRO B CA 1
ATOM 5252 C C . PRO B 1 282 ? 48.60400 43.69800 48.72100 1.000 24.03574 275 PRO B C 1
ATOM 5253 O O . PRO B 1 282 ? 47.92500 43.62400 49.74600 1.000 25.62583 275 PRO B O 1
ATOM 5257 N N . ASP B 1 283 ? 48.09200 44.12400 47.57100 1.000 22.61186 276 ASP B N 1
ATOM 5258 C CA . ASP B 1 283 ? 46.65500 44.44500 47.36600 1.000 23.88130 276 ASP B CA 1
ATOM 5259 C C . ASP B 1 283 ? 45.71200 43.41500 47.99400 1.000 21.59231 276 ASP B C 1
ATOM 5260 O O . ASP B 1 283 ? 44.76000 43.81600 48.58600 1.000 21.41173 276 ASP B O 1
ATOM 5265 N N . ILE B 1 284 ? 45.98800 42.14000 47.80500 1.000 21.81469 277 ILE B N 1
ATOM 5266 C CA . ILE B 1 284 ? 45.11200 41.08300 48.31600 1.000 21.83130 277 ILE B CA 1
ATOM 5267 C C . ILE B 1 284 ? 44.93500 41.16500 49.84100 1.000 22.52471 277 ILE B C 1
ATOM 5268 O O . ILE B 1 284 ? 43.88000 40.80700 50.36300 1.000 23.37984 277 ILE B O 1
ATOM 5273 N N . ALA B 1 285 ? 45.97000 41.57500 50.58800 1.000 24.13028 278 ALA B N 1
ATOM 5274 C CA . ALA B 1 285 ? 45.80600 41.65100 52.03900 1.000 22.68192 278 ALA B CA 1
ATOM 5275 C C . ALA B 1 285 ? 44.74000 42.67900 52.39800 1.000 18.53686 278 ALA B C 1
ATOM 5276 O O . ALA B 1 285 ? 43.89700 42.44000 53.26100 1.000 20.50410 278 ALA B O 1
ATOM 5278 N N . TRP B 1 286 ? 44.78800 43.84600 51.76300 1.000 18.43027 279 TRP B N 1
ATOM 5279 C CA . TRP B 1 286 ? 43.77600 44.87800 51.97100 1.000 22.02923 279 TRP B CA 1
ATOM 5280 C C . TRP B 1 286 ? 42.40400 44.42800 51.48200 1.000 20.43817 279 TRP B C 1
ATOM 5281 O O . TRP B 1 286 ? 41.37700 44.80400 52.06300 1.000 22.77296 279 TRP B O 1
ATOM 5292 N N . LEU B 1 287 ? 42.36900 43.62100 50.41400 1.000 20.52285 280 LEU B N 1
ATOM 5293 C CA . LEU B 1 287 ? 41.08900 43.10200 49.94900 1.000 21.37828 280 LEU B CA 1
ATOM 5294 C C . LEU B 1 287 ? 40.49000 42.13300 50.97200 1.000 20.14203 280 LEU B C 1
ATOM 5295 O O . LEU B 1 287 ? 39.29300 42.19700 51.26400 1.000 18.98916 280 LEU B O 1
ATOM 5300 N N . LYS B 1 288 ? 41.32200 41.26600 51.56300 1.000 21.44304 281 LYS B N 1
ATOM 5301 C CA . LYS B 1 288 ? 40.83900 40.38900 52.62700 1.000 20.07241 281 LYS B CA 1
ATOM 5302 C C . LYS B 1 288 ? 40.37800 41.19700 53.83800 1.000 21.45319 281 LYS B C 1
ATOM 5303 O O . LYS B 1 288 ? 39.31700 40.91700 54.42400 1.000 22.34810 281 LYS B O 1
ATOM 5309 N N . SER B 1 289 ? 41.13900 42.23900 54.19200 1.000 22.51303 282 SER B N 1
ATOM 5310 C CA . SER B 1 289 ? 40.73100 43.13100 55.26900 1.000 21.62167 282 SER B CA 1
ATOM 5311 C C . SER B 1 289 ? 39.32900 43.68600 55.01300 1.000 21.01237 282 SER B C 1
ATOM 5312 O O . SER B 1 289 ? 38.49100 43.75200 55.92400 1.000 20.63716 282 SER B O 1
ATOM 5315 N N . LEU B 1 290 ? 39.07100 44.13700 53.78000 1.000 19.13152 283 LEU B N 1
ATOM 5316 C CA . LEU B 1 290 ? 37.75400 44.69300 53.47700 1.000 17.78469 283 LEU B CA 1
ATOM 5317 C C . LEU B 1 290 ? 36.68300 43.60400 53.51300 1.000 20.27899 283 LEU B C 1
ATOM 5318 O O . LEU B 1 290 ? 35.54200 43.85800 53.91600 1.000 22.50777 283 LEU B O 1
ATOM 5323 N N . ALA B 1 291 ? 37.04500 42.38400 53.11300 1.000 20.50715 284 ALA B N 1
ATOM 5324 C CA . ALA B 1 291 ? 36.08700 41.28400 53.13700 1.000 21.86301 284 ALA B CA 1
ATOM 5325 C C . ALA B 1 291 ? 35.61400 40.97300 54.55000 1.000 27.80016 284 ALA B C 1
ATOM 5326 O O . ALA B 1 291 ? 34.52000 40.42300 54.72100 1.000 25.63767 284 ALA B O 1
ATOM 5328 N N . LEU B 1 292 ? 36.40100 41.30600 55.57800 1.000 25.41435 285 LEU B N 1
ATOM 5329 C CA . LEU B 1 292 ? 35.89700 41.03700 56.93200 1.000 24.28621 285 LEU B CA 1
ATOM 5330 C C . LEU B 1 292 ? 34.98200 42.12800 57.48400 1.000 25.28816 285 LEU B C 1
ATOM 5331 O O . LEU B 1 292 ? 34.43000 41.97900 58.58700 1.000 24.68549 285 LEU B O 1
ATOM 5336 N N . VAL B 1 293 ? 34.83700 43.22900 56.78100 1.000 22.55124 286 VAL B N 1
ATOM 5337 C CA . VAL B 1 293 ? 33.94000 44.30000 57.22700 1.000 21.14797 286 VAL B CA 1
ATOM 5338 C C . VAL B 1 293 ? 32.49500 43.80700 57.18400 1.000 24.60754 286 VAL B C 1
ATOM 5339 O O . VAL B 1 293 ? 32.09900 43.14400 56.20400 1.000 20.72407 286 VAL B O 1
ATOM 5343 N N . PRO B 1 294 ? 31.67700 44.10300 58.19900 1.000 24.06796 287 PRO B N 1
ATOM 5344 C CA . PRO B 1 294 ? 30.26500 43.67900 58.16700 1.000 25.37145 287 PRO B CA 1
ATOM 5345 C C . PRO B 1 294 ? 29.56800 44.15500 56.90700 1.000 25.85398 287 PRO B C 1
ATOM 5346 O O . PRO B 1 294 ? 29.76300 45.28900 56.46200 1.000 22.08378 287 PRO B O 1
ATOM 5350 N N . ASN B 1 295 ? 28.79200 43.25900 56.30200 1.000 23.14551 288 ASN B N 1
ATOM 5351 C CA . ASN B 1 295 ? 27.87800 43.57700 55.19900 1.000 24.96616 288 ASN B CA 1
ATOM 5352 C C . ASN B 1 295 ? 28.60500 43.65000 53.86400 1.000 24.19262 288 ASN B C 1
ATOM 5353 O O . ASN B 1 295 ? 28.02700 44.09300 52.88800 1.000 22.40068 288 ASN B O 1
ATOM 5358 N N . VAL B 1 296 ? 29.86400 43.24100 53.79800 1.000 23.76289 289 VAL B N 1
ATOM 5359 C CA . VAL B 1 296 ? 30.64600 43.32500 52.57200 1.000 22.19211 289 VAL B CA 1
ATOM 5360 C C . VAL B 1 296 ? 30.78600 41.92200 52.01100 1.000 22.32650 289 VAL B C 1
ATOM 5361 O O . VAL B 1 296 ? 31.09400 40.97700 52.75200 1.000 25.93637 289 VAL B O 1
ATOM 5365 N N . GLN B 1 297 ? 30.59700 41.79200 50.70300 1.000 19.38451 290 GLN B N 1
ATOM 5366 C CA . GLN B 1 297 ? 30.89200 40.57600 49.96000 1.000 18.72407 290 GLN B CA 1
ATOM 5367 C C . GLN B 1 297 ? 31.80200 40.94100 48.80700 1.000 22.21786 290 GLN B C 1
ATOM 5368 O O . GLN B 1 297 ? 31.51600 41.89100 48.06900 1.000 22.60893 290 GLN B O 1
ATOM 5374 N N . ILE B 1 298 ? 32.87400 40.17200 48.62200 1.000 19.93477 291 ILE B N 1
ATOM 5375 C CA . ILE B 1 298 ? 33.79500 40.38100 47.51200 1.000 21.66331 291 ILE B CA 1
ATOM 5376 C C . ILE B 1 298 ? 33.87800 39.10200 46.69200 1.000 21.78144 291 ILE B C 1
ATOM 5377 O O . ILE B 1 298 ? 34.04600 38.00700 47.24900 1.000 23.10556 291 ILE B O 1
ATOM 5382 N N . LYS B 1 299 ? 33.78200 39.24800 45.37600 1.000 20.97928 292 LYS B N 1
ATOM 5383 C CA . LYS B 1 299 ? 34.10800 38.17400 44.45000 1.000 19.30056 292 LYS B CA 1
ATOM 5384 C C . LYS B 1 299 ? 35.24000 38.58700 43.52000 1.000 20.73865 292 LYS B C 1
ATOM 5385 O O . LYS B 1 299 ? 35.41600 39.75900 43.17000 1.000 21.32516 292 LYS B O 1
ATOM 5391 N N . VAL B 1 300 ? 36.01800 37.58400 43.15200 1.000 23.49352 293 VAL B N 1
ATOM 5392 C CA . VAL B 1 300 ? 37.12900 37.71100 42.22800 1.000 23.35270 293 VAL B CA 1
ATOM 5393 C C . VAL B 1 300 ? 36.73700 36.99600 40.94500 1.000 22.86868 293 VAL B C 1
ATOM 5394 O O . VAL B 1 300 ? 36.27100 35.85100 40.99000 1.000 25.00914 293 VAL B O 1
ATOM 5398 N N . VAL B 1 301 ? 36.91100 37.66500 39.81400 1.000 23.60809 294 VAL B N 1
ATOM 5399 C CA . VAL B 1 301 ? 36.54700 37.13000 38.50900 1.000 19.09813 294 VAL B CA 1
ATOM 5400 C C . VAL B 1 301 ? 37.81100 36.73700 37.76700 1.000 22.58357 294 VAL B C 1
ATOM 5401 O O . VAL B 1 301 ? 38.77300 37.51800 37.69100 1.000 22.46532 294 VAL B O 1
ATOM 5405 N N . THR B 1 302 ? 37.81100 35.52100 37.22300 1.000 20.42568 295 THR B N 1
ATOM 5406 C CA . THR B 1 302 ? 38.89700 35.02000 36.39100 1.000 19.27895 295 THR B CA 1
ATOM 5407 C C . THR B 1 302 ? 38.31400 34.68500 35.02700 1.000 23.10529 295 THR B C 1
ATOM 5408 O O . THR B 1 302 ? 37.40500 33.85000 34.91300 1.000 23.74725 295 THR B O 1
ATOM 5412 N N . ILE B 1 303 ? 38.77300 35.39700 34.01100 1.000 22.35815 296 ILE B N 1
ATOM 5413 C CA . ILE B 1 303 ? 38.34600 35.11200 32.64500 1.000 24.81235 296 ILE B CA 1
ATOM 5414 C C . ILE B 1 303 ? 39.31100 34.06800 32.09800 1.000 23.18720 296 ILE B C 1
ATOM 5415 O O . ILE B 1 303 ? 40.53000 34.27300 32.16900 1.000 25.25517 296 ILE B O 1
ATOM 5420 N N . PRO B 1 304 ? 38.83200 32.95700 31.54900 1.000 24.10529 297 PRO B N 1
ATOM 5421 C CA . PRO B 1 304 ? 39.74900 31.90800 31.05800 1.000 28.27426 297 PRO B CA 1
ATOM 5422 C C . PRO B 1 304 ? 40.55300 32.35900 29.84800 1.000 26.66192 297 PRO B C 1
ATOM 5423 O O . PRO B 1 304 ? 40.12700 33.23700 29.08200 1.000 23.62640 297 PRO B O 1
ATOM 5427 N N . PRO B 1 305 ? 41.72500 31.75400 29.63600 1.000 29.62824 298 PRO B N 1
ATOM 5428 C CA . PRO B 1 305 ? 42.52000 32.03200 28.42800 1.000 30.04066 298 PRO B CA 1
ATOM 5429 C C . PRO B 1 305 ? 41.71700 31.82000 27.15300 1.000 28.42334 298 PRO B C 1
ATOM 5430 O O . PRO B 1 305 ? 40.87500 30.92300 27.06500 1.000 31.99205 298 PRO B O 1
ATOM 5434 N N . ALA B 1 306 ? 41.97500 32.66500 26.16200 1.000 29.53608 299 ALA B N 1
ATOM 5435 C CA . ALA B 1 306 ? 41.39000 32.46100 24.84800 1.000 30.35981 299 ALA B CA 1
ATOM 5436 C C . ALA B 1 306 ? 42.05700 31.28700 24.14200 1.000 31.27245 299 ALA B C 1
ATOM 5437 O O . ALA B 1 306 ? 43.23400 30.98900 24.36500 1.000 32.37355 299 ALA B O 1
ATOM 5439 N N . SER B 1 307 ? 41.27800 30.61000 23.29500 1.000 30.74521 300 SER B N 1
ATOM 5440 C CA . SER B 1 307 ? 41.83200 29.53800 22.47800 1.000 34.38152 300 SER B CA 1
ATOM 5441 C C . SER B 1 307 ? 42.90900 30.07900 21.55400 1.000 37.75134 300 SER B C 1
ATOM 5442 O O . SER B 1 307 ? 43.73900 29.30900 21.04800 1.000 36.21319 300 SER B O 1
ATOM 5445 N N . HIS B 1 308 ? 42.88900 31.39200 21.31000 1.000 36.73837 301 HIS B N 1
ATOM 5446 C CA . HIS B 1 308 ? 43.87800 32.01900 20.44300 1.000 36.43595 301 HIS B CA 1
ATOM 5447 C C . HIS B 1 308 ? 45.28800 31.88200 21.00100 1.000 39.82358 301 HIS B C 1
ATOM 5448 O O . HIS B 1 308 ? 46.26500 31.96800 20.25000 1.000 41.65430 301 HIS B O 1
ATOM 5455 N N . GLY B 1 309 ? 45.43100 31.66600 22.30200 1.000 34.05839 302 GLY B N 1
ATOM 5456 C CA . GLY B 1 309 ? 46.77900 31.49600 22.78600 1.000 34.42349 302 GLY B CA 1
ATOM 5457 C C . GLY B 1 309 ? 47.17600 32.64600 23.68600 1.000 37.65478 302 GLY B C 1
ATOM 5458 O O . GLY B 1 309 ? 46.33500 33.27900 24.33500 1.000 34.44996 302 GLY B O 1
ATOM 5459 N N . PHE B 1 310 ? 48.48200 32.91000 23.70700 1.000 39.67115 303 PHE B N 1
ATOM 5460 C CA . PHE B 1 310 ? 49.11000 34.01000 24.42800 1.000 35.89782 303 PHE B CA 1
ATOM 5461 C C . PHE B 1 310 ? 48.47800 35.34900 24.08900 1.000 30.22597 303 PHE B C 1
ATOM 5462 O O . PHE B 1 310 ? 48.55800 35.79900 22.94000 1.000 36.58650 303 PHE B O 1
ATOM 5470 N N . ILE B 1 311 ? 47.85600 36.00200 25.06800 1.000 34.21755 304 ILE B N 1
ATOM 5471 C CA . ILE B 1 311 ? 47.46300 37.39900 24.89800 1.000 29.54601 304 ILE B CA 1
ATOM 5472 C C . ILE B 1 311 ? 47.84700 38.17100 26.15200 1.000 31.72257 304 ILE B C 1
ATOM 5473 O O . ILE B 1 311 ? 47.23100 37.98300 27.21200 1.000 32.38666 304 ILE B O 1
ATOM 5478 N N . PRO B 1 312 ? 48.83300 39.05300 26.07800 1.000 32.18122 305 PRO B N 1
ATOM 5479 C CA . PRO B 1 312 ? 49.21200 39.82900 27.26800 1.000 30.62370 305 PRO B CA 1
ATOM 5480 C C . PRO B 1 312 ? 48.15200 40.85800 27.63600 1.000 26.09626 305 PRO B C 1
ATOM 5481 O O . PRO B 1 312 ? 47.50300 41.44200 26.76600 1.000 27.22439 305 PRO B O 1
ATOM 5485 N N . PHE B 1 313 ? 47.96200 41.04100 28.94100 1.000 23.71473 306 PHE B N 1
ATOM 5486 C CA . PHE B 1 313 ? 47.11400 42.10100 29.50300 1.000 26.16876 306 PHE B CA 1
ATOM 5487 C C . PHE B 1 313 ? 45.71100 42.08200 28.89900 1.000 24.26416 306 PHE B C 1
ATOM 5488 O O . PHE B 1 313 ? 45.16000 43.10600 28.49300 1.000 28.37927 306 PHE B O 1
ATOM 5496 N N . ALA B 1 314 ? 45.12700 40.89200 28.86000 1.000 20.64486 307 ALA B N 1
ATOM 5497 C CA . ALA B 1 314 ? 43.76300 40.71400 28.37300 1.000 23.67173 307 ALA B CA 1
ATOM 5498 C C . ALA B 1 314 ? 43.15000 39.56000 29.15100 1.000 24.55992 307 ALA B C 1
ATOM 5499 O O . ALA B 1 314 ? 43.74300 39.07600 30.11800 1.000 26.13468 307 ALA B O 1
ATOM 5501 N N . ARG B 1 315 ? 41.95700 39.12700 28.72900 1.000 22.20705 308 ARG B N 1
ATOM 5502 C CA . ARG B 1 315 ? 41.21700 38.05200 29.39100 1.000 21.05057 308 ARG B CA 1
ATOM 5503 C C . ARG B 1 315 ? 41.03700 38.42000 30.86300 1.000 20.54905 308 ARG B C 1
ATOM 5504 O O . ARG B 1 315 ? 41.58500 37.80600 31.77400 1.000 21.88928 308 ARG B O 1
ATOM 5512 N N . VAL B 1 316 ? 40.26600 39.48800 31.06100 1.000 18.27712 309 VAL B N 1
ATOM 5513 C CA . VAL B 1 316 ? 40.16000 40.13200 32.36300 1.000 17.84647 309 VAL B CA 1
ATOM 5514 C C . VAL B 1 316 ? 38.90900 40.99900 32.33100 1.000 18.46613 309 VAL B C 1
ATOM 5515 O O . VAL B 1 316 ? 38.37300 41.29500 31.25800 1.000 20.37545 309 VAL B O 1
ATOM 5519 N N . ILE B 1 317 ? 38.41600 41.38700 33.50200 1.000 17.54608 310 ILE B N 1
ATOM 5520 C CA . ILE B 1 317 ? 37.34200 42.37800 33.57300 1.000 16.80817 310 ILE B CA 1
ATOM 5521 C C . ILE B 1 317 ? 37.94500 43.76300 33.79300 1.000 20.73913 310 ILE B C 1
ATOM 5522 O O . ILE B 1 317 ? 38.83000 43.94200 34.64000 1.000 24.68117 310 ILE B O 1
ATOM 5527 N N . HIS B 1 318 ? 37.45500 44.74700 33.03000 1.000 15.91838 311 HIS B N 1
ATOM 5528 C CA . HIS B 1 318 ? 37.89900 46.13500 33.08100 1.000 18.59759 311 HIS B CA 1
ATOM 5529 C C . HIS B 1 318 ? 36.77800 47.12100 33.37300 1.000 20.59732 311 HIS B C 1
ATOM 5530 O O . HIS B 1 318 ? 37.07700 48.25800 33.75300 1.000 22.10849 311 HIS B O 1
ATOM 5537 N N . SER B 1 319 ? 35.51400 46.75000 33.16400 1.000 19.93254 312 SER B N 1
ATOM 5538 C CA . SER B 1 319 ? 34.40600 47.66100 33.42600 1.000 21.34647 312 SER B CA 1
ATOM 5539 C C . SER B 1 319 ? 34.50700 48.25600 34.81600 1.000 20.54347 312 SER B C 1
ATOM 5540 O O . SER B 1 319 ? 34.85600 47.56400 35.78100 1.000 21.37197 312 SER B O 1
ATOM 5543 N N . LYS B 1 320 ? 34.25300 49.54300 34.89000 1.000 18.12775 313 LYS B N 1
ATOM 5544 C CA . LYS B 1 320 ? 34.21300 50.24700 36.16000 1.000 16.93672 313 LYS B CA 1
ATOM 5545 C C . LYS B 1 320 ? 32.81300 50.78500 36.40400 1.000 19.96609 313 LYS B C 1
ATOM 5546 O O . LYS B 1 320 ? 32.44200 51.85500 35.89700 1.000 19.41662 313 LYS B O 1
ATOM 5552 N N . LEU B 1 321 ? 32.04000 50.02300 37.16300 1.000 21.73872 314 LEU B N 1
ATOM 5553 C CA . LEU B 1 321 ? 30.60200 50.19600 37.33800 1.000 20.71187 314 LEU B CA 1
ATOM 5554 C C . LEU B 1 321 ? 30.26500 50.29100 38.81800 1.000 18.09751 314 LEU B C 1
ATOM 5555 O O . LEU B 1 321 ? 30.91900 49.68200 39.67200 1.000 21.73829 314 LEU B O 1
ATOM 5560 N N . MET B 1 322 ? 29.18300 51.00800 39.10800 1.000 19.83371 315 MET B N 1
ATOM 5561 C CA . MET B 1 322 ? 28.59000 51.01500 40.43400 1.000 18.30767 315 MET B CA 1
ATOM 5562 C C . MET B 1 322 ? 27.09200 51.19700 40.26500 1.000 19.11643 315 MET B C 1
ATOM 5563 O O . MET B 1 322 ? 26.65900 51.97900 39.42000 1.000 20.60098 315 MET B O 1
ATOM 5568 N N . THR B 1 323 ? 26.31600 50.47300 41.05800 1.000 20.13239 316 THR B N 1
ATOM 5569 C CA . THR B 1 323 ? 24.91300 50.82800 41.25000 1.000 21.46619 316 THR B CA 1
ATOM 5570 C C . THR B 1 323 ? 24.62900 51.06300 42.73000 1.000 21.62611 316 THR B C 1
ATOM 5571 O O . THR B 1 323 ? 25.19400 50.39000 43.59900 1.000 23.59846 316 THR B O 1
ATOM 5575 N N . ILE B 1 324 ? 23.75600 52.03100 43.01300 1.000 20.11077 317 ILE B N 1
ATOM 5576 C CA . ILE B 1 324 ? 23.30000 52.30500 44.37600 1.000 23.36240 317 ILE B CA 1
ATOM 5577 C C . ILE B 1 324 ? 21.76900 52.22600 44.43400 1.000 24.81952 317 ILE B C 1
ATOM 5578 O O . ILE B 1 324 ? 21.08300 52.99700 43.75300 1.000 24.74198 317 ILE B O 1
ATOM 5583 N N . ASP B 1 325 ? 21.25400 51.30400 45.25500 1.000 24.48894 318 ASP B N 1
ATOM 5584 C CA . ASP B 1 325 ? 19.85600 51.24200 45.69800 1.000 27.96460 318 ASP B CA 1
ATOM 5585 C C . ASP B 1 325 ? 18.88900 51.04600 44.54400 1.000 28.43994 318 ASP B C 1
ATOM 5586 O O . ASP B 1 325 ? 17.69800 51.36600 44.66600 1.000 29.42950 318 ASP B O 1
ATOM 5591 N N . GLY B 1 326 ? 19.39200 50.49400 43.44500 1.000 29.39351 319 GLY B N 1
ATOM 5592 C CA . GLY B 1 326 ? 18.64700 50.42400 42.22300 1.000 26.07505 319 GLY B CA 1
ATOM 5593 C C . GLY B 1 326 ? 18.28400 51.78500 41.70600 1.000 28.30467 319 GLY B C 1
ATOM 5594 O O . GLY B 1 326 ? 17.36300 51.90100 40.88700 1.000 33.00619 319 GLY B O 1
ATOM 5595 N N . GLU B 1 327 ? 18.92900 52.84100 42.15700 1.000 27.36097 320 GLU B N 1
ATOM 5596 C CA . GLU B 1 327 ? 18.36100 54.06900 41.63200 1.000 31.07780 320 GLU B CA 1
ATOM 5597 C C . GLU B 1 327 ? 19.43400 54.86500 40.91100 1.000 30.05918 320 GLU B C 1
ATOM 5598 O O . GLU B 1 327 ? 19.12000 55.76100 40.14900 1.000 27.55619 320 GLU B O 1
ATOM 5604 N N . THR B 1 328 ? 20.71600 54.65700 41.27000 1.000 27.68549 321 THR B N 1
ATOM 5605 C CA . THR B 1 328 ? 21.82600 55.41500 40.68800 1.000 25.29281 321 THR B CA 1
ATOM 5606 C C . THR B 1 328 ? 22.81500 54.47800 40.00600 1.000 24.26112 321 THR B C 1
ATOM 5607 O O . THR B 1 328 ? 23.13200 53.41500 40.54100 1.000 24.04607 321 THR B O 1
ATOM 5611 N N . ALA B 1 329 ? 23.28400 54.89300 38.83500 1.000 21.48428 322 ALA B N 1
ATOM 5612 C CA . ALA B 1 329 ? 24.27100 54.19000 38.03800 1.000 25.34989 322 ALA B CA 1
ATOM 5613 C C . ALA B 1 329 ? 25.52500 55.04400 37.92900 1.000 24.48157 322 ALA B C 1
ATOM 5614 O O . ALA B 1 329 ? 25.46700 56.26200 37.81300 1.000 26.60428 322 ALA B O 1
ATOM 5616 N N . TRP B 1 330 ? 26.65500 54.37700 37.94500 1.000 24.85638 323 TRP B N 1
ATOM 5617 C CA . TRP B 1 330 ? 27.99500 54.92400 37.79100 1.000 21.59373 323 TRP B CA 1
ATOM 5618 C C . TRP B 1 330 ? 28.71600 54.12500 36.71800 1.000 20.58732 323 TRP B C 1
ATOM 5619 O O . TRP B 1 330 ? 28.82000 52.90200 36.85200 1.000 19.64057 323 TRP B O 1
ATOM 5630 N N . VAL B 1 331 ? 29.22300 54.79300 35.68200 1.000 19.96567 324 VAL B N 1
ATOM 5631 C CA . VAL B 1 331 ? 30.05200 54.15500 34.65700 1.000 20.67853 324 VAL B CA 1
ATOM 5632 C C . VAL B 1 331 ? 31.26300 55.03800 34.46500 1.000 23.49471 324 VAL B C 1
ATOM 5633 O O . VAL B 1 331 ? 31.11300 56.20300 34.10500 1.000 18.97219 324 VAL B O 1
ATOM 5637 N N . GLY B 1 332 ? 32.46500 54.50900 34.71500 1.000 24.10913 325 GLY B N 1
ATOM 5638 C CA . GLY B 1 332 ? 33.62900 55.37200 34.75600 1.000 22.80167 325 GLY B CA 1
ATOM 5639 C C . GLY B 1 332 ? 34.86500 54.81700 34.06800 1.000 23.26506 325 GLY B C 1
ATOM 5640 O O . GLY B 1 332 ? 34.88100 53.69600 33.55600 1.000 21.39553 325 GLY B O 1
ATOM 5641 N N . THR B 1 333 ? 35.91100 55.64400 34.07800 1.000 18.70013 326 THR B N 1
ATOM 5642 C CA . THR B 1 333 ? 37.22000 55.25900 33.55500 1.000 17.61638 326 THR B CA 1
ATOM 5643 C C . THR B 1 333 ? 38.19600 54.86400 34.65900 1.000 23.78926 326 THR B C 1
ATOM 5644 O O . THR B 1 333 ? 39.28500 54.37600 34.35400 1.000 24.04511 326 THR B O 1
ATOM 5648 N N . SER B 1 334 ? 37.84400 55.07000 35.92400 1.000 19.59073 327 SER B N 1
ATOM 5649 C CA . SER B 1 334 ? 38.78500 54.91500 37.02900 1.000 20.32580 327 SER B CA 1
ATOM 5650 C C . SER B 1 334 ? 38.62700 53.57200 37.71300 1.000 22.35351 327 SER B C 1
ATOM 5651 O O . SER B 1 334 ? 37.51700 53.20300 38.10000 1.000 22.31255 327 SER B O 1
ATOM 5654 N N . ASN B 1 335 ? 39.75400 52.91200 37.98600 1.000 21.10785 328 ASN B N 1
ATOM 5655 C CA . ASN B 1 335 ? 39.73600 51.91100 39.03800 1.000 21.04669 328 ASN B CA 1
ATOM 5656 C C . ASN B 1 335 ? 39.72600 52.60300 40.39500 1.000 22.49889 328 ASN B C 1
ATOM 5657 O O . ASN B 1 335 ? 39.88000 53.82400 40.50700 1.000 21.05202 328 ASN B O 1
ATOM 5662 N N . TRP B 1 336 ? 39.50500 51.82300 41.43700 1.000 21.98138 329 TRP B N 1
ATOM 5663 C CA . TRP B 1 336 ? 39.28800 52.40500 42.74300 1.000 18.73051 329 TRP B CA 1
ATOM 5664 C C . TRP B 1 336 ? 40.53200 52.20900 43.60200 1.000 19.80813 329 TRP B C 1
ATOM 5665 O O . TRP B 1 336 ? 40.52400 51.48000 44.58900 1.000 21.04579 329 TRP B O 1
ATOM 5676 N N . THR B 1 337 ? 41.60200 52.88800 43.21300 1.000 23.96342 330 THR B N 1
ATOM 5677 C CA . THR B 1 337 ? 42.81500 52.94600 44.01100 1.000 21.23583 330 THR B CA 1
ATOM 5678 C C . THR B 1 337 ? 43.17700 54.41600 44.02200 1.000 22.01346 330 THR B C 1
ATOM 5679 O O . THR B 1 337 ? 42.50100 55.23700 43.38200 1.000 21.50787 330 THR B O 1
ATOM 5683 N N . GLY B 1 338 ? 44.21200 54.76600 44.78300 1.000 21.63118 331 GLY B N 1
ATOM 5684 C CA . GLY B 1 338 ? 44.76700 56.09000 44.65200 1.000 20.92982 331 GLY B CA 1
ATOM 5685 C C . GLY B 1 338 ? 45.38700 56.24800 43.27900 1.000 21.50364 331 GLY B C 1
ATOM 5686 O O . GLY B 1 338 ? 45.78500 55.27800 42.63500 1.000 24.79461 331 GLY B O 1
ATOM 5687 N N . GLY B 1 339 ? 45.44200 57.48000 42.78700 1.000 20.20962 332 GLY B N 1
ATOM 5688 C CA . GLY B 1 339 ? 46.06900 57.68300 41.49600 1.000 25.19202 332 GLY B CA 1
ATOM 5689 C C . GLY B 1 339 ? 45.09300 57.84300 40.34800 1.000 26.99484 332 GLY B C 1
ATOM 5690 O O . GLY B 1 339 ? 45.52900 57.90500 39.19400 1.000 33.17013 332 GLY B O 1
ATOM 5691 N N . TYR B 1 340 ? 43.78700 57.81100 40.61800 1.000 19.35745 333 TYR B N 1
ATOM 5692 C CA . TYR B 1 340 ? 42.75800 57.97300 39.59400 1.000 18.52287 333 TYR B CA 1
ATOM 5693 C C . TYR B 1 340 ? 41.96400 59.24600 39.81600 1.000 22.85304 333 TYR B C 1
ATOM 5694 O O . TYR B 1 340 ? 41.91000 60.10200 38.93100 1.000 25.29949 333 TYR B O 1
ATOM 5703 N N . LEU B 1 341 ? 41.31300 59.36900 40.97100 1.000 18.31346 334 LEU B N 1
ATOM 5704 C CA . LEU B 1 341 ? 40.42500 60.48100 41.25100 1.000 19.99838 334 LEU B CA 1
ATOM 5705 C C . LEU B 1 341 ? 41.17100 61.69800 41.77200 1.000 24.21046 334 LEU B C 1
ATOM 5706 O O . LEU B 1 341 ? 40.58200 62.78600 41.85300 1.000 21.84729 334 LEU B O 1
ATOM 5711 N N . ASP B 1 342 ? 42.42500 61.52900 42.17800 1.000 20.79752 335 ASP B N 1
ATOM 5712 C CA . ASP B 1 342 ? 43.17800 62.63800 42.73900 1.000 23.52378 335 ASP B CA 1
ATOM 5713 C C . ASP B 1 342 ? 44.12900 63.27400 41.73500 1.000 26.35534 335 ASP B C 1
ATOM 5714 O O . ASP B 1 342 ? 44.15200 64.49600 41.60300 1.000 29.76135 335 ASP B O 1
ATOM 5719 N N . ASN B 1 343 ? 44.93700 62.49400 41.02900 1.000 20.61843 336 ASN B N 1
ATOM 5720 C CA . ASN B 1 343 ? 46.03200 63.11800 40.30700 1.000 21.91518 336 ASN B CA 1
ATOM 5721 C C . ASN B 1 343 ? 46.03600 62.82800 38.81700 1.000 23.77382 336 ASN B C 1
ATOM 5722 O O . ASN B 1 343 ? 46.98900 63.21900 38.12900 1.000 23.15567 336 ASN B O 1
ATOM 5727 N N . SER B 1 344 ? 45.01400 62.17000 38.29900 1.000 22.47186 337 SER B N 1
ATOM 5728 C CA . SER B 1 344 ? 44.97500 61.76500 36.90400 1.000 22.17577 337 SER B CA 1
ATOM 5729 C C . SER B 1 344 ? 43.72900 62.33100 36.25100 1.000 20.62540 337 SER B C 1
ATOM 5730 O O . SER B 1 344 ? 42.72800 62.60500 36.92800 1.000 18.23400 337 SER B O 1
ATOM 5733 N N . ARG B 1 345 ? 43.78300 62.48600 34.93200 1.000 19.54159 338 ARG B N 1
ATOM 5734 C CA . ARG B 1 345 ? 42.57700 62.80100 34.16300 1.000 15.84552 338 ARG B CA 1
ATOM 5735 C C . ARG B 1 345 ? 41.72600 61.55800 34.00000 1.000 17.95984 338 ARG B C 1
ATOM 5736 O O . ARG B 1 345 ? 42.16400 60.57300 33.40200 1.000 19.90572 338 ARG B O 1
ATOM 5744 N N . ASN B 1 346 ? 40.53400 61.59100 34.59600 1.000 18.89590 339 ASN B N 1
ATOM 5745 C CA . ASN B 1 346 ? 39.54100 60.52300 34.52400 1.000 19.61001 339 ASN B CA 1
ATOM 5746 C C . ASN B 1 346 ? 38.15300 61.15400 34.43400 1.000 19.63331 339 ASN B C 1
ATOM 5747 O O . ASN B 1 346 ? 37.96300 62.31400 34.79500 1.000 20.41083 339 ASN B O 1
ATOM 5752 N N . LEU B 1 347 ? 37.22400 60.36800 33.92200 1.000 20.26797 340 LEU B N 1
ATOM 5753 C CA . LEU B 1 347 ? 35.82600 60.79200 33.71800 1.000 20.03389 340 LEU B CA 1
ATOM 5754 C C . LEU B 1 347 ? 34.90800 59.68400 34.20300 1.000 21.41652 340 LEU B C 1
ATOM 5755 O O . LEU B 1 347 ? 35.22100 58.55400 34.01900 1.000 21.95808 340 LEU B O 1
ATOM 5760 N N . GLU B 1 348 ? 33.83700 60.05800 34.86900 1.000 18.43783 341 GLU B N 1
ATOM 5761 C CA . GLU B 1 348 ? 32.82700 59.06500 35.27200 1.000 16.61645 341 GLU B CA 1
ATOM 5762 C C . GLU B 1 348 ? 31.44500 59.67700 35.02000 1.000 22.21473 341 GLU B C 1
ATOM 5763 O O . GLU B 1 348 ? 31.32600 60.85600 35.08000 1.000 22.09355 341 GLU B O 1
ATOM 5769 N N . LEU B 1 349 ? 30.47500 58.84600 34.68700 1.000 21.54813 342 LEU B N 1
ATOM 5770 C CA . LEU B 1 349 ? 29.09300 59.32900 34.47800 1.000 23.12311 342 LEU B CA 1
ATOM 5771 C C . LEU B 1 349 ? 28.23100 58.84300 35.63900 1.000 24.35404 342 LEU B C 1
ATOM 5772 O O . LEU B 1 349 ? 28.30100 57.70000 35.98600 1.000 23.17892 342 LEU B O 1
ATOM 5777 N N . VAL B 1 350 ? 27.50300 59.76300 36.23500 1.000 20.99898 343 VAL B N 1
ATOM 5778 C CA . VAL B 1 350 ? 26.56300 59.45600 37.30800 1.000 17.21466 343 VAL B CA 1
ATOM 5779 C C . VAL B 1 350 ? 25.16700 59.63700 36.73300 1.000 22.29379 343 VAL B C 1
ATOM 5780 O O . VAL B 1 350 ? 24.82800 60.72600 36.26800 1.000 22.99262 343 VAL B O 1
ATOM 5784 N N . LEU B 1 351 ? 24.36700 58.58000 36.74100 1.000 21.13495 344 LEU B N 1
ATOM 5785 C CA . LEU B 1 351 ? 23.03300 58.60500 36.14400 1.000 23.78448 344 LEU B CA 1
ATOM 5786 C C . LEU B 1 351 ? 22.02200 58.26600 37.22300 1.000 23.19298 344 LEU B C 1
ATOM 5787 O O . LEU B 1 351 ? 21.92100 57.11200 37.64200 1.000 23.00706 344 LEU B O 1
ATOM 5792 N N . HIS B 1 352 ? 21.26000 59.25400 37.67900 1.000 24.79654 345 HIS B N 1
ATOM 5793 C CA . HIS B 1 352 ? 20.17200 58.93300 38.59900 1.000 26.60511 345 HIS B CA 1
ATOM 5794 C C . HIS B 1 352 ? 18.98800 58.44200 37.77400 1.000 31.75221 345 HIS B C 1
ATOM 5795 O O . HIS B 1 352 ? 18.06600 59.18500 37.43300 1.000 34.17532 345 HIS B O 1
ATOM 5802 N N . SER B 1 353 ? 19.07100 57.17500 37.37300 1.000 27.05647 346 SER B N 1
ATOM 5803 C CA . SER B 1 353 ? 18.15300 56.58600 36.39800 1.000 27.00562 346 SER B CA 1
ATOM 5804 C C . SER B 1 353 ? 17.85000 55.17400 36.87100 1.000 29.52724 346 SER B C 1
ATOM 5805 O O . SER B 1 353 ? 18.73500 54.30100 36.83600 1.000 27.68473 346 SER B O 1
ATOM 5808 N N . PRO B 1 354 ? 16.64200 54.92100 37.39500 1.000 28.92687 347 PRO B N 1
ATOM 5809 C CA . PRO B 1 354 ? 16.28000 53.53400 37.73000 1.000 26.47905 347 PRO B CA 1
ATOM 5810 C C . PRO B 1 354 ? 16.40800 52.58100 36.56100 1.000 27.05921 347 PRO B C 1
ATOM 5811 O O . PRO B 1 354 ? 16.75800 51.41600 36.77900 1.000 26.05001 347 PRO B O 1
ATOM 5815 N N . ALA B 1 355 ? 16.09600 53.03200 35.34200 1.000 24.63622 348 ALA B N 1
ATOM 5816 C CA . ALA B 1 355 ? 16.20100 52.16700 34.16300 1.000 26.81171 348 ALA B CA 1
ATOM 5817 C C . ALA B 1 355 ? 17.65000 51.75700 33.90300 1.000 25.49340 348 ALA B C 1
ATOM 5818 O O . ALA B 1 355 ? 17.95200 50.56800 33.70300 1.000 22.83528 348 ALA B O 1
ATOM 5820 N N . MET B 1 356 ? 18.55800 52.73400 33.89900 1.000 26.28303 349 MET B N 1
ATOM 5821 C CA . MET B 1 356 ? 19.97300 52.41000 33.68300 1.000 23.33530 349 MET B CA 1
ATOM 5822 C C . MET B 1 356 ? 20.52000 51.59500 34.83300 1.000 23.28690 349 MET B C 1
ATOM 5823 O O . MET B 1 356 ? 21.30700 50.66400 34.62000 1.000 26.17478 349 MET B O 1
ATOM 5828 N N . SER B 1 357 ? 20.12300 51.92400 36.06100 1.000 20.40081 350 SER B N 1
ATOM 5829 C CA . SER B 1 357 ? 20.58100 51.14200 37.20000 1.000 24.97432 350 SER B CA 1
ATOM 5830 C C . SER B 1 357 ? 20.12100 49.70200 37.07600 1.000 27.01469 350 SER B C 1
ATOM 5831 O O . SER B 1 357 ? 20.86200 48.77700 37.40200 1.000 26.60845 350 SER B O 1
ATOM 5834 N N . GLN B 1 358 ? 18.88600 49.49300 36.63600 1.000 26.34371 351 GLN B N 1
ATOM 5835 C CA . GLN B 1 358 ? 18.38500 48.13600 36.49400 1.000 26.50596 351 GLN B CA 1
ATOM 5836 C C . GLN B 1 358 ? 19.19000 47.37500 35.44400 1.000 20.33424 351 GLN B C 1
ATOM 5837 O O . GLN B 1 358 ? 19.52000 46.20000 35.63000 1.000 23.92993 351 GLN B O 1
ATOM 5843 N N . ARG B 1 359 ? 19.46400 48.00700 34.30700 1.000 19.80371 352 ARG B N 1
ATOM 5844 C CA . ARG B 1 359 ? 20.23100 47.30200 33.27400 1.000 24.04567 352 ARG B CA 1
ATOM 5845 C C . ARG B 1 359 ? 21.65300 47.02300 33.74800 1.000 21.27077 352 ARG B C 1
ATOM 5846 O O . ARG B 1 359 ? 22.20700 45.95000 33.48300 1.000 21.71169 352 ARG B O 1
ATOM 5854 N N . LEU B 1 360 ? 22.25300 47.97400 34.46600 1.000 20.36579 353 LEU B N 1
ATOM 5855 C CA . LEU B 1 360 ? 23.59400 47.74500 34.99100 1.000 22.99463 353 LEU B CA 1
ATOM 5856 C C . LEU B 1 360 ? 23.57200 46.66000 36.04800 1.000 23.49903 353 LEU B C 1
ATOM 5857 O O . LEU B 1 360 ? 24.51300 45.87400 36.15000 1.000 24.50257 353 LEU B O 1
ATOM 5862 N N . ASP B 1 361 ? 22.50000 46.59900 36.84500 1.000 19.19615 354 ASP B N 1
ATOM 5863 C CA . ASP B 1 361 ? 22.36100 45.54900 37.84600 1.000 24.39694 354 ASP B CA 1
ATOM 5864 C C . ASP B 1 361 ? 22.21400 44.19400 37.18000 1.000 21.65767 354 ASP B C 1
ATOM 5865 O O . ASP B 1 361 ? 22.67400 43.18500 37.71100 1.000 24.70646 354 ASP B O 1
ATOM 5870 N N . THR B 1 362 ? 21.54800 44.14400 36.02800 1.000 20.96748 355 THR B N 1
ATOM 5871 C CA . THR B 1 362 ? 21.48100 42.88400 35.28200 1.000 20.25900 355 THR B CA 1
ATOM 5872 C C . THR B 1 362 ? 22.85900 42.48700 34.74600 1.000 22.34273 355 THR B C 1
ATOM 5873 O O . THR B 1 362 ? 23.25900 41.31800 34.83200 1.000 22.69120 355 THR B O 1
ATOM 5877 N N . LEU B 1 363 ? 23.61400 43.45500 34.22800 1.000 23.06752 356 LEU B N 1
ATOM 5878 C CA . LEU B 1 363 ? 24.97700 43.16700 33.77400 1.000 20.53399 356 LEU B CA 1
ATOM 5879 C C . LEU B 1 363 ? 25.85600 42.70000 34.94400 1.000 22.43459 356 LEU B C 1
ATOM 5880 O O . LEU B 1 363 ? 26.62100 41.72100 34.84000 1.000 21.70783 356 LEU B O 1
ATOM 5885 N N . TYR B 1 364 ? 25.69300 43.34600 36.09800 1.000 20.62943 357 TYR B N 1
ATOM 5886 C CA . TYR B 1 364 ? 26.46700 42.99700 37.28300 1.000 21.25722 357 TYR B CA 1
ATOM 5887 C C . TYR B 1 364 ? 26.12200 41.59300 37.74000 1.000 22.29209 357 TYR B C 1
ATOM 5888 O O . TYR B 1 364 ? 27.01200 40.76800 37.96200 1.000 20.27904 357 TYR B O 1
ATOM 5897 N N . SER B 1 365 ? 24.82500 41.29000 37.82800 1.000 22.98386 358 SER B N 1
ATOM 5898 C CA . SER B 1 365 ? 24.37800 39.96400 38.24500 1.000 24.50004 358 SER B CA 1
ATOM 5899 C C . SER B 1 365 ? 24.87400 38.89300 37.29400 1.000 21.62293 358 SER B C 1
ATOM 5900 O O . SER B 1 365 ? 25.21300 37.78600 37.72200 1.000 23.38696 358 SER B O 1
ATOM 5903 N N . GLN B 1 366 ? 24.85200 39.18000 35.99200 1.000 22.33958 359 GLN B N 1
ATOM 5904 C CA . GLN B 1 366 ? 25.34800 38.23200 35.00200 1.000 23.72874 359 GLN B CA 1
ATOM 5905 C C . GLN B 1 366 ? 26.77100 37.81800 35.33100 1.000 26.62896 359 GLN B C 1
ATOM 5906 O O . GLN B 1 366 ? 27.11500 36.63300 35.27300 1.000 22.74192 359 GLN B O 1
ATOM 5912 N N . LEU B 1 367 ? 27.61500 38.79600 35.67300 1.000 22.73279 360 LEU B N 1
ATOM 5913 C CA . LEU B 1 367 ? 28.99900 38.45500 36.02500 1.000 20.67791 360 LEU B CA 1
ATOM 5914 C C . LEU B 1 367 ? 29.11100 37.82800 37.42400 1.000 21.04091 360 LEU B C 1
ATOM 5915 O O . LEU B 1 367 ? 29.76900 36.79200 37.59800 1.000 22.24382 360 LEU B O 1
ATOM 5920 N N . TRP B 1 368 ? 28.46700 38.44400 38.42500 1.000 22.19695 361 TRP B N 1
ATOM 5921 C CA . TRP B 1 368 ? 28.47600 37.97200 39.81900 1.000 24.29019 361 TRP B CA 1
ATOM 5922 C C . TRP B 1 368 ? 28.00800 36.52600 39.94600 1.000 24.26446 361 TRP B C 1
ATOM 5923 O O . TRP B 1 368 ? 28.54800 35.75500 40.74500 1.000 24.96034 361 TRP B O 1
ATOM 5934 N N . ASP B 1 369 ? 27.00000 36.14500 39.17200 1.000 24.16249 362 ASP B N 1
ATOM 5935 C CA . ASP B 1 369 ? 26.39400 34.82400 39.24800 1.000 26.55607 362 ASP B CA 1
ATOM 5936 C C . ASP B 1 369 ? 27.04800 33.82300 38.30200 1.000 30.14741 362 ASP B C 1
ATOM 5937 O O . ASP B 1 369 ? 26.62100 32.66300 38.26200 1.000 30.11622 362 ASP B O 1
ATOM 5942 N N . SER B 1 370 ? 28.06200 34.24000 37.53900 1.000 23.54431 363 SER B N 1
ATOM 5943 C CA . SER B 1 370 ? 28.64100 33.40400 36.49800 1.000 24.78165 363 SER B CA 1
ATOM 5944 C C . SER B 1 370 ? 29.64900 32.41400 37.07300 1.000 28.13055 363 SER B C 1
ATOM 5945 O O . SER B 1 370 ? 30.13600 32.54100 38.20800 1.000 26.81790 363 SER B O 1
ATOM 5948 N N . VAL B 1 371 ? 30.03000 31.45700 36.22400 1.000 26.23176 364 VAL B N 1
ATOM 5949 C CA . VAL B 1 371 ? 31.05200 30.48900 36.58900 1.000 24.47188 364 VAL B CA 1
ATOM 5950 C C . VAL B 1 371 ? 32.43300 31.11700 36.72100 1.000 26.79097 364 VAL B C 1
ATOM 5951 O O . VAL B 1 371 ? 33.36700 30.44600 37.15800 1.000 30.21468 364 VAL B O 1
ATOM 5955 N N . TYR B 1 372 ? 32.59300 32.36700 36.30000 1.000 24.64383 365 TYR B N 1
ATOM 5956 C CA . TYR B 1 372 ? 33.88500 33.05100 36.28200 1.000 22.72252 365 TYR B CA 1
ATOM 5957 C C . TYR B 1 372 ? 34.19000 33.75000 37.59800 1.000 24.26083 365 TYR B C 1
ATOM 5958 O O . TYR B 1 372 ? 35.32900 34.18000 37.80100 1.000 22.53383 365 TYR B O 1
ATOM 5967 N N . ALA B 1 373 ? 33.16800 33.96700 38.43800 1.000 23.85918 366 ALA B N 1
ATOM 5968 C CA . ALA B 1 373 ? 33.28500 34.71200 39.69000 1.000 21.02334 366 ALA B CA 1
ATOM 5969 C C . ALA B 1 373 ? 33.30400 33.74500 40.86900 1.000 28.57574 366 ALA B C 1
ATOM 5970 O O . ALA B 1 373 ? 32.52000 32.78900 40.90700 1.000 26.07671 366 ALA B O 1
ATOM 5972 N N . GLU B 1 374 ? 34.17900 34.00700 41.83900 1.000 27.13427 367 GLU B N 1
ATOM 5973 C CA . GLU B 1 374 ? 34.26200 33.21900 43.05500 1.000 29.89906 367 GLU B CA 1
ATOM 5974 C C . GLU B 1 374 ? 34.41500 34.12500 44.26900 1.000 26.22120 367 GLU B C 1
ATOM 5975 O O . GLU B 1 374 ? 35.11400 35.14200 44.19600 1.000 25.54865 367 GLU B O 1
ATOM 5981 N N . PRO B 1 375 ? 33.77600 33.78500 45.38900 1.000 26.42550 368 PRO B N 1
ATOM 5982 C CA . PRO B 1 375 ? 33.99400 34.53600 46.62600 1.000 24.69181 368 PRO B CA 1
ATOM 5983 C C . PRO B 1 375 ? 35.47500 34.57800 46.95900 1.000 27.44851 368 PRO B C 1
ATOM 5984 O O . PRO B 1 375 ? 36.20700 33.61200 46.72400 1.000 26.93986 368 PRO B O 1
ATOM 5988 N N . ILE B 1 376 ? 35.92500 35.72600 47.47000 1.000 25.13677 369 ILE B N 1
ATOM 5989 C CA . ILE B 1 376 ? 37.27200 35.80100 48.02600 1.000 22.34117 369 ILE B CA 1
ATOM 5990 C C . ILE B 1 376 ? 37.44600 34.70900 49.08700 1.000 28.33464 369 ILE B C 1
ATOM 5991 O O . ILE B 1 376 ? 36.49900 34.35600 49.79800 1.000 26.86336 369 ILE B O 1
ATOM 5996 N N . LYS B 1 377 ? 38.65100 34.12600 49.14700 1.000 25.29455 370 LYS B N 1
ATOM 5997 C CA . LYS B 1 377 ? 38.96500 33.02300 50.06100 1.000 29.93119 370 LYS B CA 1
ATOM 5998 C C . LYS B 1 377 ? 39.96500 33.54500 51.08400 1.000 27.61197 370 LYS B C 1
ATOM 5999 O O . LYS B 1 377 ? 41.13500 33.76000 50.76400 1.000 30.54824 370 LYS B O 1
ATOM 6005 N N . LEU B 1 378 ? 39.48100 33.78500 52.30300 1.000 26.30867 371 LEU B N 1
ATOM 6006 C CA . LEU B 1 378 ? 40.30800 34.39600 53.33700 1.000 29.76171 371 LEU B CA 1
ATOM 6007 C C . LEU B 1 378 ? 41.53900 33.55200 53.67100 1.000 32.54347 371 LEU B C 1
ATOM 6008 O O . LEU B 1 378 ? 42.58900 34.11100 54.00300 1.000 32.32020 371 LEU B O 1
ATOM 6013 N N . ASP B 1 379 ? 41.43800 32.21700 53.58200 1.000 33.94068 372 ASP B N 1
ATOM 6014 C CA . ASP B 1 379 ? 42.49100 31.28700 54.00300 1.000 39.69638 372 ASP B CA 1
ATOM 6015 C C . ASP B 1 379 ? 43.43200 30.93800 52.87300 1.000 35.90923 372 ASP B C 1
ATOM 6016 O O . ASP B 1 379 ? 44.36900 30.16100 53.07600 1.000 38.86452 372 ASP B O 1
ATOM 6021 N N . TYR B 1 380 ? 43.16900 31.45000 51.68500 1.000 33.33755 373 TYR B N 1
ATOM 6022 C CA . TYR B 1 380 ? 43.86200 31.02700 50.48600 1.000 31.97517 373 TYR B CA 1
ATOM 6023 C C . TYR B 1 380 ? 45.04400 31.93100 50.18700 1.000 33.89254 373 TYR B C 1
ATOM 6024 O O . TYR B 1 380 ? 44.93300 33.16000 50.24100 1.000 29.87884 373 TYR B O 1
ATOM 6033 N N . ASP B 1 381 ? 46.17700 31.31700 49.88500 1.000 31.49299 374 ASP B N 1
ATOM 6034 C CA . ASP B 1 381 ? 47.35900 32.04900 49.44500 1.000 37.71535 374 ASP B CA 1
ATOM 6035 C C . ASP B 1 381 ? 47.23900 32.16600 47.92900 1.000 37.01455 374 ASP B C 1
ATOM 6036 O O . ASP B 1 381 ? 47.50100 31.20700 47.19600 1.000 35.64611 374 ASP B O 1
ATOM 6041 N N . TYR B 1 382 ? 46.75900 33.31700 47.45300 1.000 28.27192 375 TYR B N 1
ATOM 6042 C CA . TYR B 1 382 ? 46.52900 33.48200 46.02000 1.000 30.45083 375 TYR B CA 1
ATOM 6043 C C . TYR B 1 382 ? 47.86100 33.49200 45.27800 1.000 33.46186 375 TYR B C 1
ATOM 6044 O O . TYR B 1 382 ? 48.74100 34.29800 45.60600 1.000 30.42908 375 TYR B O 1
ATOM 6053 N N . PRO B 1 383 ? 48.05200 32.63000 44.28200 1.000 28.34230 376 PRO B N 1
ATOM 6054 C CA . PRO B 1 383 ? 49.28800 32.70100 43.49900 1.000 35.72254 376 PRO B CA 1
ATOM 6055 C C . PRO B 1 383 ? 49.37400 34.03900 42.78400 1.000 35.91725 376 PRO B C 1
ATOM 6056 O O . PRO B 1 383 ? 48.35700 34.65500 42.44400 1.000 32.64539 376 PRO B O 1
ATOM 6060 N N . ALA B 1 384 ? 50.60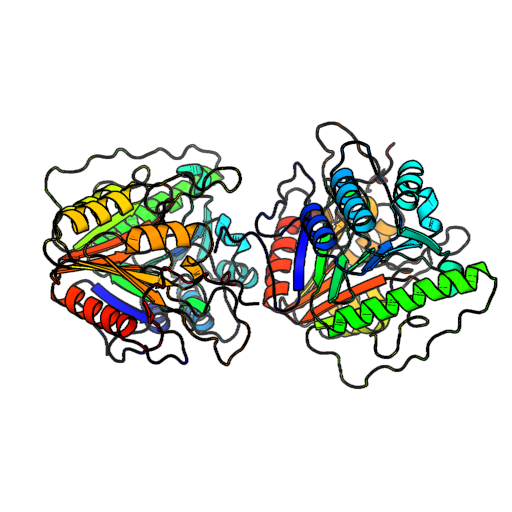100 34.49000 42.56900 1.000 36.55154 377 ALA B N 1
ATOM 6061 C CA . ALA B 1 384 ? 50.80000 35.74400 41.86800 1.000 34.31344 377 ALA B CA 1
ATOM 6062 C C . ALA B 1 384 ? 50.12000 35.67300 40.50500 1.000 37.01985 377 ALA B C 1
ATOM 6063 O O . ALA B 1 384 ? 50.36800 34.72500 39.74200 1.000 34.27445 377 ALA B O 1
ATOM 6065 N N . PRO B 1 385 ? 49.19400 36.57300 40.19900 1.000 34.77316 378 PRO B N 1
ATOM 6066 C CA . PRO B 1 385 ? 48.66800 36.61900 38.83600 1.000 32.22929 378 PRO B CA 1
ATOM 6067 C C . PRO B 1 385 ? 49.79900 37.01200 37.90600 1.000 34.37009 378 PRO B C 1
ATOM 6068 O O . PRO B 1 385 ? 50.78100 37.65200 38.29400 1.000 39.13821 378 PRO B O 1
ATOM 6072 N N . LYS B 1 386 ? 49.66100 36.61900 36.66200 1.000 38.62785 379 LYS B N 1
ATOM 6073 C CA . LYS B 1 386 ? 50.70100 36.86700 35.67200 1.000 39.00052 379 LYS B CA 1
ATOM 6074 C C . LYS B 1 386 ? 49.97400 37.58700 34.53700 1.000 40.36172 379 LYS B C 1
ATOM 6075 O O . LYS B 1 386 ? 49.69200 36.99600 33.48400 1.000 41.08564 379 LYS B O 1
ATOM 6081 N N . PRO B 1 387 ? 49.60900 38.86700 34.74500 1.000 31.60687 380 PRO B N 1
ATOM 6082 C CA . PRO B 1 387 ? 48.80400 39.57800 33.73600 1.000 30.47733 380 PRO B CA 1
ATOM 6083 C C . PRO B 1 387 ? 49.52800 39.73900 32.42400 1.000 37.21419 380 PRO B C 1
ATOM 6084 O O . PRO B 1 387 ? 48.86800 39.81900 31.37500 1.000 30.34081 380 PRO B O 1
ATOM 6088 N N . GLY B 1 388 ? 50.86800 39.74700 32.43900 1.000 29.49750 381 GLY B N 1
ATOM 6089 C CA . GLY B 1 388 ? 51.57100 39.81000 31.17500 1.000 36.98989 381 GLY B CA 1
ATOM 6090 C C . GLY B 1 388 ? 51.32900 38.58100 30.33000 1.000 46.79682 381 GLY B C 1
ATOM 6091 O O . GLY B 1 388 ? 51.82500 38.51000 29.19700 1.000 49.28841 381 GLY B O 1
ATOM 6092 N N . GLY B 1 389 ? 50.63600 37.58400 30.89900 1.000 49.78930 382 GLY B N 1
ATOM 6093 C CA . GLY B 1 389 ? 50.03800 36.47500 30.18300 1.000 47.55294 382 GLY B CA 1
ATOM 6094 C C . GLY B 1 389 ? 50.98300 35.37000 29.78900 1.000 56.45720 382 GLY B C 1
ATOM 6095 O O . GLY B 1 389 ? 50.71500 34.68500 28.79300 1.000 54.73954 382 GLY B O 1
ATOM 6096 N N . GLU B 1 390 ? 52.07000 35.14300 30.53400 1.000 55.75222 383 GLU B N 1
ATOM 6097 C CA . GLU B 1 390 ? 53.16300 34.51200 29.82300 1.000 58.87182 383 GLU B CA 1
ATOM 6098 C C . GLU B 1 390 ? 52.76200 33.06800 29.77200 1.000 56.36218 383 GLU B C 1
ATOM 6099 O O . GLU B 1 390 ? 52.41700 32.54600 30.82800 1.000 57.35616 383 GLU B O 1
#

InterPro domains:
  IPR001736 Phospholipase D/Transphosphatidylase [PS50035] (143-170)
  IPR001736 Phospholipase D/Transphosphatidylase [PS50035] (338-365)
  IPR001736 Phospholipase D/Transphosphatidylase [SM00155] (143-170)
  IPR001736 Phospholipase D/Transphosphatidylase [SM00155] (338-365)
  IPR025202 Cardiolipin synthase-like, phospholipase D-like domain [PF13091] (65-198)
  IPR025202 Cardiolipin synthase-like, phospholipase D-like domain [PF13091] (248-393)
  IPR050874 Diverse function phospholipase D-related protein [PTHR10185] (57-402)

Radius of gyration: 28.74 Å; Cα contacts (8 Å, |Δi|>4): 1803; chains: 2; bounding box: 83×60×63 Å

Secondary structure (DSSP, 8-state):
-TT----EETTEEEEEEPPTTSS---TTSB-HHHHHHHHHHT-SSEEEEEES-EE--TTSHHHHHHHHHHHHHHTT-EEEEEEEGGGGGGS-HHHHHHHHTSTTEEEEEE-THHHHSS-B---EEEETTTEEEEES--EEGGGGTTEEEEEEEE--HHHHHHHHHHHHHHHHHHHHHHTT---PPPP----SSPP-SEEEEEE-GGGPPTTPEEHHHHHHHHHHH-SSEEEEE-S-B-SB---GGG---B--HHHHHHHHHHHTT-EEEEEEEGGGGSTTHHHHHHHHHTSTTEEEEEE-PPPPTT---TT-SEE---EEEETTTEEEEES--BSTTHHHHSBEEEEEE--HHHHHHHHHHHHHHHTSTTEEE--TT--PPPP-TT--/---EETTEEEEEEPPTTSS---TTSB-HHHHHHHHHHT-SSEEEEEES-EE--TTSHHHHHHHHHHHHHHTT-EEEEEEEGGGGGGS-HHHHHHHHTSTTEEEEEE-GGGTTSS-B---EEEETTTEEEEES--EEGGGGTTEEEEEEEE--HHHHHHHHHHHHHHHHHHHHHHTT---PPPP----SSPP-SEEEEEE-GGGPPTTPEEHHHHHHHHHHT--SEEEEE-S-B-SB---GGG---B--HHHHHHHHHHHTT-EEEEEEEGGGGSTTHHHHHHHHHTSTTEEEEEE-PPPPTT---TT-SEE---EEEETTTEEEEES--BSTTTTTTSBEEEEEE--HHHHHHHHHHHHHHHTSTTEEE--TT--PPPP-TT--

Nearest PDB structures (foldseek):
  7e0m-assembly2_B  TM=1.000E+00  e=3.808E-86  Serratia plymuthica
  8v06-assembly1_B  TM=8.648E-01  e=4.866E-36  Mus musculus
  8v5t-assembly2_B  TM=8.555E-01  e=5.063E-35  Homo sapiens
  8s86-assembly1_B  TM=8.360E-01  e=7.253E-32  Homo sapiens
  8s86-assembly1_A  TM=8.201E-01  e=4.224E-32  Homo sapiens

Solvent-accessible surface area: 29366 Å² total; per-residue (Å²): 76,37,74,53,50,82,39,15,4,58,20,4,1,0,0,6,7,11,0,58,100,12,77,0,89,13,77,14,10,28,63,0,9,45,0,2,42,94,7,0,64,55,0,164,83,84,0,2,0,0,1,30,24,0,5,23,94,164,58,14,88,0,49,26,0,16,103,53,0,88,34,0,0,100,119,43,2,110,1,28,0,0,0,0,55,72,0,69,175,84,15,37,98,120,2,16,104,83,0,111,82,9,58,73,21,84,30,46,48,0,23,0,97,125,21,31,50,11,36,0,12,0,1,1,0,1,8,36,39,121,57,0,2,0,0,0,1,10,0,2,22,32,0,7,44,1,10,0,0,0,0,0,27,0,53,38,83,52,8,1,38,52,0,32,38,0,0,71,35,0,20,148,1,21,40,28,10,100,58,114,121,111,21,88,125,54,100,83,97,84,103,108,70,87,34,143,34,51,20,1,0,0,0,3,99,25,7,7,23,67,35,10,45,4,0,46,66,3,0,33,78,2,0,65,50,1,151,106,83,0,9,0,0,0,17,28,3,1,6,5,23,123,21,106,155,236,40,53,64,116,18,33,50,3,2,83,12,0,80,58,0,1,91,115,42,2,74,1,11,1,0,0,0,38,39,0,4,84,129,58,6,6,60,96,2,43,50,1,20,127,21,97,54,15,92,6,34,7,1,71,7,50,94,4,96,136,30,120,13,64,112,8,14,0,0,17,0,0,3,1,4,7,20,22,94,14,1,1,0,0,0,0,6,2,1,0,15,28,1,46,48,5,0,0,0,0,0,0,0,69,12,74,23,0,0,45,14,1,9,14,0,3,27,57,0,23,111,22,134,29,10,79,82,22,84,83,153,92,111,21,89,65,22,118,37,37,26,199,181,115,43,70,18,127,20,4,1,0,0,6,9,10,0,52,96,11,81,0,105,19,126,58,12,21,62,0,8,60,1,2,46,93,9,0,69,70,3,142,73,75,0,3,0,0,1,9,9,0,4,13,87,158,62,12,85,0,25,26,0,6,96,57,0,89,42,0,0,105,118,43,1,98,1,29,0,0,0,0,70,42,0,48,41,21,7,10,21,99,1,15,93,79,0,111,78,8,57,77,20,83,30,47,54,0,27,0,137,128,20,31,47,9,19,0,15,0,4,0,0,0,8,25,39,96,60,0,1,0,0,1,0,10,0,1,26,18,0,5,31,0,2,0,0,0,0,0,38,0,53,40,83,53,8,1,36,47,0,29,39,0,0,53,22,0,21,135,1,22,38,55,13,98,62,121,115,114,18,90,128,59,101,76,150,88,109,108,74,92,36,157,36,46,18,1,0,0,0,3,101,26,6,8,22,106,63,12,46,3,0,45,65,3,0,34,77,2,0,64,50,1,143,128,77,0,14,0,0,0,25,15,2,1,6,4,22,76,20,107,171,155,48,54,64,113,18,34,49,3,2,83,11,0,80,59,0,1,90,111,43,2,80,1,19,0,0,0,0,34,34,1,6,93,133,56,5,10,61,93,1,42,50,0,20,128,20,98,51,15,91,5,34,10,1,70,7,51,116,7,97,116,38,73,16,27,25,7,20,1,0,21,0,7,3,1,5,7,36,32,105,10,0,1,1,0,0,0,5,2,0,0,17,24,1,51,45,1,0,0,0,0,0,0,0,66,12,90,51,0,0,131,26,1,17,74,1,3,33,56,0,20,109,23,135,30,9,101,68,23,91,80,151,90,112,24,91,68,22,143,24,4,28,80